Protein 1YI8 (pdb70)

InterPro domains:
  IPR001412 Aminoacyl-tRNA synthetase, class I, conserved site [PS00178] (31-40)
  IPR002305 Aminoacyl-tRNA synthetase, class Ic [PF00579] (22-303)
  IPR002306 Tryptophan-tRNA ligase [PR01039] (35-51)
  IPR002306 Tryptophan-tRNA ligase [PR01039] (86-105)
  IPR002306 Tryptophan-tRNA ligase [PR01039] (164-185)
  IPR002306 Tryptophan-tRNA ligase [PR01039] (215-225)
  IPR002306 Tryptophan-tRNA ligase [TIGR00233] (22-346)
  IPR002306 Tryptophan-tRNA ligase [cd00806] (25-300)
  IPR014729 Rossmann-like alpha/beta/alpha sandwich fold [G3DSA:3.40.50.620] (24-346)
  IPR050203 Tryptophan--tRNA ligase [PTHR43766] (19-348)

Secondary structure (DSSP, 8-state):
---EEEEE---SS--BHHHIIIIIHHHHHHHHHSEEEEEE-TTTTHHHHTTSHHHHHHHHHHHHHHHHHTT--TTTEEEEEGGG-THHHHHHHHHTTSS-HHHHHT-HHHHHHHHTTT-TT---HHHHTHHHHHHHHHHHTT--EEEE-GGGHHHHHHHHHHHHHHHHHS-S-SPPPEEEE-SS-----TTSSS---GGGT---BTTS-HHHHHHHHTT----TT--STTSPP-TTT-HHHHHHHHHSS-HHHHHHHHHHHTTSS--HHHHHHHHHHHHHHHHHHHHHHHHHHHT-HHHHHHHHHHHHHHHHHHHHHHHHHHHHHTT-TT-/--SEEEEEE--SS--BHHHIIIIIHHHHHHTSSSEEEEEE-HHHHHHHHTT-HHHHHHHHHHHHHHHHHHT--TTTEEEEEGGG-THHHHHHHHHHTTSBHHHHHT-HHHHHHHHHHT-TT--BHHHHHHHHHHHHHHHHHT-SEEEE-GGGHHHHHHHHHHHHHHHHHT-S-SPPPEEEE-SS-SPPPTTSSS---TTTT---BTT--HHHHHHHHHT----TT--STTS----TT-TTHHHHHHH-S-HHHHHHHHHHHHHT---HHHHHHHHHHHHHHHHHHHHHHHHHHHT-HHHHHHHHHHHHHHHHHHHHHHHHHHHHHTT-TT-/--SEEEEEE--SS--BHHHIIIIIHHHHHHHHHSEEEEEE-HHHHHHHHTT-HHHHHHHHHHHHHHHHHHT--TTTEEEEEGGG-THHHHHHHHHHTTSBHHHHHH-HHHHHHHHHHT-TT--BHHHHTHHHHHHHHHHHHT-SEEEE-TTTHHHHHHHHHHHHHHHHHS-S-SPPPEEEE--SSPPPPTTS-S---TTTT---BTT--HHHHHHHHHT----TT--STTS----TT-HHHHHHHHH-S-HHHHHHHHHHHHHSS--HHHHHHHHHHHHHHHHHHHHHHHHHHHH-HHHHHHHHHHHHHHHHHHHHHHHHHHHHHTT-TT-

Structure (mmCIF, N/CA/C/O backbone):
data_1YI8
#
_entry.id   1YI8
#
_cell.length_a   211.8
_cell.length_b   58.5
_cell.length_c   88.9
_cell.angle_alpha   90
_cell.angle_beta   100.725
_cell.a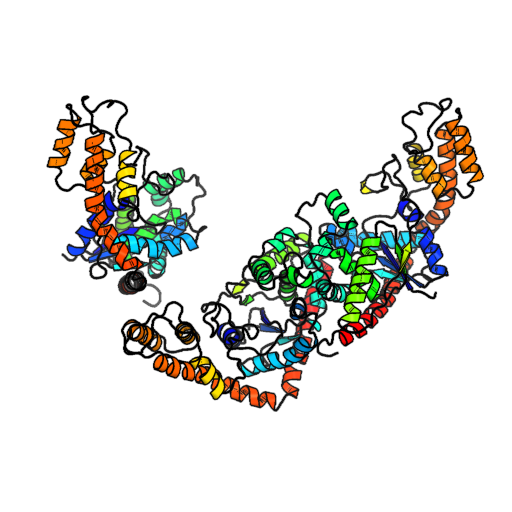ngle_gamma   90
#
_symmetry.space_group_name_H-M   'C 1 2 1'
#
loop_
_entity.id
_entity.type
_entity.pdbx_description
1 polymer 'tryptophanyl-tRNA synthetase'
2 non-polymer TRYPTOPHAN
3 water water
#
loop_
_atom_site.group_PDB
_atom_site.id
_atom_site.type_symbol
_atom_site.label_atom_id
_atom_site.label_alt_id
_atom_site.label_comp_id
_atom_site.label_asym_id
_atom_site.label_entity_id
_atom_site.label_seq_id
_atom_site.pdbx_PDB_ins_code
_atom_site.Cartn_x
_atom_site.Cartn_y
_atom_site.Cartn_z
_atom_site.occupancy
_atom_site.B_iso_or_equiv
_atom_site.auth_seq_id
_atom_site.auth_comp_id
_atom_site.auth_asym_id
_atom_site.auth_atom_id
_atom_site.pdbx_PDB_model_num
ATOM 1 N N . ALA A 1 21 ? 91.650 -12.152 22.134 1.00 65.99 21 ALA B N 1
ATOM 2 C CA . ALA A 1 21 ? 90.692 -11.183 21.524 1.00 65.14 21 ALA B CA 1
ATOM 3 C C . ALA A 1 21 ? 91.248 -9.767 21.514 1.00 64.43 21 ALA B C 1
ATOM 4 O O . ALA A 1 21 ? 92.372 -9.514 21.943 1.00 64.32 21 ALA B O 1
ATOM 6 N N . ARG A 1 22 ? 90.444 -8.855 20.986 1.00 63.34 22 ARG B N 1
ATOM 7 C CA . ARG A 1 22 ? 90.776 -7.445 20.923 1.00 62.17 22 ARG B CA 1
ATOM 8 C C . ARG A 1 22 ? 89.511 -6.679 20.519 1.00 59.95 22 ARG B C 1
ATOM 9 O O . ARG A 1 22 ? 88.736 -6.279 21.388 1.00 60.84 22 ARG B O 1
ATOM 17 N N . PRO A 1 23 ? 89.239 -6.496 19.210 1.00 57.45 23 PRO B N 1
ATOM 18 C CA . PRO A 1 23 ? 88.018 -5.749 18.901 1.00 54.61 23 PRO B CA 1
ATOM 19 C C . PRO A 1 23 ? 86.725 -6.545 19.080 1.00 52.22 23 PRO B C 1
ATOM 20 O O . PRO A 1 23 ? 86.739 -7.778 19.083 1.00 51.08 23 PRO B O 1
ATOM 24 N N . ARG A 1 24 ? 85.609 -5.835 19.244 1.00 49.76 24 ARG B N 1
ATOM 25 C CA . ARG A 1 24 ? 84.315 -6.498 19.352 1.00 46.48 24 ARG B CA 1
ATOM 26 C C . ARG A 1 24 ? 83.837 -6.588 17.915 1.00 43.22 24 ARG B C 1
ATOM 27 O O . ARG A 1 24 ? 83.831 -5.585 17.206 1.00 41.34 24 ARG B O 1
ATOM 35 N N . VAL A 1 25 ? 83.439 -7.779 17.487 1.00 41.25 25 VAL B N 1
ATOM 36 C CA . VAL A 1 25 ? 82.956 -7.972 16.128 1.00 39.18 25 VAL B CA 1
ATOM 37 C C . VAL A 1 25 ? 81.520 -8.474 16.091 1.00 37.11 25 VAL B C 1
ATOM 38 O O . VAL A 1 25 ? 81.188 -9.450 16.745 1.00 36.20 25 VAL B O 1
ATOM 42 N N . LEU A 1 26 ? 80.677 -7.818 15.312 1.00 36.79 26 LEU B N 1
ATOM 43 C CA . LEU A 1 26 ? 79.299 -8.271 15.202 1.00 35.80 26 LEU B CA 1
ATOM 44 C C . LEU A 1 26 ? 79.010 -8.863 13.819 1.00 35.41 26 LEU B C 1
ATOM 45 O O . LEU A 1 26 ? 79.274 -8.234 12.802 1.00 32.48 26 LEU B O 1
ATOM 50 N N . THR A 1 27 ? 78.483 -10.085 13.804 1.00 36.33 27 THR B N 1
ATOM 51 C CA . THR A 1 27 ? 78.112 -10.759 12.565 1.00 37.79 27 THR B CA 1
ATOM 52 C C . THR A 1 27 ? 76.769 -11.424 12.842 1.00 38.81 27 THR B C 1
ATOM 53 O O . THR A 1 27 ? 76.356 -11.531 14.001 1.00 39.66 27 THR B O 1
ATOM 57 N N . GLY A 1 28 ? 76.082 -11.868 11.797 1.00 39.61 28 GLY B N 1
ATOM 58 C CA . GLY A 1 28 ? 74.808 -12.525 12.011 1.00 40.88 28 GLY B CA 1
ATOM 59 C C . GLY A 1 28 ? 74.066 -12.952 10.764 1.00 41.91 28 GLY B C 1
ATOM 60 O O . GLY A 1 28 ? 74.475 -12.659 9.644 1.00 41.58 28 GLY B O 1
ATOM 61 N N . ASP A 1 29 ? 72.956 -13.650 10.979 1.00 43.44 29 ASP B N 1
ATOM 62 C CA . ASP A 1 29 ? 72.112 -14.125 9.889 1.00 44.14 29 ASP B CA 1
ATOM 63 C C . ASP A 1 29 ? 70.635 -14.043 10.247 1.00 44.26 29 ASP B C 1
ATOM 64 O O . ASP A 1 29 ? 70.245 -14.175 11.420 1.00 42.72 29 ASP B O 1
ATOM 69 N N . ARG A 1 30 ? 69.827 -13.826 9.215 1.00 43.89 30 ARG B N 1
ATOM 70 C CA . ARG A 1 30 ? 68.382 -13.773 9.344 1.00 44.30 30 ARG B CA 1
ATOM 71 C C . ARG A 1 30 ? 67.919 -15.236 9.409 1.00 43.12 30 ARG B C 1
ATOM 72 O O . ARG A 1 30 ? 68.053 -15.972 8.442 1.00 43.61 30 ARG B O 1
ATOM 80 N N . PRO A 1 31 ? 67.410 -15.678 10.562 1.00 42.63 31 PRO B N 1
ATOM 81 C CA . PRO A 1 31 ? 66.948 -17.065 10.709 1.00 42.93 31 PRO B CA 1
ATOM 82 C C . PRO A 1 31 ? 65.720 -17.357 9.846 1.00 42.56 31 PRO B C 1
ATOM 83 O O . PRO A 1 31 ? 64.599 -17.021 10.219 1.00 42.62 31 PRO B O 1
ATOM 87 N N . THR A 1 32 ? 65.949 -17.985 8.700 1.00 42.40 32 THR B N 1
ATOM 88 C CA . THR A 1 32 ? 64.882 -18.313 7.767 1.00 43.34 32 THR B CA 1
ATOM 89 C C . THR A 1 32 ? 65.055 -19.729 7.236 1.00 43.50 32 THR B C 1
ATOM 90 O O . THR A 1 32 ? 64.226 -20.225 6.471 1.00 44.01 32 THR B O 1
ATOM 94 N N . GLY A 1 33 ? 66.143 -20.371 7.644 1.00 43.52 33 GLY B N 1
ATOM 95 C CA . GLY A 1 33 ? 66.405 -21.721 7.203 1.00 41.94 33 GLY B CA 1
ATOM 96 C C . GLY A 1 33 ? 67.867 -22.068 7.387 1.00 41.61 33 GLY B C 1
ATOM 97 O O . GLY A 1 33 ? 68.683 -21.234 7.783 1.00 41.73 33 GLY B O 1
ATOM 98 N N . ALA A 1 34 ? 68.189 -23.321 7.095 1.00 39.55 34 ALA B N 1
ATOM 99 C CA . ALA A 1 34 ? 69.540 -23.848 7.220 1.00 38.70 34 ALA B CA 1
ATOM 100 C C . ALA A 1 34 ? 70.572 -23.021 6.476 1.00 38.24 34 ALA B C 1
ATOM 101 O O . ALA A 1 34 ? 70.270 -22.391 5.470 1.00 39.27 34 ALA B O 1
ATOM 103 N N . LEU A 1 35 ? 71.796 -23.028 6.985 1.00 36.86 35 LEU B N 1
ATOM 104 C CA . LEU A 1 35 ? 72.886 -22.305 6.358 1.00 37.52 35 LEU B CA 1
ATOM 105 C C . LEU A 1 35 ? 73.446 -23.173 5.239 1.00 35.93 35 LEU B C 1
ATOM 106 O O . LEU A 1 35 ? 73.359 -24.397 5.294 1.00 35.22 35 LEU B O 1
ATOM 111 N N . HIS A 1 36 ? 74.032 -22.542 4.233 1.00 37.18 36 HIS B N 1
ATOM 112 C CA . HIS A 1 36 ? 74.580 -23.278 3.101 1.00 38.57 36 HIS B CA 1
ATOM 113 C C . HIS A 1 36 ? 76.028 -22.923 2.828 1.00 39.59 36 HIS B C 1
ATOM 114 O O . HIS A 1 36 ? 76.664 -22.231 3.629 1.00 39.85 36 HIS B O 1
ATOM 121 N N . LEU A 1 37 ? 76.523 -23.391 1.684 1.00 41.07 37 LEU B N 1
ATOM 122 C CA . LEU A 1 37 ? 77.906 -23.167 1.272 1.00 42.88 37 LEU B CA 1
ATOM 123 C C . LEU A 1 37 ? 78.297 -21.703 1.161 1.00 43.34 37 LEU B C 1
ATOM 124 O O . LEU A 1 37 ? 79.446 -21.340 1.410 1.00 43.93 37 LEU B O 1
ATOM 129 N N . GLY A 1 38 ? 77.338 -20.864 0.782 1.00 43.46 38 GLY B N 1
ATOM 130 C CA . GLY A 1 38 ? 77.589 -19.442 0.636 1.00 43.96 38 GLY B CA 1
ATOM 131 C C . GLY A 1 38 ? 77.897 -18.750 1.960 1.00 46.19 38 GLY B C 1
ATOM 132 O O . GLY A 1 38 ? 78.691 -17.817 1.988 1.00 44.51 38 GLY B O 1
ATOM 133 N N . HIS A 1 39 ? 77.262 -19.181 3.045 1.00 48.08 39 HIS B N 1
ATOM 134 C CA . HIS A 1 39 ? 77.529 -18.579 4.343 1.00 50.63 39 HIS B CA 1
ATOM 135 C C . HIS A 1 39 ? 78.929 -18.996 4.751 1.00 51.93 39 HIS B C 1
ATOM 136 O O . HIS A 1 39 ? 79.668 -18.224 5.365 1.00 51.55 39 HIS B O 1
ATOM 143 N N . LEU A 1 40 ? 79.293 -20.218 4.393 1.00 54.10 40 LEU B N 1
ATOM 144 C CA . LEU A 1 40 ? 80.614 -20.730 4.721 1.00 56.95 40 LEU B CA 1
ATOM 145 C C . LEU A 1 40 ? 81.690 -19.803 4.171 1.00 57.67 40 LEU B C 1
ATOM 146 O O . LEU A 1 40 ? 82.361 -19.111 4.928 1.00 58.72 40 LEU B O 1
ATOM 151 N N . ALA A 1 41 ? 81.848 -19.786 2.853 1.00 58.05 41 ALA B N 1
ATOM 152 C CA . ALA A 1 41 ? 82.844 -18.932 2.227 1.00 57.83 41 ALA B CA 1
ATOM 153 C C . ALA A 1 41 ? 82.468 -17.463 2.398 1.00 58.17 41 ALA B C 1
ATOM 154 O O . ALA A 1 41 ? 83.316 -16.579 2.336 1.00 58.59 41 ALA B O 1
ATOM 156 N N . GLY A 1 42 ? 81.183 -17.215 2.616 1.00 58.43 42 GLY B N 1
ATOM 157 C CA . GLY A 1 42 ? 80.695 -15.859 2.777 1.00 57.83 42 GLY B CA 1
ATOM 158 C C . GLY A 1 42 ? 81.110 -15.228 4.085 1.00 57.66 42 GLY B C 1
ATOM 159 O O . GLY A 1 42 ? 81.287 -14.011 4.153 1.00 57.89 42 GLY B O 1
ATOM 160 N N . SER A 1 43 ? 81.244 -16.041 5.127 1.00 57.57 43 SER B N 1
ATOM 161 C CA . SER A 1 43 ? 81.658 -15.525 6.427 1.00 58.42 43 SER B CA 1
ATOM 162 C C . SER A 1 43 ? 81.953 -16.593 7.484 1.00 58.01 43 SER B C 1
ATOM 163 O O . SER A 1 43 ? 82.947 -16.487 8.189 1.00 59.33 43 SER B O 1
ATOM 166 N N . LEU A 1 44 ? 81.109 -17.611 7.600 1.00 57.74 44 LEU B N 1
ATOM 167 C CA . LEU A 1 44 ? 81.306 -18.655 8.603 1.00 57.05 44 LEU B CA 1
ATOM 168 C C . LEU A 1 44 ? 82.748 -19.100 8.863 1.00 57.33 44 LEU B C 1
ATOM 169 O O . LEU A 1 44 ? 83.135 -19.255 10.022 1.00 55.87 44 LEU B O 1
ATOM 174 N N . GLN A 1 45 ? 83.545 -19.330 7.822 1.00 57.67 45 GLN B N 1
ATOM 175 C CA . GLN A 1 45 ? 84.925 -19.733 8.073 1.00 58.60 45 GLN B CA 1
ATOM 176 C C . GLN A 1 45 ? 85.726 -18.505 8.484 1.00 59.10 45 GLN B C 1
ATOM 177 O O . GLN A 1 45 ? 86.743 -18.608 9.167 1.00 59.46 45 GLN B O 1
ATOM 183 N N . ASN A 1 46 ? 85.250 -17.337 8.080 1.00 60.08 46 ASN B N 1
ATOM 184 C CA . ASN A 1 46 ? 85.928 -16.101 8.432 1.00 60.99 46 ASN B CA 1
ATOM 185 C C . ASN A 1 46 ? 85.814 -15.835 9.932 1.00 61.23 46 ASN B C 1
ATOM 186 O O . ASN A 1 46 ? 86.792 -15.478 10.587 1.00 60.58 46 ASN B O 1
ATOM 191 N N . ARG A 1 47 ? 84.615 -16.010 10.477 1.00 61.93 47 ARG B N 1
ATOM 192 C CA . ARG A 1 47 ? 84.402 -15.772 11.898 1.00 62.62 47 ARG B CA 1
ATOM 193 C C . ARG A 1 47 ? 85.000 -16.912 12.707 1.00 62.75 47 ARG B C 1
ATOM 194 O O . ARG A 1 47 ? 85.317 -16.746 13.882 1.00 62.81 47 ARG B O 1
ATOM 202 N N . VAL A 1 48 ? 85.141 -18.073 12.081 1.00 63.09 48 VAL B N 1
ATOM 203 C CA . VAL A 1 48 ? 85.724 -19.216 12.768 1.00 63.96 48 VAL B CA 1
ATOM 204 C C . VAL A 1 48 ? 87.114 -18.803 13.232 1.00 64.16 48 VAL B C 1
ATOM 205 O O . VAL A 1 48 ? 87.533 -19.117 14.343 1.00 64.42 48 VAL B O 1
ATOM 209 N N . ARG A 1 49 ? 87.813 -18.077 12.366 1.00 64.47 49 ARG B N 1
ATOM 210 C CA . ARG A 1 49 ? 89.165 -17.619 12.644 1.00 65.28 49 ARG B CA 1
ATOM 211 C C . ARG A 1 49 ? 89.251 -16.290 13.408 1.00 64.72 49 ARG B C 1
ATOM 212 O O . ARG A 1 49 ? 90.221 -16.052 14.128 1.00 64.34 49 ARG B O 1
ATOM 220 N N . LEU A 1 50 ? 88.262 -15.412 13.260 1.00 63.70 50 LEU B N 1
ATOM 221 C CA . LEU A 1 50 ? 88.319 -14.149 13.999 1.00 62.68 50 LEU B CA 1
ATOM 222 C C . LEU A 1 50 ? 87.719 -14.413 15.368 1.00 62.32 50 LEU B C 1
ATOM 223 O O . LEU A 1 50 ? 87.584 -13.519 16.195 1.00 62.30 50 LEU B O 1
ATOM 228 N N . GLN A 1 51 ? 87.383 -15.674 15.598 1.00 62.17 51 GLN B N 1
ATOM 229 C CA . GLN A 1 51 ? 86.783 -16.099 16.849 1.00 62.01 51 GLN B CA 1
ATOM 230 C C . GLN A 1 51 ? 87.785 -16.117 17.999 1.00 62.40 51 GLN B C 1
ATOM 231 O O . GLN A 1 51 ? 87.398 -16.126 19.164 1.00 62.39 51 GLN B O 1
ATOM 237 N N . ASP A 1 52 ? 89.069 -16.153 17.675 1.00 62.47 52 ASP B N 1
ATOM 238 C CA . ASP A 1 52 ? 90.095 -16.162 18.702 1.00 62.94 52 ASP B CA 1
ATOM 239 C C . ASP A 1 52 ? 90.982 -14.950 18.525 1.00 61.69 52 ASP B C 1
ATOM 240 O O . ASP A 1 52 ? 91.906 -14.708 19.299 1.00 62.45 52 ASP B O 1
ATOM 245 N N . GLU A 1 53 ? 90.681 -14.180 17.494 1.00 60.33 53 GLU B N 1
ATOM 246 C CA . GLU A 1 53 ? 91.434 -12.982 17.206 1.00 58.58 53 GLU B CA 1
ATOM 247 C C . GLU A 1 53 ? 90.640 -11.782 17.719 1.00 57.00 53 GLU B C 1
ATOM 248 O O . GLU A 1 53 ? 91.064 -10.636 17.567 1.00 56.72 53 GLU B O 1
ATOM 254 N N . ALA A 1 54 ? 89.490 -12.049 18.329 1.00 54.60 54 ALA B N 1
ATOM 255 C CA . ALA A 1 54 ? 88.660 -10.970 18.849 1.00 53.21 54 ALA B CA 1
ATOM 256 C C . ALA A 1 54 ? 87.443 -11.471 19.615 1.00 51.25 54 ALA B C 1
ATOM 257 O O . ALA A 1 54 ? 87.258 -12.669 19.814 1.00 51.34 54 ALA B O 1
ATOM 259 N N . GLU A 1 55 ? 86.620 -10.530 20.062 1.00 49.57 55 GLU B N 1
ATOM 260 C CA . GLU A 1 55 ? 85.399 -10.852 20.792 1.00 46.90 55 GLU B CA 1
ATOM 261 C C . GLU A 1 55 ? 84.304 -10.920 19.732 1.00 43.95 55 GLU B C 1
ATOM 262 O O . GLU A 1 55 ? 83.828 -9.888 19.257 1.00 42.35 55 GLU B O 1
ATOM 268 N N . LEU A 1 56 ? 83.908 -12.140 19.379 1.00 40.49 56 LEU B N 1
ATOM 269 C CA . LEU A 1 56 ? 82.902 -12.359 18.347 1.00 37.91 56 LEU B CA 1
ATOM 270 C C . LEU A 1 56 ? 81.462 -12.561 18.816 1.00 36.18 56 LEU B C 1
ATOM 271 O O . LEU A 1 56 ? 81.175 -13.466 19.606 1.00 34.63 56 LEU B O 1
ATOM 276 N N . PHE A 1 57 ? 80.562 -11.733 18.289 1.00 36.36 57 PHE B N 1
ATOM 277 C CA . PHE A 1 57 ? 79.140 -11.825 18.610 1.00 35.73 57 PHE B CA 1
ATOM 278 C C . PHE A 1 57 ? 78.374 -12.224 17.375 1.00 33.88 57 PHE B C 1
ATOM 279 O O . PHE A 1 57 ? 78.549 -11.632 16.314 1.00 35.03 57 PHE B O 1
ATOM 287 N N . VAL A 1 58 ? 77.528 -13.233 17.515 1.00 33.55 58 VAL B N 1
ATOM 288 C CA . VAL A 1 58 ? 76.733 -13.700 16.396 1.00 32.19 58 VAL B CA 1
ATOM 289 C C . VAL A 1 58 ? 75.258 -13.559 16.735 1.00 30.65 58 VAL B C 1
ATOM 290 O O . VAL A 1 58 ? 74.721 -14.275 17.579 1.00 29.76 58 VAL B O 1
ATOM 294 N N . LEU A 1 59 ? 74.621 -12.619 16.048 1.00 28.93 59 LEU B N 1
ATOM 295 C CA . LEU A 1 59 ? 73.219 -12.310 16.234 1.00 29.33 59 LEU B CA 1
ATOM 296 C C . LEU A 1 59 ? 72.291 -13.107 15.324 1.00 27.79 59 LEU B C 1
ATOM 297 O O . LEU A 1 59 ? 72.448 -13.133 14.115 1.00 28.87 59 LEU B O 1
ATOM 302 N N . LEU A 1 60 ? 71.316 -13.761 15.923 1.00 29.71 60 LEU B N 1
ATOM 303 C CA . LEU A 1 60 ? 70.321 -14.487 15.150 1.00 29.05 60 LEU B CA 1
ATOM 304 C C . LEU A 1 60 ? 69.265 -13.402 14.991 1.00 28.57 60 LEU B C 1
ATOM 305 O O . LEU A 1 60 ? 68.483 -13.153 15.891 1.00 28.39 60 LEU B O 1
ATOM 310 N N . ALA A 1 61 ? 69.305 -12.734 13.839 1.00 29.74 61 ALA B N 1
ATOM 311 C CA . ALA A 1 61 ? 68.411 -11.623 13.494 1.00 29.82 61 ALA B CA 1
ATOM 312 C C . ALA A 1 61 ? 66.947 -12.038 13.428 1.00 30.51 61 ALA B C 1
ATOM 313 O O . ALA A 1 61 ? 66.279 -11.930 12.392 1.00 28.83 61 ALA B O 1
ATOM 315 N N . ASP A 1 62 ? 66.480 -12.501 14.573 1.00 30.43 62 ASP B N 1
ATOM 316 C CA . ASP A 1 62 ? 65.121 -12.963 14.833 1.00 32.73 62 ASP B CA 1
ATOM 317 C C . ASP A 1 62 ? 64.070 -11.948 14.360 1.00 32.88 62 ASP B C 1
ATOM 318 O O . ASP A 1 62 ? 63.173 -12.264 13.577 1.00 31.92 62 ASP B O 1
ATOM 323 N N . VAL A 1 63 ? 64.191 -10.720 14.853 1.00 33.89 63 VAL B N 1
ATOM 324 C CA . VAL A 1 63 ? 63.265 -9.654 14.509 1.00 33.07 63 VAL B CA 1
ATOM 325 C C . VAL A 1 63 ? 63.383 -9.231 13.058 1.00 34.30 63 VAL B C 1
ATOM 326 O O . VAL A 1 63 ? 62.372 -9.133 12.364 1.00 33.46 63 VAL B O 1
ATOM 330 N N . GLN A 1 64 ? 64.610 -8.980 12.599 1.00 35.30 64 GLN B N 1
ATOM 331 C CA . GLN A 1 64 ? 64.817 -8.556 11.214 1.00 37.60 64 GLN B CA 1
ATOM 332 C C . GLN A 1 64 ? 64.246 -9.598 10.259 1.00 37.17 64 GLN B C 1
ATOM 333 O O . GLN A 1 64 ? 63.866 -9.271 9.142 1.00 37.10 64 GLN B O 1
ATOM 339 N N . ALA A 1 65 ? 64.180 -10.845 10.714 1.00 36.35 65 ALA B N 1
ATOM 340 C CA . ALA A 1 65 ? 63.657 -11.925 9.893 1.00 37.24 65 ALA B CA 1
ATOM 341 C C . ALA A 1 65 ? 62.159 -11.738 9.696 1.00 38.56 65 ALA B C 1
ATOM 342 O O . ALA A 1 65 ? 61.593 -12.163 8.678 1.00 38.34 65 ALA B O 1
ATOM 344 N N . LEU A 1 66 ? 61.514 -11.092 10.663 1.00 39.59 66 LEU B N 1
ATOM 345 C CA . LEU A 1 66 ? 60.081 -10.867 10.578 1.00 40.73 66 LEU B CA 1
ATOM 346 C C . LEU A 1 66 ? 59.682 -9.763 9.576 1.00 40.87 66 LEU B C 1
ATOM 347 O O . LEU A 1 66 ? 58.581 -9.811 9.028 1.00 41.06 66 LEU B O 1
ATOM 352 N N . THR A 1 67 ? 60.557 -8.781 9.321 1.00 41.04 67 THR B N 1
ATOM 353 C CA . THR A 1 67 ? 60.217 -7.716 8.363 1.00 42.08 67 THR B CA 1
ATOM 354 C C . THR A 1 67 ? 60.006 -8.345 7.000 1.00 42.69 67 THR B C 1
ATOM 355 O O . THR A 1 67 ? 59.692 -7.652 6.030 1.00 43.96 67 THR B O 1
ATOM 359 N N . ASP A 1 68 ? 60.186 -9.658 6.944 1.00 43.01 68 ASP B N 1
ATOM 360 C CA . ASP A 1 68 ? 60.077 -10.427 5.709 1.00 43.62 68 ASP B CA 1
ATOM 361 C C . ASP A 1 68 ? 59.218 -11.665 5.906 1.00 43.56 68 ASP B C 1
ATOM 362 O O . ASP A 1 68 ? 58.601 -12.168 4.971 1.00 42.89 68 ASP B O 1
ATOM 367 N N . HIS A 1 69 ? 59.210 -12.172 7.129 1.00 43.91 69 HIS B N 1
ATOM 368 C CA . HIS A 1 69 ? 58.441 -13.368 7.427 1.00 45.07 69 HIS B CA 1
ATOM 369 C C . HIS A 1 69 ? 57.445 -13.107 8.535 1.00 45.08 69 HIS B C 1
ATOM 370 O O . HIS A 1 69 ? 57.123 -14.006 9.317 1.00 44.97 69 HIS B O 1
ATOM 377 N N . PHE A 1 70 ? 56.954 -11.866 8.586 1.00 45.27 70 PHE B N 1
ATOM 378 C CA . PHE A 1 70 ? 55.978 -11.465 9.592 1.00 45.91 70 PHE B CA 1
ATOM 379 C C . PHE A 1 70 ? 54.715 -12.323 9.517 1.00 46.84 70 PHE B C 1
ATOM 380 O O . PHE A 1 70 ? 53.939 -12.367 10.467 1.00 46.98 70 PHE B O 1
ATOM 388 N N . ASP A 1 71 ? 54.513 -13.008 8.393 1.00 47.45 71 ASP B N 1
ATOM 389 C CA . ASP A 1 71 ? 53.332 -13.850 8.228 1.00 49.13 71 ASP B CA 1
ATOM 390 C C . ASP A 1 71 ? 53.654 -15.336 8.420 1.00 49.63 71 ASP B C 1
ATOM 391 O O . ASP A 1 71 ? 52.754 -16.178 8.376 1.00 49.62 71 ASP B O 1
ATOM 396 N N . ARG A 1 72 ? 54.932 -15.643 8.638 1.00 49.92 72 ARG B N 1
ATOM 397 C CA . ARG A 1 72 ? 55.386 -17.016 8.843 1.00 49.09 72 ARG B CA 1
ATOM 398 C C . ARG A 1 72 ? 56.294 -17.075 10.092 1.00 47.97 72 ARG B C 1
ATOM 399 O O . ARG A 1 72 ? 57.410 -17.610 10.040 1.00 47.39 72 ARG B O 1
ATOM 407 N N . PRO A 1 73 ? 55.809 -16.570 11.246 1.00 46.57 73 PRO B N 1
ATOM 408 C CA . PRO A 1 73 ? 56.579 -16.557 12.495 1.00 46.33 73 PRO B CA 1
ATOM 409 C C . PRO A 1 73 ? 57.123 -17.915 12.916 1.00 45.50 73 PRO B C 1
ATOM 410 O O . PRO A 1 73 ? 58.199 -18.019 13.498 1.00 43.86 73 PRO B O 1
ATOM 414 N N . GLU A 1 74 ? 56.345 -18.951 12.632 1.00 47.29 74 GLU B N 1
ATOM 415 C CA . GLU A 1 74 ? 56.710 -20.333 12.951 1.00 47.55 74 GLU B CA 1
ATOM 416 C C . GLU A 1 74 ? 58.024 -20.706 12.248 1.00 46.29 74 GLU B C 1
ATOM 417 O O . GLU A 1 74 ? 58.895 -21.354 12.829 1.00 45.49 74 GLU B O 1
ATOM 423 N N . GLN A 1 75 ? 58.146 -20.288 10.993 1.00 45.76 75 GLN B N 1
ATOM 424 C CA . GLN A 1 75 ? 59.331 -20.547 10.178 1.00 44.48 75 GLN B CA 1
ATOM 425 C C . GLN A 1 75 ? 60.582 -20.054 10.912 1.00 43.49 75 GLN B C 1
ATOM 426 O O . GLN A 1 75 ? 61.580 -20.766 11.024 1.00 41.88 75 GLN B O 1
ATOM 432 N N . VAL A 1 76 ? 60.497 -18.827 11.411 1.00 40.10 76 VAL B N 1
ATOM 433 C CA . VAL A 1 76 ? 61.590 -18.164 12.116 1.00 38.94 76 VAL B CA 1
ATOM 434 C C . VAL A 1 76 ? 61.968 -18.855 13.418 1.00 37.79 76 VAL B C 1
ATOM 435 O O . VAL A 1 76 ? 63.118 -19.209 13.625 1.00 37.19 76 VAL B O 1
ATOM 439 N N . ARG A 1 77 ? 60.988 -19.033 14.293 1.00 38.29 77 ARG B N 1
ATOM 440 C CA . ARG A 1 77 ? 61.189 -19.690 15.580 1.00 38.95 77 ARG B CA 1
ATOM 441 C C . ARG A 1 77 ? 61.982 -20.972 15.356 1.00 38.43 77 ARG B C 1
ATOM 442 O O . ARG A 1 77 ? 63.025 -21.179 15.963 1.00 37.05 77 ARG B O 1
ATOM 450 N N . GLU A 1 78 ? 61.488 -21.813 14.457 1.00 39.79 78 GLU B N 1
ATOM 451 C CA . GLU A 1 78 ? 62.127 -23.089 14.150 1.00 41.26 78 GLU B CA 1
ATOM 452 C C . GLU A 1 78 ? 63.596 -22.977 13.713 1.00 40.57 78 GLU B C 1
ATOM 453 O O . GLU A 1 78 ? 64.425 -23.800 14.106 1.00 40.85 78 GLU B O 1
ATOM 459 N N . ASN A 1 79 ? 63.935 -21.953 12.931 1.00 39.30 79 ASN B N 1
ATOM 460 C CA . ASN A 1 79 ? 65.307 -21.809 12.446 1.00 38.21 79 ASN B CA 1
ATOM 461 C C . ASN A 1 79 ? 66.349 -21.124 13.333 1.00 37.82 79 ASN B C 1
ATOM 462 O O . ASN A 1 79 ? 67.526 -21.044 12.967 1.00 37.13 79 ASN B O 1
ATOM 467 N N . VAL A 1 80 ? 65.932 -20.631 14.492 1.00 36.64 80 VAL B N 1
ATOM 468 C CA . VAL A 1 80 ? 66.888 -20.017 15.400 1.00 35.91 80 VAL B CA 1
ATOM 469 C C . VAL A 1 80 ? 67.828 -21.129 15.890 1.00 34.49 80 VAL B C 1
ATOM 470 O O . VAL A 1 80 ? 69.059 -21.015 15.797 1.00 33.35 80 VAL B O 1
ATOM 474 N N . LEU A 1 81 ? 67.232 -22.212 16.382 1.00 33.58 81 LEU B N 1
ATOM 475 C CA . LEU A 1 81 ? 67.976 -23.366 16.884 1.00 34.58 81 LEU B CA 1
ATOM 476 C C . LEU A 1 81 ? 68.713 -24.088 15.748 1.00 35.20 81 LEU B C 1
ATOM 477 O O . LEU A 1 81 ? 69.819 -24.597 15.936 1.00 35.22 81 LEU B O 1
ATOM 482 N N . ALA A 1 82 ? 68.092 -24.125 14.571 1.00 34.93 82 ALA B N 1
ATOM 483 C CA . ALA A 1 82 ? 68.677 -24.779 13.410 1.00 34.74 82 ALA B CA 1
ATOM 484 C C . ALA A 1 82 ? 69.914 -24.042 12.895 1.00 33.76 82 ALA B C 1
ATOM 485 O O . ALA A 1 82 ? 70.876 -24.657 12.471 1.00 32.28 82 ALA B O 1
ATOM 487 N N . VAL A 1 83 ? 69.894 -22.718 12.930 1.00 34.35 83 VAL B N 1
ATOM 488 C CA . VAL A 1 83 ? 71.043 -21.961 12.466 1.00 32.87 83 VAL B CA 1
ATOM 489 C C . VAL A 1 83 ? 72.143 -22.005 13.528 1.00 33.65 83 VAL B C 1
ATOM 490 O O . VAL A 1 83 ? 73.339 -22.019 13.201 1.00 32.45 83 VAL B O 1
ATOM 494 N N . ALA A 1 84 ? 71.748 -22.002 14.798 1.00 31.98 84 ALA B N 1
ATOM 495 C CA . ALA A 1 84 ? 72.730 -22.069 15.874 1.00 33.97 84 ALA B CA 1
ATOM 496 C C . ALA A 1 84 ? 73.461 -23.396 15.715 1.00 34.97 84 ALA B C 1
ATOM 497 O O . ALA A 1 84 ? 74.671 -23.475 15.914 1.00 35.49 84 ALA B O 1
ATOM 499 N N . LEU A 1 85 ? 72.709 -24.433 15.351 1.00 36.64 85 LEU B N 1
ATOM 500 C CA . LEU A 1 85 ? 73.287 -25.754 15.132 1.00 38.32 85 LEU B CA 1
ATOM 501 C C . LEU A 1 85 ? 74.279 -25.593 14.007 1.00 38.83 85 LEU B C 1
ATOM 502 O O . LEU A 1 85 ? 75.417 -26.032 14.097 1.00 40.25 85 LEU B O 1
ATOM 507 N N . ASP A 1 86 ? 73.823 -24.962 12.934 1.00 40.31 86 ASP B N 1
ATOM 508 C CA . ASP A 1 86 ? 74.673 -24.725 11.780 1.00 41.00 86 ASP B CA 1
ATOM 509 C C . ASP A 1 86 ? 75.941 -24.053 12.244 1.00 40.36 86 ASP B C 1
ATOM 510 O O . ASP A 1 86 ? 77.043 -24.480 11.907 1.00 39.15 86 ASP B O 1
ATOM 515 N N . TYR A 1 87 ? 75.786 -23.002 13.037 1.00 40.65 87 TYR B N 1
ATOM 516 C CA . TYR A 1 87 ? 76.940 -22.283 13.562 1.00 42.14 87 TYR B CA 1
ATOM 517 C C . TYR A 1 87 ? 77.931 -23.256 14.203 1.00 42.39 87 TYR B C 1
ATOM 518 O O . TYR A 1 87 ? 79.064 -23.384 13.749 1.00 42.34 87 TYR B O 1
ATOM 527 N N . LEU A 1 88 ? 77.491 -23.957 15.249 1.00 42.76 88 LEU B N 1
ATOM 528 C CA . LEU A 1 88 ? 78.348 -24.909 15.962 1.00 43.37 88 LEU B CA 1
ATOM 529 C C . LEU A 1 88 ? 79.030 -25.937 15.058 1.00 44.05 88 LEU B C 1
ATOM 530 O O . LEU A 1 88 ? 80.230 -26.203 15.202 1.00 44.02 88 LEU B O 1
ATOM 535 N N . ALA A 1 89 ? 78.259 -26.520 14.144 1.00 43.61 89 ALA B N 1
ATOM 536 C CA . ALA A 1 89 ? 78.791 -27.515 13.222 1.00 44.54 89 ALA B CA 1
ATOM 537 C C . ALA A 1 89 ? 79.835 -26.907 12.302 1.00 45.40 89 ALA B C 1
ATOM 538 O O . ALA A 1 89 ? 80.715 -27.609 11.810 1.00 47.27 89 ALA B O 1
ATOM 540 N N . ALA A 1 90 ? 79.741 -25.603 12.080 1.00 45.29 90 ALA B N 1
ATOM 541 C CA . ALA A 1 90 ? 80.675 -24.916 11.207 1.00 44.98 90 ALA B CA 1
ATOM 542 C C . ALA A 1 90 ? 82.013 -24.658 11.885 1.00 45.67 90 ALA B C 1
ATOM 543 O O . ALA A 1 90 ? 82.986 -24.280 11.229 1.00 45.57 90 ALA B O 1
ATOM 545 N N . GLY A 1 91 ? 82.068 -24.843 13.200 1.00 46.64 91 GLY B N 1
ATOM 546 C CA . GLY A 1 91 ? 83.326 -24.629 13.894 1.00 47.04 91 GLY B CA 1
ATOM 547 C C . GLY A 1 91 ? 83.329 -23.590 14.992 1.00 47.24 91 GLY B C 1
ATOM 548 O O . GLY A 1 91 ? 84.354 -23.376 15.636 1.00 47.99 91 GLY B O 1
ATOM 549 N N . LEU A 1 92 ? 82.200 -22.925 15.209 1.00 46.83 92 LEU B N 1
ATOM 550 C CA . LEU A 1 92 ? 82.140 -21.914 16.261 1.00 46.46 92 LEU B CA 1
ATOM 551 C C . LEU A 1 92 ? 82.084 -22.589 17.628 1.00 45.88 92 LEU B C 1
ATOM 552 O O . LEU A 1 92 ? 81.281 -23.491 17.863 1.00 45.84 92 LEU B O 1
ATOM 557 N N . ASP A 1 93 ? 82.971 -22.147 18.517 1.00 46.26 93 ASP B N 1
ATOM 558 C CA . ASP A 1 93 ? 83.089 -22.683 19.865 1.00 46.63 93 ASP B CA 1
ATOM 559 C C . ASP A 1 93 ? 82.325 -21.827 20.877 1.00 47.18 93 ASP B C 1
ATOM 560 O O . ASP A 1 93 ? 82.521 -20.613 20.953 1.00 47.16 93 ASP B O 1
ATOM 565 N N . PRO A 1 94 ? 81.450 -22.462 21.671 1.00 47.35 94 PRO B N 1
ATOM 566 C CA . PRO A 1 94 ? 80.606 -21.868 22.718 1.00 48.46 94 PRO B CA 1
ATOM 567 C C . PRO A 1 94 ? 81.421 -21.057 23.716 1.00 49.82 94 PRO B C 1
ATOM 568 O O . PRO A 1 94 ? 80.917 -20.119 24.337 1.00 49.92 94 PRO B O 1
ATOM 572 N N . GLN A 1 95 ? 82.678 -21.451 23.869 1.00 50.73 95 GLN B N 1
ATOM 573 C CA . GLN A 1 95 ? 83.594 -20.791 24.779 1.00 51.20 95 GLN B CA 1
ATOM 574 C C . GLN A 1 95 ? 84.174 -19.486 24.217 1.00 50.67 95 GLN B C 1
ATOM 575 O O . GLN A 1 95 ? 84.706 -18.670 24.963 1.00 50.90 95 GLN B O 1
ATOM 581 N N . LYS A 1 96 ? 84.062 -19.274 22.910 1.00 50.20 96 LYS B N 1
ATOM 582 C CA . LYS A 1 96 ? 84.614 -18.060 22.314 1.00 48.83 96 LYS B CA 1
ATOM 583 C C . LYS A 1 96 ? 83.657 -17.158 21.532 1.00 47.76 96 LYS B C 1
ATOM 584 O O . LYS A 1 96 ? 84.038 -16.066 21.101 1.00 48.51 96 LYS B O 1
ATOM 590 N N . THR A 1 97 ? 82.424 -17.599 21.333 1.00 46.09 97 THR B N 1
ATOM 591 C CA . THR A 1 97 ? 81.481 -16.787 20.585 1.00 44.40 97 THR B CA 1
ATOM 592 C C . THR A 1 97 ? 80.146 -16.597 21.316 1.00 43.21 97 THR B C 1
ATOM 593 O O . THR A 1 97 ? 79.579 -17.532 21.889 1.00 42.17 97 THR B O 1
ATOM 597 N N . THR A 1 98 ? 79.660 -15.361 21.316 1.00 41.11 98 THR B N 1
ATOM 598 C CA . THR A 1 98 ? 78.414 -15.029 21.991 1.00 39.72 98 THR B CA 1
ATOM 599 C C . THR A 1 98 ? 77.254 -15.061 21.012 1.00 38.38 98 THR B C 1
ATOM 600 O O . THR A 1 98 ? 77.137 -14.190 20.150 1.00 38.95 98 THR B O 1
ATOM 604 N N . CYS A 1 99 ? 76.407 -16.078 21.146 1.00 38.21 99 CYS B N 1
ATOM 605 C CA . CYS A 1 99 ? 75.248 -16.253 20.275 1.00 37.42 99 CYS B CA 1
ATOM 606 C C . CYS A 1 99 ? 74.061 -15.513 20.881 1.00 37.58 99 CYS B C 1
ATOM 607 O O . CYS A 1 99 ? 73.689 -15.752 22.038 1.00 38.45 99 CYS B O 1
ATOM 610 N N . VAL A 1 100 ? 73.448 -14.642 20.082 1.00 35.58 100 VAL B N 1
ATOM 611 C CA . VAL A 1 100 ? 72.360 -13.804 20.573 1.00 34.34 100 VAL B CA 1
ATOM 612 C C . VAL A 1 100 ? 71.074 -13.788 19.749 1.00 33.13 100 VAL B C 1
ATOM 613 O O . VAL A 1 100 ? 71.099 -13.467 18.561 1.00 33.35 100 VAL B O 1
ATOM 617 N N . VAL A 1 101 ? 69.955 -14.124 20.393 1.00 30.83 101 VAL B N 1
ATOM 618 C CA . VAL A 1 101 ? 68.663 -14.100 19.732 1.00 30.54 101 VAL B CA 1
ATOM 619 C C . VAL A 1 101 ? 68.145 -12.662 19.869 1.00 30.28 101 VAL B C 1
ATOM 620 O O . VAL A 1 101 ? 67.894 -12.164 20.977 1.00 28.64 101 VAL B O 1
ATOM 624 N N . GLN A 1 102 ? 68.031 -11.990 18.731 1.00 30.40 102 GLN B N 1
ATOM 625 C CA . GLN A 1 102 ? 67.595 -10.604 18.671 1.00 30.38 102 GLN B CA 1
ATOM 626 C C . GLN A 1 102 ? 66.346 -10.275 19.477 1.00 29.90 102 GLN B C 1
ATOM 627 O O . GLN A 1 102 ? 66.356 -9.346 20.284 1.00 30.08 102 GLN B O 1
ATOM 633 N N . SER A 1 103 ? 65.280 -11.036 19.257 1.00 28.63 103 SER B N 1
ATOM 634 C CA . SER A 1 103 ? 64.016 -10.798 19.936 1.00 28.42 103 SER B CA 1
ATOM 635 C C . SER A 1 103 ? 64.115 -10.815 21.459 1.00 29.35 103 SER B C 1
ATOM 636 O O . SER A 1 103 ? 63.241 -10.285 22.143 1.00 29.09 103 SER B O 1
ATOM 639 N N . ALA A 1 104 ? 65.162 -11.428 21.999 1.00 28.85 104 ALA B N 1
ATOM 640 C CA . ALA A 1 104 ? 65.305 -11.496 23.444 1.00 29.53 104 ALA B CA 1
ATOM 641 C C . ALA A 1 104 ? 66.125 -10.355 23.994 1.00 29.99 104 ALA B C 1
ATOM 642 O O . ALA A 1 104 ? 66.462 -10.341 25.174 1.00 31.49 104 ALA B O 1
ATOM 644 N N . VAL A 1 105 ? 66.466 -9.413 23.128 1.00 29.41 105 VAL B N 1
ATOM 645 C CA . VAL A 1 105 ? 67.230 -8.229 23.523 1.00 27.25 105 VAL B CA 1
ATOM 646 C C . VAL A 1 105 ? 66.394 -7.022 23.089 1.00 27.31 105 VAL B C 1
ATOM 647 O O . VAL A 1 105 ? 66.708 -6.356 22.104 1.00 28.56 105 VAL B O 1
ATOM 651 N N . PRO A 1 106 ? 65.312 -6.729 23.833 1.00 27.70 106 PRO B N 1
ATOM 652 C CA . PRO A 1 106 ? 64.397 -5.611 23.550 1.00 27.65 106 PRO B CA 1
ATOM 653 C C . PRO A 1 106 ? 65.104 -4.281 23.461 1.00 25.82 106 PRO B C 1
ATOM 654 O O . PRO A 1 106 ? 64.621 -3.361 22.806 1.00 25.97 106 PRO B O 1
ATOM 658 N N . GLU A 1 107 ? 66.258 -4.198 24.122 1.00 25.93 107 GLU B N 1
ATOM 659 C CA . GLU A 1 107 ? 67.067 -3.001 24.114 1.00 26.20 107 GLU B CA 1
ATOM 660 C C . GLU A 1 107 ? 67.377 -2.577 22.681 1.00 27.19 107 GLU B C 1
ATOM 661 O O . GLU A 1 107 ? 67.552 -1.385 22.414 1.00 27.50 107 GLU B O 1
ATOM 667 N N . LEU A 1 108 ? 67.458 -3.544 21.761 1.00 27.54 108 LEU B N 1
ATOM 668 C CA . LEU A 1 108 ? 67.772 -3.242 20.355 1.00 26.83 108 LEU B CA 1
ATOM 669 C C . LEU A 1 108 ? 66.643 -2.478 19.676 1.00 26.76 108 LEU B C 1
ATOM 670 O O . LEU A 1 108 ? 66.877 -1.596 18.850 1.00 26.40 108 LEU B O 1
ATOM 675 N N . ALA A 1 109 ? 65.417 -2.843 20.028 1.00 25.85 109 ALA B N 1
ATOM 676 C CA . ALA A 1 109 ? 64.239 -2.193 19.485 1.00 24.88 109 ALA B CA 1
ATOM 677 C C . ALA A 1 109 ? 64.187 -0.772 20.034 1.00 24.37 109 ALA B C 1
ATOM 678 O O . ALA A 1 109 ? 63.827 0.161 19.318 1.00 23.86 109 ALA B O 1
ATOM 680 N N . GLU A 1 110 ? 64.539 -0.618 21.307 1.00 24.50 110 GLU B N 1
ATOM 681 C CA . GLU A 1 110 ? 64.540 0.693 21.950 1.00 24.92 110 GLU B CA 1
ATOM 682 C C . GLU A 1 110 ? 65.483 1.614 21.180 1.00 26.04 110 GLU B C 1
ATOM 683 O O . GLU A 1 110 ? 65.097 2.711 20.756 1.00 25.47 110 GLU B O 1
ATOM 689 N N . LEU A 1 111 ? 66.716 1.151 20.970 1.00 24.35 111 LEU B N 1
ATOM 690 C CA . LEU A 1 111 ? 67.722 1.935 20.249 1.00 23.14 111 LEU B CA 1
ATOM 691 C C . LEU A 1 111 ? 67.345 2.170 18.780 1.00 23.36 111 LEU B C 1
ATOM 692 O O . LEU A 1 111 ? 67.717 3.172 18.181 1.00 22.05 111 LEU B O 1
ATOM 697 N N . THR A 1 112 ? 66.601 1.244 18.187 1.00 24.86 112 THR B N 1
ATOM 698 C CA . THR A 1 112 ? 66.204 1.419 16.786 1.00 24.75 112 THR B CA 1
ATOM 699 C C . THR A 1 112 ? 65.294 2.632 16.652 1.00 24.74 112 THR B C 1
ATOM 700 O O . THR A 1 112 ? 65.449 3.467 15.733 1.00 25.61 112 THR B O 1
ATOM 704 N N . VAL A 1 113 ? 64.335 2.729 17.573 1.00 24.29 113 VAL B N 1
ATOM 705 C CA . VAL A 1 113 ? 63.391 3.848 17.554 1.00 24.68 113 VAL B CA 1
ATOM 706 C C . VAL A 1 113 ? 64.145 5.169 17.629 1.00 25.15 113 VAL B C 1
ATOM 707 O O . VAL A 1 113 ? 63.886 6.073 16.834 1.00 24.09 113 VAL B O 1
ATOM 711 N N . TYR A 1 114 ? 65.093 5.273 18.562 1.00 26.17 114 TYR B N 1
ATOM 712 C CA . TYR A 1 114 ? 65.878 6.505 18.715 1.00 28.59 114 TYR B CA 1
ATOM 713 C C . TYR A 1 114 ? 66.656 6.815 17.425 1.00 28.97 114 TYR B C 1
ATOM 714 O O . TYR A 1 114 ? 66.726 7.961 16.989 1.00 28.45 114 TYR B O 1
ATOM 723 N N . PHE A 1 115 ? 67.245 5.792 16.815 1.00 29.15 115 PHE B N 1
ATOM 724 C CA . PHE A 1 115 ? 68.003 5.985 15.573 1.00 27.20 115 PHE B CA 1
ATOM 725 C C . PHE A 1 115 ? 67.131 6.472 14.429 1.00 27.28 115 PHE B C 1
ATOM 726 O O . PHE A 1 115 ? 67.590 7.220 13.570 1.00 27.85 115 PHE B O 1
ATOM 734 N N . LEU A 1 116 ? 65.871 6.049 14.411 1.00 27.55 116 LEU B N 1
ATOM 735 C CA . LEU A 1 116 ? 64.970 6.456 13.337 1.00 27.94 116 LEU B CA 1
ATOM 736 C C . LEU A 1 116 ? 64.867 7.975 13.210 1.00 28.52 116 LEU B C 1
ATOM 737 O O . LEU A 1 116 ? 64.631 8.487 12.114 1.00 27.30 116 LEU B O 1
ATOM 742 N N . ASN A 1 117 ? 65.048 8.686 14.323 1.00 28.09 117 ASN B N 1
ATOM 743 C CA . ASN A 1 117 ? 64.982 10.150 14.307 1.00 30.53 117 ASN B CA 1
ATOM 744 C C . ASN A 1 117 ? 66.235 10.774 13.673 1.00 31.71 117 ASN B C 1
ATOM 745 O O . ASN A 1 117 ? 66.275 11.981 13.405 1.00 32.72 117 ASN B O 1
ATOM 750 N N . LEU A 1 118 ? 67.259 9.959 13.444 1.00 31.22 118 LEU B N 1
ATOM 751 C CA . LEU A 1 118 ? 68.516 10.458 12.892 1.00 31.56 118 LEU B CA 1
ATOM 752 C C . LEU A 1 118 ? 68.730 10.311 11.385 1.00 33.17 118 LEU B C 1
ATOM 753 O O . LEU A 1 118 ? 69.834 10.559 10.894 1.00 35.16 118 LEU B O 1
ATOM 758 N N . VAL A 1 119 ? 67.707 9.898 10.645 1.00 33.06 119 VAL B N 1
ATOM 759 C CA . VAL A 1 119 ? 67.865 9.735 9.204 1.00 32.77 119 VAL B CA 1
ATOM 760 C C . VAL A 1 119 ? 66.546 10.076 8.538 1.00 31.80 119 VAL B C 1
ATOM 761 O O . VAL A 1 119 ? 65.487 9.909 9.163 1.00 32.55 119 VAL B O 1
ATOM 765 N N . THR A 1 120 ? 66.602 10.564 7.298 1.00 31.91 120 THR B N 1
ATOM 766 C CA . THR A 1 120 ? 65.394 10.968 6.564 1.00 30.63 120 THR B CA 1
ATOM 767 C C . THR A 1 120 ? 64.844 9.838 5.684 1.00 28.81 120 THR B C 1
ATOM 768 O O . THR A 1 120 ? 65.571 8.927 5.299 1.00 28.38 120 THR B O 1
ATOM 772 N N . VAL A 1 121 ? 63.559 9.901 5.367 1.00 28.40 121 VAL B N 1
ATOM 773 C CA . VAL A 1 121 ? 62.937 8.872 4.531 1.00 30.14 121 VAL B CA 1
ATOM 774 C C . VAL A 1 121 ? 63.571 8.858 3.137 1.00 31.25 121 VAL B C 1
ATOM 775 O O . VAL A 1 121 ? 63.695 7.805 2.504 1.00 29.55 121 VAL B O 1
ATOM 779 N N . SER A 1 122 ? 63.999 10.030 2.672 1.00 32.45 122 SER B N 1
ATOM 780 C CA . SER A 1 122 ? 64.639 10.140 1.358 1.00 35.52 122 SER B CA 1
ATOM 781 C C . SER A 1 122 ? 66.016 9.519 1.357 1.00 35.61 122 SER B C 1
ATOM 782 O O . SER A 1 122 ? 66.517 9.107 0.324 1.00 35.76 122 SER B O 1
ATOM 785 N N . HIS A 1 123 ? 66.638 9.452 2.523 1.00 38.17 123 HIS B N 1
ATOM 786 C CA . HIS A 1 123 ? 67.966 8.860 2.596 1.00 39.68 123 HIS B CA 1
ATOM 787 C C . HIS A 1 123 ? 67.804 7.349 2.619 1.00 40.67 123 HIS B C 1
ATOM 788 O O . HIS A 1 123 ? 68.591 6.619 2.013 1.00 41.69 123 HIS B O 1
ATOM 795 N N . LEU A 1 124 ? 66.768 6.880 3.306 1.00 40.01 124 LEU B N 1
ATOM 796 C CA . LEU A 1 124 ? 66.507 5.456 3.373 1.00 39.79 124 LEU B CA 1
ATOM 797 C C . LEU A 1 124 ? 66.112 4.972 1.978 1.00 41.22 124 LEU B C 1
ATOM 798 O O . LEU A 1 124 ? 66.382 3.829 1.596 1.00 38.08 124 LEU B O 1
ATOM 803 N N . ARG A 1 125 ? 65.484 5.866 1.215 1.00 43.35 125 ARG B N 1
ATOM 804 C CA . ARG A 1 125 ? 65.020 5.544 -0.127 1.00 46.04 125 ARG B CA 1
ATOM 805 C C . ARG A 1 125 ? 66.149 5.325 -1.133 1.00 46.38 125 ARG B C 1
ATOM 806 O O . ARG A 1 125 ? 65.961 4.643 -2.138 1.00 46.44 125 ARG B O 1
ATOM 814 N N . GLN A 1 126 ? 67.328 5.866 -0.857 1.00 47.29 126 GLN B N 1
ATOM 815 C CA . GLN A 1 126 ? 68.425 5.702 -1.795 1.00 47.94 126 GLN B CA 1
ATOM 816 C C . GLN A 1 126 ? 69.431 4.615 -1.464 1.00 46.77 126 GLN B C 1
ATOM 817 O O . GLN A 1 126 ? 70.538 4.604 -2.002 1.00 48.14 126 GLN B O 1
ATOM 823 N N . ASN A 1 127 ? 69.063 3.719 -0.552 1.00 45.11 127 ASN B N 1
ATOM 824 C CA . ASN A 1 127 ? 69.932 2.600 -0.189 1.00 43.22 127 ASN B CA 1
ATOM 825 C C . ASN A 1 127 ? 69.797 1.683 -1.406 1.00 42.82 127 ASN B C 1
ATOM 826 O O . ASN A 1 127 ? 68.703 1.216 -1.715 1.00 41.02 127 ASN B O 1
ATOM 831 N N . PRO A 1 128 ? 70.899 1.434 -2.127 1.00 43.23 128 PRO B N 1
ATOM 832 C CA . PRO A 1 128 ? 70.873 0.581 -3.324 1.00 42.54 128 PRO B CA 1
ATOM 833 C C . PRO A 1 128 ? 70.513 -0.868 -3.058 1.00 41.95 128 PRO B C 1
ATOM 834 O O . PRO A 1 128 ? 69.813 -1.495 -3.857 1.00 40.33 128 PRO B O 1
ATOM 838 N N . THR A 1 129 ? 71.004 -1.401 -1.944 1.00 42.86 129 THR B N 1
ATOM 839 C CA . THR A 1 129 ? 70.714 -2.785 -1.586 1.00 43.06 129 THR B CA 1
ATOM 840 C C . THR A 1 129 ? 69.226 -2.948 -1.296 1.00 42.96 129 THR B C 1
ATOM 841 O O . THR A 1 129 ? 68.547 -3.734 -1.971 1.00 42.80 129 THR B O 1
ATOM 845 N N . VAL A 1 130 ? 68.703 -2.205 -0.321 1.00 42.26 130 VAL B N 1
ATOM 846 C CA . VAL A 1 130 ? 67.281 -2.344 -0.012 1.00 41.45 130 VAL B CA 1
ATOM 847 C C . VAL A 1 130 ? 66.423 -2.114 -1.233 1.00 40.60 130 VAL B C 1
ATOM 848 O O . VAL A 1 130 ? 65.430 -2.802 -1.432 1.00 39.04 130 VAL B O 1
ATOM 852 N N . LYS A 1 131 ? 66.814 -1.158 -2.066 1.00 40.39 131 LYS B N 1
ATOM 853 C CA . LYS A 1 131 ? 66.040 -0.866 -3.265 1.00 42.12 131 LYS B CA 1
ATOM 854 C C . LYS A 1 131 ? 65.976 -2.068 -4.211 1.00 40.81 131 LYS B C 1
ATOM 855 O O . LYS A 1 131 ? 64.948 -2.318 -4.833 1.00 39.66 131 LYS B O 1
ATOM 861 N N . ALA A 1 132 ? 67.073 -2.819 -4.297 1.00 40.20 132 ALA B N 1
ATOM 862 C CA . ALA A 1 132 ? 67.136 -4.003 -5.154 1.00 40.25 132 ALA B CA 1
ATOM 863 C C . ALA A 1 132 ? 66.298 -5.115 -4.525 1.00 39.99 132 ALA B C 1
ATOM 864 O O . ALA A 1 132 ? 65.524 -5.786 -5.202 1.00 38.46 132 ALA B O 1
ATOM 866 N N . GLU A 1 133 ? 66.455 -5.315 -3.222 1.00 39.98 133 GLU B N 1
ATOM 867 C CA . GLU A 1 133 ? 65.660 -6.329 -2.556 1.00 39.71 133 GLU B CA 1
ATOM 868 C C . GLU A 1 133 ? 64.180 -6.006 -2.818 1.00 38.84 133 GLU B C 1
ATOM 869 O O . GLU A 1 133 ? 63.423 -6.869 -3.264 1.00 39.64 133 GLU B O 1
ATOM 875 N N . ILE A 1 134 ? 63.784 -4.755 -2.597 1.00 36.21 134 ILE B N 1
ATOM 876 C CA . ILE A 1 134 ? 62.398 -4.323 -2.813 1.00 35.15 134 ILE B CA 1
ATOM 877 C C . ILE A 1 134 ? 61.861 -4.610 -4.231 1.00 35.94 134 ILE B C 1
ATOM 878 O O . ILE A 1 134 ? 60.739 -5.078 -4.388 1.00 35.78 134 ILE B O 1
ATOM 883 N N . ALA A 1 135 ? 62.649 -4.318 -5.258 1.00 35.08 135 ALA B N 1
ATOM 884 C CA . ALA A 1 135 ? 62.223 -4.561 -6.635 1.00 36.72 135 ALA B CA 1
ATOM 885 C C . ALA A 1 135 ? 62.067 -6.053 -6.915 1.00 37.71 135 ALA B C 1
ATOM 886 O O . ALA A 1 135 ? 61.203 -6.468 -7.686 1.00 37.55 135 ALA B O 1
ATOM 888 N N . GLN A 1 136 ? 62.908 -6.857 -6.274 1.00 39.09 136 GLN B N 1
ATOM 889 C CA . GLN A 1 136 ? 62.885 -8.311 -6.433 1.00 40.49 136 GLN B CA 1
ATOM 890 C C . GLN A 1 136 ? 61.647 -8.946 -5.792 1.00 40.28 136 GLN B C 1
ATOM 891 O O . GLN A 1 136 ? 61.072 -9.898 -6.332 1.00 39.97 136 GLN B O 1
ATOM 897 N N . LYS A 1 137 ? 61.239 -8.399 -4.648 1.00 38.92 137 LYS B N 1
ATOM 898 C CA . LYS A 1 137 ? 60.090 -8.906 -3.903 1.00 39.14 137 LYS B CA 1
ATOM 899 C C . LYS A 1 137 ? 58.755 -8.440 -4.473 1.00 38.29 137 LYS B C 1
ATOM 900 O O . LYS A 1 137 ? 57.693 -8.895 -4.033 1.00 37.94 137 LYS B O 1
ATOM 906 N N . GLY A 1 138 ? 58.820 -7.534 -5.444 1.00 37.46 138 GLY B N 1
ATOM 907 C CA . GLY A 1 138 ? 57.613 -7.031 -6.071 1.00 37.91 138 GLY B CA 1
ATOM 908 C C . GLY A 1 138 ? 56.718 -6.182 -5.185 1.00 38.12 138 GLY B C 1
ATOM 909 O O . GLY A 1 138 ? 55.544 -5.976 -5.503 1.00 37.63 138 GLY B O 1
ATOM 910 N N . TYR A 1 139 ? 57.269 -5.691 -4.087 1.00 38.45 139 TYR B N 1
ATOM 911 C CA . TYR A 1 139 ? 56.525 -4.851 -3.162 1.00 40.97 139 TYR B CA 1
ATOM 912 C C . TYR A 1 139 ? 56.032 -3.550 -3.792 1.00 41.41 139 TYR B C 1
ATOM 913 O O . TYR A 1 139 ? 54.904 -3.121 -3.564 1.00 40.63 139 TYR B O 1
ATOM 922 N N . GLY A 1 140 ? 56.894 -2.903 -4.561 1.00 43.02 140 GLY B N 1
ATOM 923 C CA . GLY A 1 140 ? 56.515 -1.617 -5.131 1.00 44.77 140 GLY B CA 1
ATOM 924 C C . GLY A 1 140 ? 56.362 -0.674 -3.946 1.00 45.40 140 GLY B C 1
ATOM 925 O O . GLY A 1 140 ? 56.953 -0.925 -2.900 1.00 46.02 140 GLY B O 1
ATOM 926 N N . GLU A 1 141 ? 55.579 0.393 -4.077 1.00 45.43 141 GLU B N 1
ATOM 927 C CA . GLU A 1 141 ? 55.383 1.325 -2.956 1.00 45.43 141 GLU B CA 1
ATOM 928 C C . GLU A 1 141 ? 54.771 0.586 -1.758 1.00 44.41 141 GLU B C 1
ATOM 929 O O . GLU A 1 141 ? 54.755 1.093 -0.626 1.00 42.10 141 GLU B O 1
ATOM 935 N N . ARG A 1 142 ? 54.274 -0.624 -1.999 1.00 42.63 142 ARG B N 1
ATOM 936 C CA . ARG A 1 142 ? 53.671 -1.400 -0.925 1.00 41.58 142 ARG B CA 1
ATOM 937 C C . ARG A 1 142 ? 54.703 -2.180 -0.119 1.00 38.62 142 ARG B C 1
ATOM 938 O O . ARG A 1 142 ? 54.507 -3.333 0.228 1.00 37.64 142 ARG B O 1
ATOM 946 N N . VAL A 1 143 ? 55.804 -1.501 0.184 1.00 37.22 143 VAL B N 1
ATOM 947 C CA . VAL A 1 143 ? 56.911 -2.064 0.964 1.00 34.53 143 VAL B CA 1
ATOM 948 C C . VAL A 1 143 ? 56.563 -1.986 2.458 1.00 31.71 143 VAL B C 1
ATOM 949 O O . VAL A 1 143 ? 56.168 -0.944 2.961 1.00 31.14 143 VAL B O 1
ATOM 953 N N . PRO A 1 144 ? 56.687 -3.105 3.180 1.00 29.98 144 PRO B N 1
ATOM 954 C CA . PRO A 1 144 ? 56.377 -3.094 4.617 1.00 29.14 144 PRO B CA 1
ATOM 955 C C . PRO A 1 144 ? 57.324 -2.110 5.299 1.00 28.42 144 PRO B C 1
ATOM 956 O O . PRO A 1 144 ? 58.531 -2.093 5.011 1.00 26.91 144 PRO B O 1
ATOM 960 N N . ALA A 1 145 ? 56.785 -1.291 6.196 1.00 28.37 145 ALA B N 1
ATOM 961 C CA . ALA A 1 145 ? 57.596 -0.320 6.903 1.00 26.67 145 ALA B CA 1
ATOM 962 C C . ALA A 1 145 ? 58.804 -0.949 7.572 1.00 25.56 145 ALA B C 1
ATOM 963 O O . ALA A 1 145 ? 59.920 -0.438 7.448 1.00 25.39 145 ALA B O 1
ATOM 965 N N . GLY A 1 146 ? 58.581 -2.053 8.279 1.00 25.64 146 GLY B N 1
ATOM 966 C CA . GLY A 1 146 ? 59.673 -2.726 8.963 1.00 26.30 146 GLY B CA 1
ATOM 967 C C . GLY A 1 146 ? 60.840 -3.051 8.044 1.00 28.48 146 GLY B C 1
ATOM 968 O O . GLY A 1 146 ? 61.999 -2.866 8.411 1.00 29.19 146 GLY B O 1
ATOM 969 N N . PHE A 1 147 ? 60.538 -3.525 6.841 1.00 29.02 147 PHE B N 1
ATOM 970 C CA . PHE A 1 147 ? 61.568 -3.869 5.866 1.00 29.38 147 PHE B CA 1
ATOM 971 C C . PHE A 1 147 ? 62.314 -2.637 5.341 1.00 29.67 147 PHE B C 1
ATOM 972 O O . PHE A 1 147 ? 63.545 -2.566 5.358 1.00 28.12 147 PHE B O 1
ATOM 980 N N . PHE A 1 148 ? 61.548 -1.684 4.834 1.00 30.20 148 PHE B N 1
ATOM 981 C CA . PHE A 1 148 ? 62.121 -0.461 4.291 1.00 31.39 148 PHE B CA 1
ATOM 982 C C . PHE A 1 148 ? 63.073 0.116 5.330 1.00 31.88 148 PHE B C 1
ATOM 983 O O . PHE A 1 148 ? 64.095 0.709 5.016 1.00 31.91 148 PHE B O 1
ATOM 991 N N . VAL A 1 149 ? 62.744 -0.115 6.587 1.00 31.82 149 VAL B N 1
ATOM 992 C CA . VAL A 1 149 ? 63.523 0.401 7.700 1.00 31.50 149 VAL B CA 1
ATOM 993 C C . VAL A 1 149 ? 64.643 -0.493 8.265 1.00 31.43 149 VAL B C 1
ATOM 994 O O . VAL A 1 149 ? 65.439 -0.031 9.074 1.00 29.57 149 VAL B O 1
ATOM 998 N N . TYR A 1 150 ? 64.745 -1.750 7.825 1.00 30.09 150 TYR B N 1
ATOM 999 C CA . TYR A 1 150 ? 65.744 -2.629 8.424 1.00 29.54 150 TYR B CA 1
ATOM 1000 C C . TYR A 1 150 ? 67.203 -2.179 8.525 1.00 29.94 150 TYR B C 1
ATOM 1001 O O . TYR A 1 150 ? 67.894 -2.518 9.493 1.00 28.95 150 TYR B O 1
ATOM 1010 N N . PRO A 1 151 ? 67.706 -1.375 7.563 1.00 30.10 151 PRO B N 1
ATOM 1011 C CA . PRO A 1 151 ? 69.096 -0.942 7.681 1.00 30.21 151 PRO B CA 1
ATOM 1012 C C . PRO A 1 151 ? 69.401 -0.247 9.016 1.00 31.04 151 PRO B C 1
ATOM 1013 O O . PRO A 1 151 ? 70.435 -0.493 9.640 1.00 31.10 151 PRO B O 1
ATOM 1017 N N . VAL A 1 152 ? 68.509 0.631 9.475 1.00 30.78 152 VAL B N 1
ATOM 1018 C CA . VAL A 1 152 ? 68.807 1.281 10.749 1.00 31.46 152 VAL B CA 1
ATOM 1019 C C . VAL A 1 152 ? 68.640 0.302 11.889 1.00 30.72 152 VAL B C 1
ATOM 1020 O O . VAL A 1 152 ? 69.312 0.408 12.912 1.00 29.91 152 VAL B O 1
ATOM 1024 N N . SER A 1 153 ? 67.750 -0.669 11.720 1.00 30.79 153 SER B N 1
ATOM 1025 C CA . SER A 1 153 ? 67.589 -1.661 12.762 1.00 30.09 153 SER B CA 1
ATOM 1026 C C . SER A 1 153 ? 68.933 -2.344 12.922 1.00 29.72 153 SER B C 1
ATOM 1027 O O . SER A 1 153 ? 69.339 -2.682 14.032 1.00 28.88 153 SER B O 1
ATOM 1030 N N . GLN A 1 154 ? 69.625 -2.546 11.807 1.00 28.41 154 GLN B N 1
ATOM 1031 C CA . GLN A 1 154 ? 70.942 -3.177 11.864 1.00 28.05 154 GLN B CA 1
ATOM 1032 C C . GLN A 1 154 ? 71.960 -2.247 12.537 1.00 26.52 154 GLN B C 1
ATOM 1033 O O . GLN A 1 154 ? 72.818 -2.694 13.281 1.00 25.29 154 GLN B O 1
ATOM 1039 N N . ALA A 1 155 ? 71.875 -0.953 12.255 1.00 26.38 155 ALA B N 1
ATOM 1040 C CA . ALA A 1 155 ? 72.796 0.011 12.865 1.00 27.49 155 ALA B CA 1
ATOM 1041 C C . ALA A 1 155 ? 72.675 -0.038 14.385 1.00 28.87 155 ALA B C 1
ATOM 1042 O O . ALA A 1 155 ? 73.664 0.124 15.103 1.00 29.34 155 ALA B O 1
ATOM 1044 N N . ALA A 1 156 ? 71.453 -0.266 14.860 1.00 29.48 156 ALA B N 1
ATOM 1045 C CA . ALA A 1 156 ? 71.167 -0.366 16.284 1.00 30.19 156 ALA B CA 1
ATOM 1046 C C . ALA A 1 156 ? 71.780 -1.646 16.832 1.00 30.06 156 ALA B C 1
ATOM 1047 O O . ALA A 1 156 ? 72.288 -1.659 17.963 1.00 31.62 156 ALA B O 1
ATOM 1049 N N . ASP A 1 157 ? 71.717 -2.720 16.039 1.00 30.71 157 ASP B N 1
ATOM 1050 C CA . ASP A 1 157 ? 72.300 -4.004 16.436 1.00 30.68 157 ASP B CA 1
ATOM 1051 C C . ASP A 1 157 ? 73.779 -3.694 16.723 1.00 30.54 157 ASP B C 1
ATOM 1052 O O . ASP A 1 157 ? 74.298 -3.944 17.820 1.00 28.98 157 ASP B O 1
ATOM 1057 N N . ILE A 1 158 ? 74.443 -3.138 15.713 1.00 30.04 158 ILE B N 1
ATOM 1058 C CA . ILE A 1 158 ? 75.861 -2.795 15.784 1.00 31.14 158 ILE B CA 1
ATOM 1059 C C . ILE A 1 158 ? 76.180 -1.906 16.999 1.00 31.94 158 ILE B C 1
ATOM 1060 O O . ILE A 1 158 ? 77.002 -2.265 17.846 1.00 32.01 158 ILE B O 1
ATOM 1065 N N . ALA A 1 159 ? 75.525 -0.751 17.077 1.00 32.15 159 ALA B N 1
ATOM 1066 C CA . ALA A 1 159 ? 75.769 0.216 18.148 1.00 31.99 159 ALA B CA 1
ATOM 1067 C C . ALA A 1 159 ? 75.465 -0.295 19.547 1.00 33.12 159 ALA B C 1
ATOM 1068 O O . ALA A 1 159 ? 76.122 0.101 20.507 1.00 33.89 159 ALA B O 1
ATOM 1070 N N . ALA A 1 160 ? 74.474 -1.167 19.681 1.00 33.49 160 ALA B N 1
ATOM 1071 C CA . ALA A 1 160 ? 74.117 -1.688 21.000 1.00 32.51 160 ALA B CA 1
ATOM 1072 C C . ALA A 1 160 ? 75.176 -2.646 21.525 1.00 33.03 160 ALA B C 1
ATOM 1073 O O . ALA A 1 160 ? 75.455 -2.670 22.725 1.00 33.96 160 ALA B O 1
ATOM 1075 N N . PHE A 1 161 ? 75.766 -3.433 20.633 1.00 32.32 161 PHE B N 1
ATOM 1076 C CA . PHE A 1 161 ? 76.774 -4.401 21.042 1.00 33.63 161 PHE B CA 1
ATOM 1077 C C . PHE A 1 161 ? 78.190 -3.823 21.087 1.00 33.55 161 PHE B C 1
ATOM 1078 O O . PHE A 1 161 ? 79.145 -4.524 21.427 1.00 34.09 161 PHE B O 1
ATOM 1086 N N . GLY A 1 162 ? 78.307 -2.534 20.768 1.00 34.13 162 GLY B N 1
ATOM 1087 C CA . GLY A 1 162 ? 79.600 -1.875 20.784 1.00 36.03 162 GLY B CA 1
ATOM 1088 C C . GLY A 1 162 ? 80.596 -2.341 19.740 1.00 35.98 162 GLY B C 1
ATOM 1089 O O . GLY A 1 162 ? 81.787 -2.056 19.846 1.00 37.47 162 GLY B O 1
ATOM 1090 N N . ALA A 1 163 ? 80.101 -3.041 18.730 1.00 37.06 163 ALA B N 1
ATOM 1091 C CA . ALA A 1 163 ? 80.936 -3.570 17.652 1.00 37.55 163 ALA B CA 1
ATOM 1092 C C . ALA A 1 163 ? 81.818 -2.529 16.986 1.00 38.04 163 ALA B C 1
ATOM 1093 O O . ALA A 1 163 ? 81.328 -1.506 16.524 1.00 38.29 163 ALA B O 1
ATOM 1095 N N . THR A 1 164 ? 83.122 -2.783 16.932 1.00 39.06 164 THR B N 1
ATOM 1096 C CA . THR A 1 164 ? 84.015 -1.847 16.257 1.00 40.24 164 THR B CA 1
ATOM 1097 C C . THR A 1 164 ? 84.369 -2.419 14.889 1.00 41.03 164 THR B C 1
ATOM 1098 O O . THR A 1 164 ? 84.834 -1.702 13.986 1.00 42.20 164 THR B O 1
ATOM 1102 N N . LEU A 1 165 ? 84.125 -3.715 14.721 1.00 40.81 165 LEU B N 1
ATOM 1103 C CA . LEU A 1 165 ? 84.429 -4.369 13.446 1.00 41.09 165 LEU B CA 1
ATOM 1104 C C . LEU A 1 165 ? 83.237 -5.147 12.908 1.00 39.68 165 LEU B C 1
ATOM 1105 O O . LEU A 1 165 ? 82.636 -5.949 13.620 1.00 39.21 165 LEU B O 1
ATOM 1110 N N . VAL A 1 166 ? 82.900 -4.917 11.647 1.00 39.25 166 VAL B N 1
ATOM 1111 C CA . VAL A 1 166 ? 81.801 -5.642 11.043 1.00 38.48 166 VAL B CA 1
ATOM 1112 C C . VAL A 1 166 ? 82.108 -6.175 9.653 1.00 37.45 166 VAL B C 1
ATOM 1113 O O . VAL A 1 166 ? 82.112 -5.424 8.668 1.00 36.27 166 VAL B O 1
ATOM 1117 N N . PRO A 1 167 ? 82.378 -7.483 9.556 1.00 37.54 167 PRO B N 1
ATOM 1118 C CA . PRO A 1 167 ? 82.672 -8.114 8.270 1.00 38.57 167 PRO B CA 1
ATOM 1119 C C . PRO A 1 167 ? 81.489 -7.736 7.401 1.00 39.53 167 PRO B C 1
ATOM 1120 O O . PRO A 1 167 ? 80.363 -7.664 7.896 1.00 37.85 167 PRO B O 1
ATOM 1124 N N . VAL A 1 168 ? 81.724 -7.484 6.124 1.00 40.64 168 VAL B N 1
ATOM 1125 C CA . VAL A 1 168 ? 80.626 -7.082 5.266 1.00 42.50 168 VAL B CA 1
ATOM 1126 C C . VAL A 1 168 ? 80.817 -7.449 3.805 1.00 44.76 168 VAL B C 1
ATOM 1127 O O . VAL A 1 168 ? 81.897 -7.265 3.234 1.00 44.26 168 VAL B O 1
ATOM 1131 N N . GLY A 1 169 ? 79.759 -7.983 3.200 1.00 47.02 169 GLY B N 1
ATOM 1132 C CA . GLY A 1 169 ? 79.836 -8.334 1.799 1.00 48.92 169 GLY B CA 1
ATOM 1133 C C . GLY A 1 169 ? 79.888 -7.029 1.036 1.00 51.43 169 GLY B C 1
ATOM 1134 O O . GLY A 1 169 ? 79.432 -6.002 1.529 1.00 50.69 169 GLY B O 1
ATOM 1135 N N . ASP A 1 170 ? 80.464 -7.050 -0.156 1.00 54.46 170 ASP B N 1
ATOM 1136 C CA . ASP A 1 170 ? 80.538 -5.843 -0.959 1.00 57.34 170 ASP B CA 1
ATOM 1137 C C . ASP A 1 170 ? 79.158 -5.194 -0.872 1.00 57.98 170 ASP B C 1
ATOM 1138 O O . ASP A 1 170 ? 79.015 -3.988 -0.674 1.00 58.50 170 ASP B O 1
ATOM 1143 N N . ASP A 1 171 ? 78.152 -6.052 -0.974 1.00 58.30 171 ASP B N 1
ATOM 1144 C CA . ASP A 1 171 ? 76.752 -5.697 -0.967 1.00 58.04 171 ASP B CA 1
ATOM 1145 C C . ASP A 1 171 ? 76.207 -4.951 0.251 1.00 57.66 171 ASP B C 1
ATOM 1146 O O . ASP A 1 171 ? 75.319 -4.093 0.124 1.00 57.69 171 ASP B O 1
ATOM 1151 N N . GLN A 1 172 ? 76.727 -5.267 1.432 1.00 55.34 172 GLN B N 1
ATOM 1152 C CA . GLN A 1 172 ? 76.248 -4.629 2.653 1.00 53.14 172 GLN B CA 1
ATOM 1153 C C . GLN A 1 172 ? 77.028 -3.388 3.056 1.00 51.87 172 GLN B C 1
ATOM 1154 O O . GLN A 1 172 ? 77.009 -2.990 4.215 1.00 51.89 172 GLN B O 1
ATOM 1160 N N . LEU A 1 173 ? 77.702 -2.758 2.100 1.00 49.14 173 LEU B N 1
ATOM 1161 C CA . LEU A 1 173 ? 78.454 -1.559 2.420 1.00 46.81 173 LEU B CA 1
ATOM 1162 C C . LEU A 1 173 ? 77.559 -0.366 2.721 1.00 44.72 173 LEU B C 1
ATOM 1163 O O . LEU A 1 173 ? 77.782 0.333 3.711 1.00 45.14 173 LEU B O 1
ATOM 1168 N N . PRO A 1 174 ? 76.531 -0.125 1.884 1.00 43.25 174 PRO B N 1
ATOM 1169 C CA . PRO A 1 174 ? 75.656 1.021 2.159 1.00 42.68 174 PRO B CA 1
ATOM 1170 C C . PRO A 1 174 ? 75.188 1.029 3.596 1.00 41.24 174 PRO B C 1
ATOM 1171 O O . PRO A 1 174 ? 75.264 2.047 4.282 1.00 39.71 174 PRO B O 1
ATOM 1175 N N . MET A 1 175 ? 74.725 -0.125 4.054 1.00 40.88 175 MET B N 1
ATOM 1176 C CA . MET A 1 175 ? 74.248 -0.252 5.416 1.00 41.61 175 MET B CA 1
ATOM 1177 C C . MET A 1 175 ? 75.342 0.109 6.416 1.00 40.59 175 MET B C 1
ATOM 1178 O O . MET A 1 175 ? 75.133 0.927 7.305 1.00 39.83 175 MET B O 1
ATOM 1183 N N . LEU A 1 176 ? 76.509 -0.504 6.260 1.00 39.84 176 LEU B N 1
ATOM 1184 C CA . LEU A 1 176 ? 77.631 -0.246 7.151 1.00 38.99 176 LEU B CA 1
ATOM 1185 C C . LEU A 1 176 ? 77.917 1.261 7.202 1.00 38.21 176 LEU B C 1
ATOM 1186 O O . LEU A 1 176 ? 78.121 1.822 8.281 1.00 35.21 176 LEU B O 1
ATOM 1191 N N . GLU A 1 177 ? 77.908 1.923 6.042 1.00 38.17 177 GLU B N 1
ATOM 1192 C CA . GLU A 1 177 ? 78.180 3.360 5.986 1.00 39.34 177 GLU B CA 1
ATOM 1193 C C . GLU A 1 177 ? 77.073 4.177 6.650 1.00 38.44 177 GLU B C 1
ATOM 1194 O O . GLU A 1 177 ? 77.334 5.242 7.209 1.00 36.71 177 GLU B O 1
ATOM 1200 N N . GLN A 1 178 ? 75.840 3.687 6.601 1.00 38.07 178 GLN B N 1
ATOM 1201 C CA . GLN A 1 178 ? 74.762 4.426 7.233 1.00 37.38 178 GLN B CA 1
ATOM 1202 C C . GLN A 1 178 ? 74.946 4.333 8.746 1.00 35.08 178 GLN B C 1
ATOM 1203 O O . GLN A 1 178 ? 74.705 5.296 9.463 1.00 34.99 178 GLN B O 1
ATOM 1209 N N . THR A 1 179 ? 75.393 3.177 9.221 1.00 34.80 179 THR B N 1
ATOM 1210 C CA . THR A 1 179 ? 75.625 2.991 10.642 1.00 33.90 179 THR B CA 1
ATOM 1211 C C . THR A 1 179 ? 76.600 4.035 11.171 1.00 33.37 179 THR B C 1
ATOM 1212 O O . THR A 1 179 ? 76.315 4.706 12.156 1.00 33.03 179 THR B O 1
ATOM 1216 N N . ARG A 1 180 ? 77.745 4.181 10.511 1.00 34.09 180 ARG B N 1
ATOM 1217 C CA . ARG A 1 180 ? 78.759 5.159 10.936 1.00 35.76 180 ARG B CA 1
ATOM 1218 C C . ARG A 1 180 ? 78.193 6.572 10.969 1.00 35.63 180 ARG B C 1
ATOM 1219 O O . ARG A 1 180 ? 78.457 7.339 11.881 1.00 37.26 180 ARG B O 1
ATOM 1227 N N . GLU A 1 181 ? 77.421 6.905 9.946 1.00 36.29 181 GLU B N 1
ATOM 1228 C CA . GLU A 1 181 ? 76.806 8.217 9.827 1.00 38.79 181 GLU B CA 1
ATOM 1229 C C . GLU A 1 181 ? 75.899 8.467 11.038 1.00 37.61 181 GLU B C 1
ATOM 1230 O O . GLU A 1 181 ? 76.042 9.447 11.758 1.00 36.89 181 GLU B O 1
ATOM 1236 N N . ILE A 1 182 ? 74.958 7.559 11.256 1.00 36.33 182 ILE B N 1
ATOM 1237 C CA . ILE A 1 182 ? 74.036 7.670 12.368 1.00 35.61 182 ILE B CA 1
ATOM 1238 C C . ILE A 1 182 ? 74.746 7.729 13.706 1.00 34.50 182 ILE B C 1
ATOM 1239 O O . ILE A 1 182 ? 74.369 8.511 14.583 1.00 33.26 182 ILE B O 1
ATOM 1244 N N . VAL A 1 183 ? 75.764 6.896 13.867 1.00 35.08 183 VAL B N 1
ATOM 1245 C CA . VAL A 1 183 ? 76.517 6.864 15.119 1.00 35.93 183 VAL B CA 1
ATOM 1246 C C . VAL A 1 183 ? 77.159 8.226 15.285 1.00 37.67 183 VAL B C 1
ATOM 1247 O O . VAL A 1 183 ? 77.132 8.812 16.374 1.00 35.25 183 VAL B O 1
ATOM 1251 N N . ARG A 1 184 ? 77.722 8.720 14.182 1.00 39.06 184 ARG B N 1
ATOM 1252 C CA . ARG A 1 184 ? 78.384 10.011 14.164 1.00 40.43 184 ARG B CA 1
ATOM 1253 C C . ARG A 1 184 ? 77.412 11.102 14.560 1.00 39.96 184 ARG B C 1
ATOM 1254 O O . ARG A 1 184 ? 77.715 11.935 15.417 1.00 40.33 184 ARG B O 1
ATOM 1262 N N . ARG A 1 185 ? 76.246 11.121 13.914 1.00 38.50 185 ARG B N 1
ATOM 1263 C CA . ARG A 1 185 ? 75.244 12.134 14.228 1.00 36.91 185 ARG B CA 1
ATOM 1264 C C . ARG A 1 185 ? 74.774 11.998 15.664 1.00 34.61 185 ARG B C 1
ATOM 1265 O O . ARG A 1 185 ? 74.506 13.004 16.327 1.00 34.65 185 ARG B O 1
ATOM 1273 N N . PHE A 1 186 ? 74.672 10.764 16.152 1.00 32.37 186 PHE B N 1
ATOM 1274 C CA . PHE A 1 186 ? 74.236 10.553 17.532 1.00 31.08 186 PHE B CA 1
ATOM 1275 C C . PHE A 1 186 ? 75.240 11.156 18.516 1.00 31.83 186 PHE B C 1
ATOM 1276 O O . PHE A 1 186 ? 74.864 11.841 19.456 1.00 30.43 186 PHE B O 1
ATOM 1284 N N . ASN A 1 187 ? 76.519 10.917 18.276 1.00 32.21 187 ASN B N 1
ATOM 1285 C CA . ASN A 1 187 ? 77.553 11.438 19.153 1.00 35.92 187 ASN B CA 1
ATOM 1286 C C . ASN A 1 187 ? 77.608 12.960 19.240 1.00 36.45 187 ASN B C 1
ATOM 1287 O O . ASN A 1 187 ? 77.849 13.513 20.315 1.00 36.33 187 ASN B O 1
ATOM 1292 N N . ALA A 1 188 ? 77.376 13.631 18.119 1.00 38.63 188 ALA B N 1
ATOM 1293 C CA . ALA A 1 188 ? 77.410 15.091 18.072 1.00 39.99 188 ALA B CA 1
ATOM 1294 C C . ALA A 1 188 ? 76.202 15.746 18.745 1.00 41.62 188 ALA B C 1
ATOM 1295 O O . ALA A 1 188 ? 76.348 16.701 19.513 1.00 44.19 188 ALA B O 1
ATOM 1297 N N . LEU A 1 189 ? 75.010 15.242 18.443 1.00 41.19 189 LEU B N 1
ATOM 1298 C CA . LEU A 1 189 ? 73.793 15.783 19.016 1.00 40.55 189 LEU B CA 1
ATOM 1299 C C . LEU A 1 189 ? 73.744 15.554 20.516 1.00 40.55 189 LEU B C 1
ATOM 1300 O O . LEU A 1 189 ? 73.582 16.501 21.276 1.00 41.28 189 LEU B O 1
ATOM 1305 N N . TYR A 1 190 ? 73.918 14.307 20.947 1.00 39.26 190 TYR B N 1
ATOM 1306 C CA . TYR A 1 190 ? 73.830 13.989 22.370 1.00 38.85 190 TYR B CA 1
ATOM 1307 C C . TYR A 1 190 ? 75.151 14.001 23.131 1.00 40.12 190 TYR B C 1
ATOM 1308 O O . TYR A 1 190 ? 75.469 14.977 23.815 1.00 41.74 190 TYR B O 1
ATOM 1317 N N . ALA A 1 191 ? 75.905 12.912 23.030 1.00 41.27 191 ALA B N 1
ATOM 1318 C CA . ALA A 1 191 ? 77.194 12.780 23.698 1.00 41.49 191 ALA B CA 1
ATOM 1319 C C . ALA A 1 191 ? 77.951 11.659 22.973 1.00 42.17 191 ALA B C 1
ATOM 1320 O O . ALA A 1 191 ? 77.341 10.731 22.439 1.00 42.14 191 ALA B O 1
ATOM 1322 N N . PRO A 1 192 ? 79.296 11.731 22.936 1.00 41.65 192 PRO B N 1
ATOM 1323 C CA . PRO A 1 192 ? 80.073 10.693 22.247 1.00 41.80 192 PRO B CA 1
ATOM 1324 C C . PRO A 1 192 ? 80.234 9.366 22.971 1.00 40.64 192 PRO B C 1
ATOM 1325 O O . PRO A 1 192 ? 81.320 9.023 23.403 1.00 42.68 192 PRO B O 1
ATOM 1329 N N . VAL A 1 193 ? 79.155 8.602 23.083 1.00 39.80 193 VAL B N 1
ATOM 1330 C CA . VAL A 1 193 ? 79.224 7.318 23.770 1.00 38.14 193 VAL B CA 1
ATOM 1331 C C . VAL A 1 193 ? 79.127 6.106 22.828 1.00 37.17 193 VAL B C 1
ATOM 1332 O O . VAL A 1 193 ? 79.242 4.969 23.271 1.00 36.24 193 VAL B O 1
ATOM 1336 N N . LEU A 1 194 ? 78.930 6.346 21.537 1.00 36.56 194 LEU B N 1
ATOM 1337 C CA . LEU A 1 194 ? 78.825 5.249 20.574 1.00 37.27 194 LEU B CA 1
ATOM 1338 C C . LEU A 1 194 ? 80.048 5.174 19.650 1.00 38.04 194 LEU B C 1
ATOM 1339 O O . LEU A 1 194 ? 80.589 6.198 19.229 1.00 39.01 194 LEU B O 1
ATOM 1344 N N . ALA A 1 195 ? 80.467 3.952 19.329 1.00 38.22 195 ALA B N 1
ATOM 1345 C CA . ALA A 1 195 ? 81.625 3.735 18.470 1.00 38.78 195 ALA B CA 1
ATOM 1346 C C . ALA A 1 195 ? 81.250 3.555 17.007 1.00 38.65 195 ALA B C 1
ATOM 1347 O O . ALA A 1 195 ? 80.287 2.860 16.693 1.00 37.24 195 ALA B O 1
ATOM 1349 N N . GLU A 1 196 ? 82.011 4.186 16.116 1.00 40.44 196 GLU B N 1
ATOM 1350 C CA . GLU A 1 196 ? 81.773 4.052 14.686 1.00 41.50 196 GLU B CA 1
ATOM 1351 C C . GLU A 1 196 ? 82.417 2.745 14.291 1.00 40.79 196 GLU B C 1
ATOM 1352 O O . GLU A 1 196 ? 83.618 2.573 14.469 1.00 41.65 196 GLU B O 1
ATOM 1358 N N . PRO A 1 197 ? 81.639 1.806 13.743 1.00 40.03 197 PRO B N 1
ATOM 1359 C CA . PRO A 1 197 ? 82.201 0.521 13.338 1.00 40.50 197 PRO B CA 1
ATOM 1360 C C . PRO A 1 197 ? 83.042 0.642 12.072 1.00 41.01 197 PRO B C 1
ATOM 1361 O O . PRO A 1 197 ? 82.820 1.532 11.255 1.00 40.75 197 PRO B O 1
ATOM 1365 N N . GLN A 1 198 ? 84.009 -0.247 11.913 1.00 42.10 198 GLN B N 1
ATOM 1366 C CA . GLN A 1 198 ? 84.812 -0.222 10.706 1.00 43.80 198 GLN B CA 1
ATOM 1367 C C . GLN A 1 198 ? 84.619 -1.533 9.970 1.00 43.77 198 GLN B C 1
ATOM 1368 O O . GLN A 1 198 ? 84.409 -2.587 10.578 1.00 44.46 198 GLN B O 1
ATOM 1374 N N . ALA A 1 199 ? 84.678 -1.457 8.649 1.00 43.68 199 ALA B N 1
ATOM 1375 C CA . ALA A 1 199 ? 84.459 -2.618 7.806 1.00 43.86 199 ALA B CA 1
ATOM 1376 C C . ALA A 1 199 ? 85.625 -3.574 7.638 1.00 44.59 199 ALA B C 1
ATOM 1377 O O . ALA A 1 199 ? 86.797 -3.192 7.700 1.00 44.94 199 ALA B O 1
ATOM 1379 N N . GLN A 1 200 ? 85.268 -4.837 7.435 1.00 45.49 200 GLN B N 1
ATOM 1380 C CA . GLN A 1 200 ? 86.219 -5.905 7.155 1.00 46.83 200 GLN B CA 1
ATOM 1381 C C . GLN A 1 200 ? 85.764 -6.496 5.828 1.00 47.75 200 GLN B C 1
ATOM 1382 O O . GLN A 1 200 ? 84.885 -7.355 5.792 1.00 48.33 200 GLN B O 1
ATOM 1388 N N . LEU A 1 201 ? 86.344 -6.004 4.741 1.00 48.76 201 LEU B N 1
ATOM 1389 C CA . LEU A 1 201 ? 86.011 -6.468 3.398 1.00 49.94 201 LEU B CA 1
ATOM 1390 C C . LEU A 1 201 ? 86.505 -7.900 3.229 1.00 51.09 201 LEU B C 1
ATOM 1391 O O . LEU A 1 201 ? 87.485 -8.299 3.849 1.00 51.12 201 LEU B O 1
ATOM 1396 N N . SER A 1 202 ? 85.826 -8.667 2.386 1.00 53.93 202 SER B N 1
ATOM 1397 C CA . SER A 1 202 ? 86.220 -10.043 2.124 1.00 56.46 202 SER B CA 1
ATOM 1398 C C . SER A 1 202 ? 86.778 -10.119 0.712 1.00 58.51 202 SER B C 1
ATOM 1399 O O . SER A 1 202 ? 86.715 -9.156 -0.050 1.00 58.19 202 SER B O 1
ATOM 1402 N N . ARG A 1 203 ? 87.300 -11.286 0.365 1.00 61.78 203 ARG B N 1
ATOM 1403 C CA . ARG A 1 203 ? 87.874 -11.517 -0.954 1.00 65.03 203 ARG B CA 1
ATOM 1404 C C . ARG A 1 203 ? 86.819 -12.132 -1.867 1.00 65.91 203 ARG B C 1
ATOM 1405 O O . ARG A 1 203 ? 86.334 -11.490 -2.802 1.00 67.24 203 ARG B O 1
ATOM 1413 N N . VAL A 1 204 ? 86.475 -13.386 -1.586 1.00 66.31 204 VAL B N 1
ATOM 1414 C CA . VAL A 1 204 ? 85.483 -14.103 -2.372 1.00 66.39 204 VAL B CA 1
ATOM 1415 C C . VAL A 1 204 ? 84.171 -13.339 -2.396 1.00 66.18 204 VAL B C 1
ATOM 1416 O O . VAL A 1 204 ? 83.489 -13.233 -1.375 1.00 66.73 204 VAL B O 1
ATOM 1420 N N . PRO A 1 205 ? 83.802 -12.780 -3.558 1.00 66.05 205 PRO B N 1
ATOM 1421 C CA . PRO A 1 205 ? 82.543 -12.042 -3.651 1.00 65.12 205 PRO B CA 1
ATOM 1422 C C . PRO A 1 205 ? 81.410 -13.047 -3.485 1.00 63.85 205 PRO B C 1
ATOM 1423 O O . PRO A 1 205 ? 81.652 -14.250 -3.443 1.00 63.12 205 PRO B O 1
ATOM 1427 N N . ARG A 1 206 ? 80.183 -12.552 -3.391 1.00 63.19 206 ARG B N 1
ATOM 1428 C CA . ARG A 1 206 ? 79.012 -13.406 -3.214 1.00 61.74 206 ARG B CA 1
ATOM 1429 C C . ARG A 1 206 ? 79.130 -14.703 -4.009 1.00 60.25 206 ARG B C 1
ATOM 1430 O O . ARG A 1 206 ? 79.063 -14.693 -5.235 1.00 60.45 206 ARG B O 1
ATOM 1438 N N . LEU A 1 207 ? 79.349 -15.810 -3.307 1.00 57.64 207 LEU B N 1
ATOM 1439 C CA . LEU A 1 207 ? 79.423 -17.116 -3.956 1.00 55.39 207 LEU B CA 1
ATOM 1440 C C . LEU A 1 207 ? 78.114 -17.225 -4.751 1.00 53.36 207 LEU B C 1
ATOM 1441 O O . LEU A 1 207 ? 77.045 -16.891 -4.257 1.00 52.84 207 LEU B O 1
ATOM 1446 N N . PRO A 1 208 ? 78.192 -17.692 -6.011 1.00 51.44 208 PRO B N 1
ATOM 1447 C CA . PRO A 1 208 ? 76.993 -17.831 -6.846 1.00 49.95 208 PRO B CA 1
ATOM 1448 C C . PRO A 1 208 ? 76.225 -19.117 -6.588 1.00 49.21 208 PRO B C 1
ATOM 1449 O O . PRO A 1 208 ? 76.737 -20.056 -5.980 1.00 49.41 208 PRO B O 1
ATOM 1453 N N . GLY A 1 209 ? 74.983 -19.159 -7.059 1.00 47.97 209 GLY B N 1
ATOM 1454 C CA . GLY A 1 209 ? 74.176 -20.347 -6.884 1.00 46.65 209 GLY B CA 1
ATOM 1455 C C . GLY A 1 209 ? 74.543 -21.409 -7.904 1.00 46.56 209 GLY B C 1
ATOM 1456 O O . GLY A 1 209 ? 75.210 -21.124 -8.906 1.00 45.99 209 GLY B O 1
ATOM 1457 N N . LEU A 1 210 ? 74.110 -22.642 -7.638 1.00 45.83 210 LEU B N 1
ATOM 1458 C CA . LEU A 1 210 ? 74.362 -23.770 -8.524 1.00 46.42 210 LEU B CA 1
ATOM 1459 C C . LEU A 1 210 ? 73.772 -23.370 -9.873 1.00 47.34 210 LEU B C 1
ATOM 1460 O O . LEU A 1 210 ? 74.272 -23.745 -10.942 1.00 47.15 210 LEU B O 1
ATOM 1465 N N . ASP A 1 211 ? 72.699 -22.589 -9.775 1.00 48.15 211 ASP B N 1
ATOM 1466 C CA . ASP A 1 211 ? 71.956 -22.047 -10.900 1.00 50.25 211 ASP B CA 1
ATOM 1467 C C . ASP A 1 211 ? 72.862 -21.353 -11.898 1.00 49.97 211 ASP B C 1
ATOM 1468 O O . ASP A 1 211 ? 72.716 -21.516 -13.105 1.00 49.99 211 ASP B O 1
ATOM 1473 N N . GLY A 1 212 ? 73.793 -20.568 -11.371 1.00 50.74 212 GLY B N 1
ATOM 1474 C CA . GLY A 1 212 ? 74.680 -19.802 -12.219 1.00 52.15 212 GLY B CA 1
ATOM 1475 C C . GLY A 1 212 ? 74.328 -18.350 -11.949 1.00 52.42 212 GLY B C 1
ATOM 1476 O O . GLY A 1 212 ? 74.874 -17.429 -12.553 1.00 52.89 212 GLY B O 1
ATOM 1477 N N . GLN A 1 213 ? 73.388 -18.163 -11.027 1.00 52.60 213 GLN B N 1
ATOM 1478 C CA . GLN A 1 213 ? 72.939 -16.843 -10.609 1.00 53.93 213 GLN B CA 1
ATOM 1479 C C . GLN A 1 213 ? 74.066 -16.209 -9.806 1.00 54.57 213 GLN B C 1
ATOM 1480 O O . GLN A 1 213 ? 75.150 -16.781 -9.680 1.00 55.31 213 GLN B O 1
ATOM 1486 N N . ALA A 1 214 ? 73.799 -15.035 -9.247 1.00 54.41 214 ALA B N 1
ATOM 1487 C CA . ALA A 1 214 ? 74.789 -14.340 -8.438 1.00 53.60 214 ALA B CA 1
ATOM 1488 C C . ALA A 1 214 ? 74.583 -14.722 -6.972 1.00 53.17 214 ALA B C 1
ATOM 1489 O O . ALA A 1 214 ? 75.536 -14.715 -6.188 1.00 53.34 214 ALA B O 1
ATOM 1491 N N . LYS A 1 215 ? 73.349 -15.069 -6.615 1.00 52.29 215 LYS B N 1
ATOM 1492 C CA . LYS A 1 215 ? 73.025 -15.435 -5.238 1.00 52.60 215 LYS B CA 1
ATOM 1493 C C . LYS A 1 215 ? 72.645 -16.892 -5.012 1.00 51.15 215 LYS B C 1
ATOM 1494 O O . LYS A 1 215 ? 71.888 -17.474 -5.785 1.00 51.67 215 LYS B O 1
ATOM 1500 N N . MET A 1 216 ? 73.163 -17.467 -3.927 1.00 49.27 216 MET B N 1
ATOM 1501 C CA . MET A 1 216 ? 72.813 -18.822 -3.537 1.00 47.55 216 MET B CA 1
ATOM 1502 C C . MET A 1 216 ? 71.870 -18.596 -2.375 1.00 47.63 216 MET B C 1
ATOM 1503 O O . MET A 1 216 ? 72.144 -17.767 -1.515 1.00 47.67 216 MET B O 1
ATOM 1508 N N . SER A 1 217 ? 70.757 -19.311 -2.347 1.00 48.58 217 SER B N 1
ATOM 1509 C CA . SER A 1 217 ? 69.795 -19.142 -1.268 1.00 49.80 217 SER B CA 1
ATOM 1510 C C . SER A 1 217 ? 68.812 -20.277 -1.327 1.00 49.55 217 SER B C 1
ATOM 1511 O O . SER A 1 217 ? 68.560 -20.817 -2.397 1.00 49.78 217 SER B O 1
ATOM 1514 N N . LYS A 1 218 ? 68.248 -20.650 -0.185 1.00 50.98 218 LYS B N 1
ATOM 1515 C CA . LYS A 1 218 ? 67.288 -21.737 -0.207 1.00 52.17 218 LYS B CA 1
ATOM 1516 C C . LYS A 1 218 ? 66.027 -21.306 -0.950 1.00 51.79 218 LYS B C 1
ATOM 1517 O O . LYS A 1 218 ? 65.302 -22.140 -1.494 1.00 50.77 218 LYS B O 1
ATOM 1523 N N . SER A 1 219 ? 65.790 -19.994 -0.983 1.00 51.28 219 SER B N 1
ATOM 1524 C CA . SER A 1 219 ? 64.629 -19.399 -1.667 1.00 51.32 219 SER B CA 1
ATOM 1525 C C . SER A 1 219 ? 64.721 -19.605 -3.169 1.00 50.53 219 SER B C 1
ATOM 1526 O O . SER A 1 219 ? 63.712 -19.794 -3.849 1.00 50.75 219 SER B O 1
ATOM 1529 N N . LEU A 1 220 ? 65.943 -19.520 -3.684 1.00 49.17 220 LEU B N 1
ATOM 1530 C CA . LEU A 1 220 ? 66.187 -19.679 -5.105 1.00 48.56 220 LEU B CA 1
ATOM 1531 C C . LEU A 1 220 ? 66.402 -21.145 -5.413 1.00 47.46 220 LEU B C 1
ATOM 1532 O O . LEU A 1 220 ? 66.568 -21.532 -6.569 1.00 48.53 220 LEU B O 1
ATOM 1537 N N . GLY A 1 221 ? 66.391 -21.960 -4.365 1.00 46.36 221 GLY B N 1
ATOM 1538 C CA . GLY A 1 221 ? 66.565 -23.397 -4.526 1.00 45.02 221 GLY B CA 1
ATOM 1539 C C . GLY A 1 221 ? 67.875 -23.848 -5.152 1.00 44.29 221 GLY B C 1
ATOM 1540 O O . GLY A 1 221 ? 67.984 -24.991 -5.576 1.00 45.27 221 GLY B O 1
ATOM 1541 N N . ASN A 1 222 ? 68.862 -22.962 -5.211 1.00 42.51 222 ASN B N 1
ATOM 1542 C CA . ASN A 1 222 ? 70.160 -23.284 -5.802 1.00 41.17 222 ASN B CA 1
ATOM 1543 C C . ASN A 1 222 ? 71.239 -23.385 -4.731 1.00 39.96 222 ASN B C 1
ATOM 1544 O O . ASN A 1 222 ? 72.355 -22.902 -4.933 1.00 38.37 222 ASN B O 1
ATOM 1549 N N . ALA A 1 223 ? 70.930 -24.035 -3.617 1.00 38.96 223 ALA B N 1
ATOM 1550 C CA . ALA A 1 223 ? 71.896 -24.116 -2.542 1.00 39.68 223 ALA B CA 1
ATOM 1551 C C . ALA A 1 223 ? 72.246 -25.490 -2.008 1.00 40.35 223 ALA B C 1
ATOM 1552 O O . ALA A 1 223 ? 71.426 -26.403 -1.968 1.00 39.71 223 ALA B O 1
ATOM 1554 N N . ILE A 1 224 ? 73.496 -25.613 -1.578 1.00 40.62 224 ILE B N 1
ATOM 1555 C CA . ILE A 1 224 ? 73.978 -26.839 -0.975 1.00 40.64 224 ILE B CA 1
ATOM 1556 C C . ILE A 1 224 ? 74.101 -26.553 0.525 1.00 40.30 224 ILE B C 1
ATOM 1557 O O . ILE A 1 224 ? 75.084 -25.957 0.972 1.00 39.38 224 ILE B O 1
ATOM 1562 N N . ALA A 1 225 ? 73.093 -26.957 1.292 1.00 41.61 225 ALA B N 1
ATOM 1563 C CA . ALA A 1 225 ? 73.081 -26.726 2.736 1.00 44.34 225 ALA B CA 1
ATOM 1564 C C . ALA A 1 225 ? 74.201 -27.487 3.452 1.00 46.53 225 ALA B C 1
ATOM 1565 O O . ALA A 1 225 ? 74.627 -28.558 3.011 1.00 47.32 225 ALA B O 1
ATOM 1567 N N . LEU A 1 226 ? 74.666 -26.930 4.566 1.00 48.75 226 LEU B N 1
ATOM 1568 C CA . LEU A 1 226 ? 75.738 -27.543 5.344 1.00 50.57 226 LEU B CA 1
ATOM 1569 C C . LEU A 1 226 ? 75.291 -28.872 5.931 1.00 51.87 226 LEU B C 1
ATOM 1570 O O . LEU A 1 226 ? 76.101 -29.641 6.439 1.00 52.59 226 LEU B O 1
ATOM 1575 N N . GLY A 1 227 ? 73.995 -29.142 5.845 1.00 53.25 227 GLY B N 1
ATOM 1576 C CA . GLY A 1 227 ? 73.462 -30.383 6.371 1.00 55.31 227 GLY B CA 1
ATOM 1577 C C . GLY A 1 227 ? 73.264 -31.475 5.332 1.00 56.79 227 GLY B C 1
ATOM 1578 O O . GLY A 1 227 ? 72.962 -32.612 5.696 1.00 57.12 227 GLY B O 1
ATOM 1579 N N . ASP A 1 228 ? 73.437 -31.144 4.053 1.00 57.18 228 ASP B N 1
ATOM 1580 C CA . ASP A 1 228 ? 73.260 -32.117 2.968 1.00 57.82 228 ASP B CA 1
ATOM 1581 C C . ASP A 1 228 ? 74.242 -33.299 2.996 1.00 57.92 228 ASP B C 1
ATOM 1582 O O . ASP A 1 228 ? 75.430 -33.133 3.272 1.00 57.25 228 ASP B O 1
ATOM 1587 N N . SER A 1 229 ? 73.717 -34.482 2.679 1.00 59.41 229 SER B N 1
ATOM 1588 C CA . SER A 1 229 ? 74.471 -35.743 2.643 1.00 60.36 229 SER B CA 1
ATOM 1589 C C . SER A 1 229 ? 75.440 -35.864 1.470 1.00 61.30 229 SER B C 1
ATOM 1590 O O . SER A 1 229 ? 75.211 -35.285 0.407 1.00 62.10 229 SER B O 1
ATOM 1593 N N . ALA A 1 230 ? 76.514 -36.631 1.660 1.00 62.14 230 ALA B N 1
ATOM 1594 C CA . ALA A 1 230 ? 77.517 -36.828 0.608 1.00 62.72 230 ALA B CA 1
ATOM 1595 C C . ALA A 1 230 ? 76.839 -37.091 -0.729 1.00 62.81 230 ALA B C 1
ATOM 1596 O O . ALA A 1 230 ? 77.322 -36.662 -1.775 1.00 62.45 230 ALA B O 1
ATOM 1598 N N . ASP A 1 231 ? 75.716 -37.802 -0.686 1.00 63.48 231 ASP B N 1
ATOM 1599 C CA . ASP A 1 231 ? 74.967 -38.117 -1.899 1.00 64.32 231 ASP B CA 1
ATOM 1600 C C . ASP A 1 231 ? 74.392 -36.859 -2.524 1.00 64.50 231 ASP B C 1
ATOM 1601 O O . ASP A 1 231 ? 74.550 -36.625 -3.714 1.00 64.53 231 ASP B O 1
ATOM 1606 N N . GLU A 1 232 ? 73.716 -36.060 -1.707 1.00 64.39 232 GLU B N 1
ATOM 1607 C CA . GLU A 1 232 ? 73.120 -34.831 -2.179 1.00 63.08 232 GLU B CA 1
ATOM 1608 C C . GLU A 1 232 ? 74.166 -33.882 -2.730 1.00 60.54 232 GLU B C 1
ATOM 1609 O O . GLU A 1 232 ? 74.119 -33.506 -3.900 1.00 60.25 232 GLU B O 1
ATOM 1615 N N . VAL A 1 233 ? 75.124 -33.506 -1.899 1.00 58.55 233 VAL B N 1
ATOM 1616 C CA . VAL A 1 233 ? 76.175 -32.613 -2.352 1.00 57.66 233 VAL B CA 1
ATOM 1617 C C . VAL A 1 233 ? 76.681 -33.051 -3.737 1.00 56.59 233 VAL B C 1
ATOM 1618 O O . VAL A 1 233 ? 76.930 -32.214 -4.608 1.00 55.76 233 VAL B O 1
ATOM 1622 N N . ALA A 1 234 ? 76.793 -34.361 -3.951 1.00 55.73 234 ALA B N 1
ATOM 1623 C CA . ALA A 1 234 ? 77.265 -34.876 -5.234 1.00 54.84 234 ALA B CA 1
ATOM 1624 C C . ALA A 1 234 ? 76.219 -34.667 -6.326 1.00 54.28 234 ALA B C 1
ATOM 1625 O O . ALA A 1 234 ? 76.549 -34.350 -7.469 1.00 53.17 234 ALA B O 1
ATOM 1627 N N . ARG A 1 235 ? 74.958 -34.850 -5.961 1.00 53.63 235 ARG B N 1
ATOM 1628 C CA . ARG A 1 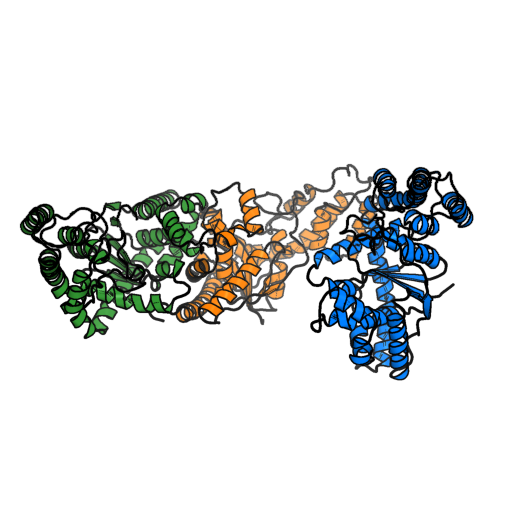235 ? 73.853 -34.693 -6.895 1.00 55.47 235 ARG B CA 1
ATOM 1629 C C . ARG A 1 235 ? 73.641 -33.234 -7.294 1.00 55.45 235 ARG B C 1
ATOM 1630 O O . ARG A 1 235 ? 73.276 -32.944 -8.434 1.00 55.75 235 ARG B O 1
ATOM 1638 N N . LYS A 1 236 ? 73.872 -32.323 -6.349 1.00 54.48 236 LYS B N 1
ATOM 1639 C CA . LYS A 1 236 ? 73.714 -30.890 -6.583 1.00 53.57 236 LYS B CA 1
ATOM 1640 C C . LYS A 1 236 ? 74.825 -30.373 -7.478 1.00 52.79 236 LYS B C 1
ATOM 1641 O O . LYS A 1 236 ? 74.607 -29.467 -8.279 1.00 52.71 236 LYS B O 1
ATOM 1647 N N . VAL A 1 237 ? 76.022 -30.936 -7.332 1.00 51.82 237 VAL B N 1
ATOM 1648 C CA . VAL A 1 237 ? 77.149 -30.502 -8.154 1.00 51.38 237 VAL B CA 1
ATOM 1649 C C . VAL A 1 237 ? 76.956 -30.937 -9.603 1.00 50.67 237 VAL B C 1
ATOM 1650 O O . VAL A 1 237 ? 77.288 -30.201 -10.531 1.00 50.85 237 VAL B O 1
ATOM 1654 N N . MET A 1 238 ? 76.406 -32.129 -9.788 1.00 50.13 238 MET B N 1
ATOM 1655 C CA . MET A 1 238 ? 76.191 -32.664 -11.121 1.00 50.53 238 MET B CA 1
ATOM 1656 C C . MET A 1 238 ? 75.118 -31.925 -11.920 1.00 49.30 238 MET B C 1
ATOM 1657 O O . MET A 1 238 ? 75.151 -31.925 -13.147 1.00 47.84 238 MET B O 1
ATOM 1662 N N . GLY A 1 239 ? 74.181 -31.284 -11.229 1.00 48.93 239 GLY B N 1
ATOM 1663 C CA . GLY A 1 239 ? 73.131 -30.548 -11.919 1.00 48.49 239 GLY B CA 1
ATOM 1664 C C . GLY A 1 239 ? 73.461 -29.070 -11.988 1.00 48.90 239 GLY B C 1
ATOM 1665 O O . GLY A 1 239 ? 72.663 -28.250 -12.420 1.00 47.46 239 GLY B O 1
ATOM 1666 N N . MET A 1 240 ? 74.666 -28.746 -11.553 1.00 50.03 240 MET B N 1
ATOM 1667 C CA . MET A 1 240 ? 75.154 -27.383 -11.516 1.00 51.03 240 MET B CA 1
ATOM 1668 C C . MET A 1 240 ? 75.362 -26.776 -12.906 1.00 51.70 240 MET B C 1
ATOM 1669 O O . MET A 1 240 ? 75.973 -27.381 -13.789 1.00 49.81 240 MET B O 1
ATOM 1674 N N . TYR A 1 241 ? 74.839 -25.574 -13.097 1.00 53.14 241 TYR B N 1
ATOM 1675 C CA . TYR A 1 241 ? 74.988 -24.894 -14.369 1.00 55.19 241 TYR B CA 1
ATOM 1676 C C . TYR A 1 241 ? 76.469 -24.819 -14.696 1.00 57.12 241 TYR B C 1
ATOM 1677 O O . TYR A 1 241 ? 77.299 -24.586 -13.820 1.00 56.96 241 TYR B O 1
ATOM 1686 N N . THR A 1 242 ? 76.799 -25.017 -15.966 1.00 59.07 242 THR B N 1
ATOM 1687 C CA . THR A 1 242 ? 78.183 -24.958 -16.390 1.00 61.70 242 THR B CA 1
ATOM 1688 C C . THR A 1 242 ? 78.407 -24.021 -17.559 1.00 62.81 242 THR B C 1
ATOM 1689 O O . THR A 1 242 ? 78.581 -22.812 -17.386 1.00 62.69 242 THR B O 1
ATOM 1693 N N . ASP A 1 243 ? 78.375 -24.591 -18.754 1.00 64.38 243 ASP B N 1
ATOM 1694 C CA . ASP A 1 243 ? 78.634 -23.818 -19.955 1.00 66.76 243 ASP B CA 1
ATOM 1695 C C . ASP A 1 243 ? 77.885 -24.316 -21.184 1.00 68.14 243 ASP B C 1
ATOM 1696 O O . ASP A 1 243 ? 78.254 -25.339 -21.764 1.00 68.25 243 ASP B O 1
ATOM 1701 N N . PRO A 1 244 ? 76.822 -23.609 -21.592 1.00 69.66 244 PRO B N 1
ATOM 1702 C CA . PRO A 1 244 ? 76.109 -24.064 -22.788 1.00 71.38 244 PRO B CA 1
ATOM 1703 C C . PRO A 1 244 ? 77.153 -23.870 -23.882 1.00 72.85 244 PRO B C 1
ATOM 1704 O O . PRO A 1 244 ? 78.186 -23.255 -23.629 1.00 73.59 244 PRO B O 1
ATOM 1708 N N . GLY A 1 245 ? 76.918 -24.364 -25.086 1.00 74.41 245 GLY B N 1
ATOM 1709 C CA . GLY A 1 245 ? 77.934 -24.172 -26.104 1.00 76.54 245 GLY B CA 1
ATOM 1710 C C . GLY A 1 245 ? 79.032 -25.202 -25.938 1.00 77.83 245 GLY B C 1
ATOM 1711 O O . GLY A 1 245 ? 79.737 -25.533 -26.891 1.00 78.52 245 GLY B O 1
ATOM 1712 N N . HIS A 1 246 ? 79.204 -25.683 -24.711 1.00 78.91 246 HIS B N 1
ATOM 1713 C CA . HIS A 1 246 ? 80.181 -26.734 -24.432 1.00 80.24 246 HIS B CA 1
ATOM 1714 C C . HIS A 1 246 ? 79.243 -27.925 -24.299 1.00 81.19 246 HIS B C 1
ATOM 1715 O O . HIS A 1 246 ? 78.650 -28.146 -23.250 1.00 81.53 246 HIS B O 1
ATOM 1722 N N . LEU A 1 247 ? 79.088 -28.670 -25.386 1.00 82.43 247 LEU B N 1
ATOM 1723 C CA . LEU A 1 247 ? 78.192 -29.818 -25.414 1.00 83.43 247 LEU B CA 1
ATOM 1724 C C . LEU A 1 247 ? 78.900 -31.156 -25.152 1.00 84.02 247 LEU B C 1
ATOM 1725 O O . LEU A 1 247 ? 78.362 -32.016 -24.450 1.00 83.65 247 LEU B O 1
ATOM 1730 N N . ARG A 1 248 ? 80.108 -31.324 -25.691 1.00 84.69 248 ARG B N 1
ATOM 1731 C CA . ARG A 1 248 ? 80.877 -32.552 -25.468 1.00 85.11 248 ARG B CA 1
ATOM 1732 C C . ARG A 1 248 ? 82.295 -32.246 -24.984 1.00 84.58 248 ARG B C 1
ATOM 1733 O O . ARG A 1 248 ? 82.889 -31.234 -25.364 1.00 84.11 248 ARG B O 1
ATOM 1741 N N . ALA A 1 249 ? 82.825 -33.132 -24.140 1.00 84.29 249 ALA B N 1
ATOM 1742 C CA . ALA A 1 249 ? 84.161 -32.979 -23.565 1.00 84.15 249 ALA B CA 1
ATOM 1743 C C . ALA A 1 249 ? 85.146 -32.332 -24.527 1.00 84.22 249 ALA B C 1
ATOM 1744 O O . ALA A 1 249 ? 85.505 -31.162 -24.367 1.00 83.76 249 ALA B O 1
ATOM 1746 N N . SER A 1 250 ? 85.574 -33.108 -25.518 1.00 84.41 250 SER B N 1
ATOM 1747 C CA . SER A 1 250 ? 86.512 -32.653 -26.540 1.00 84.64 250 SER B CA 1
ATOM 1748 C C . SER A 1 250 ? 86.517 -31.133 -26.682 1.00 84.56 250 SER B C 1
ATOM 1749 O O . SER A 1 250 ? 87.531 -30.476 -26.443 1.00 84.65 250 SER B O 1
ATOM 1752 N N . ASP A 1 251 ? 85.366 -30.588 -27.058 1.00 84.50 251 ASP B N 1
ATOM 1753 C CA . ASP A 1 251 ? 85.211 -29.158 -27.249 1.00 84.40 251 ASP B CA 1
ATOM 1754 C C . ASP A 1 251 ? 85.923 -28.288 -26.230 1.00 84.65 251 ASP B C 1
ATOM 1755 O O . ASP A 1 251 ? 86.195 -28.707 -25.106 1.00 85.07 251 ASP B O 1
ATOM 1760 N N . PRO A 1 252 ? 86.251 -27.052 -26.629 1.00 84.43 252 PRO B N 1
ATOM 1761 C CA . PRO A 1 252 ? 86.935 -26.116 -25.735 1.00 84.41 252 PRO B CA 1
ATOM 1762 C C . PRO A 1 252 ? 85.911 -25.383 -24.876 1.00 84.03 252 PRO B C 1
ATOM 1763 O O . PRO A 1 252 ? 84.860 -24.989 -25.359 1.00 83.83 252 PRO B O 1
ATOM 1767 N N . GLY A 1 253 ? 86.222 -25.213 -23.596 1.00 83.85 253 GLY B N 1
ATOM 1768 C CA . GLY A 1 253 ? 85.316 -24.521 -22.697 1.00 83.61 253 GLY B CA 1
ATOM 1769 C C . GLY A 1 253 ? 85.919 -23.230 -22.167 1.00 83.30 253 GLY B C 1
ATOM 1770 O O . GLY A 1 253 ? 87.094 -22.955 -22.392 1.00 83.30 253 GLY B O 1
ATOM 1771 N N . ARG A 1 254 ? 85.111 -22.427 -21.478 1.00 82.81 254 ARG B N 1
ATOM 1772 C CA . ARG A 1 254 ? 85.577 -21.165 -20.898 1.00 82.47 254 ARG B CA 1
ATOM 1773 C C . ARG A 1 254 ? 85.078 -20.970 -19.463 1.00 81.72 254 ARG B C 1
ATOM 1774 O O . ARG A 1 254 ? 83.908 -21.204 -19.154 1.00 81.81 254 ARG B O 1
ATOM 1782 N N . VAL A 1 255 ? 85.986 -20.539 -18.595 1.00 80.75 255 VAL B N 1
ATOM 1783 C CA . VAL A 1 255 ? 85.703 -20.342 -17.178 1.00 79.65 255 VAL B CA 1
ATOM 1784 C C . VAL A 1 255 ? 84.787 -19.185 -16.782 1.00 78.86 255 VAL B C 1
ATOM 1785 O O . VAL A 1 255 ? 84.114 -19.260 -15.752 1.00 78.42 255 VAL B O 1
ATOM 1789 N N . GLU A 1 256 ? 84.745 -18.123 -17.581 1.00 78.44 256 GLU B N 1
ATOM 1790 C CA . GLU A 1 256 ? 83.870 -16.998 -17.250 1.00 77.38 256 GLU B CA 1
ATOM 1791 C C . GLU A 1 256 ? 82.406 -17.449 -17.186 1.00 76.02 256 GLU B C 1
ATOM 1792 O O . GLU A 1 256 ? 81.891 -18.048 -18.124 1.00 75.62 256 GLU B O 1
ATOM 1798 N N . GLY A 1 257 ? 81.755 -17.171 -16.059 1.00 74.72 257 GLY B N 1
ATOM 1799 C CA . GLY A 1 257 ? 80.364 -17.545 -15.873 1.00 72.33 257 GLY B CA 1
ATOM 1800 C C . GLY A 1 257 ? 80.113 -18.956 -15.373 1.00 70.81 257 GLY B C 1
ATOM 1801 O O . GLY A 1 257 ? 78.972 -19.328 -15.100 1.00 70.42 257 GLY B O 1
ATOM 1802 N N . ASN A 1 258 ? 81.171 -19.748 -15.238 1.00 69.26 258 ASN B N 1
ATOM 1803 C CA . ASN A 1 258 ? 81.024 -21.130 -14.785 1.00 68.06 258 ASN B CA 1
ATOM 1804 C C . ASN A 1 258 ? 81.094 -21.287 -13.269 1.00 67.92 258 ASN B C 1
ATOM 1805 O O . ASN A 1 258 ? 82.173 -21.255 -12.684 1.00 68.07 258 ASN B O 1
ATOM 1810 N N . PRO A 1 259 ? 79.937 -21.476 -12.617 1.00 67.80 259 PRO B N 1
ATOM 1811 C CA . PRO A 1 259 ? 79.946 -21.625 -11.160 1.00 67.95 259 PRO B CA 1
ATOM 1812 C C . PRO A 1 259 ? 80.929 -22.652 -10.587 1.00 67.75 259 PRO B C 1
ATOM 1813 O O . PRO A 1 259 ? 81.449 -22.448 -9.490 1.00 67.51 259 PRO B O 1
ATOM 1817 N N . VAL A 1 260 ? 81.211 -23.734 -11.312 1.00 67.62 260 VAL B N 1
ATOM 1818 C CA . VAL A 1 260 ? 82.133 -24.735 -10.778 1.00 68.18 260 VAL B CA 1
ATOM 1819 C C . VAL A 1 260 ? 83.519 -24.146 -10.481 1.00 67.67 260 VAL B C 1
ATOM 1820 O O . VAL A 1 260 ? 84.101 -24.422 -9.431 1.00 67.55 260 VAL B O 1
ATOM 1824 N N . PHE A 1 261 ? 84.043 -23.328 -11.387 1.00 67.69 261 PHE B N 1
ATOM 1825 C CA . PHE A 1 261 ? 85.367 -22.736 -11.188 1.00 68.16 261 PHE B CA 1
ATOM 1826 C C . PHE A 1 261 ? 85.406 -21.660 -10.107 1.00 67.82 261 PHE B C 1
ATOM 1827 O O . PHE A 1 261 ? 86.424 -21.466 -9.453 1.00 67.42 261 PHE B O 1
ATOM 1835 N N . THR A 1 262 ? 84.291 -20.955 -9.933 1.00 67.78 262 THR B N 1
ATOM 1836 C CA . THR A 1 262 ? 84.178 -19.915 -8.916 1.00 67.54 262 THR B CA 1
ATOM 1837 C C . THR A 1 262 ? 83.803 -20.603 -7.603 1.00 66.97 262 THR B C 1
ATOM 1838 O O . THR A 1 262 ? 83.656 -19.960 -6.566 1.00 67.31 262 THR B O 1
ATOM 1842 N N . PHE A 1 263 ? 83.668 -21.925 -7.671 1.00 66.70 263 PHE B N 1
ATOM 1843 C CA . PHE A 1 263 ? 83.361 -22.759 -6.511 1.00 67.26 263 PHE B CA 1
ATOM 1844 C C . PHE A 1 263 ? 84.705 -23.306 -6.042 1.00 68.07 263 PHE B C 1
ATOM 1845 O O . PHE A 1 263 ? 84.994 -23.365 -4.849 1.00 67.68 263 PHE B O 1
ATOM 1853 N N . LEU A 1 264 ? 85.520 -23.703 -7.011 1.00 69.43 264 LEU B N 1
ATOM 1854 C CA . LEU A 1 264 ? 86.845 -24.225 -6.733 1.00 70.49 264 LEU B CA 1
ATOM 1855 C C . LEU A 1 264 ? 87.670 -23.064 -6.201 1.00 71.48 264 LEU B C 1
ATOM 1856 O O . LEU A 1 264 ? 88.513 -23.228 -5.323 1.00 72.14 264 LEU B O 1
ATOM 1861 N N . ASP A 1 265 ? 87.413 -21.883 -6.743 1.00 72.68 265 ASP B N 1
ATOM 1862 C CA . ASP A 1 265 ? 88.132 -20.684 -6.350 1.00 74.31 265 ASP B CA 1
ATOM 1863 C C . ASP A 1 265 ? 87.864 -20.239 -4.924 1.00 75.17 265 ASP B C 1
ATOM 1864 O O . ASP A 1 265 ? 88.601 -19.412 -4.382 1.00 75.64 265 ASP B O 1
ATOM 1869 N N . ALA A 1 266 ? 86.828 -20.796 -4.308 1.00 75.66 266 ALA B N 1
ATOM 1870 C CA . ALA A 1 266 ? 86.494 -20.423 -2.942 1.00 76.16 266 ALA B CA 1
ATOM 1871 C C . ALA A 1 266 ? 86.607 -21.604 -1.967 1.00 76.41 266 ALA B C 1
ATOM 1872 O O . ALA A 1 266 ? 86.712 -21.401 -0.755 1.00 76.60 266 ALA B O 1
ATOM 1874 N N . PHE A 1 267 ? 86.597 -22.831 -2.487 1.00 76.44 267 PHE B N 1
ATOM 1875 C CA . PHE A 1 267 ? 86.689 -24.015 -1.636 1.00 76.75 267 PHE B CA 1
ATOM 1876 C C . PHE A 1 267 ? 87.897 -24.915 -1.907 1.00 77.31 267 PHE B C 1
ATOM 1877 O O . PHE A 1 267 ? 88.134 -25.868 -1.161 1.00 77.11 267 PHE B O 1
ATOM 1885 N N . ASP A 1 268 ? 88.653 -24.628 -2.964 1.00 78.09 268 ASP B N 1
ATOM 1886 C CA . ASP A 1 268 ? 89.811 -25.453 -3.290 1.00 79.17 268 ASP B CA 1
ATOM 1887 C C . ASP A 1 268 ? 91.154 -24.839 -2.878 1.00 79.65 268 ASP B C 1
ATOM 1888 O O . ASP A 1 268 ? 91.593 -23.842 -3.450 1.00 79.15 268 ASP B O 1
ATOM 1893 N N . PRO A 1 269 ? 91.826 -25.458 -1.883 1.00 80.38 269 PRO B N 1
ATOM 1894 C CA . PRO A 1 269 ? 93.119 -25.075 -1.291 1.00 81.15 269 PRO B CA 1
ATOM 1895 C C . PRO A 1 269 ? 94.369 -25.048 -2.176 1.00 81.80 269 PRO B C 1
ATOM 1896 O O . PRO A 1 269 ? 95.339 -24.359 -1.854 1.00 82.10 269 PRO B O 1
ATOM 1900 N N . ASP A 1 270 ? 94.351 -25.783 -3.283 1.00 82.42 270 ASP B N 1
ATOM 1901 C CA . ASP A 1 270 ? 95.501 -25.836 -4.190 1.00 83.04 270 ASP B CA 1
ATOM 1902 C C . ASP A 1 270 ? 95.310 -24.968 -5.438 1.00 83.30 270 ASP B C 1
ATOM 1903 O O . ASP A 1 270 ? 94.974 -25.484 -6.504 1.00 83.58 270 ASP B O 1
ATOM 1908 N N . PRO A 1 271 ? 95.543 -23.642 -5.341 1.00 83.89 271 PRO B N 1
ATOM 1909 C CA . PRO A 1 271 ? 95.364 -22.794 -6.526 1.00 84.15 271 PRO B CA 1
ATOM 1910 C C . PRO A 1 271 ? 96.161 -23.212 -7.768 1.00 84.53 271 PRO B C 1
ATOM 1911 O O . PRO A 1 271 ? 95.705 -23.026 -8.891 1.00 84.61 271 PRO B O 1
ATOM 1915 N N . ALA A 1 272 ? 97.353 -23.766 -7.566 1.00 84.94 272 ALA B N 1
ATOM 1916 C CA . ALA A 1 272 ? 98.165 -24.215 -8.695 1.00 85.23 272 ALA B CA 1
ATOM 1917 C C . ALA A 1 272 ? 97.325 -25.249 -9.444 1.00 85.24 272 ALA B C 1
ATOM 1918 O O . ALA A 1 272 ? 97.266 -25.257 -10.675 1.00 85.33 272 ALA B O 1
ATOM 1920 N N . ARG A 1 273 ? 96.667 -26.105 -8.667 1.00 85.23 273 ARG B N 1
ATOM 1921 C CA . ARG A 1 273 ? 95.799 -27.166 -9.172 1.00 84.97 273 ARG B CA 1
ATOM 1922 C C . ARG A 1 273 ? 94.593 -26.564 -9.888 1.00 84.68 273 ARG B C 1
ATOM 1923 O O . ARG A 1 273 ? 94.174 -27.059 -10.931 1.00 84.60 273 ARG B O 1
ATOM 1931 N N . VAL A 1 274 ? 94.043 -25.488 -9.335 1.00 84.19 274 VAL B N 1
ATOM 1932 C CA . VAL A 1 274 ? 92.886 -24.833 -9.945 1.00 83.79 274 VAL B CA 1
ATOM 1933 C C . VAL A 1 274 ? 93.275 -24.217 -11.288 1.00 83.45 274 VAL B C 1
ATOM 1934 O O . VAL A 1 274 ? 92.756 -24.613 -12.329 1.00 83.09 274 VAL B O 1
ATOM 1938 N N . GLN A 1 275 ? 94.192 -23.253 -11.259 1.00 83.15 275 GLN B N 1
ATOM 1939 C CA . GLN A 1 275 ? 94.641 -22.598 -12.475 1.00 82.57 275 GLN B CA 1
ATOM 1940 C C . GLN A 1 275 ? 95.024 -23.676 -13.497 1.00 81.95 275 GLN B C 1
ATOM 1941 O O . GLN A 1 275 ? 95.151 -23.390 -14.692 1.00 81.62 275 GLN B O 1
ATOM 1947 N N . ALA A 1 276 ? 95.197 -24.911 -13.030 1.00 81.35 276 ALA B N 1
ATOM 1948 C CA . ALA A 1 276 ? 95.538 -26.018 -13.921 1.00 81.09 276 ALA B CA 1
ATOM 1949 C C . ALA A 1 276 ? 94.315 -26.322 -14.785 1.00 80.95 276 ALA B C 1
ATOM 1950 O O . ALA A 1 276 ? 94.330 -26.100 -15.997 1.00 80.69 276 ALA B O 1
ATOM 1952 N N . LEU A 1 277 ? 93.254 -26.824 -14.151 1.00 80.48 277 LEU B N 1
ATOM 1953 C CA . LEU A 1 277 ? 92.027 -27.148 -14.867 1.00 79.75 277 LEU B CA 1
ATOM 1954 C C . LEU A 1 277 ? 91.616 -25.959 -15.729 1.00 79.46 277 LEU B C 1
ATOM 1955 O O . LEU A 1 277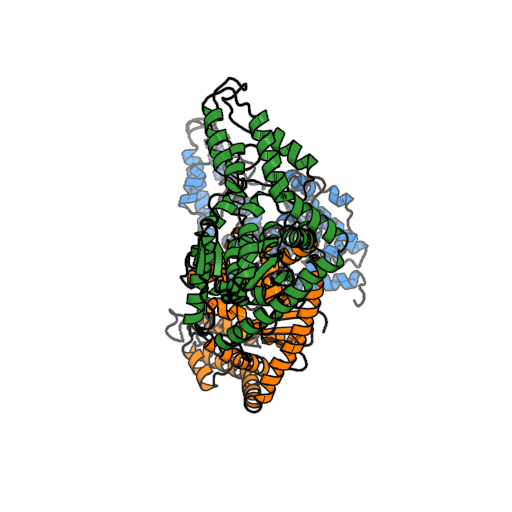 ? 91.057 -26.134 -16.809 1.00 78.68 277 LEU B O 1
ATOM 1960 N N . LYS A 1 278 ? 91.902 -24.752 -15.243 1.00 79.61 278 LYS B N 1
ATOM 1961 C CA . LYS A 1 278 ? 91.566 -23.531 -15.966 1.00 80.07 278 LYS B CA 1
ATOM 1962 C C . LYS A 1 278 ? 92.249 -23.526 -17.338 1.00 80.17 278 LYS B C 1
ATOM 1963 O O . LYS A 1 278 ? 91.712 -22.989 -18.317 1.00 80.00 278 LYS B O 1
ATOM 1969 N N . ASP A 1 279 ? 93.435 -24.131 -17.411 1.00 80.07 279 ASP B N 1
ATOM 1970 C CA . ASP A 1 279 ? 94.167 -24.217 -18.671 1.00 79.91 279 ASP B CA 1
ATOM 1971 C C . ASP A 1 279 ? 93.459 -25.236 -19.566 1.00 79.22 279 ASP B C 1
ATOM 1972 O O . ASP A 1 279 ? 92.820 -24.876 -20.554 1.00 78.41 279 ASP B O 1
ATOM 1977 N N . GLN A 1 280 ? 93.569 -26.507 -19.183 1.00 78.79 280 GLN B N 1
ATOM 1978 C CA . GLN A 1 280 ? 92.976 -27.639 -19.906 1.00 78.59 280 GLN B CA 1
ATOM 1979 C C . GLN A 1 280 ? 91.543 -27.411 -20.391 1.00 78.81 280 GLN B C 1
ATOM 1980 O O . GLN A 1 280 ? 91.171 -27.815 -21.486 1.00 78.84 280 GLN B O 1
ATOM 1986 N N . TYR A 1 281 ? 90.745 -26.767 -19.547 1.00 79.22 281 TYR B N 1
ATOM 1987 C CA . TYR A 1 281 ? 89.340 -26.501 -19.835 1.00 79.10 281 TYR B CA 1
ATOM 1988 C C . TYR A 1 281 ? 89.117 -25.483 -20.939 1.00 79.86 281 TYR B C 1
ATOM 1989 O O . TYR A 1 281 ? 88.042 -25.421 -21.548 1.00 79.34 281 TYR B O 1
ATOM 1998 N N . ARG A 1 282 ? 90.130 -24.662 -21.171 1.00 81.11 282 ARG B N 1
ATOM 1999 C CA . ARG A 1 282 ? 90.054 -23.646 -22.200 1.00 82.47 282 ARG B CA 1
ATOM 2000 C C . ARG A 1 282 ? 90.559 -24.329 -23.475 1.00 82.53 282 ARG B C 1
ATOM 2001 O O . ARG A 1 282 ? 90.204 -23.948 -24.587 1.00 82.37 282 ARG B O 1
ATOM 2009 N N . ALA A 1 283 ? 91.383 -25.355 -23.285 1.00 82.44 283 ALA B N 1
ATOM 2010 C CA . ALA A 1 283 ? 91.936 -26.135 -24.387 1.00 82.89 283 ALA B CA 1
ATOM 2011 C C . ALA A 1 283 ? 90.864 -27.130 -24.840 1.00 82.70 283 ALA B C 1
ATOM 2012 O O . ALA A 1 283 ? 90.055 -26.812 -25.709 1.00 82.94 283 ALA B O 1
ATOM 2014 N N . GLY A 1 284 ? 90.852 -28.327 -24.259 1.00 82.38 284 GLY B N 1
ATOM 2015 C CA . GLY A 1 284 ? 89.848 -29.308 -24.637 1.00 82.29 284 GLY B CA 1
ATOM 2016 C C . GLY A 1 284 ? 90.221 -30.755 -24.380 1.00 82.49 284 GLY B C 1
ATOM 2017 O O . GLY A 1 284 ? 90.534 -31.493 -25.314 1.00 82.99 284 GLY B O 1
ATOM 2018 N N . GLY A 1 285 ? 90.170 -31.161 -23.119 1.00 82.08 285 GLY B N 1
ATOM 2019 C CA . GLY A 1 285 ? 90.506 -32.525 -22.749 1.00 81.60 285 GLY B CA 1
ATOM 2020 C C . GLY A 1 285 ? 90.263 -32.674 -21.263 1.00 81.37 285 GLY B C 1
ATOM 2021 O O . GLY A 1 285 ? 90.807 -33.552 -20.588 1.00 81.48 285 GLY B O 1
ATOM 2022 N N . LEU A 1 286 ? 89.436 -31.769 -20.759 1.00 80.77 286 LEU B N 1
ATOM 2023 C CA . LEU A 1 286 ? 89.047 -31.732 -19.365 1.00 79.69 286 LEU B CA 1
ATOM 2024 C C . LEU A 1 286 ? 87.528 -31.676 -19.442 1.00 78.76 286 LEU B C 1
ATOM 2025 O O . LEU A 1 286 ? 86.952 -30.627 -19.727 1.00 78.93 286 LEU B O 1
ATOM 2030 N N . GLY A 1 287 ? 86.888 -32.815 -19.216 1.00 77.57 287 GLY B N 1
ATOM 2031 C CA . GLY A 1 287 ? 85.441 -32.877 -19.271 1.00 76.56 287 GLY B CA 1
ATOM 2032 C C . GLY A 1 287 ? 84.772 -32.308 -18.039 1.00 75.78 287 GLY B C 1
ATOM 2033 O O . GLY A 1 287 ? 85.190 -32.600 -16.920 1.00 75.55 287 GLY B O 1
ATOM 2034 N N . ASP A 1 288 ? 83.737 -31.496 -18.247 1.00 74.71 288 ASP B N 1
ATOM 2035 C CA . ASP A 1 288 ? 83.002 -30.877 -17.149 1.00 74.06 288 ASP B CA 1
ATOM 2036 C C . ASP A 1 288 ? 82.698 -31.894 -16.052 1.00 72.63 288 ASP B C 1
ATOM 2037 O O . ASP A 1 288 ? 82.545 -31.538 -14.884 1.00 71.68 288 ASP B O 1
ATOM 2042 N N . VAL A 1 289 ? 82.619 -33.162 -16.439 1.00 71.38 289 VAL B N 1
ATOM 2043 C CA . VAL A 1 289 ? 82.377 -34.228 -15.479 1.00 70.33 289 VAL B CA 1
ATOM 2044 C C . VAL A 1 289 ? 83.597 -34.273 -14.562 1.00 69.19 289 VAL B C 1
ATOM 2045 O O . VAL A 1 289 ? 83.472 -34.250 -13.342 1.00 69.30 289 VAL B O 1
ATOM 2049 N N . LYS A 1 290 ? 84.776 -34.332 -15.177 1.00 68.56 290 LYS B N 1
ATOM 2050 C CA . LYS A 1 290 ? 86.050 -34.375 -14.457 1.00 67.86 290 LYS B CA 1
ATOM 2051 C C . LYS A 1 290 ? 86.185 -33.150 -13.559 1.00 66.66 290 LYS B C 1
ATOM 2052 O O . LYS A 1 290 ? 86.663 -33.262 -12.429 1.00 66.02 290 LYS B O 1
ATOM 2058 N N . VAL A 1 291 ? 85.786 -31.979 -14.056 1.00 65.10 291 VAL B N 1
ATOM 2059 C CA . VAL A 1 291 ? 85.880 -30.786 -13.228 1.00 63.81 291 VAL B CA 1
ATOM 2060 C C . VAL A 1 291 ? 84.975 -31.060 -12.040 1.00 63.29 291 VAL B C 1
ATOM 2061 O O . VAL A 1 291 ? 85.416 -31.049 -10.893 1.00 63.22 291 VAL B O 1
ATOM 2065 N N . LYS A 1 292 ? 83.711 -31.347 -12.324 1.00 61.96 292 LYS B N 1
ATOM 2066 C CA . LYS A 1 292 ? 82.744 -31.623 -11.269 1.00 61.70 292 LYS B CA 1
ATOM 2067 C C . LYS A 1 292 ? 83.241 -32.674 -10.273 1.00 61.94 292 LYS B C 1
ATOM 2068 O O . LYS A 1 292 ? 83.389 -32.367 -9.094 1.00 61.96 292 LYS B O 1
ATOM 2074 N N . LYS A 1 293 ? 83.514 -33.889 -10.749 1.00 61.96 293 LYS B N 1
ATOM 2075 C CA . LYS A 1 293 ? 83.984 -34.971 -9.889 1.00 61.57 293 LYS B CA 1
ATOM 2076 C C . LYS A 1 293 ? 85.020 -34.489 -8.896 1.00 61.64 293 LYS B C 1
ATOM 2077 O O . LYS A 1 293 ? 84.983 -34.828 -7.714 1.00 61.18 293 LYS B O 1
ATOM 2083 N N . HIS A 1 294 ? 85.968 -33.709 -9.391 1.00 61.52 294 HIS B N 1
ATOM 2084 C CA . HIS A 1 294 ? 87.006 -33.167 -8.534 1.00 61.36 294 HIS B CA 1
ATOM 2085 C C . HIS A 1 294 ? 86.286 -32.345 -7.469 1.00 61.24 294 HIS B C 1
ATOM 2086 O O . HIS A 1 294 ? 86.137 -32.768 -6.322 1.00 61.31 294 HIS B O 1
ATOM 2093 N N . LEU A 1 295 ? 85.811 -31.173 -7.881 1.00 60.59 295 LEU B N 1
ATOM 2094 C CA . LEU A 1 295 ? 85.110 -30.243 -7.007 1.00 60.48 295 LEU B CA 1
ATOM 2095 C C . LEU A 1 295 ? 84.171 -30.868 -5.976 1.00 59.98 295 LEU B C 1
ATOM 2096 O O . LEU A 1 295 ? 84.114 -30.410 -4.840 1.00 59.59 295 LEU B O 1
ATOM 2101 N N . ILE A 1 296 ? 83.426 -31.907 -6.349 1.00 59.80 296 ILE B N 1
ATOM 2102 C CA . ILE A 1 296 ? 82.509 -32.526 -5.386 1.00 59.82 296 ILE B CA 1
ATOM 2103 C C . ILE A 1 296 ? 83.267 -33.024 -4.174 1.00 61.43 296 ILE B C 1
ATOM 2104 O O . ILE A 1 296 ? 82.786 -32.934 -3.047 1.00 61.29 296 ILE B O 1
ATOM 2109 N N . ASP A 1 297 ? 84.459 -33.561 -4.406 1.00 63.44 297 ASP B N 1
ATOM 2110 C CA . ASP A 1 297 ? 85.244 -34.060 -3.296 1.00 65.28 297 ASP B CA 1
ATOM 2111 C C . ASP A 1 297 ? 85.885 -32.902 -2.523 1.00 65.60 297 ASP B C 1
ATOM 2112 O O . ASP A 1 297 ? 86.030 -32.988 -1.304 1.00 66.18 297 ASP B O 1
ATOM 2117 N N . VAL A 1 298 ? 86.233 -31.814 -3.209 1.00 65.75 298 VAL B N 1
ATOM 2118 C CA . VAL A 1 298 ? 86.825 -30.659 -2.530 1.00 66.90 298 VAL B CA 1
ATOM 2119 C C . VAL A 1 298 ? 85.791 -30.063 -1.576 1.00 67.21 298 VAL B C 1
ATOM 2120 O O . VAL A 1 298 ? 86.132 -29.301 -0.674 1.00 67.65 298 VAL B O 1
ATOM 2124 N N . LEU A 1 299 ? 84.525 -30.409 -1.800 1.00 66.99 299 LEU B N 1
ATOM 2125 C CA . LEU A 1 299 ? 83.434 -29.935 -0.957 1.00 67.03 299 LEU B CA 1
ATOM 2126 C C . LEU A 1 299 ? 83.180 -30.929 0.164 1.00 67.24 299 LEU B C 1
ATOM 2127 O O . LEU A 1 299 ? 82.867 -30.535 1.292 1.00 67.35 299 LEU B O 1
ATOM 2132 N N . ASN A 1 300 ? 83.285 -32.218 -0.145 1.00 67.00 300 ASN B N 1
ATOM 2133 C CA . ASN A 1 300 ? 83.083 -33.223 0.886 1.00 67.56 300 ASN B CA 1
ATOM 2134 C C . ASN A 1 300 ? 84.195 -33.057 1.893 1.00 67.30 300 ASN B C 1
ATOM 2135 O O . ASN A 1 300 ? 83.998 -33.240 3.087 1.00 67.66 300 ASN B O 1
ATOM 2140 N N . GLY A 1 301 ? 85.367 -32.692 1.388 1.00 67.09 301 GLY B N 1
ATOM 2141 C CA . GLY A 1 301 ? 86.518 -32.497 2.244 1.00 66.96 301 GLY B CA 1
ATOM 2142 C C . GLY A 1 301 ? 86.347 -31.316 3.180 1.00 66.21 301 GLY B C 1
ATOM 2143 O O . GLY A 1 301 ? 86.689 -31.396 4.363 1.00 66.16 301 GLY B O 1
ATOM 2144 N N . VAL A 1 302 ? 85.837 -30.206 2.654 1.00 65.34 302 VAL B N 1
ATOM 2145 C CA . VAL A 1 302 ? 85.620 -29.032 3.481 1.00 64.79 302 VAL B CA 1
ATOM 2146 C C . VAL A 1 302 ? 84.419 -29.302 4.384 1.00 64.27 302 VAL B C 1
ATOM 2147 O O . VAL A 1 302 ? 84.302 -28.728 5.463 1.00 64.72 302 VAL B O 1
ATOM 2151 N N . LEU A 1 303 ? 83.550 -30.210 3.956 1.00 63.05 303 LEU B N 1
ATOM 2152 C CA . LEU A 1 303 ? 82.355 -30.543 4.726 1.00 62.28 303 LEU B CA 1
ATOM 2153 C C . LEU A 1 303 ? 82.443 -31.705 5.706 1.00 62.00 303 LEU B C 1
ATOM 2154 O O . LEU A 1 303 ? 81.710 -31.733 6.695 1.00 6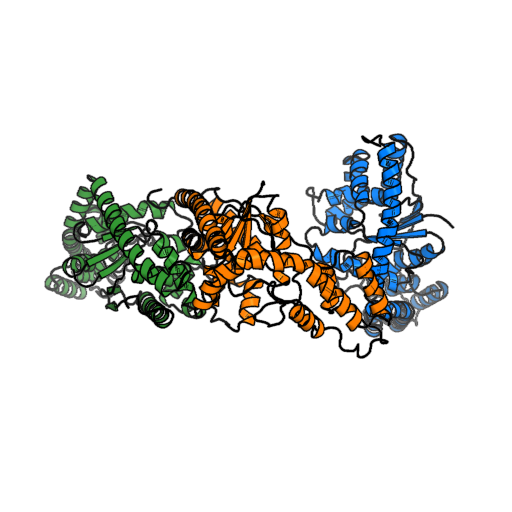2.22 303 LEU B O 1
ATOM 2159 N N . ALA A 1 304 ? 83.320 -32.663 5.427 1.00 60.92 304 ALA B N 1
ATOM 2160 C CA . ALA A 1 304 ? 83.459 -33.829 6.279 1.00 59.99 304 ALA B CA 1
ATOM 2161 C C . ALA A 1 304 ? 83.407 -33.530 7.777 1.00 59.23 304 ALA B C 1
ATOM 2162 O O . ALA A 1 304 ? 82.525 -34.023 8.491 1.00 59.48 304 ALA B O 1
ATOM 2164 N N . PRO A 1 305 ? 84.328 -32.703 8.287 1.00 58.34 305 PRO B N 1
ATOM 2165 C CA . PRO A 1 305 ? 84.264 -32.445 9.720 1.00 58.80 305 PRO B CA 1
ATOM 2166 C C . PRO A 1 305 ? 82.949 -31.796 10.165 1.00 58.93 305 PRO B C 1
ATOM 2167 O O . PRO A 1 305 ? 82.379 -32.187 11.190 1.00 59.19 305 PRO B O 1
ATOM 2171 N N . ILE A 1 306 ? 82.462 -30.826 9.395 1.00 58.27 306 ILE B N 1
ATOM 2172 C CA . ILE A 1 306 ? 81.215 -30.159 9.750 1.00 57.98 306 ILE B CA 1
ATOM 2173 C C . ILE A 1 306 ? 80.114 -31.191 9.986 1.00 58.30 306 ILE B C 1
ATOM 2174 O O . ILE A 1 306 ? 79.325 -31.062 10.928 1.00 58.62 306 ILE B O 1
ATOM 2179 N N . ARG A 1 307 ? 80.066 -32.229 9.156 1.00 58.36 307 ARG B N 1
ATOM 2180 C CA . ARG A 1 307 ? 79.037 -33.251 9.328 1.00 58.95 307 ARG B CA 1
ATOM 2181 C C . ARG A 1 307 ? 79.134 -33.985 10.662 1.00 59.19 307 ARG B C 1
ATOM 2182 O O . ARG A 1 307 ? 78.133 -34.148 11.354 1.00 58.89 307 ARG B O 1
ATOM 2190 N N . THR A 1 308 ? 80.336 -34.429 11.017 1.00 59.18 308 THR B N 1
ATOM 2191 C CA . THR A 1 308 ? 80.546 -35.160 12.267 1.00 59.42 308 THR B CA 1
ATOM 2192 C C . THR A 1 308 ? 80.224 -34.306 13.490 1.00 58.57 308 THR B C 1
ATOM 2193 O O . THR A 1 308 ? 79.612 -34.782 14.450 1.00 58.34 308 THR B O 1
ATOM 2197 N N . ARG A 1 309 ? 80.639 -33.046 13.443 1.00 58.16 309 ARG B N 1
ATOM 2198 C CA . ARG A 1 309 ? 80.409 -32.105 14.533 1.00 58.67 309 ARG B CA 1
ATOM 2199 C C . ARG A 1 309 ? 78.901 -31.903 14.746 1.00 57.89 309 ARG B C 1
ATOM 2200 O O . ARG A 1 309 ? 78.440 -31.797 15.889 1.00 57.83 309 ARG B O 1
ATOM 2208 N N . ARG A 1 310 ? 78.140 -31.871 13.652 1.00 56.92 310 ARG B N 1
ATOM 2209 C CA . ARG A 1 310 ? 76.691 -31.684 13.732 1.00 57.35 310 ARG B CA 1
ATOM 2210 C C . ARG A 1 310 ? 76.006 -32.839 14.461 1.00 56.96 310 ARG B C 1
ATOM 2211 O O . ARG A 1 310 ? 75.100 -32.639 15.266 1.00 56.67 310 ARG B O 1
ATOM 2219 N N . ALA A 1 311 ? 76.441 -34.054 14.154 1.00 56.77 311 ALA B N 1
ATOM 2220 C CA . ALA A 1 311 ? 75.882 -35.256 14.764 1.00 55.91 311 ALA B CA 1
ATOM 2221 C C . ALA A 1 311 ? 76.042 -35.152 16.269 1.00 56.01 311 ALA B C 1
ATOM 2222 O O . ALA A 1 311 ? 75.084 -35.338 17.023 1.00 56.16 311 ALA B O 1
ATOM 2224 N N . GLU A 1 312 ? 77.267 -34.863 16.697 1.00 55.33 312 GLU B N 1
ATOM 2225 C CA . GLU A 1 312 ? 77.563 -34.723 18.114 1.00 55.46 312 GLU B CA 1
ATOM 2226 C C . GLU A 1 312 ? 76.501 -33.824 18.741 1.00 54.00 312 GLU B C 1
ATOM 2227 O O . GLU A 1 312 ? 75.745 -34.257 19.604 1.00 53.27 312 GLU B O 1
ATOM 2233 N N . TYR A 1 313 ? 76.431 -32.580 18.286 1.00 52.58 313 TYR B N 1
ATOM 2234 C CA . TYR A 1 313 ? 75.458 -31.655 18.832 1.00 52.14 313 TYR B CA 1
ATOM 2235 C C . TYR A 1 313 ? 74.023 -32.130 18.658 1.00 53.28 313 TYR B C 1
ATOM 2236 O O . TYR A 1 313 ? 73.212 -31.981 19.569 1.00 53.24 313 TYR B O 1
ATOM 2245 N N . GLU A 1 314 ? 73.704 -32.716 17.511 1.00 54.52 314 GLU B N 1
ATOM 2246 C CA . GLU A 1 314 ? 72.349 -33.211 17.297 1.00 56.16 314 GLU B CA 1
ATOM 2247 C C . GLU A 1 314 ? 71.988 -34.229 18.369 1.00 56.57 314 GLU B C 1
ATOM 2248 O O . GLU A 1 314 ? 70.812 -34.462 18.659 1.00 56.57 314 GLU B O 1
ATOM 2254 N N . ARG A 1 315 ? 73.007 -34.847 18.951 1.00 57.89 315 ARG B N 1
ATOM 2255 C CA . ARG A 1 315 ? 72.774 -35.833 19.994 1.00 58.94 315 ARG B CA 1
ATOM 2256 C C . ARG A 1 315 ? 72.851 -35.185 21.377 1.00 58.73 315 ARG B C 1
ATOM 2257 O O . ARG A 1 315 ? 72.567 -35.823 22.389 1.00 58.19 315 ARG B O 1
ATOM 2265 N N . ASP A 1 316 ? 73.249 -33.911 21.403 1.00 58.18 316 ASP B N 1
ATOM 2266 C CA . ASP A 1 316 ? 73.331 -33.128 22.636 1.00 58.23 316 ASP B CA 1
ATOM 2267 C C . ASP A 1 316 ? 72.582 -31.817 22.364 1.00 56.80 316 ASP B C 1
ATOM 2268 O O . ASP A 1 316 ? 73.163 -30.739 22.380 1.00 56.48 316 ASP B O 1
ATOM 2273 N N . PRO A 1 317 ? 71.266 -31.909 22.079 1.00 55.71 317 PRO B N 1
ATOM 2274 C CA . PRO A 1 317 ? 70.459 -30.712 21.796 1.00 54.83 317 PRO B CA 1
ATOM 2275 C C . PRO A 1 317 ? 70.432 -29.727 22.964 1.00 53.23 317 PRO B C 1
ATOM 2276 O O . PRO A 1 317 ? 70.321 -28.517 22.778 1.00 53.07 317 PRO B O 1
ATOM 2280 N N . ASP A 1 318 ? 70.540 -30.271 24.161 1.00 51.85 318 ASP B N 1
ATOM 2281 C CA . ASP A 1 318 ? 70.571 -29.501 25.385 1.00 50.79 318 ASP B CA 1
ATOM 2282 C C . ASP A 1 318 ? 71.679 -28.452 25.254 1.00 49.56 318 ASP B C 1
ATOM 2283 O O . ASP A 1 318 ? 71.524 -27.299 25.675 1.00 48.14 318 ASP B O 1
ATOM 2288 N N . ALA A 1 319 ? 72.791 -28.858 24.646 1.00 47.31 319 ALA B N 1
ATOM 2289 C CA . ALA A 1 319 ? 73.935 -27.972 24.468 1.00 46.71 319 ALA B CA 1
ATOM 2290 C C . ALA A 1 319 ? 73.678 -26.850 23.473 1.00 46.44 319 ALA B C 1
ATOM 2291 O O . ALA A 1 319 ? 74.204 -25.750 23.641 1.00 46.69 319 ALA B O 1
ATOM 2293 N N . VAL A 1 320 ? 72.888 -27.110 22.433 1.00 45.11 320 VAL B N 1
ATOM 2294 C CA . VAL A 1 320 ? 72.614 -26.042 21.470 1.00 44.21 320 VAL B CA 1
ATOM 2295 C C . VAL A 1 320 ? 71.770 -24.994 22.179 1.00 43.16 320 VAL B C 1
ATOM 2296 O O . VAL A 1 320 ? 72.018 -23.807 22.055 1.00 42.58 320 VAL B O 1
ATOM 2300 N N . LEU A 1 321 ? 70.779 -25.452 22.935 1.00 43.74 321 LEU B N 1
ATOM 2301 C CA . LEU A 1 321 ? 69.915 -24.548 23.676 1.00 43.89 321 LEU B CA 1
ATOM 2302 C C . LEU A 1 321 ? 70.775 -23.694 24.591 1.00 43.53 321 LEU B C 1
ATOM 2303 O O . LEU A 1 321 ? 70.574 -22.483 24.708 1.00 43.51 321 LEU B O 1
ATOM 2308 N N . ARG A 1 322 ? 71.751 -24.345 25.219 1.00 43.66 322 ARG B N 1
ATOM 2309 C CA . ARG A 1 322 ? 72.684 -23.693 26.137 1.00 43.64 322 ARG B CA 1
ATOM 2310 C C . ARG A 1 322 ? 73.429 -22.556 25.451 1.00 41.57 322 ARG B C 1
ATOM 2311 O O . ARG A 1 322 ? 73.510 -21.443 25.974 1.00 40.66 322 ARG B O 1
ATOM 2319 N N . PHE A 1 323 ? 73.999 -22.880 24.293 1.00 38.20 323 PHE B N 1
ATOM 2320 C CA . PHE A 1 323 ? 74.753 -21.941 23.474 1.00 36.68 323 PHE B CA 1
ATOM 2321 C C . PHE A 1 323 ? 73.953 -20.654 23.259 1.00 36.51 323 PHE B C 1
ATOM 2322 O O . PHE A 1 323 ? 74.469 -19.548 23.400 1.00 35.35 323 PHE B O 1
ATOM 2330 N N . VAL A 1 324 ? 72.692 -20.830 22.894 1.00 37.12 324 VAL B N 1
ATOM 2331 C CA . VAL A 1 324 ? 71.787 -19.721 22.634 1.00 38.30 324 VAL B CA 1
ATOM 2332 C C . VAL A 1 324 ? 71.420 -18.955 23.905 1.00 37.88 324 VAL B C 1
ATOM 2333 O O . VAL A 1 324 ? 71.562 -17.735 23.983 1.00 37.12 324 VAL B O 1
ATOM 2337 N N . THR A 1 325 ? 70.946 -19.684 24.903 1.00 37.60 325 THR B N 1
ATOM 2338 C CA . THR A 1 325 ? 70.534 -19.077 26.162 1.00 38.86 325 THR B CA 1
ATOM 2339 C C . THR A 1 325 ? 71.651 -18.343 26.901 1.00 38.63 325 THR B C 1
ATOM 2340 O O . THR A 1 325 ? 71.473 -17.196 27.314 1.00 39.34 325 THR B O 1
ATOM 2344 N N . GLU A 1 326 ? 72.804 -18.982 27.055 1.00 37.53 326 GLU B N 1
ATOM 2345 C CA . GLU A 1 326 ? 73.897 -18.329 27.754 1.00 36.69 326 GLU B CA 1
ATOM 2346 C C . GLU A 1 326 ? 74.381 -17.119 26.991 1.00 35.86 326 GLU B C 1
ATOM 2347 O O . GLU A 1 326 ? 74.594 -16.057 27.576 1.00 35.08 326 GLU B O 1
ATOM 2353 N N . GLY A 1 327 ? 74.555 -17.275 25.682 1.00 34.53 327 GLY B N 1
ATOM 2354 C CA . GLY A 1 327 ? 75.021 -16.161 24.875 1.00 34.42 327 GLY B CA 1
ATOM 2355 C C . GLY A 1 327 ? 74.060 -14.979 24.912 1.00 34.41 327 GLY B C 1
ATOM 2356 O O . GLY A 1 327 ? 74.470 -13.830 25.078 1.00 33.70 327 GLY B O 1
ATOM 2357 N N . THR A 1 328 ? 72.777 -15.264 24.739 1.00 35.37 328 THR B N 1
ATOM 2358 C CA . THR A 1 328 ? 71.757 -14.237 24.730 1.00 35.43 328 THR B CA 1
ATOM 2359 C C . THR A 1 328 ? 71.780 -13.438 26.032 1.00 35.69 328 THR B C 1
ATOM 2360 O O . THR A 1 328 ? 71.608 -12.216 26.035 1.00 33.06 328 THR B O 1
ATOM 2364 N N . ALA A 1 329 ? 71.995 -14.126 27.146 1.00 36.36 329 ALA B N 1
ATOM 2365 C CA . ALA A 1 329 ? 72.072 -13.435 28.430 1.00 38.07 329 ALA B CA 1
ATOM 2366 C C . ALA A 1 329 ? 73.271 -12.482 28.371 1.00 38.53 329 ALA B C 1
ATOM 2367 O O . ALA A 1 329 ? 73.121 -11.279 28.585 1.00 39.72 329 ALA B O 1
ATOM 2369 N N . ARG A 1 330 ? 74.449 -13.023 28.056 1.00 37.98 330 ARG B N 1
ATOM 2370 C CA . ARG A 1 330 ? 75.666 -12.223 27.974 1.00 39.19 330 ARG B CA 1
ATOM 2371 C C . ARG A 1 330 ? 75.486 -10.987 27.086 1.00 38.34 330 ARG B C 1
ATOM 2372 O O . ARG A 1 330 ? 75.860 -9.883 27.466 1.00 38.70 330 ARG B O 1
ATOM 2380 N N . GLY A 1 331 ? 74.922 -11.182 25.894 1.00 37.93 331 GLY B N 1
ATOM 2381 C CA . GLY A 1 331 ? 74.713 -10.079 24.972 1.00 36.13 331 GLY B CA 1
ATOM 2382 C C . GLY A 1 331 ? 73.730 -9.030 25.477 1.00 36.25 331 GLY B C 1
ATOM 2383 O O . GLY A 1 331 ? 73.918 -7.825 25.251 1.00 34.33 331 GLY B O 1
ATOM 2384 N N . ARG A 1 332 ? 72.668 -9.470 26.142 1.00 36.03 332 ARG B N 1
ATOM 2385 C CA . ARG A 1 332 ? 71.698 -8.510 26.659 1.00 37.09 332 ARG B CA 1
ATOM 2386 C C . ARG A 1 332 ? 72.461 -7.643 27.657 1.00 35.66 332 ARG B C 1
ATOM 2387 O O . ARG A 1 332 ? 72.314 -6.421 27.683 1.00 35.29 332 ARG B O 1
ATOM 2395 N N . GLU A 1 333 ? 73.303 -8.296 28.444 1.00 34.16 333 GLU B N 1
ATOM 2396 C CA . GLU A 1 333 ? 74.121 -7.616 29.434 1.00 35.94 333 GLU B CA 1
ATOM 2397 C C . GLU A 1 333 ? 74.817 -6.440 28.770 1.00 32.66 333 GLU B C 1
ATOM 2398 O O . GLU A 1 333 ? 74.793 -5.310 29.260 1.00 31.72 333 GLU B O 1
ATOM 2404 N N . VAL A 1 334 ? 75.438 -6.736 27.642 1.00 28.53 334 VAL B N 1
ATOM 2405 C CA . VAL A 1 334 ? 76.164 -5.744 26.884 1.00 27.42 334 VAL B CA 1
ATOM 2406 C C . VAL A 1 334 ? 75.223 -4.669 26.334 1.00 26.89 334 VAL B C 1
ATOM 2407 O O . VAL A 1 334 ? 75.510 -3.481 26.432 1.00 24.97 334 VAL B O 1
ATOM 2411 N N . ALA A 1 335 ? 74.089 -5.077 25.775 1.00 26.16 335 ALA B N 1
ATOM 2412 C CA . ALA A 1 335 ? 73.146 -4.102 25.229 1.00 25.89 335 ALA B CA 1
ATOM 2413 C C . ALA A 1 335 ? 72.637 -3.184 26.347 1.00 25.20 335 ALA B C 1
ATOM 2414 O O . ALA A 1 335 ? 72.566 -1.967 26.190 1.00 25.49 335 ALA B O 1
ATOM 2416 N N . ALA A 1 336 ? 72.294 -3.777 27.483 1.00 26.57 336 ALA B N 1
ATOM 2417 C CA . ALA A 1 336 ? 71.775 -3.017 28.619 1.00 28.07 336 ALA B CA 1
ATOM 2418 C C . ALA A 1 336 ? 72.758 -1.923 29.038 1.00 29.55 336 ALA B C 1
ATOM 2419 O O . ALA A 1 336 ? 72.344 -0.803 29.327 1.00 30.53 336 ALA B O 1
ATOM 2421 N N . GLN A 1 337 ? 74.051 -2.253 29.069 1.00 31.88 337 GLN B N 1
ATOM 2422 C CA . GLN A 1 337 ? 75.095 -1.304 29.443 1.00 32.15 337 GLN B CA 1
ATOM 2423 C C . GLN A 1 337 ? 75.115 -0.115 28.477 1.00 31.87 337 GLN B C 1
ATOM 2424 O O . GLN A 1 337 ? 75.131 1.041 28.905 1.00 30.77 337 GLN B O 1
ATOM 2430 N N . THR A 1 338 ? 75.129 -0.392 27.174 1.00 30.47 338 THR B N 1
ATOM 2431 C CA . THR A 1 338 ? 75.172 0.682 26.191 1.00 30.84 338 THR B CA 1
ATOM 2432 C C . THR A 1 338 ? 73.908 1.541 26.238 1.00 29.72 338 THR B C 1
ATOM 2433 O O . THR A 1 338 ? 73.991 2.771 26.105 1.00 28.96 338 THR B O 1
ATOM 2437 N N . LEU A 1 339 ? 72.746 0.906 26.393 1.00 28.60 339 LEU B N 1
ATOM 2438 C CA . LEU A 1 339 ? 71.495 1.662 26.442 1.00 28.07 339 LEU B CA 1
ATOM 2439 C C . LEU A 1 339 ? 71.483 2.635 27.634 1.00 27.22 339 LEU B C 1
ATOM 2440 O O . LEU A 1 339 ? 70.999 3.752 27.525 1.00 27.63 339 LEU B O 1
ATOM 2445 N N . GLY A 1 340 ? 72.012 2.202 28.777 1.00 28.27 340 GLY B N 1
ATOM 2446 C CA . GLY A 1 340 ? 72.069 3.078 29.935 1.00 28.88 340 GLY B CA 1
ATOM 2447 C C . GLY A 1 340 ? 72.850 4.319 29.540 1.00 30.82 340 GLY B C 1
ATOM 2448 O O . GLY A 1 340 ? 72.472 5.455 29.837 1.00 31.36 340 GLY B O 1
ATOM 2449 N N . GLN A 1 341 ? 73.958 4.106 28.851 1.00 32.89 341 GLN B N 1
ATOM 2450 C CA . GLN A 1 341 ? 74.764 5.236 28.417 1.00 33.54 341 GLN B CA 1
ATOM 2451 C C . GLN A 1 341 ? 73.944 6.101 27.464 1.00 31.83 341 GLN B C 1
ATOM 2452 O O . GLN A 1 341 ? 73.834 7.312 27.647 1.00 31.46 341 GLN B O 1
ATOM 2458 N N . VAL A 1 342 ? 73.343 5.470 26.458 1.00 30.38 342 VAL B N 1
ATOM 2459 C CA . VAL A 1 342 ? 72.529 6.184 25.483 1.00 28.95 342 VAL B CA 1
ATOM 2460 C C . VAL A 1 342 ? 71.417 6.967 26.159 1.00 29.67 342 VAL B C 1
ATOM 2461 O O . VAL A 1 342 ? 71.204 8.148 25.867 1.00 28.16 342 VAL B O 1
ATOM 2465 N N . ARG A 1 343 ? 70.694 6.308 27.062 1.00 30.17 343 ARG B N 1
ATOM 2466 C CA . ARG A 1 343 ? 69.582 6.981 27.720 1.00 31.99 343 ARG B CA 1
ATOM 2467 C C . ARG A 1 343 ? 70.029 8.224 28.482 1.00 32.50 343 ARG B C 1
ATOM 2468 O O . ARG A 1 343 ? 69.326 9.240 28.481 1.00 31.32 343 ARG B O 1
ATOM 2476 N N . ARG A 1 344 ? 71.208 8.176 29.090 1.00 34.03 344 ARG B N 1
ATOM 2477 C CA . ARG A 1 344 ? 71.676 9.346 29.823 1.00 34.89 344 ARG B CA 1
ATOM 2478 C C . ARG A 1 344 ? 72.225 10.393 28.843 1.00 34.05 344 ARG B C 1
ATOM 2479 O O . ARG A 1 344 ? 72.092 11.600 29.081 1.00 33.13 344 ARG B O 1
ATOM 2487 N N . ALA A 1 345 ? 72.820 9.934 27.740 1.00 32.52 345 ALA B N 1
ATOM 2488 C CA . ALA A 1 345 ? 73.372 10.832 26.718 1.00 31.23 345 ALA B CA 1
ATOM 2489 C C . ALA A 1 345 ? 72.258 11.654 26.075 1.00 30.99 345 ALA B C 1
ATOM 2490 O O . ALA A 1 345 ? 72.441 12.822 25.734 1.00 29.38 345 ALA B O 1
ATOM 2492 N N . MET A 1 346 ? 71.099 11.033 25.919 1.00 31.66 346 MET B N 1
ATOM 2493 C CA . MET A 1 346 ? 69.952 11.702 25.336 1.00 30.65 346 MET B CA 1
ATOM 2494 C C . MET A 1 346 ? 69.190 12.563 26.336 1.00 31.37 346 MET B C 1
ATOM 2495 O O . MET A 1 346 ? 68.261 13.271 25.966 1.00 30.23 346 MET B O 1
ATOM 2500 N N . ARG A 1 347 ? 69.571 12.500 27.607 1.00 32.37 347 ARG B N 1
ATOM 2501 C CA . ARG A 1 347 ? 68.892 13.299 28.616 1.00 32.61 347 ARG B CA 1
ATOM 2502 C C . ARG A 1 347 ? 67.414 12.963 28.707 1.00 32.25 347 ARG B C 1
ATOM 2503 O O . ARG A 1 347 ? 66.564 13.849 28.906 1.00 31.32 347 ARG B O 1
ATOM 2511 N N . LEU A 1 348 ? 67.100 11.682 28.551 1.00 31.21 348 LEU B N 1
ATOM 2512 C CA . LEU A 1 348 ? 65.719 11.246 28.667 1.00 31.85 348 LEU B CA 1
ATOM 2513 C C . LEU A 1 348 ? 65.358 11.459 30.142 1.00 32.72 348 LEU B C 1
ATOM 2514 O O . LEU A 1 348 ? 66.149 11.144 31.037 1.00 33.09 348 LEU B O 1
ATOM 2519 N N . PHE A 1 349 ? 64.179 12.013 30.390 1.00 33.05 349 PHE B N 1
ATOM 2520 C CA . PHE A 1 349 ? 63.731 12.270 31.750 1.00 33.66 349 PHE B CA 1
ATOM 2521 C C . PHE A 1 349 ? 64.130 11.131 32.679 1.00 34.72 349 PHE B C 1
ATOM 2522 O O . PHE A 1 349 ? 63.983 9.954 32.335 1.00 35.61 349 PHE B O 1
ATOM 2530 N N . GLY A 1 350 ? 64.667 11.482 33.840 1.00 36.27 350 GLY B N 1
ATOM 2531 C CA . GLY A 1 350 ? 65.065 10.468 34.805 1.00 36.93 350 GLY B CA 1
ATOM 2532 C C . GLY A 1 350 ? 66.470 9.880 34.743 1.00 37.90 350 GLY B C 1
ATOM 2533 O O . GLY A 1 350 ? 66.789 9.006 35.545 1.00 39.19 350 GLY B O 1
ATOM 2534 N N . HIS A 1 351 ? 67.300 10.315 33.803 1.00 38.23 351 HIS B N 1
ATOM 2535 C CA . HIS A 1 351 ? 68.667 9.796 33.698 1.00 39.15 351 HIS B CA 1
ATOM 2536 C C . HIS A 1 351 ? 69.633 10.960 33.519 1.00 39.98 351 HIS B C 1
ATOM 2537 O O . HIS A 1 351 ? 69.167 12.118 33.448 1.00 39.24 351 HIS B O 1
ATOM 2545 N N . ALA B 1 21 ? 120.605 -5.414 -29.351 1.00 79.76 21 ALA A N 1
ATOM 2546 C CA . ALA B 1 21 ? 121.014 -4.503 -28.251 1.00 79.27 21 ALA A CA 1
ATOM 2547 C C . ALA B 1 21 ? 120.510 -4.999 -26.905 1.00 78.67 21 ALA A C 1
ATOM 2548 O O . ALA B 1 21 ? 119.628 -5.848 -26.841 1.00 79.00 21 ALA A O 1
ATOM 2550 N N . ARG B 1 22 ? 121.065 -4.457 -25.827 1.00 77.36 22 ARG A N 1
ATOM 2551 C CA . ARG B 1 22 ? 120.646 -4.860 -24.496 1.00 75.80 22 ARG A CA 1
ATOM 2552 C C . ARG B 1 22 ? 120.291 -3.709 -23.555 1.00 74.36 22 ARG A C 1
ATOM 2553 O O . ARG B 1 22 ? 120.356 -3.865 -22.337 1.00 75.08 22 ARG A O 1
ATOM 2555 N N . PRO B 1 23 ? 119.933 -2.530 -24.096 1.00 72.51 23 PRO A N 1
ATOM 2556 C CA . PRO B 1 23 ? 119.587 -1.457 -23.163 1.00 70.90 23 PRO A CA 1
ATOM 2557 C C . PRO B 1 23 ? 118.165 -1.648 -22.641 1.00 69.63 23 PRO A C 1
ATOM 2558 O O . PRO B 1 23 ? 117.235 -1.878 -23.418 1.00 69.43 23 PRO A O 1
ATOM 2562 N N . ARG B 1 24 ? 118.001 -1.578 -21.323 1.00 67.39 24 ARG A N 1
ATOM 2563 C CA . ARG B 1 24 ? 116.682 -1.727 -20.723 1.00 64.94 24 ARG A CA 1
ATOM 2564 C C . ARG B 1 24 ? 116.016 -0.358 -20.791 1.00 63.86 24 ARG A C 1
ATOM 2565 O O . ARG B 1 24 ? 116.518 0.607 -20.214 1.00 63.52 24 ARG A O 1
ATOM 2567 N N . VAL B 1 25 ? 114.905 -0.279 -21.516 1.00 62.67 25 VAL A N 1
ATOM 2568 C CA . VAL B 1 25 ? 114.172 0.966 -21.666 1.00 61.29 25 VAL A CA 1
ATOM 2569 C C . VAL B 1 25 ? 112.898 0.907 -20.834 1.00 60.25 25 VAL A C 1
ATOM 2570 O O . VAL B 1 25 ? 112.283 -0.151 -20.708 1.00 60.04 25 VAL A O 1
ATOM 2572 N N . LEU B 1 26 ? 112.505 2.038 -20.258 1.00 59.68 26 LEU A N 1
ATOM 2573 C CA . LEU B 1 26 ? 111.294 2.087 -19.441 1.00 58.96 26 LEU A CA 1
ATOM 2574 C C . LEU B 1 26 ? 110.358 3.185 -19.918 1.00 58.74 26 LEU A C 1
ATOM 2575 O O . LEU B 1 26 ? 110.764 4.337 -20.074 1.00 58.63 26 LEU A O 1
ATOM 2580 N N . THR B 1 27 ? 109.100 2.807 -20.152 1.00 58.34 27 THR A N 1
ATOM 2581 C CA . THR B 1 27 ? 108.067 3.732 -20.611 1.00 58.14 27 THR A CA 1
ATOM 2582 C C . THR B 1 27 ? 106.756 3.368 -19.926 1.00 57.56 27 THR A C 1
ATOM 2583 O O . THR B 1 27 ? 106.580 2.234 -19.492 1.00 57.29 27 THR A O 1
ATOM 2587 N N . GLY B 1 28 ? 105.838 4.323 -19.828 1.00 57.79 28 GLY A N 1
ATOM 2588 C CA . GLY B 1 28 ? 104.560 4.036 -19.200 1.00 57.85 28 GLY A CA 1
ATOM 2589 C C . GLY B 1 28 ? 103.539 5.129 -19.441 1.00 57.42 28 GLY A C 1
ATOM 2590 O O . GLY B 1 28 ? 103.790 6.064 -20.201 1.00 58.06 28 GLY A O 1
ATOM 2591 N N . ASP B 1 29 ? 102.382 4.995 -18.805 1.00 56.82 29 ASP A N 1
ATOM 2592 C CA . ASP B 1 29 ? 101.309 5.972 -18.918 1.00 56.09 29 ASP A CA 1
ATOM 2593 C C . ASP B 1 29 ? 100.471 5.843 -17.645 1.00 55.80 29 ASP A C 1
ATOM 2594 O O . ASP B 1 29 ? 100.450 4.779 -17.040 1.00 55.11 29 ASP A O 1
ATOM 2599 N N . ARG B 1 30 ? 99.815 6.921 -17.215 1.00 56.27 30 ARG A N 1
ATOM 2600 C CA . ARG B 1 30 ? 98.953 6.851 -16.036 1.00 56.81 30 ARG A CA 1
ATOM 2601 C C . ARG B 1 30 ? 97.602 6.343 -16.552 1.00 56.45 30 ARG A C 1
ATOM 2602 O O . ARG B 1 30 ? 96.848 7.107 -17.150 1.00 56.06 30 ARG A O 1
ATOM 2610 N N . PRO B 1 31 ? 97.271 5.056 -16.325 1.00 55.76 31 PRO A N 1
ATOM 2611 C CA . PRO B 1 31 ? 95.993 4.499 -16.796 1.00 56.54 31 PRO A CA 1
ATOM 2612 C C . PRO B 1 31 ? 94.790 5.345 -16.392 1.00 56.16 31 PRO A C 1
ATOM 2613 O O . PRO B 1 31 ? 94.151 5.092 -15.379 1.00 56.25 31 PRO A O 1
ATOM 2617 N N . THR B 1 32 ? 94.489 6.342 -17.211 1.00 56.78 32 THR A N 1
ATOM 2618 C CA . THR B 1 32 ? 93.398 7.272 -16.964 1.00 58.19 32 THR A CA 1
ATOM 2619 C C . THR B 1 32 ? 92.270 7.087 -17.995 1.00 59.35 32 THR A C 1
ATOM 2620 O O . THR B 1 32 ? 91.233 7.752 -17.935 1.00 58.51 32 THR A O 1
ATOM 2624 N N . GLY B 1 33 ? 92.478 6.158 -18.929 1.00 60.34 33 GLY A N 1
ATOM 2625 C CA . GLY B 1 33 ? 91.495 5.881 -19.966 1.00 61.33 33 GLY A CA 1
ATOM 2626 C C . GLY B 1 33 ? 92.195 5.414 -21.229 1.00 62.46 33 GLY A C 1
ATOM 2627 O O . GLY B 1 33 ? 93.408 5.541 -21.335 1.00 62.54 33 GLY A O 1
ATOM 2628 N N . ALA B 1 34 ? 91.450 4.858 -22.181 1.00 63.35 34 ALA A N 1
ATOM 2629 C CA . ALA B 1 34 ? 92.051 4.376 -23.430 1.00 64.97 34 ALA A CA 1
ATOM 2630 C C . ALA B 1 34 ? 92.857 5.494 -24.088 1.00 65.83 34 ALA A C 1
ATOM 2631 O O . ALA B 1 34 ? 92.617 6.663 -23.824 1.00 65.62 34 ALA A O 1
ATOM 2633 N N . LEU B 1 35 ? 93.813 5.146 -24.944 1.00 66.94 35 LEU A N 1
ATOM 2634 C CA . LEU B 1 35 ? 94.623 6.180 -25.580 1.00 68.83 35 LEU A CA 1
ATOM 2635 C C . LEU B 1 35 ? 94.242 6.558 -27.011 1.00 69.59 35 LEU A C 1
ATOM 2636 O O . LEU B 1 35 ? 93.471 5.856 -27.672 1.00 69.22 35 LEU A O 1
ATOM 2641 N N . HIS B 1 36 ? 94.791 7.682 -27.477 1.00 70.38 36 HIS A N 1
ATOM 2642 C CA . HIS B 1 36 ? 94.473 8.244 -28.797 1.00 71.47 36 HIS A CA 1
ATOM 2643 C C . HIS B 1 36 ? 95.665 8.572 -29.692 1.00 72.34 36 HIS A C 1
ATOM 2644 O O . HIS B 1 36 ? 96.787 8.743 -29.228 1.00 72.54 36 HIS A O 1
ATOM 2651 N N . LEU B 1 37 ? 95.372 8.716 -30.986 1.00 72.81 37 LEU A N 1
ATOM 2652 C CA . LEU B 1 37 ? 96.362 9.050 -32.005 1.00 72.85 37 LEU A CA 1
ATOM 2653 C C . LEU B 1 37 ? 97.551 9.841 -31.468 1.00 73.42 37 LEU A C 1
ATOM 2654 O O . LEU B 1 37 ? 98.682 9.602 -31.873 1.00 72.94 37 LEU A O 1
ATOM 2659 N N . GLY B 1 38 ? 97.291 10.783 -30.563 1.00 74.00 38 GLY A N 1
ATOM 2660 C CA . GLY B 1 38 ? 98.361 11.588 -29.996 1.00 75.04 38 GLY A CA 1
ATOM 2661 C C . GLY B 1 38 ? 99.424 10.764 -29.296 1.00 75.75 38 GLY A C 1
ATOM 2662 O O . GLY B 1 38 ? 100.614 11.059 -29.389 1.00 76.08 38 GLY A O 1
ATOM 2663 N N . HIS B 1 39 ? 98.995 9.733 -28.580 1.00 76.12 39 HIS A N 1
ATOM 2664 C CA . HIS B 1 39 ? 99.922 8.854 -27.879 1.00 76.77 39 HIS A CA 1
ATOM 2665 C C . HIS B 1 39 ? 100.601 8.013 -28.934 1.00 77.08 39 HIS A C 1
ATOM 2666 O O . HIS B 1 39 ? 101.772 7.663 -28.816 1.00 77.50 39 HIS A O 1
ATOM 2673 N N . LEU B 1 40 ? 99.853 7.688 -29.979 1.00 77.12 40 LEU A N 1
ATOM 2674 C CA . LEU B 1 40 ? 100.414 6.896 -31.060 1.00 77.29 40 LEU A CA 1
ATOM 2675 C C . LEU B 1 40 ? 101.365 7.827 -31.793 1.00 77.82 40 LEU A C 1
ATOM 2676 O O . LEU B 1 40 ? 102.549 7.531 -31.953 1.00 78.14 40 LEU A O 1
ATOM 2681 N N . ALA B 1 41 ? 100.815 8.951 -32.234 1.00 78.34 41 ALA A N 1
ATOM 2682 C CA . ALA B 1 41 ? 101.545 9.978 -32.962 1.00 78.73 41 ALA A CA 1
ATOM 2683 C C . ALA B 1 41 ? 102.923 10.233 -32.381 1.00 78.78 41 ALA A C 1
ATOM 2684 O O . ALA B 1 41 ? 103.854 10.578 -33.101 1.00 79.07 41 ALA A O 1
ATOM 2686 N N . GLY B 1 42 ? 103.045 10.062 -31.071 1.00 78.38 42 GLY A N 1
ATOM 2687 C CA . GLY B 1 42 ? 104.313 10.297 -30.418 1.00 78.10 42 GLY A CA 1
ATOM 2688 C C . GLY B 1 42 ? 105.021 9.072 -29.861 1.00 77.74 42 GLY A C 1
ATOM 2689 O O . GLY B 1 42 ? 105.824 8.441 -30.542 1.00 77.70 42 GLY A O 1
ATOM 2690 N N . SER B 1 43 ? 104.707 8.726 -28.617 1.00 77.32 43 SER A N 1
ATOM 2691 C CA . SER B 1 43 ? 105.341 7.608 -27.920 1.00 77.02 43 SER A CA 1
ATOM 2692 C C . SER B 1 43 ? 105.057 6.153 -28.322 1.00 76.06 43 SER A C 1
ATOM 2693 O O . SER B 1 43 ? 105.977 5.339 -28.379 1.00 76.06 43 SER A O 1
ATOM 2696 N N . LEU B 1 44 ? 103.804 5.832 -28.616 1.00 75.40 44 LEU A N 1
ATOM 2697 C CA . LEU B 1 44 ? 103.391 4.466 -28.959 1.00 74.44 44 LEU A CA 1
ATOM 2698 C C . LEU B 1 44 ? 104.045 3.727 -30.144 1.00 74.05 44 LEU A C 1
ATOM 2699 O O . LEU B 1 44 ? 104.090 2.497 -30.140 1.00 73.66 44 LEU A O 1
ATOM 2704 N N . GLN B 1 45 ? 104.537 4.439 -31.158 1.00 73.41 45 GLN A N 1
ATOM 2705 C CA . GLN B 1 45 ? 105.186 3.759 -32.284 1.00 73.32 45 GLN A CA 1
ATOM 2706 C C . GLN B 1 45 ? 106.666 3.554 -31.992 1.00 72.97 45 GLN A C 1
ATOM 2707 O O . GLN B 1 45 ? 107.261 2.539 -32.372 1.00 72.54 45 GLN A O 1
ATOM 2713 N N . ASN B 1 46 ? 107.246 4.524 -31.301 1.00 72.24 46 ASN A N 1
ATOM 2714 C CA . ASN B 1 46 ? 108.644 4.445 -30.916 1.00 71.82 46 ASN A CA 1
ATOM 2715 C C . ASN B 1 46 ? 108.831 3.154 -30.114 1.00 71.32 46 ASN A C 1
ATOM 2716 O O . ASN B 1 46 ? 109.751 2.397 -30.374 1.00 71.57 46 ASN A O 1
ATOM 2721 N N . ARG B 1 47 ? 107.948 2.902 -29.155 1.00 70.70 47 ARG A N 1
ATOM 2722 C CA . ARG B 1 47 ? 108.041 1.691 -28.350 1.00 70.44 47 ARG A CA 1
ATOM 2723 C C . ARG B 1 47 ? 107.942 0.487 -29.274 1.00 70.84 47 ARG A C 1
ATOM 2724 O O . ARG B 1 47 ? 108.561 -0.554 -29.034 1.00 70.14 47 ARG A O 1
ATOM 2732 N N . VAL B 1 48 ? 107.161 0.632 -30.336 1.00 71.77 48 VAL A N 1
ATOM 2733 C CA . VAL B 1 48 ? 107.015 -0.436 -31.318 1.00 72.63 48 VAL A CA 1
ATOM 2734 C C . VAL B 1 48 ? 108.397 -0.589 -31.946 1.00 73.45 48 VAL A C 1
ATOM 2735 O O . VAL B 1 48 ? 108.822 -1.685 -32.299 1.00 73.16 48 VAL A O 1
ATOM 2739 N N . ARG B 1 49 ? 109.092 0.541 -32.077 1.00 74.46 49 ARG A N 1
ATOM 2740 C CA . ARG B 1 49 ? 110.443 0.567 -32.625 1.00 75.87 49 ARG A CA 1
ATOM 2741 C C . ARG B 1 49 ? 111.388 0.052 -31.545 1.00 76.10 49 ARG A C 1
ATOM 2742 O O . ARG B 1 49 ? 112.106 -0.923 -31.739 1.00 75.81 49 ARG A O 1
ATOM 2750 N N . LEU B 1 50 ? 111.367 0.715 -30.394 1.00 76.57 50 LEU A N 1
ATOM 2751 C CA . LEU B 1 50 ? 112.206 0.332 -29.271 1.00 77.15 50 LEU A CA 1
ATOM 2752 C C . LEU B 1 50 ? 112.025 -1.133 -28.900 1.00 77.25 50 LEU A C 1
ATOM 2753 O O . LEU B 1 50 ? 112.963 -1.789 -28.455 1.00 77.60 50 LEU A O 1
ATOM 2758 N N . GLN B 1 51 ? 110.817 -1.642 -29.105 1.00 77.36 51 GLN A N 1
ATOM 2759 C CA . GLN B 1 51 ? 110.488 -3.025 -28.784 1.00 77.36 51 GLN A CA 1
ATOM 2760 C C . GLN B 1 51 ? 111.619 -3.987 -29.110 1.00 76.90 51 GLN A C 1
ATOM 2761 O O . GLN B 1 51 ? 112.252 -4.548 -28.220 1.00 76.74 51 GLN A O 1
ATOM 2767 N N . ASP B 1 52 ? 111.856 -4.149 -30.404 1.00 77.27 52 ASP A N 1
ATOM 2768 C CA . ASP B 1 52 ? 112.872 -5.039 -30.949 1.00 77.65 52 ASP A CA 1
ATOM 2769 C C . ASP B 1 52 ? 114.341 -4.611 -30.808 1.00 77.32 52 ASP A C 1
ATOM 2770 O O . ASP B 1 52 ? 115.234 -5.466 -30.805 1.00 77.46 52 ASP A O 1
ATOM 2775 N N . GLU B 1 53 ? 114.606 -3.309 -30.705 1.00 76.53 53 GLU A N 1
ATOM 2776 C CA . GLU B 1 53 ? 115.987 -2.837 -30.562 1.00 75.92 53 GLU A CA 1
ATOM 2777 C C . GLU B 1 53 ? 116.461 -2.909 -29.109 1.00 75.40 53 GLU A C 1
ATOM 2778 O O . GLU B 1 53 ? 117.590 -2.533 -28.815 1.00 75.38 53 GLU A O 1
ATOM 2784 N N . ALA B 1 54 ? 115.611 -3.374 -28.198 1.00 74.25 54 ALA A N 1
ATOM 2785 C CA . ALA B 1 54 ? 115.993 -3.424 -26.787 1.00 72.76 54 ALA A CA 1
ATOM 2786 C C . ALA B 1 54 ? 115.017 -4.211 -25.913 1.00 71.39 54 ALA A C 1
ATOM 2787 O O . ALA B 1 54 ? 114.068 -4.808 -26.411 1.00 71.44 54 ALA A O 1
ATOM 2789 N N . GLU B 1 55 ? 115.271 -4.238 -24.605 1.00 69.73 55 GLU A N 1
ATOM 2790 C CA . GLU B 1 55 ? 114.357 -4.903 -23.674 1.00 68.47 55 GLU A CA 1
ATOM 2791 C C . GLU B 1 55 ? 113.382 -3.800 -23.258 1.00 66.87 55 GLU A C 1
ATOM 2792 O O . GLU B 1 55 ? 113.763 -2.866 -22.549 1.00 66.74 55 GLU A O 1
ATOM 2798 N N . LEU B 1 56 ? 112.136 -3.886 -23.718 1.00 64.58 56 LEU A N 1
ATOM 2799 C CA . LEU B 1 56 ? 111.150 -2.855 -23.386 1.00 62.62 56 LEU A CA 1
ATOM 2800 C C . LEU B 1 56 ? 110.406 -3.160 -22.097 1.00 60.68 56 LEU A C 1
ATOM 2801 O O . LEU B 1 56 ? 110.010 -4.297 -21.831 1.00 60.51 56 LEU A O 1
ATOM 2806 N N . PHE B 1 57 ? 110.225 -2.120 -21.299 1.00 59.11 57 PHE A N 1
ATOM 2807 C CA . PHE B 1 57 ? 109.491 -2.217 -20.058 1.00 56.88 57 PHE A CA 1
ATOM 2808 C C . PHE B 1 57 ? 108.495 -1.085 -20.123 1.00 55.36 57 PHE A C 1
ATOM 2809 O O . PHE B 1 57 ? 108.866 0.064 -20.376 1.00 54.99 57 PHE A O 1
ATOM 2817 N N . VAL B 1 58 ? 107.218 -1.417 -19.956 1.00 54.25 58 VAL A N 1
ATOM 2818 C CA . VAL B 1 58 ? 106.186 -0.395 -19.969 1.00 53.85 58 VAL A CA 1
ATOM 2819 C C . VAL B 1 58 ? 105.385 -0.510 -18.685 1.00 53.34 58 VAL A C 1
ATOM 2820 O O . VAL B 1 58 ? 104.717 -1.514 -18.436 1.00 53.82 58 VAL A O 1
ATOM 2824 N N . LEU B 1 59 ? 105.491 0.522 -17.857 1.00 52.43 59 LEU A N 1
ATOM 2825 C CA . LEU B 1 59 ? 104.796 0.555 -16.584 1.00 52.59 59 LEU A CA 1
ATOM 2826 C C . LEU B 1 59 ? 103.418 1.195 -16.705 1.00 52.54 59 LEU A C 1
ATOM 2827 O O . LEU B 1 59 ? 103.244 2.207 -17.385 1.00 52.86 59 LEU A O 1
ATOM 2832 N N . LEU B 1 60 ? 102.432 0.580 -16.062 1.00 52.51 60 LEU A N 1
ATOM 2833 C CA . LEU B 1 60 ? 101.078 1.110 -16.058 1.00 51.77 60 LEU A CA 1
ATOM 2834 C C . LEU B 1 60 ? 100.989 1.886 -14.752 1.00 51.47 60 LEU A C 1
ATOM 2835 O O . LEU B 1 60 ? 100.340 1.444 -13.810 1.00 52.55 60 LEU A O 1
ATOM 2840 N N . ALA B 1 61 ? 101.674 3.028 -14.717 1.00 51.05 61 ALA A N 1
ATOM 2841 C CA . ALA B 1 61 ? 101.744 3.921 -13.555 1.00 50.27 61 ALA A CA 1
ATOM 2842 C C . ALA B 1 61 ? 100.459 3.989 -12.738 1.00 49.66 61 ALA A C 1
ATOM 2843 O O . ALA B 1 61 ? 99.849 5.042 -12.568 1.00 48.15 61 ALA A O 1
ATOM 2845 N N . ASP B 1 62 ? 100.096 2.834 -12.213 1.00 49.10 62 ASP A N 1
ATOM 2846 C CA . ASP B 1 62 ? 98.907 2.623 -11.415 1.00 49.53 62 ASP A CA 1
ATOM 2847 C C . ASP B 1 62 ? 98.783 3.610 -10.238 1.00 48.53 62 ASP A C 1
ATOM 2848 O O . ASP B 1 62 ? 97.771 4.308 -10.108 1.00 47.34 62 ASP A O 1
ATOM 2853 N N . VAL B 1 63 ? 99.809 3.680 -9.391 1.00 46.90 63 VAL A N 1
ATOM 2854 C CA . VAL B 1 63 ? 99.760 4.575 -8.243 1.00 46.69 63 VAL A CA 1
ATOM 2855 C C . VAL B 1 63 ? 100.022 6.032 -8.600 1.00 45.90 63 VAL A C 1
ATOM 2856 O O . VAL B 1 63 ? 99.383 6.920 -8.051 1.00 46.14 63 VAL A O 1
ATOM 2860 N N . GLN B 1 64 ? 100.943 6.284 -9.522 1.00 46.85 64 GLN A N 1
ATOM 2861 C CA . GLN B 1 64 ? 101.244 7.657 -9.943 1.00 47.84 64 GLN A CA 1
ATOM 2862 C C . GLN B 1 64 ? 99.941 8.304 -10.419 1.00 48.10 64 GLN A C 1
ATOM 2863 O O . GLN B 1 64 ? 99.694 9.483 -10.181 1.00 47.27 64 GLN A O 1
ATOM 2869 N N . ALA B 1 65 ? 99.113 7.509 -11.096 1.00 49.56 65 ALA A N 1
ATOM 2870 C CA . ALA B 1 65 ? 97.834 7.985 -11.619 1.00 51.23 65 ALA A CA 1
ATOM 2871 C C . ALA B 1 65 ? 96.845 8.379 -10.519 1.00 52.10 65 ALA A C 1
ATOM 2872 O O . ALA B 1 65 ? 95.949 9.193 -10.745 1.00 52.05 65 ALA A O 1
ATOM 2874 N N . LEU B 1 66 ? 97.003 7.795 -9.332 1.00 53.01 66 LEU A N 1
ATOM 2875 C CA . LEU B 1 66 ? 96.112 8.083 -8.206 1.00 54.25 66 LEU A CA 1
ATOM 2876 C C . LEU B 1 66 ? 96.460 9.393 -7.532 1.00 55.59 66 LEU A C 1
ATOM 2877 O O . LEU B 1 66 ? 95.606 10.031 -6.931 1.00 55.93 66 LEU A O 1
ATOM 2882 N N . THR B 1 67 ? 97.722 9.798 -7.627 1.00 57.07 67 THR A N 1
ATOM 2883 C CA . THR B 1 67 ? 98.139 11.047 -7.009 1.00 58.75 67 THR A CA 1
ATOM 2884 C C . THR B 1 67 ? 97.219 12.141 -7.517 1.00 60.64 67 THR A C 1
ATOM 2885 O O . THR B 1 67 ? 96.973 13.138 -6.830 1.00 60.88 67 THR A O 1
ATOM 2889 N N . ASP B 1 68 ? 96.687 11.931 -8.720 1.00 62.30 68 ASP A N 1
ATOM 2890 C CA . ASP B 1 68 ? 95.783 12.902 -9.314 1.00 63.43 68 ASP A CA 1
ATOM 2891 C C . ASP B 1 68 ? 94.316 12.459 -9.228 1.00 63.85 68 ASP A C 1
ATOM 2892 O O . ASP B 1 68 ? 93.427 13.291 -9.051 1.00 63.69 68 ASP A O 1
ATOM 2897 N N . HIS B 1 69 ? 94.063 11.159 -9.341 1.00 63.80 69 HIS A N 1
ATOM 2898 C CA . HIS B 1 69 ? 92.693 10.666 -9.299 1.00 63.95 69 HIS A CA 1
ATOM 2899 C C . HIS B 1 69 ? 92.350 9.806 -8.090 1.00 63.67 69 HIS A C 1
ATOM 2900 O O . HIS B 1 69 ? 91.452 8.963 -8.151 1.00 63.41 69 HIS A O 1
ATOM 2907 N N . PHE B 1 70 ? 93.062 10.024 -6.989 1.00 63.14 70 PHE A N 1
ATOM 2908 C CA . PHE B 1 70 ? 92.828 9.263 -5.767 1.00 63.26 70 PHE A CA 1
ATOM 2909 C C . PHE B 1 70 ? 91.336 9.201 -5.420 1.00 63.66 70 PHE A C 1
ATOM 2910 O O . PHE B 1 70 ? 90.867 8.202 -4.879 1.00 63.89 70 PHE A O 1
ATOM 2918 N N . ASP B 1 71 ? 90.605 10.259 -5.764 1.00 64.32 71 ASP A N 1
ATOM 2919 C CA . ASP B 1 71 ? 89.176 10.369 -5.483 1.00 64.98 71 ASP A CA 1
ATOM 2920 C C . ASP B 1 71 ? 88.257 9.651 -6.475 1.00 65.44 71 ASP A C 1
ATOM 2921 O O . ASP B 1 71 ? 87.037 9.657 -6.315 1.00 65.89 71 ASP A O 1
ATOM 2926 N N . ARG B 1 72 ? 88.833 9.056 -7.513 1.00 65.83 72 ARG A N 1
ATOM 2927 C CA . ARG B 1 72 ? 88.047 8.337 -8.506 1.00 66.11 72 ARG A CA 1
ATOM 2928 C C . ARG B 1 72 ? 88.688 6.976 -8.761 1.00 66.33 72 ARG A C 1
ATOM 2929 O O . ARG B 1 72 ? 88.991 6.617 -9.899 1.00 66.40 72 ARG A O 1
ATOM 2937 N N . PRO B 1 73 ? 88.895 6.193 -7.692 1.00 66.55 73 PRO A N 1
ATOM 2938 C CA . PRO B 1 73 ? 89.502 4.859 -7.765 1.00 66.49 73 PRO A CA 1
ATOM 2939 C C . PRO B 1 73 ? 89.152 3.920 -8.928 1.00 66.31 73 PRO A C 1
ATOM 2940 O O . PRO B 1 73 ? 89.951 3.765 -9.848 1.00 66.09 73 PRO A O 1
ATOM 2944 N N . GLU B 1 74 ? 87.973 3.302 -8.900 1.00 66.03 74 GLU A N 1
ATOM 2945 C CA . GLU B 1 74 ? 87.600 2.351 -9.949 1.00 65.03 74 GLU A CA 1
ATOM 2946 C C . GLU B 1 74 ? 87.835 2.769 -11.403 1.00 63.88 74 GLU A C 1
ATOM 2947 O O . GLU B 1 74 ? 87.828 1.925 -12.298 1.00 63.54 74 GLU A O 1
ATOM 2953 N N . GLN B 1 75 ? 88.062 4.056 -11.645 1.00 62.74 75 GLN A N 1
ATOM 2954 C CA . GLN B 1 75 ? 88.322 4.515 -13.006 1.00 62.14 75 GLN A CA 1
ATOM 2955 C C . GLN B 1 75 ? 89.729 4.107 -13.436 1.00 62.33 75 GLN A C 1
ATOM 2956 O O . GLN B 1 75 ? 89.962 3.732 -14.586 1.00 62.27 75 GLN A O 1
ATOM 2962 N N . VAL B 1 76 ? 90.670 4.224 -12.504 1.00 61.37 76 VAL A N 1
ATOM 2963 C CA . VAL B 1 76 ? 92.047 3.865 -12.761 1.00 60.41 76 VAL A CA 1
ATOM 2964 C C . VAL B 1 76 ? 92.074 2.351 -12.935 1.00 60.16 76 VAL A C 1
ATOM 2965 O O . VAL B 1 76 ? 92.647 1.822 -13.885 1.00 59.41 76 VAL A O 1
ATOM 2969 N N . ARG B 1 77 ? 91.418 1.660 -12.014 1.00 60.61 77 ARG A N 1
ATOM 2970 C CA . ARG B 1 77 ? 91.367 0.212 -12.039 1.00 61.31 77 ARG A CA 1
ATOM 2971 C C . ARG B 1 77 ? 91.090 -0.294 -13.449 1.00 61.46 77 ARG A C 1
ATOM 2972 O O . ARG B 1 77 ? 91.938 -0.927 -14.070 1.00 61.09 77 ARG A O 1
ATOM 2980 N N . GLU B 1 78 ? 89.907 0.018 -13.963 1.00 61.56 78 GLU A N 1
ATOM 2981 C CA . GLU B 1 78 ? 89.504 -0.436 -15.289 1.00 61.94 78 GLU A CA 1
ATOM 2982 C C . GLU B 1 78 ? 90.387 0.017 -16.455 1.00 61.47 78 GLU A C 1
ATOM 2983 O O . GLU B 1 78 ? 90.584 -0.741 -17.402 1.00 61.88 78 GLU A O 1
ATOM 2989 N N . ASN B 1 79 ? 90.917 1.236 -16.403 1.00 60.22 79 ASN A N 1
ATOM 2990 C CA . ASN B 1 79 ? 91.765 1.706 -17.488 1.00 59.05 79 ASN A CA 1
ATOM 2991 C C . ASN B 1 79 ? 93.088 0.943 -17.514 1.00 58.41 79 ASN A C 1
ATOM 2992 O O . ASN B 1 79 ? 93.820 0.986 -18.503 1.00 58.10 79 ASN A O 1
ATOM 2997 N N . VAL B 1 80 ? 93.396 0.236 -16.429 1.00 58.13 80 VAL A N 1
ATOM 2998 C CA . VAL B 1 80 ? 94.614 -0.555 -16.401 1.00 57.93 80 VAL A CA 1
ATOM 2999 C C . VAL B 1 80 ? 94.523 -1.467 -17.623 1.00 57.69 80 VAL A C 1
ATOM 3000 O O . VAL B 1 80 ? 95.269 -1.302 -18.586 1.00 57.80 80 VAL A O 1
ATOM 3004 N N . LEU B 1 81 ? 93.570 -2.395 -17.591 1.00 57.06 81 LEU A N 1
ATOM 3005 C CA . LEU B 1 81 ? 93.352 -3.339 -18.686 1.00 56.59 81 LEU A CA 1
ATOM 3006 C C . LEU B 1 81 ? 92.986 -2.659 -20.001 1.00 55.44 81 LEU A C 1
ATOM 3007 O O . LEU B 1 81 ? 93.232 -3.192 -21.083 1.00 54.74 81 LEU A O 1
ATOM 3012 N N . ALA B 1 82 ? 92.388 -1.480 -19.894 1.00 54.03 82 ALA A N 1
ATOM 3013 C CA . ALA B 1 82 ? 91.988 -0.718 -21.064 1.00 53.32 82 ALA A CA 1
ATOM 3014 C C . ALA B 1 82 ? 93.207 -0.238 -21.836 1.00 52.81 82 ALA A C 1
ATOM 3015 O O . ALA B 1 82 ? 93.266 -0.351 -23.056 1.00 51.67 82 ALA A O 1
ATOM 3017 N N . VAL B 1 83 ? 94.179 0.308 -21.113 1.00 53.04 83 VAL A N 1
ATOM 3018 C CA . VAL B 1 83 ? 95.387 0.805 -21.750 1.00 53.21 83 VAL A CA 1
ATOM 3019 C C . VAL B 1 83 ? 96.217 -0.336 -22.302 1.00 53.09 83 VAL A C 1
ATOM 3020 O O . VAL B 1 83 ? 96.819 -0.216 -23.367 1.00 52.79 83 VAL A O 1
ATOM 3024 N N . ALA B 1 84 ? 96.245 -1.455 -21.587 1.00 53.58 84 ALA A N 1
ATOM 3025 C CA . ALA B 1 84 ? 96.992 -2.604 -22.077 1.00 54.35 84 ALA A CA 1
ATOM 3026 C C . ALA B 1 84 ? 96.482 -2.803 -23.496 1.00 56.02 84 ALA A C 1
ATOM 3027 O O . ALA B 1 84 ? 97.252 -2.743 -24.449 1.00 56.70 84 ALA A O 1
ATOM 3029 N N . LEU B 1 85 ? 95.167 -2.994 -23.622 1.00 56.58 85 LEU A N 1
ATOM 3030 C CA . LEU B 1 85 ? 94.539 -3.192 -24.914 1.00 56.55 85 LEU A CA 1
ATOM 3031 C C . LEU B 1 85 ? 95.152 -2.236 -25.931 1.00 57.50 85 LEU A C 1
ATOM 3032 O O . LEU B 1 85 ? 95.660 -2.669 -26.969 1.00 57.98 85 LEU A O 1
ATOM 3037 N N . ASP B 1 86 ? 95.114 -0.939 -25.647 1.00 57.98 86 ASP A N 1
ATOM 3038 C CA . ASP B 1 86 ? 95.684 0.030 -26.570 1.00 59.86 86 ASP A CA 1
ATOM 3039 C C . ASP B 1 86 ? 97.170 -0.223 -26.920 1.00 60.69 86 ASP A C 1
ATOM 3040 O O . ASP B 1 86 ? 97.662 0.291 -27.923 1.00 61.52 86 ASP A O 1
ATOM 3045 N N . TYR B 1 87 ? 97.880 -1.001 -26.102 1.00 60.75 87 TYR A N 1
ATOM 3046 C CA . TYR B 1 87 ? 99.298 -1.319 -26.363 1.00 60.51 87 TYR A CA 1
ATOM 3047 C C . TYR B 1 87 ? 99.377 -2.482 -27.346 1.00 61.88 87 TYR A C 1
ATOM 3048 O O . TYR B 1 87 ? 100.144 -2.463 -28.311 1.00 62.21 87 TYR A O 1
ATOM 3057 N N . LEU B 1 88 ? 98.602 -3.521 -27.065 1.00 62.43 88 LEU A N 1
ATOM 3058 C CA . LEU B 1 88 ? 98.597 -4.689 -27.918 1.00 63.57 88 LEU A CA 1
ATOM 3059 C C . LEU B 1 88 ? 98.107 -4.272 -29.308 1.00 64.25 88 LEU A C 1
ATOM 3060 O O . LEU B 1 88 ? 98.674 -4.675 -30.328 1.00 64.63 88 LEU A O 1
ATOM 3065 N N . ALA B 1 89 ? 97.085 -3.420 -29.334 1.00 64.72 89 ALA A N 1
ATOM 3066 C CA . ALA B 1 89 ? 96.481 -2.938 -30.577 1.00 65.29 89 ALA A CA 1
ATOM 3067 C C . ALA B 1 89 ? 97.440 -2.159 -31.476 1.00 65.51 89 ALA A C 1
ATOM 3068 O O . ALA B 1 89 ? 97.334 -2.215 -32.695 1.00 65.26 89 ALA A O 1
ATOM 3070 N N . ALA B 1 90 ? 98.367 -1.427 -30.864 1.00 65.56 90 ALA A N 1
ATOM 3071 C CA . ALA B 1 90 ? 99.321 -0.622 -31.608 1.00 65.47 90 ALA A CA 1
ATOM 3072 C C . ALA B 1 90 ? 100.577 -1.371 -32.053 1.00 65.49 90 ALA A C 1
ATOM 3073 O O . ALA B 1 90 ? 101.434 -0.803 -32.726 1.00 64.95 90 ALA A O 1
ATOM 3075 N N . GLY B 1 91 ? 100.700 -2.642 -31.673 1.00 65.65 91 GLY A N 1
ATOM 3076 C CA . GLY B 1 91 ? 101.863 -3.407 -32.095 1.00 65.99 91 GLY A CA 1
ATOM 3077 C C . GLY B 1 91 ? 102.778 -4.057 -31.066 1.00 66.17 91 GLY A C 1
ATOM 3078 O O . GLY B 1 91 ? 103.579 -4.916 -31.431 1.00 65.87 91 GLY A O 1
ATOM 3079 N N . LEU B 1 92 ? 102.684 -3.665 -29.794 1.00 66.18 92 LEU A N 1
ATOM 3080 C CA . LEU B 1 92 ? 103.531 -4.246 -28.752 1.00 66.30 92 LEU A CA 1
ATOM 3081 C C . LEU B 1 92 ? 103.246 -5.728 -28.512 1.00 66.23 92 LEU A C 1
ATOM 3082 O O . LEU B 1 92 ? 102.176 -6.087 -28.017 1.00 66.32 92 LEU A O 1
ATOM 3087 N N . ASP B 1 93 ? 104.204 -6.584 -28.852 1.00 66.28 93 ASP A N 1
ATOM 3088 C CA . ASP B 1 93 ? 104.040 -8.026 -28.683 1.00 65.84 93 ASP A CA 1
ATOM 3089 C C . ASP B 1 93 ? 104.225 -8.501 -27.247 1.00 66.04 93 ASP A C 1
ATOM 3090 O O . ASP B 1 93 ? 105.154 -8.083 -26.556 1.00 66.12 93 ASP A O 1
ATOM 3092 N N . PRO B 1 94 ? 103.329 -9.380 -26.781 1.00 66.14 94 PRO A N 1
ATOM 3093 C CA . PRO B 1 94 ? 103.421 -9.906 -25.419 1.00 66.54 94 PRO A CA 1
ATOM 3094 C C . PRO B 1 94 ? 104.752 -10.618 -25.224 1.00 67.36 94 PRO A C 1
ATOM 3095 O O . PRO B 1 94 ? 105.216 -10.810 -24.101 1.00 68.03 94 PRO A O 1
ATOM 3099 N N . GLN B 1 95 ? 105.366 -10.996 -26.340 1.00 67.80 95 GLN A N 1
ATOM 3100 C CA . GLN B 1 95 ? 106.637 -11.715 -26.337 1.00 67.97 95 GLN A CA 1
ATOM 3101 C C . GLN B 1 95 ? 107.878 -10.826 -26.317 1.00 67.65 95 GLN A C 1
ATOM 3102 O O . GLN B 1 95 ? 108.976 -11.313 -26.087 1.00 68.10 95 GLN A O 1
ATOM 3108 N N . LYS B 1 96 ? 107.717 -9.534 -26.574 1.00 67.11 96 LYS A N 1
ATOM 3109 C CA . LYS B 1 96 ? 108.868 -8.638 -26.586 1.00 66.58 96 LYS A CA 1
ATOM 3110 C C . LYS B 1 96 ? 108.774 -7.518 -25.561 1.00 66.17 96 LYS A C 1
ATOM 3111 O O . LYS B 1 96 ? 109.769 -6.851 -25.267 1.00 66.58 96 LYS A O 1
ATOM 3117 N N . THR B 1 97 ? 107.588 -7.308 -25.012 1.00 64.68 97 THR A N 1
ATOM 3118 C CA . THR B 1 97 ? 107.424 -6.241 -24.038 1.00 63.55 97 THR A CA 1
ATOM 3119 C C . THR B 1 97 ? 107.067 -6.760 -22.651 1.00 62.54 97 THR A C 1
ATOM 3120 O O . THR B 1 97 ? 106.525 -7.852 -22.503 1.00 62.25 97 THR A O 1
ATOM 3124 N N . THR B 1 98 ? 107.421 -5.978 -21.633 1.00 61.62 98 THR A N 1
ATOM 3125 C CA . THR B 1 98 ? 107.145 -6.333 -20.244 1.00 60.38 98 THR A CA 1
ATOM 3126 C C . THR B 1 98 ? 106.194 -5.311 -19.653 1.00 58.83 98 THR A C 1
ATOM 3127 O O . THR B 1 98 ? 106.611 -4.240 -19.212 1.00 58.68 98 THR A O 1
ATOM 3131 N N . CYS B 1 99 ? 104.911 -5.651 -19.667 1.00 57.97 99 CYS A N 1
ATOM 3132 C CA . CYS B 1 99 ? 103.869 -4.784 -19.140 1.00 56.45 99 CYS A CA 1
ATOM 3133 C C . CYS B 1 99 ? 103.841 -4.907 -17.626 1.00 54.88 99 CYS A C 1
ATOM 3134 O O . CYS B 1 99 ? 103.691 -6.005 -17.095 1.00 54.11 99 CYS A O 1
ATOM 3137 N N . VAL B 1 100 ? 103.987 -3.789 -16.925 1.00 53.06 100 VAL A N 1
ATOM 3138 C CA . VAL B 1 100 ? 103.987 -3.846 -15.472 1.00 50.88 100 VAL A CA 1
ATOM 3139 C C . VAL B 1 100 ? 102.935 -2.969 -14.811 1.00 49.31 100 VAL A C 1
ATOM 3140 O O . VAL B 1 100 ? 102.766 -1.791 -15.147 1.00 48.98 100 VAL A O 1
ATOM 3144 N N . VAL B 1 101 ? 102.212 -3.577 -13.880 1.00 46.93 101 VAL A N 1
ATOM 3145 C CA . VAL B 1 101 ? 101.166 -2.894 -13.130 1.00 45.44 101 VAL A CA 1
ATOM 3146 C C . VAL B 1 101 ? 101.830 -2.322 -11.881 1.00 43.94 101 VAL A C 1
ATOM 3147 O O . VAL B 1 101 ? 102.074 -3.046 -10.924 1.00 44.84 101 VAL A O 1
ATOM 3151 N N . GLN B 1 102 ? 102.133 -1.027 -11.921 1.00 43.12 102 GLN A N 1
ATOM 3152 C CA . GLN B 1 102 ? 102.813 -0.324 -10.838 1.00 43.63 102 GLN A CA 1
ATOM 3153 C C . GLN B 1 102 ? 102.408 -0.737 -9.429 1.00 44.20 102 GLN A C 1
ATOM 3154 O O . GLN B 1 102 ? 103.256 -1.061 -8.591 1.00 43.41 102 GLN A O 1
ATOM 3160 N N . SER B 1 103 ? 101.108 -0.711 -9.171 1.00 44.54 103 SER A N 1
ATOM 3161 C CA . SER B 1 103 ? 100.592 -1.045 -7.856 1.00 45.12 103 SER A CA 1
ATOM 3162 C C . SER B 1 103 ? 100.895 -2.476 -7.443 1.00 44.51 103 SER A C 1
ATOM 3163 O O . SER B 1 103 ? 101.012 -2.770 -6.258 1.00 43.49 103 SER A O 1
ATOM 3166 N N . ALA B 1 104 ? 101.027 -3.365 -8.422 1.00 43.67 104 ALA A N 1
ATOM 3167 C CA . ALA B 1 104 ? 101.305 -4.769 -8.136 1.00 44.03 104 ALA A CA 1
ATOM 3168 C C . ALA B 1 104 ? 102.738 -4.990 -7.643 1.00 43.90 104 ALA A C 1
ATOM 3169 O O . ALA B 1 104 ? 103.067 -6.068 -7.152 1.00 43.31 104 ALA A O 1
ATOM 3171 N N . VAL B 1 105 ? 103.583 -3.971 -7.762 1.00 44.13 105 VAL A N 1
ATOM 3172 C CA . VAL B 1 105 ? 104.965 -4.099 -7.310 1.00 45.01 105 VAL A CA 1
ATOM 3173 C C . VAL B 1 105 ? 105.281 -3.020 -6.264 1.00 44.46 105 VAL A C 1
ATOM 3174 O O . VAL B 1 105 ? 105.798 -1.944 -6.581 1.00 44.56 105 VAL A O 1
ATOM 3178 N N . PRO B 1 106 ? 104.972 -3.316 -4.987 1.00 45.11 106 PRO A N 1
ATOM 3179 C CA . PRO B 1 106 ? 105.170 -2.477 -3.794 1.00 44.36 106 PRO A CA 1
ATOM 3180 C C . PRO B 1 106 ? 106.595 -1.992 -3.551 1.00 43.98 106 PRO A C 1
ATOM 3181 O O . PRO B 1 106 ? 106.801 -0.910 -2.991 1.00 43.29 106 PRO A O 1
ATOM 3185 N N . GLU B 1 107 ? 107.573 -2.794 -3.961 1.00 43.37 107 GLU A N 1
ATOM 3186 C CA . GLU B 1 107 ? 108.961 -2.407 -3.805 1.00 42.83 107 GLU A CA 1
ATOM 3187 C C . GLU B 1 107 ? 109.171 -1.016 -4.429 1.00 41.63 107 GLU A C 1
ATOM 3188 O O . GLU B 1 107 ? 110.107 -0.295 -4.073 1.00 40.60 107 GLU A O 1
ATOM 3194 N N . LEU B 1 108 ? 108.296 -0.628 -5.351 1.00 40.35 108 LEU A N 1
ATOM 3195 C CA . LEU B 1 108 ? 108.427 0.693 -5.959 1.00 40.84 108 LEU A CA 1
ATOM 3196 C C . LEU B 1 108 ? 108.211 1.754 -4.876 1.00 41.35 108 LEU A C 1
ATOM 3197 O O . LEU B 1 108 ? 108.961 2.736 -4.803 1.00 40.78 108 LEU A O 1
ATOM 3202 N N . ALA B 1 109 ? 107.196 1.551 -4.034 1.00 40.45 109 ALA A N 1
ATOM 3203 C CA . ALA B 1 109 ? 106.908 2.500 -2.957 1.00 40.75 109 ALA A CA 1
ATOM 3204 C C . ALA B 1 109 ? 108.046 2.511 -1.935 1.00 40.03 109 ALA A C 1
ATOM 3205 O O . ALA B 1 109 ? 108.500 3.569 -1.503 1.00 39.41 109 ALA A O 1
ATOM 3207 N N . GLU B 1 110 ? 108.504 1.326 -1.546 1.00 41.00 110 GLU A N 1
ATOM 3208 C CA . GLU B 1 110 ? 109.595 1.237 -0.589 1.00 40.76 110 GLU A CA 1
ATOM 3209 C C . GLU B 1 110 ? 110.758 2.072 -1.109 1.00 40.47 110 GLU A C 1
ATOM 3210 O O . GLU B 1 110 ? 111.360 2.844 -0.368 1.00 40.13 110 GLU A O 1
ATOM 3216 N N . LEU B 1 111 ? 111.057 1.962 -2.393 1.00 40.61 111 LEU A N 1
ATOM 3217 C CA . LEU B 1 111 ? 112.173 2.735 -2.923 1.00 40.49 111 LEU A CA 1
ATOM 3218 C C . LEU B 1 111 ? 111.876 4.235 -2.927 1.00 39.73 111 LEU A C 1
ATOM 3219 O O . LEU B 1 111 ? 112.760 5.041 -2.634 1.00 37.97 111 LEU A O 1
ATOM 3224 N N . THR B 1 112 ? 110.635 4.605 -3.236 1.00 39.66 112 THR A N 1
ATOM 3225 C CA . THR B 1 112 ? 110.280 6.015 -3.265 1.00 39.79 112 THR A CA 1
ATOM 3226 C C . THR B 1 112 ? 110.484 6.663 -1.901 1.00 38.29 112 THR A C 1
ATOM 3227 O O . THR B 1 112 ? 110.925 7.808 -1.825 1.00 38.12 112 THR A O 1
ATOM 3231 N N . VAL B 1 113 ? 110.162 5.955 -0.821 1.00 37.64 113 VAL A N 1
ATOM 3232 C CA . VAL B 1 113 ? 110.351 6.542 0.509 1.00 37.48 113 VAL A CA 1
ATOM 3233 C C . VAL B 1 113 ? 111.825 6.844 0.755 1.00 37.17 113 VAL A C 1
ATOM 3234 O O . VAL B 1 113 ? 112.169 7.890 1.275 1.00 37.41 113 VAL A O 1
ATOM 3238 N N . TYR B 1 114 ? 112.695 5.917 0.376 1.00 37.95 114 TYR A N 1
ATOM 3239 C CA . TYR B 1 114 ? 114.130 6.113 0.549 1.00 38.41 114 TYR A CA 1
ATOM 3240 C C . TYR B 1 114 ? 114.583 7.329 -0.246 1.00 37.58 114 TYR A C 1
ATOM 3241 O O . TYR B 1 114 ? 115.256 8.205 0.280 1.00 37.83 114 TYR A O 1
ATOM 3250 N N . PHE B 1 115 ? 114.189 7.387 -1.511 1.00 37.96 115 PHE A N 1
ATOM 3251 C CA . PHE B 1 115 ? 114.549 8.508 -2.370 1.00 37.54 115 PHE A CA 1
ATOM 3252 C C . PHE B 1 115 ? 114.042 9.844 -1.865 1.00 38.69 115 PHE A C 1
ATOM 3253 O O . PHE B 1 115 ? 114.557 10.890 -2.268 1.00 38.83 115 PHE A O 1
ATOM 3261 N N . LEU B 1 116 ? 113.022 9.823 -1.006 1.00 39.59 116 LEU A N 1
ATOM 3262 C CA . LEU B 1 116 ? 112.449 11.067 -0.474 1.00 39.96 116 LEU A CA 1
ATOM 3263 C C . LEU B 1 116 ? 113.436 11.866 0.365 1.00 40.48 116 LEU A C 1
ATOM 3264 O O . LEU B 1 116 ? 113.268 13.072 0.561 1.00 40.12 116 LEU A O 1
ATOM 3269 N N . ASN B 1 117 ? 114.471 11.198 0.857 1.00 41.39 117 ASN A N 1
ATOM 3270 C CA . ASN B 1 117 ? 115.468 11.876 1.671 1.00 42.58 117 ASN A CA 1
ATOM 3271 C C . ASN B 1 117 ? 116.595 12.427 0.789 1.00 43.67 117 ASN A C 1
ATOM 3272 O O . ASN B 1 117 ? 117.381 13.262 1.235 1.00 43.10 117 ASN A O 1
ATOM 3277 N N . LEU B 1 118 ? 116.640 11.986 -0.469 1.00 45.01 118 LEU A N 1
ATOM 3278 C CA . LEU B 1 118 ? 117.686 12.400 -1.400 1.00 46.15 118 LEU A CA 1
ATOM 3279 C C . LEU B 1 118 ? 117.382 13.660 -2.200 1.00 47.74 118 LEU A C 1
ATOM 3280 O O . LEU B 1 118 ? 118.180 14.078 -3.045 1.00 48.21 118 LEU A O 1
ATOM 3285 N N . VAL B 1 119 ? 116.239 14.274 -1.928 1.00 48.54 119 VAL A N 1
ATOM 3286 C CA . VAL B 1 119 ? 115.864 15.483 -2.629 1.00 49.34 119 VAL A CA 1
ATOM 3287 C C . VAL B 1 119 ? 115.219 16.439 -1.642 1.00 50.10 119 VAL A C 1
ATOM 3288 O O . VAL B 1 119 ? 114.791 16.034 -0.561 1.00 49.75 119 VAL A O 1
ATOM 3292 N N . THR B 1 120 ? 115.156 17.709 -2.010 1.00 51.04 120 THR A N 1
ATOM 3293 C CA . THR B 1 120 ? 114.553 18.705 -1.135 1.00 52.73 120 THR A CA 1
ATOM 3294 C C . THR B 1 120 ? 113.260 19.253 -1.711 1.00 53.88 120 THR A C 1
ATOM 3295 O O . THR B 1 120 ? 113.058 19.258 -2.926 1.00 53.23 120 THR A O 1
ATOM 3299 N N . VAL B 1 121 ? 112.391 19.713 -0.818 1.00 55.96 121 VAL A N 1
ATOM 3300 C CA . VAL B 1 121 ? 111.122 20.307 -1.214 1.00 58.78 121 VAL A CA 1
ATOM 3301 C C . VAL B 1 121 ? 111.463 21.476 -2.128 1.00 60.71 121 VAL A C 1
ATOM 3302 O O . VAL B 1 121 ? 110.682 21.867 -2.985 1.00 60.84 121 VAL A O 1
ATOM 3306 N N . SER B 1 122 ? 112.661 22.016 -1.926 1.00 63.00 122 SER A N 1
ATOM 3307 C CA . SER B 1 122 ? 113.181 23.117 -2.720 1.00 65.37 122 SER A CA 1
ATOM 3308 C C . SER B 1 122 ? 113.327 22.654 -4.161 1.00 66.49 122 SER A C 1
ATOM 3309 O O . SER B 1 122 ? 112.572 23.080 -5.036 1.00 67.19 122 SER A O 1
ATOM 3312 N N . HIS B 1 123 ? 114.284 21.764 -4.410 1.00 68.21 123 HIS A N 1
ATOM 3313 C CA . HIS B 1 123 ? 114.508 21.255 -5.766 1.00 70.19 123 HIS A CA 1
ATOM 3314 C C . HIS B 1 123 ? 113.196 20.692 -6.321 1.00 71.01 123 HIS A C 1
ATOM 3315 O O . HIS B 1 123 ? 113.036 20.541 -7.536 1.00 71.14 123 HIS A O 1
ATOM 3322 N N . LEU B 1 124 ? 112.255 20.418 -5.421 1.00 71.77 124 LEU A N 1
ATOM 3323 C CA . LEU B 1 124 ? 110.944 19.870 -5.779 1.00 72.73 124 LEU A CA 1
ATOM 3324 C C . LEU B 1 124 ? 109.918 20.968 -6.113 1.00 73.82 124 LEU A C 1
ATOM 3325 O O . LEU B 1 124 ? 109.148 20.834 -7.067 1.00 73.50 124 LEU A O 1
ATOM 3330 N N . ARG B 1 125 ? 109.921 22.045 -5.327 1.00 75.46 125 ARG A N 1
ATOM 3331 C CA . ARG B 1 125 ? 109.002 23.175 -5.494 1.00 77.23 125 ARG A CA 1
ATOM 3332 C C . ARG B 1 125 ? 109.428 23.947 -6.733 1.00 78.45 125 ARG A C 1
ATOM 3333 O O . ARG B 1 125 ? 108.672 24.754 -7.276 1.00 79.14 125 ARG A O 1
ATOM 3341 N N . GLN B 1 126 ? 110.648 23.670 -7.174 1.00 79.40 126 GLN A N 1
ATOM 3342 C CA . GLN B 1 126 ? 111.249 24.332 -8.319 1.00 80.54 126 GLN A CA 1
ATOM 3343 C C . GLN B 1 126 ? 111.150 23.568 -9.637 1.00 81.04 126 GLN A C 1
ATOM 3344 O O . GLN B 1 126 ? 111.671 24.029 -10.651 1.00 80.97 126 GLN A O 1
ATOM 3350 N N . ASN B 1 127 ? 110.499 22.410 -9.637 1.00 81.92 127 ASN A N 1
ATOM 3351 C CA . ASN B 1 127 ? 110.376 21.661 -10.873 1.00 82.72 127 ASN A CA 1
ATOM 3352 C C . ASN B 1 127 ? 109.514 22.473 -11.832 1.00 83.21 127 ASN A C 1
ATOM 3353 O O . ASN B 1 127 ? 108.441 22.952 -11.472 1.00 83.27 127 ASN A O 1
ATOM 3358 N N . PRO B 1 128 ? 109.989 22.660 -13.074 1.00 83.75 128 PRO A N 1
ATOM 3359 C CA . PRO B 1 128 ? 109.282 23.416 -14.111 1.00 83.78 128 PRO A CA 1
ATOM 3360 C C . PRO B 1 128 ? 107.929 22.851 -14.536 1.00 83.92 128 PRO A C 1
ATOM 3361 O O . PRO B 1 128 ? 106.935 23.569 -14.596 1.00 84.22 128 PRO A O 1
ATOM 3365 N N . THR B 1 129 ? 107.905 21.558 -14.833 1.00 84.05 129 THR A N 1
ATOM 3366 C CA . THR B 1 129 ? 106.696 20.869 -15.259 1.00 84.30 129 THR A CA 1
ATOM 3367 C C . THR B 1 129 ? 105.642 20.770 -14.161 1.00 84.44 129 THR A C 1
ATOM 3368 O O . THR B 1 129 ? 104.544 21.306 -14.281 1.00 84.81 129 THR A O 1
ATOM 3372 N N . VAL B 1 130 ? 105.995 20.072 -13.090 1.00 84.65 130 VAL A N 1
ATOM 3373 C CA . VAL B 1 130 ? 105.098 19.872 -11.963 1.00 84.65 130 VAL A CA 1
ATOM 3374 C C . VAL B 1 130 ? 104.411 21.184 -11.551 1.00 84.66 130 VAL A C 1
ATOM 3375 O O . VAL B 1 130 ? 103.191 21.222 -11.407 1.00 84.91 130 VAL A O 1
ATOM 3379 N N . LYS B 1 131 ? 105.189 22.254 -11.383 1.00 84.63 131 LYS A N 1
ATOM 3380 C CA . LYS B 1 131 ? 104.652 23.566 -11.001 1.00 84.45 131 LYS A CA 1
ATOM 3381 C C . LYS B 1 131 ? 103.632 24.034 -12.033 1.00 84.07 131 LYS A C 1
ATOM 3382 O O . LYS B 1 131 ? 102.625 24.665 -11.707 1.00 83.93 131 LYS A O 1
ATOM 3388 N N . ALA B 1 132 ? 103.905 23.702 -13.289 1.00 83.58 132 ALA A N 1
ATOM 3389 C CA . ALA B 1 132 ? 103.047 24.075 -14.412 1.00 82.99 132 ALA A CA 1
ATOM 3390 C C . ALA B 1 132 ? 101.751 23.270 -14.409 1.00 82.76 132 ALA A C 1
ATOM 3391 O O . ALA B 1 132 ? 100.687 23.795 -14.728 1.00 83.14 132 ALA A O 1
ATOM 3393 N N . GLU B 1 133 ? 101.845 21.997 -14.045 1.00 82.26 133 GLU A N 1
ATOM 3394 C CA . GLU B 1 133 ? 100.672 21.151 -14.002 1.00 81.92 133 GLU A CA 1
ATOM 3395 C C . GLU B 1 133 ? 99.829 21.550 -12.780 1.00 81.53 133 GLU A C 1
ATOM 3396 O O . GLU B 1 133 ? 98.611 21.394 -12.780 1.00 81.27 133 GLU A O 1
ATOM 3402 N N . ILE B 1 134 ? 100.488 22.089 -11.753 1.00 81.59 134 ILE A N 1
ATOM 3403 C CA . ILE B 1 134 ? 99.847 22.522 -10.501 1.00 81.42 134 ILE A CA 1
ATOM 3404 C C . ILE B 1 134 ? 98.885 23.706 -10.656 1.00 82.20 134 ILE A C 1
ATOM 3405 O O . ILE B 1 134 ? 97.788 23.711 -10.088 1.00 82.20 134 ILE A O 1
ATOM 3410 N N . ALA B 1 135 ? 99.344 24.724 -11.383 1.00 82.61 135 ALA A N 1
ATOM 3411 C CA . ALA B 1 135 ? 98.582 25.945 -11.622 1.00 83.05 135 ALA A CA 1
ATOM 3412 C C . ALA B 1 135 ? 97.394 25.670 -12.521 1.00 83.28 135 ALA A C 1
ATOM 3413 O O . ALA B 1 135 ? 96.310 26.247 -12.352 1.00 83.39 135 ALA A O 1
ATOM 3415 N N . GLN B 1 136 ? 97.636 24.785 -13.478 1.00 83.25 136 GLN A N 1
ATOM 3416 C CA . GLN B 1 136 ? 96.664 24.359 -14.473 1.00 83.20 136 GLN A CA 1
ATOM 3417 C C . GLN B 1 136 ? 95.633 23.419 -13.858 1.00 82.99 136 GLN A C 1
ATOM 3418 O O . GLN B 1 136 ? 94.833 22.794 -14.561 1.00 83.03 136 GLN A O 1
ATOM 3424 N N . LYS B 1 137 ? 95.657 23.323 -12.535 1.00 82.70 137 LYS A N 1
ATOM 3425 C CA . LYS B 1 137 ? 94.717 22.481 -11.819 1.00 82.57 137 LYS A CA 1
ATOM 3426 C C . LYS B 1 137 ? 94.270 23.265 -10.591 1.00 82.58 137 LYS A C 1
ATOM 3427 O O . LYS B 1 137 ? 93.498 22.792 -9.763 1.00 82.66 137 LYS A O 1
ATOM 3433 N N . GLY B 1 138 ? 94.765 24.494 -10.514 1.00 82.41 138 GLY A N 1
ATOM 3434 C CA . GLY B 1 138 ? 94.419 25.397 -9.433 1.00 82.23 138 GLY A CA 1
ATOM 3435 C C . GLY B 1 138 ? 94.493 24.815 -8.044 1.00 81.95 138 GLY A C 1
ATOM 3436 O O . GLY B 1 138 ? 93.547 24.923 -7.263 1.00 81.94 138 GLY A O 1
ATOM 3437 N N . TYR B 1 139 ? 95.616 24.181 -7.739 1.00 81.73 139 TYR A N 1
ATOM 3438 C CA . TYR B 1 139 ? 95.818 23.607 -6.425 1.00 81.33 139 TYR A CA 1
ATOM 3439 C C . TYR B 1 139 ? 96.256 24.735 -5.497 1.00 81.06 139 TYR A C 1
ATOM 3440 O O . TYR B 1 139 ? 95.943 24.736 -4.311 1.00 81.18 139 TYR A O 1
ATOM 3449 N N . GLY B 1 140 ? 96.971 25.702 -6.060 1.00 80.63 140 GLY A N 1
ATOM 3450 C CA . GLY B 1 140 ? 97.477 26.800 -5.260 1.00 80.26 140 GLY A CA 1
ATOM 3451 C C . GLY B 1 140 ? 98.580 26.201 -4.418 1.00 79.67 140 GLY A C 1
ATOM 3452 O O . GLY B 1 140 ? 99.356 25.388 -4.914 1.00 79.70 140 GLY A O 1
ATOM 3453 N N . GLU B 1 141 ? 98.676 26.578 -3.152 1.00 78.93 141 GLU A N 1
ATOM 3454 C CA . GLU B 1 141 ? 99.717 25.990 -2.324 1.00 78.38 141 GLU A CA 1
ATOM 3455 C C . GLU B 1 141 ? 99.225 24.660 -1.779 1.00 77.22 141 GLU A C 1
ATOM 3456 O O . GLU B 1 141 ? 100.017 23.801 -1.403 1.00 77.60 141 GLU A O 1
ATOM 3462 N N . ARG B 1 142 ? 97.907 24.489 -1.748 1.00 75.41 142 ARG A N 1
ATOM 3463 C CA . ARG B 1 142 ? 97.338 23.248 -1.257 1.00 73.48 142 ARG A CA 1
ATOM 3464 C C . ARG B 1 142 ? 97.440 22.155 -2.322 1.00 71.39 142 ARG A C 1
ATOM 3465 O O . ARG B 1 142 ? 96.443 21.640 -2.809 1.00 71.08 142 ARG A O 1
ATOM 3473 N N . VAL B 1 143 ? 98.664 21.808 -2.713 1.00 68.75 143 VAL A N 1
ATOM 3474 C CA . VAL B 1 143 ? 98.829 20.759 -3.709 1.00 65.86 143 VAL A CA 1
ATOM 3475 C C . VAL B 1 143 ? 98.857 19.421 -2.977 1.00 63.72 143 VAL A C 1
ATOM 3476 O O . VAL B 1 143 ? 99.182 19.352 -1.790 1.00 63.07 143 VAL A O 1
ATOM 3480 N N . PRO B 1 144 ? 98.478 18.340 -3.668 1.00 61.81 144 PRO A N 1
ATOM 3481 C CA . PRO B 1 144 ? 98.488 17.012 -3.055 1.00 59.88 144 PRO A CA 1
ATOM 3482 C C . PRO B 1 144 ? 99.940 16.555 -2.913 1.00 57.68 144 PRO A C 1
ATOM 3483 O O . PRO B 1 144 ? 100.672 16.481 -3.899 1.00 57.36 144 PRO A O 1
ATOM 3487 N N . ALA B 1 145 ? 100.349 16.251 -1.684 1.00 56.00 145 ALA A N 1
ATOM 3488 C CA . ALA B 1 145 ? 101.716 15.816 -1.416 1.00 54.12 145 ALA A CA 1
ATOM 3489 C C . ALA B 1 145 ? 102.193 14.736 -2.391 1.00 53.19 145 ALA A C 1
ATOM 3490 O O . ALA B 1 145 ? 103.264 14.855 -2.994 1.00 52.57 145 ALA A O 1
ATOM 3492 N N . GLY B 1 146 ? 101.397 13.681 -2.538 1.00 52.02 146 GLY A N 1
ATOM 3493 C CA . GLY B 1 146 ? 101.757 12.601 -3.433 1.00 51.56 146 GLY A CA 1
ATOM 3494 C C . GLY B 1 146 ? 102.025 13.104 -4.835 1.00 51.37 146 GLY A C 1
ATOM 3495 O O . GLY B 1 146 ? 102.898 12.584 -5.540 1.00 50.66 146 GLY A O 1
ATOM 3496 N N . PHE B 1 147 ? 101.276 14.118 -5.238 1.00 50.91 147 PHE A N 1
ATOM 3497 C CA . PHE B 1 147 ? 101.451 14.691 -6.567 1.00 52.06 147 PHE A CA 1
ATOM 3498 C C . PHE B 1 147 ? 102.740 15.497 -6.592 1.00 51.17 147 PHE A C 1
ATOM 3499 O O . PHE B 1 147 ? 103.560 15.360 -7.492 1.00 51.25 147 PHE A O 1
ATOM 3507 N N . PHE B 1 148 ? 102.895 16.337 -5.581 1.00 50.52 148 PHE A N 1
ATOM 3508 C CA . PHE B 1 148 ? 104.073 17.184 -5.421 1.00 50.50 148 PHE A CA 1
ATOM 3509 C C . PHE B 1 148 ? 105.367 16.374 -5.448 1.00 49.31 148 PHE A C 1
ATOM 3510 O O . PHE B 1 148 ? 106.436 16.893 -5.757 1.00 49.64 148 PHE A O 1
ATOM 3518 N N . VAL B 1 149 ? 105.257 15.092 -5.125 1.00 48.47 149 VAL A N 1
ATOM 3519 C CA . VAL B 1 149 ? 106.414 14.230 -5.045 1.00 47.62 149 VAL A CA 1
ATOM 3520 C C . VAL B 1 149 ? 106.460 13.190 -6.165 1.00 47.64 149 VAL A C 1
ATOM 3521 O O . VAL B 1 149 ? 107.360 12.349 -6.204 1.00 47.11 149 VAL A O 1
ATOM 3525 N N . TYR B 1 150 ? 105.509 13.252 -7.086 1.00 47.58 150 TYR A N 1
ATOM 3526 C CA . TYR B 1 150 ? 105.476 12.261 -8.154 1.00 47.96 150 TYR A CA 1
ATOM 3527 C C . TYR B 1 150 ? 106.795 12.091 -8.915 1.00 47.15 150 TYR A C 1
ATOM 3528 O O . TYR B 1 150 ? 107.122 10.979 -9.331 1.00 47.78 150 TYR A O 1
ATOM 3537 N N . PRO B 1 151 ? 107.580 13.168 -9.083 1.00 46.34 151 PRO A N 1
ATOM 3538 C CA . PRO B 1 151 ? 108.847 13.012 -9.809 1.00 45.60 151 PRO A CA 1
ATOM 3539 C C . PRO B 1 151 ? 109.790 11.993 -9.163 1.00 44.53 151 PRO A C 1
ATOM 3540 O O . PRO B 1 151 ? 110.574 11.340 -9.859 1.00 44.17 151 PRO A O 1
ATOM 3544 N N . VAL B 1 152 ? 109.719 11.842 -7.842 1.00 43.89 152 VAL A N 1
ATOM 3545 C CA . VAL B 1 152 ? 110.615 10.889 -7.195 1.00 43.37 152 VAL A CA 1
ATOM 3546 C C . VAL B 1 152 ? 110.111 9.454 -7.198 1.00 42.89 152 VAL A C 1
ATOM 3547 O O . VAL B 1 152 ? 110.909 8.530 -7.134 1.00 42.40 152 VAL A O 1
ATOM 3551 N N . SER B 1 153 ? 108.797 9.250 -7.277 1.00 43.09 153 SER A N 1
ATOM 3552 C CA . SER B 1 153 ? 108.295 7.882 -7.340 1.00 43.53 153 SER A CA 1
ATOM 3553 C C . SER B 1 153 ? 108.602 7.392 -8.758 1.00 42.74 153 SER A C 1
ATOM 3554 O O . SER B 1 153 ? 108.665 6.191 -9.015 1.00 42.34 153 SER A O 1
ATOM 3557 N N . GLN B 1 154 ? 108.818 8.342 -9.663 1.00 42.64 154 GLN A N 1
ATOM 3558 C CA . GLN B 1 154 ? 109.168 8.029 -11.047 1.00 43.74 154 GLN A CA 1
ATOM 3559 C C . GLN B 1 154 ? 110.630 7.583 -11.096 1.00 42.73 154 GLN A C 1
ATOM 3560 O O . GLN B 1 154 ? 110.969 6.587 -11.743 1.00 41.73 154 GLN A O 1
ATOM 3566 N N . ALA B 1 155 ? 111.492 8.343 -10.424 1.00 42.06 155 ALA A N 1
ATOM 3567 C CA . ALA B 1 155 ? 112.912 8.013 -10.381 1.00 41.87 155 ALA A CA 1
ATOM 3568 C C . ALA B 1 155 ? 112.954 6.611 -9.810 1.00 41.44 155 ALA A C 1
ATOM 3569 O O . ALA B 1 155 ? 113.685 5.737 -10.288 1.00 41.62 155 ALA A O 1
ATOM 3571 N N . ALA B 1 156 ? 112.125 6.418 -8.784 1.00 41.39 156 ALA A N 1
ATOM 3572 C CA . ALA B 1 156 ? 112.003 5.157 -8.080 1.00 41.22 156 ALA A CA 1
ATOM 3573 C C . ALA B 1 156 ? 111.656 4.005 -9.007 1.00 42.01 156 ALA A C 1
ATOM 3574 O O . ALA B 1 156 ? 112.141 2.885 -8.823 1.00 41.43 156 ALA A O 1
ATOM 3576 N N . ASP B 1 157 ? 110.795 4.250 -9.988 1.00 43.56 157 ASP A N 1
ATOM 3577 C CA . ASP B 1 157 ? 110.443 3.185 -10.918 1.00 44.67 157 ASP A CA 1
ATOM 3578 C C . ASP B 1 157 ? 111.661 2.893 -11.796 1.00 44.34 157 ASP A C 1
ATOM 3579 O O . ASP B 1 157 ? 112.111 1.750 -11.901 1.00 44.27 157 ASP A O 1
ATOM 3584 N N . ILE B 1 158 ? 112.197 3.952 -12.401 1.00 44.08 158 ILE A N 1
ATOM 3585 C CA . ILE B 1 158 ? 113.371 3.865 -13.271 1.00 43.91 158 ILE A CA 1
ATOM 3586 C C . ILE B 1 158 ? 114.530 3.138 -12.567 1.00 43.94 158 ILE A C 1
ATOM 3587 O O . ILE B 1 158 ? 115.152 2.231 -13.129 1.00 42.70 158 ILE A O 1
ATOM 3592 N N . ALA B 1 159 ? 114.805 3.542 -11.326 1.00 44.22 159 ALA A N 1
ATOM 3593 C CA . ALA B 1 159 ? 115.891 2.964 -10.545 1.00 44.22 159 ALA A CA 1
ATOM 3594 C C . ALA B 1 159 ? 115.696 1.477 -10.241 1.00 44.70 159 ALA A C 1
ATOM 3595 O O . ALA B 1 159 ? 116.586 0.653 -10.460 1.00 42.30 159 ALA A O 1
ATOM 3597 N N . ALA B 1 160 ? 114.518 1.134 -9.738 1.00 45.11 160 ALA A N 1
ATOM 3598 C CA . ALA B 1 160 ? 114.226 -0.245 -9.384 1.00 46.13 160 ALA A CA 1
ATOM 3599 C C . ALA B 1 160 ? 114.083 -1.190 -10.570 1.00 47.09 160 ALA A C 1
ATOM 3600 O O . ALA B 1 160 ? 114.204 -2.403 -10.410 1.00 46.55 160 ALA A O 1
ATOM 3602 N N . PHE B 1 161 ? 113.818 -0.651 -11.755 1.00 48.46 161 PHE A N 1
ATOM 3603 C CA . PHE B 1 161 ? 113.672 -1.504 -12.925 1.00 50.28 161 PHE A CA 1
ATOM 3604 C C . PHE B 1 161 ? 114.980 -1.600 -13.710 1.00 51.56 161 PHE A C 1
ATOM 3605 O O . PHE B 1 161 ? 115.033 -2.237 -14.773 1.00 52.55 161 PHE A O 1
ATOM 3613 N N . GLY B 1 162 ? 116.037 -0.989 -13.172 1.00 52.11 162 GLY A N 1
ATOM 3614 C CA . GLY B 1 162 ? 117.328 -1.023 -13.837 1.00 51.75 162 GLY A CA 1
ATOM 3615 C C . GLY B 1 162 ? 117.272 -0.423 -15.229 1.00 52.50 162 GLY A C 1
ATOM 3616 O O . GLY B 1 162 ? 117.877 -0.942 -16.162 1.00 53.22 162 GLY A O 1
ATOM 3617 N N . ALA B 1 163 ? 116.549 0.684 -15.369 1.00 52.07 163 ALA A N 1
ATOM 3618 C CA . ALA B 1 163 ? 116.413 1.350 -16.658 1.00 51.90 163 ALA A CA 1
ATOM 3619 C C . ALA B 1 163 ? 117.656 2.167 -16.947 1.00 51.73 163 ALA A C 1
ATOM 3620 O O . ALA B 1 163 ? 118.094 2.964 -16.115 1.00 50.95 163 ALA A O 1
ATOM 3622 N N . THR B 1 164 ? 118.203 1.980 -18.143 1.00 52.01 164 THR A N 1
ATOM 3623 C CA . THR B 1 164 ? 119.420 2.672 -18.547 1.00 52.88 164 THR A CA 1
ATOM 3624 C C . THR B 1 164 ? 119.138 3.732 -19.603 1.00 52.60 164 THR A C 1
ATOM 3625 O O . THR B 1 164 ? 119.907 4.683 -19.756 1.00 52.06 164 THR A O 1
ATOM 3629 N N . LEU B 1 165 ? 118.027 3.562 -20.319 1.00 53.22 165 LEU A N 1
ATOM 3630 C CA . LEU B 1 165 ? 117.601 4.491 -21.359 1.00 53.26 165 LEU A CA 1
ATOM 3631 C C . LEU B 1 165 ? 116.122 4.786 -21.129 1.00 53.47 165 LEU A C 1
ATOM 3632 O O . LEU B 1 165 ? 115.343 3.880 -20.830 1.00 52.78 165 LEU A O 1
ATOM 3637 N N . VAL B 1 166 ? 115.729 6.046 -21.276 1.00 53.90 166 VAL A N 1
ATOM 3638 C CA . VAL B 1 166 ? 114.334 6.412 -21.064 1.00 55.14 166 VAL A CA 1
ATOM 3639 C C . VAL B 1 166 ? 113.848 7.460 -22.070 1.00 55.76 166 VAL A C 1
ATOM 3640 O O . VAL B 1 166 ? 114.421 8.547 -22.162 1.00 55.90 166 VAL A O 1
ATOM 3644 N N . PRO B 1 167 ? 112.807 7.132 -22.846 1.00 57.07 167 PRO A N 1
ATOM 3645 C CA . PRO B 1 167 ? 112.237 8.054 -23.843 1.00 58.59 167 PRO A CA 1
ATOM 3646 C C . PRO B 1 167 ? 111.767 9.312 -23.136 1.00 60.44 167 PRO A C 1
ATOM 3647 O O . PRO B 1 167 ? 111.264 9.238 -22.020 1.00 60.68 167 PRO A O 1
ATOM 3651 N N . VAL B 1 168 ? 111.915 10.471 -23.773 1.00 62.67 168 VAL A N 1
ATOM 3652 C CA . VAL B 1 168 ? 111.529 11.705 -23.104 1.00 65.38 168 VAL A CA 1
ATOM 3653 C C . VAL B 1 168 ? 111.142 12.885 -23.989 1.00 66.97 168 VAL A C 1
ATOM 3654 O O . VAL B 1 168 ? 111.676 13.072 -25.080 1.00 67.56 168 VAL A O 1
ATOM 3658 N N . GLY B 1 169 ? 110.197 13.677 -23.494 1.00 68.07 169 GLY A N 1
ATOM 3659 C CA . GLY B 1 169 ? 109.759 14.856 -24.211 1.00 70.12 169 GLY A CA 1
ATOM 3660 C C . GLY B 1 169 ? 110.538 16.014 -23.623 1.00 71.26 169 GLY A C 1
ATOM 3661 O O . GLY B 1 169 ? 111.478 15.797 -22.860 1.00 71.61 169 GLY A O 1
ATOM 3662 N N . ASP B 1 170 ? 110.169 17.245 -23.960 1.00 72.35 170 ASP A N 1
ATOM 3663 C CA . ASP B 1 170 ? 110.876 18.392 -23.415 1.00 73.31 170 ASP A CA 1
ATOM 3664 C C . ASP B 1 170 ? 110.508 18.622 -21.966 1.00 73.48 170 ASP A C 1
ATOM 3665 O O . ASP B 1 170 ? 111.349 18.991 -21.158 1.00 73.27 170 ASP A O 1
ATOM 3670 N N . ASP B 1 171 ? 109.237 18.403 -21.650 1.00 74.01 171 ASP A N 1
ATOM 3671 C CA . ASP B 1 171 ? 108.738 18.606 -20.305 1.00 74.30 171 ASP A CA 1
ATOM 3672 C C . ASP B 1 171 ? 109.048 17.455 -19.356 1.00 74.06 171 ASP A C 1
ATOM 3673 O O . ASP B 1 171 ? 108.565 17.427 -18.228 1.00 74.20 171 ASP A O 1
ATOM 3678 N N . GLN B 1 172 ? 109.873 16.518 -19.800 1.00 74.32 172 GLN A N 1
ATOM 3679 C CA . GLN B 1 172 ? 110.230 15.378 -18.961 1.00 74.47 172 GLN A CA 1
ATOM 3680 C C . GLN B 1 172 ? 111.706 15.425 -18.549 1.00 74.13 172 GLN A C 1
ATOM 3681 O O . GLN B 1 172 ? 112.114 14.738 -17.609 1.00 74.56 172 GLN A O 1
ATOM 3687 N N . LEU B 1 173 ? 112.503 16.230 -19.255 1.00 73.55 173 LEU A N 1
ATOM 3688 C CA . LEU B 1 173 ? 113.921 16.375 -18.926 1.00 72.95 173 LEU A CA 1
ATOM 3689 C C . LEU B 1 173 ? 114.055 16.742 -17.461 1.00 72.55 173 LEU A C 1
ATOM 3690 O O . LEU B 1 173 ? 114.806 16.109 -16.726 1.00 72.61 173 LEU A O 1
ATOM 3695 N N . PRO B 1 174 ? 113.320 17.773 -17.017 1.00 72.68 174 PRO A N 1
ATOM 3696 C CA . PRO B 1 174 ? 113.381 18.208 -15.617 1.00 72.65 174 PRO A CA 1
ATOM 3697 C C . PRO B 1 174 ? 113.087 17.109 -14.599 1.00 72.45 174 PRO A C 1
ATOM 3698 O O . PRO B 1 174 ? 113.317 17.273 -13.407 1.00 73.14 174 PRO A O 1
ATOM 3702 N N . MET B 1 175 ? 112.573 15.992 -15.084 1.00 71.60 175 MET A N 1
ATOM 3703 C CA . MET B 1 175 ? 112.241 14.871 -14.226 1.00 71.22 175 MET A CA 1
ATOM 3704 C C . MET B 1 175 ? 113.292 13.790 -14.387 1.00 69.76 175 MET A C 1
ATOM 3705 O O . MET B 1 175 ? 113.898 13.339 -13.411 1.00 69.77 175 MET A O 1
ATOM 3710 N N . LEU B 1 176 ? 113.513 13.393 -15.634 1.00 68.09 176 LEU A N 1
ATOM 3711 C CA . LEU B 1 176 ? 114.500 12.377 -15.948 1.00 65.98 176 LEU A CA 1
ATOM 3712 C C . LEU B 1 176 ? 115.848 12.944 -15.532 1.00 65.21 176 LEU A C 1
ATOM 3713 O O . LEU B 1 176 ? 116.833 12.215 -15.419 1.00 65.50 176 LEU A O 1
ATOM 3718 N N . GLU B 1 177 ? 115.892 14.249 -15.292 1.00 63.41 177 GLU A N 1
ATOM 3719 C CA . GLU B 1 177 ? 117.139 14.854 -14.873 1.00 61.84 177 GLU A CA 1
ATOM 3720 C C . GLU B 1 177 ? 117.244 14.799 -13.358 1.00 60.29 177 GLU A C 1
ATOM 3721 O O . GLU B 1 177 ? 118.344 14.764 -12.812 1.00 60.61 177 GLU A O 1
ATOM 3727 N N . GLN B 1 178 ? 116.099 14.800 -12.682 1.00 58.32 178 GLN A N 1
ATOM 3728 C CA . GLN B 1 178 ? 116.069 14.732 -11.228 1.00 55.71 178 GLN A CA 1
ATOM 3729 C C . GLN B 1 178 ? 116.341 13.286 -10.849 1.00 53.58 178 GLN A C 1
ATOM 3730 O O . GLN B 1 178 ? 116.845 12.991 -9.772 1.00 53.29 178 GLN A O 1
ATOM 3736 N N . THR B 1 179 ? 115.990 12.384 -11.753 1.00 51.68 179 THR A N 1
ATOM 3737 C CA . THR B 1 179 ? 116.224 10.967 -11.546 1.00 50.41 179 THR A CA 1
ATOM 3738 C C . THR B 1 179 ? 117.739 10.755 -11.473 1.00 50.39 179 THR A C 1
ATOM 3739 O O . THR B 1 179 ? 118.263 10.329 -10.437 1.00 48.98 179 THR A O 1
ATOM 3743 N N . ARG B 1 180 ? 118.441 11.076 -12.561 1.00 49.91 180 ARG A N 1
ATOM 3744 C CA . ARG B 1 180 ? 119.893 10.935 -12.584 1.00 50.41 180 ARG A CA 1
ATOM 3745 C C . ARG B 1 180 ? 120.493 11.556 -11.330 1.00 50.22 180 ARG A C 1
ATOM 3746 O O . ARG B 1 180 ? 121.399 11.004 -10.714 1.00 50.36 180 ARG A O 1
ATOM 3754 N N . GLU B 1 181 ? 119.975 12.713 -10.948 1.00 49.52 181 GLU A N 1
ATOM 3755 C CA . GLU B 1 181 ? 120.462 13.391 -9.758 1.00 50.10 181 GLU A CA 1
ATOM 3756 C C . GLU B 1 181 ? 120.309 12.470 -8.544 1.00 49.13 181 GLU A C 1
ATOM 3757 O O . GLU B 1 181 ? 121.300 12.060 -7.952 1.00 49.79 181 GLU A O 1
ATOM 3763 N N . ILE B 1 182 ? 119.072 12.137 -8.184 1.00 47.23 182 ILE A N 1
ATOM 3764 C CA . ILE B 1 182 ? 118.832 11.272 -7.034 1.00 45.26 182 ILE A CA 1
ATOM 3765 C C . ILE B 1 182 ? 119.694 10.016 -7.102 1.00 43.07 182 ILE A C 1
ATOM 3766 O O . ILE B 1 182 ? 120.253 9.617 -6.094 1.00 42.55 182 ILE A O 1
ATOM 3771 N N . VAL B 1 183 ? 119.816 9.411 -8.282 1.00 42.99 183 VAL A N 1
ATOM 3772 C CA . VAL B 1 183 ? 120.642 8.209 -8.453 1.00 42.86 183 VAL A CA 1
ATOM 3773 C C . VAL B 1 183 ? 122.099 8.464 -8.031 1.00 42.94 183 VAL A C 1
ATOM 3774 O O . VAL B 1 183 ? 122.689 7.677 -7.289 1.00 41.82 183 VAL A O 1
ATOM 3778 N N . ARG B 1 184 ? 122.680 9.562 -8.502 1.00 43.10 184 ARG A N 1
ATOM 3779 C CA . ARG B 1 184 ? 124.061 9.903 -8.149 1.00 44.81 184 ARG A CA 1
ATOM 3780 C C . ARG B 1 184 ? 124.198 10.084 -6.646 1.00 44.61 184 ARG A C 1
ATOM 3781 O O . ARG B 1 184 ? 125.137 9.590 -6.035 1.00 43.51 184 ARG A O 1
ATOM 3789 N N . ARG B 1 185 ? 123.255 10.810 -6.063 1.00 44.61 185 ARG A N 1
ATOM 3790 C CA . ARG B 1 185 ? 123.266 11.026 -4.635 1.00 45.92 185 ARG A CA 1
ATOM 3791 C C . ARG B 1 185 ? 123.171 9.682 -3.914 1.00 44.76 185 ARG A C 1
ATOM 3792 O O . ARG B 1 185 ? 123.809 9.487 -2.878 1.00 45.46 185 ARG A O 1
ATOM 3800 N N . PHE B 1 186 ? 122.384 8.753 -4.451 1.00 43.16 186 PHE A N 1
ATOM 3801 C CA . PHE B 1 186 ? 122.260 7.457 -3.804 1.00 42.85 186 PHE A CA 1
ATOM 3802 C C . PHE B 1 186 ? 123.574 6.712 -3.884 1.00 42.99 186 PHE A C 1
ATOM 3803 O O . PHE B 1 186 ? 124.070 6.231 -2.872 1.00 42.87 186 PHE A O 1
ATOM 3811 N N . ASN B 1 187 ? 124.126 6.607 -5.089 1.00 42.94 187 ASN A N 1
ATOM 3812 C CA . ASN B 1 187 ? 125.374 5.886 -5.268 1.00 43.77 187 ASN A CA 1
ATOM 3813 C C . ASN B 1 187 ? 126.500 6.515 -4.466 1.00 43.34 187 ASN A C 1
ATOM 3814 O O . ASN B 1 187 ? 127.397 5.822 -3.997 1.00 43.72 187 ASN A O 1
ATOM 3819 N N . ALA B 1 188 ? 126.431 7.831 -4.290 1.00 43.76 188 ALA A N 1
ATOM 3820 C CA . ALA B 1 188 ? 127.439 8.575 -3.542 1.00 44.04 188 ALA A CA 1
ATOM 3821 C C . ALA B 1 188 ? 127.251 8.435 -2.036 1.00 45.27 188 ALA A C 1
ATOM 3822 O O . ALA B 1 188 ? 128.213 8.510 -1.269 1.00 45.03 188 ALA A O 1
ATOM 3824 N N . LEU B 1 189 ? 126.008 8.235 -1.616 1.00 46.03 189 LEU A N 1
ATOM 3825 C CA . LEU B 1 189 ? 125.691 8.109 -0.205 1.00 45.49 189 LEU A CA 1
ATOM 3826 C C . LEU B 1 189 ? 125.797 6.641 0.214 1.00 45.13 189 LEU A C 1
ATOM 3827 O O . LEU B 1 189 ? 126.180 6.341 1.339 1.00 45.34 189 LEU A O 1
ATOM 3832 N N . TYR B 1 190 ? 125.467 5.726 -0.696 1.00 45.26 190 TYR A N 1
ATOM 3833 C CA . TYR B 1 190 ? 125.538 4.295 -0.394 1.00 45.10 190 TYR A CA 1
ATOM 3834 C C . TYR B 1 190 ? 126.102 3.529 -1.576 1.00 45.83 190 TYR A C 1
ATOM 3835 O O . TYR B 1 190 ? 125.965 3.958 -2.723 1.00 46.49 190 TYR A O 1
ATOM 3844 N N . ALA B 1 191 ? 126.710 2.379 -1.295 1.00 45.38 191 ALA A N 1
ATOM 3845 C CA . ALA B 1 191 ? 127.278 1.541 -2.344 1.00 45.35 191 ALA A CA 1
ATOM 3846 C C . ALA B 1 191 ? 126.593 1.857 -3.670 1.00 46.32 191 ALA A C 1
ATOM 3847 O O . ALA B 1 191 ? 125.368 1.765 -3.787 1.00 46.03 191 ALA A O 1
ATOM 3849 N N . PRO B 1 192 ? 127.382 2.233 -4.693 1.00 46.13 192 PRO A N 1
ATOM 3850 C CA . PRO B 1 192 ? 126.916 2.585 -6.041 1.00 44.92 192 PRO A CA 1
ATOM 3851 C C . PRO B 1 192 ? 126.222 1.433 -6.757 1.00 44.00 192 PRO A C 1
ATOM 3852 O O . PRO B 1 192 ? 126.721 0.933 -7.766 1.00 44.03 192 PRO A O 1
ATOM 3856 N N . VAL B 1 193 ? 125.071 1.005 -6.259 1.00 44.33 193 VAL A N 1
ATOM 3857 C CA . VAL B 1 193 ? 124.387 -0.110 -6.904 1.00 44.07 193 VAL A CA 1
ATOM 3858 C C . VAL B 1 193 ? 123.357 0.284 -7.967 1.00 43.07 193 VAL A C 1
ATOM 3859 O O . VAL B 1 193 ? 122.902 -0.561 -8.731 1.00 43.01 193 VAL A O 1
ATOM 3863 N N . LEU B 1 194 ? 122.997 1.558 -8.034 1.00 42.53 194 LEU A N 1
ATOM 3864 C CA . LEU B 1 194 ? 122.017 2.001 -9.027 1.00 44.00 194 LEU A CA 1
ATOM 3865 C C . LEU B 1 194 ? 122.672 2.542 -10.306 1.00 45.26 194 LEU A C 1
ATOM 3866 O O . LEU B 1 194 ? 123.770 3.103 -10.266 1.00 45.24 194 LEU A O 1
ATOM 3871 N N . ALA B 1 195 ? 121.989 2.376 -11.432 1.00 47.55 195 ALA A N 1
ATOM 3872 C CA . ALA B 1 195 ? 122.499 2.836 -12.721 1.00 49.66 195 ALA A CA 1
ATOM 3873 C C . ALA B 1 195 ? 121.927 4.196 -13.124 1.00 51.25 195 ALA A C 1
ATOM 3874 O O . ALA B 1 195 ? 120.762 4.497 -12.867 1.00 51.55 195 ALA A O 1
ATOM 3876 N N . GLU B 1 196 ? 122.754 5.023 -13.755 1.00 53.60 196 GLU A N 1
ATOM 3877 C CA . GLU B 1 196 ? 122.297 6.325 -14.199 1.00 56.04 196 GLU A CA 1
ATOM 3878 C C . GLU B 1 196 ? 121.582 6.105 -15.516 1.00 57.10 196 GLU A C 1
ATOM 3879 O O . GLU B 1 196 ? 122.115 5.459 -16.419 1.00 56.71 196 GLU A O 1
ATOM 3885 N N . PRO B 1 197 ? 120.350 6.624 -15.637 1.00 57.78 197 PRO A N 1
ATOM 3886 C CA . PRO B 1 197 ? 119.610 6.440 -16.881 1.00 58.72 197 PRO A CA 1
ATOM 3887 C C . PRO B 1 197 ? 119.872 7.600 -17.831 1.00 60.24 197 PRO A C 1
ATOM 3888 O O . PRO B 1 197 ? 120.072 8.731 -17.409 1.00 60.14 197 PRO A O 1
ATOM 3892 N N . GLN B 1 198 ? 119.877 7.299 -19.121 1.00 61.93 198 GLN A N 1
ATOM 3893 C CA . GLN B 1 198 ? 120.080 8.316 -20.132 1.00 64.16 198 GLN A CA 1
ATOM 3894 C C . GLN B 1 198 ? 118.749 8.543 -20.830 1.00 65.72 198 GLN A C 1
ATOM 3895 O O . GLN B 1 198 ? 117.884 7.667 -20.869 1.00 65.73 198 GLN A O 1
ATOM 3897 N N . ALA B 1 199 ? 118.592 9.737 -21.380 1.00 67.25 199 ALA A N 1
ATOM 3898 C CA . ALA B 1 199 ? 117.371 10.109 -22.067 1.00 69.22 199 ALA A CA 1
ATOM 3899 C C . ALA B 1 199 ? 117.388 9.829 -23.561 1.00 70.86 199 ALA A C 1
ATOM 3900 O O . ALA B 1 199 ? 118.439 9.639 -24.170 1.00 70.85 199 ALA A O 1
ATOM 3902 N N . GLN B 1 200 ? 116.190 9.793 -24.127 1.00 72.62 200 GLN A N 1
ATOM 3903 C CA . GLN B 1 200 ? 115.982 9.608 -25.552 1.00 74.45 200 GLN A CA 1
ATOM 3904 C C . GLN B 1 200 ? 114.994 10.743 -25.800 1.00 75.59 200 GLN A C 1
ATOM 3905 O O . GLN B 1 200 ? 113.832 10.654 -25.418 1.00 75.60 200 GLN A O 1
ATOM 3911 N N . LEU B 1 201 ? 115.467 11.824 -26.411 1.00 76.89 201 LEU A N 1
ATOM 3912 C CA . LEU B 1 201 ? 114.624 12.992 -26.644 1.00 78.61 201 LEU A CA 1
ATOM 3913 C C . LEU B 1 201 ? 113.743 13.003 -27.894 1.00 79.86 201 LEU A C 1
ATOM 3914 O O . LEU B 1 201 ? 113.956 12.252 -28.843 1.00 79.97 201 LEU A O 1
ATOM 3919 N N . SER B 1 202 ? 112.732 13.868 -27.849 1.00 81.48 202 SER A N 1
ATOM 3920 C CA . SER B 1 202 ? 111.791 14.102 -28.937 1.00 82.84 202 SER A CA 1
ATOM 3921 C C . SER B 1 202 ? 111.533 15.600 -28.880 1.00 84.11 202 SER A C 1
ATOM 3922 O O . SER B 1 202 ? 110.764 16.071 -28.044 1.00 84.26 202 SER A O 1
ATOM 3925 N N . ARG B 1 203 ? 112.191 16.345 -29.761 1.00 85.66 203 ARG A N 1
ATOM 3926 C CA . ARG B 1 203 ? 112.049 17.795 -29.778 1.00 87.10 203 ARG A CA 1
ATOM 3927 C C . ARG B 1 203 ? 110.682 18.307 -30.238 1.00 87.86 203 ARG A C 1
ATOM 3928 O O . ARG B 1 203 ? 110.121 19.212 -29.623 1.00 87.94 203 ARG A O 1
ATOM 3936 N N . VAL B 1 204 ? 110.142 17.734 -31.310 1.00 88.94 204 VAL A N 1
ATOM 3937 C CA . VAL B 1 204 ? 108.835 18.178 -31.794 1.00 89.99 204 VAL A CA 1
ATOM 3938 C C . VAL B 1 204 ? 107.846 17.018 -31.938 1.00 90.71 204 VAL A C 1
ATOM 3939 O O . VAL B 1 204 ? 107.431 16.662 -33.039 1.00 90.70 204 VAL A O 1
ATOM 3941 N N . PRO B 1 205 ? 107.455 16.415 -30.786 1.00 91.30 205 PRO A N 1
ATOM 3942 C CA . PRO B 1 205 ? 106.478 15.314 -30.856 1.00 91.13 205 PRO A CA 1
ATOM 3943 C C . PRO B 1 205 ? 105.054 15.803 -30.694 1.00 91.07 205 PRO A C 1
ATOM 3944 O O . PRO B 1 205 ? 104.179 15.436 -31.479 1.00 91.30 205 PRO A O 1
ATOM 3948 N N . ARG B 1 206 ? 104.820 16.645 -29.681 1.00 90.65 206 ARG A N 1
ATOM 3949 C CA . ARG B 1 206 ? 103.504 17.209 -29.395 1.00 90.07 206 ARG A CA 1
ATOM 3950 C C . ARG B 1 206 ? 102.588 17.166 -30.618 1.00 89.68 206 ARG A C 1
ATOM 3951 O O . ARG B 1 206 ? 102.895 17.766 -31.644 1.00 89.62 206 ARG A O 1
ATOM 3953 N N . LEU B 1 207 ? 101.475 16.439 -30.511 1.00 89.07 207 LEU A N 1
ATOM 3954 C CA . LEU B 1 207 ? 100.535 16.321 -31.622 1.00 88.54 207 LEU A CA 1
ATOM 3955 C C . LEU B 1 207 ? 99.404 17.335 -31.518 1.00 88.56 207 LEU A C 1
ATOM 3956 O O . LEU B 1 207 ? 98.883 17.586 -30.431 1.00 89.05 207 LEU A O 1
ATOM 3961 N N . PRO B 1 208 ? 98.994 17.917 -32.651 1.00 88.48 208 PRO A N 1
ATOM 3962 C CA . PRO B 1 208 ? 97.922 18.912 -32.665 1.00 88.25 208 PRO A CA 1
ATOM 3963 C C . PRO B 1 208 ? 96.608 18.438 -32.066 1.00 88.30 208 PRO A C 1
ATOM 3964 O O . PRO B 1 208 ? 96.516 17.380 -31.448 1.00 88.19 208 PRO A O 1
ATOM 3968 N N . GLY B 1 209 ? 95.591 19.267 -32.258 1.00 88.36 209 GLY A N 1
ATOM 3969 C CA . GLY B 1 209 ? 94.261 18.957 -31.790 1.00 88.19 209 GLY A CA 1
ATOM 3970 C C . GLY B 1 209 ? 93.431 19.009 -33.052 1.00 88.19 209 GLY A C 1
ATOM 3971 O O . GLY B 1 209 ? 93.670 19.859 -33.906 1.00 87.88 209 GLY A O 1
ATOM 3972 N N . LEU B 1 210 ? 92.479 18.100 -33.199 1.00 88.34 210 LEU A N 1
ATOM 3973 C CA . LEU B 1 210 ? 91.655 18.103 -34.392 1.00 88.47 210 LEU A CA 1
ATOM 3974 C C . LEU B 1 210 ? 91.287 19.545 -34.706 1.00 88.86 210 LEU A C 1
ATOM 3975 O O . LEU B 1 210 ? 91.390 19.990 -35.849 1.00 89.12 210 LEU A O 1
ATOM 3980 N N . ASP B 1 211 ? 90.911 20.299 -33.673 1.00 89.04 211 ASP A N 1
ATOM 3981 C CA . ASP B 1 211 ? 90.503 21.683 -33.871 1.00 89.34 211 ASP A CA 1
ATOM 3982 C C . ASP B 1 211 ? 91.461 22.775 -33.428 1.00 89.72 211 ASP A C 1
ATOM 3983 O O . ASP B 1 211 ? 91.046 23.772 -32.843 1.00 89.53 211 ASP A O 1
ATOM 3988 N N . GLY B 1 212 ? 92.739 22.608 -33.749 1.00 90.39 212 GLY A N 1
ATOM 3989 C CA . GLY B 1 212 ? 93.716 23.607 -33.366 1.00 91.40 212 GLY A CA 1
ATOM 3990 C C . GLY B 1 212 ? 93.885 23.605 -31.869 1.00 92.11 212 GLY A C 1
ATOM 3991 O O . GLY B 1 212 ? 95.000 23.718 -31.362 1.00 92.04 212 GLY A O 1
ATOM 3992 N N . GLN B 1 213 ? 92.765 23.462 -31.162 1.00 92.96 213 GLN A N 1
ATOM 3993 C CA . GLN B 1 213 ? 92.767 23.420 -29.709 1.00 93.78 213 GLN A CA 1
ATOM 3994 C C . GLN B 1 213 ? 94.039 22.733 -29.243 1.00 94.26 213 GLN A C 1
ATOM 3995 O O . GLN B 1 213 ? 94.513 21.780 -29.865 1.00 94.26 213 GLN A O 1
ATOM 3997 N N . ALA B 1 214 ? 94.597 23.253 -28.158 1.00 94.65 214 ALA A N 1
ATOM 3998 C CA . ALA B 1 214 ? 95.824 22.743 -27.574 1.00 95.03 214 ALA A CA 1
ATOM 3999 C C . ALA B 1 214 ? 96.022 21.242 -27.703 1.00 95.24 214 ALA A C 1
ATOM 4000 O O . ALA B 1 214 ? 97.116 20.783 -28.032 1.00 95.60 214 ALA A O 1
ATOM 4002 N N . LYS B 1 215 ? 94.956 20.482 -27.461 1.00 95.55 215 LYS A N 1
ATOM 4003 C CA . LYS B 1 215 ? 95.062 19.033 -27.485 1.00 95.40 215 LYS A CA 1
ATOM 4004 C C . LYS B 1 215 ? 94.023 18.173 -28.197 1.00 95.38 215 LYS A C 1
ATOM 4005 O O . LYS B 1 215 ? 93.313 18.603 -29.105 1.00 95.23 215 LYS A O 1
ATOM 4011 N N . MET B 1 216 ? 93.974 16.932 -27.720 1.00 95.55 216 MET A N 1
ATOM 4012 C CA . MET B 1 216 ? 93.114 15.860 -28.193 1.00 95.54 216 MET A CA 1
ATOM 4013 C C . MET B 1 216 ? 92.623 15.188 -26.904 1.00 95.39 216 MET A C 1
ATOM 4014 O O . MET B 1 216 ? 93.179 14.180 -26.478 1.00 95.63 216 MET A O 1
ATOM 4019 N N . SER B 1 217 ? 91.599 15.761 -26.275 1.00 94.94 217 SER A N 1
ATOM 4020 C CA . SER B 1 217 ? 91.071 15.207 -25.032 1.00 94.34 217 SER A CA 1
ATOM 4021 C C . SER B 1 217 ? 89.791 14.420 -25.225 1.00 94.01 217 SER A C 1
ATOM 4022 O O . SER B 1 217 ? 88.879 14.869 -25.915 1.00 94.02 217 SER A O 1
ATOM 4025 N N . LYS B 1 218 ? 89.724 13.242 -24.612 1.00 93.55 218 LYS A N 1
ATOM 4026 C CA . LYS B 1 218 ? 88.533 12.407 -24.714 1.00 92.94 218 LYS A CA 1
ATOM 4027 C C . LYS B 1 218 ? 87.317 13.265 -24.389 1.00 92.95 218 LYS A C 1
ATOM 4028 O O . LYS B 1 218 ? 86.242 13.079 -24.954 1.00 92.79 218 LYS A O 1
ATOM 4034 N N . SER B 1 219 ? 87.515 14.228 -23.492 1.00 92.90 219 SER A N 1
ATOM 4035 C CA . SER B 1 219 ? 86.450 15.120 -23.034 1.00 92.84 219 SER A CA 1
ATOM 4036 C C . SER B 1 219 ? 85.957 16.223 -23.979 1.00 92.80 219 SER A C 1
ATOM 4037 O O . SER B 1 219 ? 84.826 16.681 -23.848 1.00 92.96 219 SER A O 1
ATOM 4040 N N . LEU B 1 220 ? 86.790 16.647 -24.925 1.00 92.77 220 LEU A N 1
ATOM 4041 C CA . LEU B 1 220 ? 86.413 17.712 -25.854 1.00 92.27 220 LEU A CA 1
ATOM 4042 C C . LEU B 1 220 ? 85.834 17.277 -27.194 1.00 91.78 220 LEU A C 1
ATOM 4043 O O . LEU B 1 220 ? 85.603 18.106 -28.072 1.00 91.96 220 LEU A O 1
ATOM 4048 N N . GLY B 1 221 ? 85.571 15.984 -27.350 1.00 90.99 221 GLY A N 1
ATOM 4049 C CA . GLY B 1 221 ? 85.039 15.502 -28.613 1.00 90.11 221 GLY A CA 1
ATOM 4050 C C . GLY B 1 221 ? 86.018 15.908 -29.695 1.00 89.43 221 GLY A C 1
ATOM 4051 O O . GLY B 1 221 ? 85.738 15.809 -30.888 1.00 89.66 221 GLY A O 1
ATOM 4052 N N . ASN B 1 222 ? 87.170 16.398 -29.243 1.00 88.46 222 ASN A N 1
ATOM 4053 C CA . ASN B 1 222 ? 88.256 16.852 -30.104 1.00 87.39 222 ASN A CA 1
ATOM 4054 C C . ASN B 1 222 ? 89.405 15.870 -29.988 1.00 86.52 222 ASN A C 1
ATOM 4055 O O . ASN B 1 222 ? 90.555 16.234 -29.729 1.00 86.18 222 ASN A O 1
ATOM 4060 N N . ALA B 1 223 ? 89.079 14.604 -30.177 1.00 85.24 223 ALA A N 1
ATOM 4061 C CA . ALA B 1 223 ? 90.074 13.557 -30.092 1.00 83.71 223 ALA A CA 1
ATOM 4062 C C . ALA B 1 223 ? 89.606 12.422 -30.969 1.00 82.79 223 ALA A C 1
ATOM 4063 O O . ALA B 1 223 ? 88.454 12.381 -31.393 1.00 83.06 223 ALA A O 1
ATOM 4065 N N . ILE B 1 224 ? 90.520 11.519 -31.262 1.00 80.72 224 ILE A N 1
ATOM 4066 C CA . ILE B 1 224 ? 90.212 10.354 -32.053 1.00 79.00 224 ILE A CA 1
ATOM 4067 C C . ILE B 1 224 ? 91.041 9.248 -31.419 1.00 78.33 224 ILE A C 1
ATOM 4068 O O . ILE B 1 224 ? 92.257 9.357 -31.291 1.00 78.44 224 ILE A O 1
ATOM 4073 N N . ALA B 1 225 ? 90.343 8.211 -30.969 1.00 77.61 225 ALA A N 1
ATOM 4074 C CA . ALA B 1 225 ? 90.951 7.077 -30.289 1.00 76.83 225 ALA A CA 1
ATOM 4075 C C . ALA B 1 225 ? 91.235 5.915 -31.222 1.00 76.32 225 ALA A C 1
ATOM 4076 O O . ALA B 1 225 ? 90.610 5.784 -32.268 1.00 76.64 225 ALA A O 1
ATOM 4078 N N . LEU B 1 226 ? 92.169 5.058 -30.827 1.00 76.13 226 LEU A N 1
ATOM 4079 C CA . LEU B 1 226 ? 92.529 3.913 -31.645 1.00 76.03 226 LEU A CA 1
ATOM 4080 C C . LEU B 1 226 ? 91.393 2.900 -31.706 1.00 75.98 226 LEU A C 1
ATOM 4081 O O . LEU B 1 226 ? 91.543 1.817 -32.277 1.00 76.08 226 LEU A O 1
ATOM 4086 N N . GLY B 1 227 ? 90.249 3.262 -31.129 1.00 76.29 227 GLY A N 1
ATOM 4087 C CA . GLY B 1 227 ? 89.107 2.364 -31.132 1.00 76.00 227 GLY A CA 1
ATOM 4088 C C . GLY B 1 227 ? 87.866 2.929 -31.796 1.00 75.87 227 GLY A C 1
ATOM 4089 O O . GLY B 1 227 ? 86.762 2.484 -31.503 1.00 75.93 227 GLY A O 1
ATOM 4090 N N . ASP B 1 228 ? 88.040 3.913 -32.674 1.00 76.26 228 ASP A N 1
ATOM 4091 C CA . ASP B 1 228 ? 86.919 4.525 -33.379 1.00 76.88 228 ASP A CA 1
ATOM 4092 C C . ASP B 1 228 ? 86.780 3.882 -34.765 1.00 77.82 228 ASP A C 1
ATOM 4093 O O . ASP B 1 228 ? 87.690 3.190 -35.212 1.00 77.71 228 ASP A O 1
ATOM 4098 N N . SER B 1 229 ? 85.654 4.104 -35.445 1.00 79.11 229 SER A N 1
ATOM 4099 C CA . SER B 1 229 ? 85.438 3.474 -36.746 1.00 80.47 229 SER A CA 1
ATOM 4100 C C . SER B 1 229 ? 86.010 4.178 -37.969 1.00 81.36 229 SER A C 1
ATOM 4101 O O . SER B 1 229 ? 86.146 5.405 -38.002 1.00 81.43 229 SER A O 1
ATOM 4104 N N . ALA B 1 230 ? 86.342 3.370 -38.977 1.00 82.60 230 ALA A N 1
ATOM 4105 C CA . ALA B 1 230 ? 86.895 3.858 -40.238 1.00 83.68 230 ALA A CA 1
ATOM 4106 C C . ALA B 1 230 ? 85.973 4.945 -40.748 1.00 84.41 230 ALA A C 1
ATOM 4107 O O . ALA B 1 230 ? 86.410 6.036 -41.108 1.00 84.90 230 ALA A O 1
ATOM 4109 N N . ASP B 1 231 ? 84.682 4.637 -40.762 1.00 85.01 231 ASP A N 1
ATOM 4110 C CA . ASP B 1 231 ? 83.718 5.599 -41.233 1.00 85.82 231 ASP A CA 1
ATOM 4111 C C . ASP B 1 231 ? 83.649 6.796 -40.281 1.00 85.91 231 ASP A C 1
ATOM 4112 O O . ASP B 1 231 ? 83.494 7.932 -40.722 1.00 86.10 231 ASP A O 1
ATOM 4117 N N . GLU B 1 232 ? 83.773 6.547 -38.979 1.00 86.02 232 GLU A N 1
ATOM 4118 C CA . GLU B 1 232 ? 83.744 7.624 -37.981 1.00 86.33 232 GLU A CA 1
ATOM 4119 C C . GLU B 1 232 ? 85.037 8.433 -38.020 1.00 86.31 232 GLU A C 1
ATOM 4120 O O . GLU B 1 232 ? 85.120 9.514 -37.441 1.00 86.08 232 GLU A O 1
ATOM 4126 N N . VAL B 1 233 ? 86.048 7.899 -38.688 1.00 86.31 233 VAL A N 1
ATOM 4127 C CA . VAL B 1 233 ? 87.331 8.583 -38.787 1.00 86.99 233 VAL A CA 1
ATOM 4128 C C . VAL B 1 233 ? 87.417 9.455 -40.036 1.00 87.44 233 VAL A C 1
ATOM 4129 O O . VAL B 1 233 ? 87.808 10.613 -39.959 1.00 87.54 233 VAL A O 1
ATOM 4133 N N . ALA B 1 234 ? 87.054 8.890 -41.183 1.00 88.01 234 ALA A N 1
ATOM 4134 C CA . ALA B 1 234 ? 87.078 9.636 -42.434 1.00 88.08 234 ALA A CA 1
ATOM 4135 C C . ALA B 1 234 ? 86.298 10.928 -42.216 1.00 88.26 234 ALA A C 1
ATOM 4136 O O . ALA B 1 234 ? 86.791 12.028 -42.489 1.00 88.47 234 ALA A O 1
ATOM 4138 N N . ARG B 1 235 ? 85.080 10.779 -41.702 1.00 88.46 235 ARG A N 1
ATOM 4139 C CA . ARG B 1 235 ? 84.185 11.902 -41.414 1.00 88.60 235 ARG A CA 1
ATOM 4140 C C . ARG B 1 235 ? 84.617 12.649 -40.145 1.00 88.40 235 ARG A C 1
ATOM 4141 O O . ARG B 1 235 ? 84.008 13.644 -39.765 1.00 88.36 235 ARG A O 1
ATOM 4149 N N . LYS B 1 236 ? 85.665 12.157 -39.495 1.00 88.59 236 LYS A N 1
ATOM 4150 C CA . LYS B 1 236 ? 86.197 12.792 -38.294 1.00 88.89 236 LYS A CA 1
ATOM 4151 C C . LYS B 1 236 ? 87.118 13.868 -38.836 1.00 89.36 236 LYS A C 1
ATOM 4152 O O . LYS B 1 236 ? 87.091 15.025 -38.411 1.00 89.32 236 LYS A O 1
ATOM 4158 N N . VAL B 1 237 ? 87.933 13.435 -39.792 1.00 89.94 237 VAL A N 1
ATOM 4159 C CA . VAL B 1 237 ? 88.892 14.268 -40.488 1.00 90.73 237 VAL A CA 1
ATOM 4160 C C . VAL B 1 237 ? 88.113 15.355 -41.215 1.00 91.13 237 VAL A C 1
ATOM 4161 O O . VAL B 1 237 ? 88.226 16.527 -40.895 1.00 91.06 237 VAL A O 1
ATOM 4165 N N . MET B 1 238 ? 87.309 14.935 -42.188 1.00 92.08 238 MET A N 1
ATOM 4166 C CA . MET B 1 238 ? 86.491 15.833 -42.998 1.00 92.70 238 MET A CA 1
ATOM 4167 C C . MET B 1 238 ? 86.026 17.084 -42.249 1.00 92.75 238 MET A C 1
ATOM 4168 O O . MET B 1 238 ? 86.031 18.179 -42.804 1.00 93.15 238 MET A O 1
ATOM 4173 N N . GLY B 1 239 ? 85.620 16.923 -40.992 1.00 92.47 239 GLY A N 1
ATOM 4174 C CA . GLY B 1 239 ? 85.186 18.065 -40.202 1.00 92.37 239 GLY A CA 1
ATOM 4175 C C . GLY B 1 239 ? 86.319 18.730 -39.425 1.00 92.55 239 GLY A C 1
ATOM 4176 O O . GLY B 1 239 ? 86.066 19.486 -38.490 1.00 92.41 239 GLY A O 1
ATOM 4177 N N . MET B 1 240 ? 87.565 18.447 -39.819 1.00 92.40 240 MET A N 1
ATOM 4178 C CA . MET B 1 240 ? 88.776 18.994 -39.179 1.00 92.12 240 MET A CA 1
ATOM 4179 C C . MET B 1 240 ? 89.104 20.450 -39.561 1.00 92.13 240 MET A C 1
ATOM 4180 O O . MET B 1 240 ? 88.659 20.936 -40.596 1.00 92.15 240 MET A O 1
ATOM 4185 N N . TYR B 1 241 ? 89.918 21.120 -38.732 1.00 92.01 241 TYR A N 1
ATOM 4186 C CA . TYR B 1 241 ? 90.296 22.542 -38.898 1.00 92.05 241 TYR A CA 1
ATOM 4187 C C . TYR B 1 241 ? 91.521 22.944 -39.759 1.00 92.45 241 TYR A C 1
ATOM 4188 O O . TYR B 1 241 ? 92.623 23.046 -39.259 1.00 92.78 241 TYR A O 1
ATOM 4197 N N . THR B 1 242 ? 91.317 23.222 -41.045 1.00 92.59 242 THR A N 1
ATOM 4198 C CA . THR B 1 242 ? 92.425 23.632 -41.917 1.00 92.67 242 THR A CA 1
ATOM 4199 C C . THR B 1 242 ? 92.807 25.100 -41.666 1.00 93.12 242 THR A C 1
ATOM 4200 O O . THR B 1 242 ? 93.569 25.391 -40.743 1.00 92.87 242 THR A O 1
ATOM 4204 N N . ASP B 1 243 ? 92.310 26.016 -42.491 1.00 93.79 243 ASP A N 1
ATOM 4205 C CA . ASP B 1 243 ? 92.585 27.435 -42.304 1.00 94.47 243 ASP A CA 1
ATOM 4206 C C . ASP B 1 243 ? 91.519 28.290 -42.978 1.00 94.95 243 ASP A C 1
ATOM 4207 O O . ASP B 1 243 ? 91.052 27.975 -44.077 1.00 95.09 243 ASP A O 1
ATOM 4212 N N . PRO B 1 244 ? 91.105 29.384 -42.324 1.00 95.31 244 PRO A N 1
ATOM 4213 C CA . PRO B 1 244 ? 90.084 30.311 -42.819 1.00 95.56 244 PRO A CA 1
ATOM 4214 C C . PRO B 1 244 ? 90.455 31.011 -44.128 1.00 95.57 244 PRO A C 1
ATOM 4215 O O . PRO B 1 244 ? 89.586 31.435 -44.886 1.00 95.54 244 PRO A O 1
ATOM 4219 N N . GLY B 1 245 ? 91.755 31.118 -44.377 1.00 95.48 245 GLY A N 1
ATOM 4220 C CA . GLY B 1 245 ? 92.243 31.762 -45.585 1.00 95.62 245 GLY A CA 1
ATOM 4221 C C . GLY B 1 245 ? 91.961 30.977 -46.849 1.00 95.67 245 GLY A C 1
ATOM 4222 O O . GLY B 1 245 ? 91.803 31.550 -47.918 1.00 95.71 245 GLY A O 1
ATOM 4223 N N . HIS B 1 246 ? 91.922 29.654 -46.740 1.00 95.70 246 HIS A N 1
ATOM 4224 C CA . HIS B 1 246 ? 91.620 28.838 -47.904 1.00 95.88 246 HIS A CA 1
ATOM 4225 C C . HIS B 1 246 ? 90.101 28.823 -47.993 1.00 96.38 246 HIS A C 1
ATOM 4226 O O . HIS B 1 246 ? 89.424 28.504 -47.026 1.00 96.48 246 HIS A O 1
ATOM 4233 N N . LEU B 1 247 ? 89.581 29.200 -49.158 1.00 96.92 247 LEU A N 1
ATOM 4234 C CA . LEU B 1 247 ? 88.139 29.264 -49.414 1.00 97.44 247 LEU A CA 1
ATOM 4235 C C . LEU B 1 247 ? 87.716 28.244 -50.483 1.00 97.75 247 LEU A C 1
ATOM 4236 O O . LEU B 1 247 ? 86.698 27.567 -50.340 1.00 97.91 247 LEU A O 1
ATOM 4241 N N . ARG B 1 248 ? 88.500 28.157 -51.557 1.00 97.78 248 ARG A N 1
ATOM 4242 C CA . ARG B 1 248 ? 88.282 27.205 -52.649 1.00 97.90 248 ARG A CA 1
ATOM 4243 C C . ARG B 1 248 ? 89.651 26.564 -52.959 1.00 97.71 248 ARG A C 1
ATOM 4244 O O . ARG B 1 248 ? 90.685 27.185 -52.722 1.00 97.83 248 ARG A O 1
ATOM 4252 N N . ALA B 1 249 ? 89.651 25.334 -53.474 1.00 97.40 249 ALA A N 1
ATOM 4253 C CA . ALA B 1 249 ? 90.877 24.574 -53.778 1.00 96.91 249 ALA A CA 1
ATOM 4254 C C . ALA B 1 249 ? 91.951 25.245 -54.633 1.00 96.76 249 ALA A C 1
ATOM 4255 O O . ALA B 1 249 ? 93.063 24.725 -54.771 1.00 96.49 249 ALA A O 1
ATOM 4257 N N . SER B 1 250 ? 91.613 26.396 -55.202 1.00 96.65 250 SER A N 1
ATOM 4258 C CA . SER B 1 250 ? 92.515 27.152 -56.061 1.00 96.36 250 SER A CA 1
ATOM 4259 C C . SER B 1 250 ? 93.573 27.923 -55.281 1.00 96.17 250 SER A C 1
ATOM 4260 O O . SER B 1 250 ? 94.765 27.848 -55.572 1.00 96.11 250 SER A O 1
ATOM 4263 N N . ASP B 1 251 ? 93.113 28.688 -54.302 1.00 96.04 251 ASP A N 1
ATOM 4264 C CA . ASP B 1 251 ? 93.986 29.514 -53.483 1.00 95.73 251 ASP A CA 1
ATOM 4265 C C . ASP B 1 251 ? 95.168 28.788 -52.854 1.00 95.41 251 ASP A C 1
ATOM 4266 O O . ASP B 1 251 ? 95.103 27.584 -52.577 1.00 95.50 251 ASP A O 1
ATOM 4271 N N . PRO B 1 252 ? 96.266 29.492 -52.643 1.00 94.92 252 PRO A N 1
ATOM 4272 C CA . PRO B 1 252 ? 97.470 28.925 -52.038 1.00 94.28 252 PRO A CA 1
ATOM 4273 C C . PRO B 1 252 ? 97.240 28.726 -50.539 1.00 94.13 252 PRO A C 1
ATOM 4274 O O . PRO B 1 252 ? 96.913 29.672 -49.826 1.00 94.21 252 PRO A O 1
ATOM 4278 N N . GLY B 1 253 ? 97.393 27.502 -50.064 1.00 93.57 253 GLY A N 1
ATOM 4279 C CA . GLY B 1 253 ? 97.193 27.243 -48.649 1.00 93.05 253 GLY A CA 1
ATOM 4280 C C . GLY B 1 253 ? 98.514 27.073 -47.929 1.00 92.72 253 GLY A C 1
ATOM 4281 O O . GLY B 1 253 ? 99.486 26.613 -48.512 1.00 92.88 253 GLY A O 1
ATOM 4282 N N . ARG B 1 254 ? 98.562 27.445 -46.652 1.00 92.05 254 ARG A N 1
ATOM 4283 C CA . ARG B 1 254 ? 99.787 27.303 -45.886 1.00 91.38 254 ARG A CA 1
ATOM 4284 C C . ARG B 1 254 ? 99.710 26.190 -44.844 1.00 91.03 254 ARG A C 1
ATOM 4285 O O . ARG B 1 254 ? 98.785 26.116 -44.034 1.00 91.08 254 ARG A O 1
ATOM 4293 N N . VAL B 1 255 ? 100.706 25.313 -44.908 1.00 90.46 255 VAL A N 1
ATOM 4294 C CA . VAL B 1 255 ? 100.866 24.157 -44.027 1.00 89.98 255 VAL A CA 1
ATOM 4295 C C . VAL B 1 255 ? 100.810 24.525 -42.535 1.00 89.99 255 VAL A C 1
ATOM 4296 O O . VAL B 1 255 ? 100.325 23.749 -41.713 1.00 89.98 255 VAL A O 1
ATOM 4300 N N . GLU B 1 256 ? 101.298 25.720 -42.212 1.00 89.79 256 GLU A N 1
ATOM 4301 C CA . GLU B 1 256 ? 101.351 26.241 -40.845 1.00 89.59 256 GLU A CA 1
ATOM 4302 C C . GLU B 1 256 ? 100.035 26.194 -40.059 1.00 89.14 256 GLU A C 1
ATOM 4303 O O . GLU B 1 256 ? 99.080 26.893 -40.394 1.00 89.51 256 GLU A O 1
ATOM 4309 N N . GLY B 1 257 ? 99.993 25.387 -39.000 1.00 88.43 257 GLY A N 1
ATOM 4310 C CA . GLY B 1 257 ? 98.793 25.292 -38.180 1.00 87.48 257 GLY A CA 1
ATOM 4311 C C . GLY B 1 257 ? 97.802 24.234 -38.634 1.00 87.08 257 GLY A C 1
ATOM 4312 O O . GLY B 1 257 ? 97.228 23.521 -37.818 1.00 86.98 257 GLY A O 1
ATOM 4313 N N . ASN B 1 258 ? 97.592 24.152 -39.945 1.00 86.39 258 ASN A N 1
ATOM 4314 C CA . ASN B 1 258 ? 96.675 23.200 -40.557 1.00 85.64 258 ASN A CA 1
ATOM 4315 C C . ASN B 1 258 ? 96.904 21.791 -40.002 1.00 84.97 258 ASN A C 1
ATOM 4316 O O . ASN B 1 258 ? 97.756 21.051 -40.499 1.00 84.72 258 ASN A O 1
ATOM 4321 N N . PRO B 1 259 ? 96.134 21.398 -38.972 1.00 84.27 259 PRO A N 1
ATOM 4322 C CA . PRO B 1 259 ? 96.254 20.074 -38.352 1.00 83.54 259 PRO A CA 1
ATOM 4323 C C . PRO B 1 259 ? 96.354 18.943 -39.364 1.00 82.93 259 PRO A C 1
ATOM 4324 O O . PRO B 1 259 ? 97.092 17.986 -39.149 1.00 82.29 259 PRO A O 1
ATOM 4328 N N . VAL B 1 260 ? 95.627 19.074 -40.472 1.00 82.58 260 VAL A N 1
ATOM 4329 C CA . VAL B 1 260 ? 95.641 18.065 -41.524 1.00 81.91 260 VAL A CA 1
ATOM 4330 C C . VAL B 1 260 ? 97.069 17.839 -42.009 1.00 81.74 260 VAL A C 1
ATOM 4331 O O . VAL B 1 260 ? 97.424 16.742 -42.437 1.00 81.20 260 VAL A O 1
ATOM 4335 N N . PHE B 1 261 ? 97.882 18.889 -41.954 1.00 81.58 261 PHE A N 1
ATOM 4336 C CA . PHE B 1 261 ? 99.274 18.794 -42.367 1.00 81.52 261 PHE A CA 1
ATOM 4337 C C . PHE B 1 261 ? 100.079 18.155 -41.256 1.00 81.16 261 PHE A C 1
ATOM 4338 O O . PHE B 1 261 ? 100.571 17.036 -41.416 1.00 81.16 261 PHE A O 1
ATOM 4346 N N . THR B 1 262 ? 100.199 18.854 -40.131 1.00 80.76 262 THR A N 1
ATOM 4347 C CA . THR B 1 262 ? 100.928 18.322 -38.992 1.00 80.42 262 THR A CA 1
ATOM 4348 C C . THR B 1 262 ? 100.471 16.887 -38.718 1.00 79.97 262 THR A C 1
ATOM 4349 O O . THR B 1 262 ? 101.204 16.094 -38.132 1.00 79.51 262 THR A O 1
ATOM 4353 N N . PHE B 1 263 ? 99.252 16.569 -39.140 1.00 80.06 263 PHE A N 1
ATOM 4354 C CA . PHE B 1 263 ? 98.697 15.229 -38.973 1.00 80.06 263 PHE A CA 1
ATOM 4355 C C . PHE B 1 263 ? 99.312 14.358 -40.074 1.00 79.85 263 PHE A C 1
ATOM 4356 O O . PHE B 1 263 ? 99.903 13.309 -39.807 1.00 79.46 263 PHE A O 1
ATOM 4364 N N . LEU B 1 264 ? 99.177 14.829 -41.312 1.00 80.14 264 LEU A N 1
ATOM 4365 C CA . LEU B 1 264 ? 99.669 14.138 -42.502 1.00 80.52 264 LEU A CA 1
ATOM 4366 C C . LEU B 1 264 ? 101.139 13.737 -42.425 1.00 80.71 264 LEU A C 1
ATOM 4367 O O . LEU B 1 264 ? 101.501 12.612 -42.773 1.00 80.53 264 LEU A O 1
ATOM 4372 N N . ASP B 1 265 ? 101.982 14.658 -41.962 1.00 80.98 265 ASP A N 1
ATOM 4373 C CA . ASP B 1 265 ? 103.421 14.416 -41.872 1.00 81.67 265 ASP A CA 1
ATOM 4374 C C . ASP B 1 265 ? 103.870 13.522 -40.717 1.00 82.26 265 ASP A C 1
ATOM 4375 O O . ASP B 1 265 ? 105.052 13.200 -40.604 1.00 82.20 265 ASP A O 1
ATOM 4380 N N . ALA B 1 266 ? 102.932 13.112 -39.869 1.00 82.85 266 ALA A N 1
ATOM 4381 C CA . ALA B 1 266 ? 103.269 12.260 -38.731 1.00 83.42 266 ALA A CA 1
ATOM 4382 C C . ALA B 1 266 ? 102.747 10.829 -38.879 1.00 83.71 266 ALA A C 1
ATOM 4383 O O . ALA B 1 266 ? 103.238 9.913 -38.216 1.00 83.59 266 ALA A O 1
ATOM 4385 N N . PHE B 1 267 ? 101.763 10.625 -39.752 1.00 84.21 267 PHE A N 1
ATOM 4386 C CA . PHE B 1 267 ? 101.214 9.287 -39.944 1.00 84.53 267 PHE A CA 1
ATOM 4387 C C . PHE B 1 267 ? 101.546 8.642 -41.289 1.00 85.54 267 PHE A C 1
ATOM 4388 O O . PHE B 1 267 ? 101.878 7.458 -41.329 1.00 85.25 267 PHE A O 1
ATOM 4396 N N . ASP B 1 268 ? 101.463 9.397 -42.383 1.00 87.09 268 ASP A N 1
ATOM 4397 C CA . ASP B 1 268 ? 101.799 8.825 -43.681 1.00 89.15 268 ASP A CA 1
ATOM 4398 C C . ASP B 1 268 ? 103.288 8.450 -43.621 1.00 90.80 268 ASP A C 1
ATOM 4399 O O . ASP B 1 268 ? 104.035 8.964 -42.784 1.00 91.09 268 ASP A O 1
ATOM 4404 N N . PRO B 1 269 ? 103.744 7.534 -44.490 1.00 91.66 269 PRO A N 1
ATOM 4405 C CA . PRO B 1 269 ? 105.145 7.099 -44.491 1.00 92.63 269 PRO A CA 1
ATOM 4406 C C . PRO B 1 269 ? 106.268 8.032 -44.965 1.00 93.46 269 PRO A C 1
ATOM 4407 O O . PRO B 1 269 ? 107.107 8.452 -44.170 1.00 93.77 269 PRO A O 1
ATOM 4411 N N . ASP B 1 270 ? 106.297 8.335 -46.256 1.00 93.89 270 ASP A N 1
ATOM 4412 C CA . ASP B 1 270 ? 107.340 9.196 -46.821 1.00 94.29 270 ASP A CA 1
ATOM 4413 C C . ASP B 1 270 ? 107.052 10.688 -46.714 1.00 94.18 270 ASP A C 1
ATOM 4414 O O . ASP B 1 270 ? 105.984 11.156 -47.103 1.00 94.17 270 ASP A O 1
ATOM 4419 N N . PRO B 1 271 ? 108.015 11.453 -46.172 1.00 94.14 271 PRO A N 1
ATOM 4420 C CA . PRO B 1 271 ? 107.811 12.900 -46.036 1.00 94.23 271 PRO A CA 1
ATOM 4421 C C . PRO B 1 271 ? 107.800 13.602 -47.395 1.00 94.02 271 PRO A C 1
ATOM 4422 O O . PRO B 1 271 ? 107.330 14.732 -47.511 1.00 94.03 271 PRO A O 1
ATOM 4426 N N . ALA B 1 272 ? 108.317 12.927 -48.420 1.00 93.86 272 ALA A N 1
ATOM 4427 C CA . ALA B 1 272 ? 108.358 13.486 -49.764 1.00 93.50 272 ALA A CA 1
ATOM 4428 C C . ALA B 1 272 ? 106.951 13.738 -50.294 1.00 93.25 272 ALA A C 1
ATOM 4429 O O . ALA B 1 272 ? 106.651 14.826 -50.805 1.00 92.58 272 ALA A O 1
ATOM 4431 N N . ARG B 1 273 ? 106.088 12.731 -50.179 1.00 93.34 273 ARG A N 1
ATOM 4432 C CA . ARG B 1 273 ? 104.715 12.879 -50.643 1.00 93.33 273 ARG A CA 1
ATOM 4433 C C . ARG B 1 273 ? 104.011 13.930 -49.787 1.00 93.18 273 ARG A C 1
ATOM 4434 O O . ARG B 1 273 ? 103.057 14.566 -50.239 1.00 93.13 273 ARG A O 1
ATOM 4442 N N . VAL B 1 274 ? 104.478 14.112 -48.555 1.00 92.83 274 VAL A N 1
ATOM 4443 C CA . VAL B 1 274 ? 103.867 15.102 -47.674 1.00 92.42 274 VAL A CA 1
ATOM 4444 C C . VAL B 1 274 ? 104.214 16.499 -48.192 1.00 92.23 274 VAL A C 1
ATOM 4445 O O . VAL B 1 274 ? 103.330 17.306 -48.475 1.00 92.04 274 VAL A O 1
ATOM 4449 N N . GLN B 1 275 ? 105.512 16.761 -48.328 1.00 91.67 275 GLN A N 1
ATOM 4450 C CA . GLN B 1 275 ? 106.024 18.042 -48.814 1.00 90.95 275 GLN A CA 1
ATOM 4451 C C . GLN B 1 275 ? 105.685 18.169 -50.307 1.00 90.69 275 GLN A C 1
ATOM 4452 O O . GLN B 1 275 ? 106.078 19.125 -50.969 1.00 90.25 275 GLN A O 1
ATOM 4458 N N . ALA B 1 276 ? 104.947 17.180 -50.813 1.00 90.52 276 ALA A N 1
ATOM 4459 C CA . ALA B 1 276 ? 104.493 17.161 -52.194 1.00 90.38 276 ALA A CA 1
ATOM 4460 C C . ALA B 1 276 ? 103.228 18.008 -52.164 1.00 90.44 276 ALA A C 1
ATOM 4461 O O . ALA B 1 276 ? 103.122 19.044 -52.836 1.00 90.54 276 ALA A O 1
ATOM 4463 N N . LEU B 1 277 ? 102.278 17.564 -51.348 1.00 90.37 277 LEU A N 1
ATOM 4464 C CA . LEU B 1 277 ? 101.001 18.244 -51.185 1.00 90.23 277 LEU A CA 1
ATOM 4465 C C . LEU B 1 277 ? 101.176 19.667 -50.620 1.00 90.67 277 LEU A C 1
ATOM 4466 O O . LEU B 1 277 ? 100.423 20.566 -50.972 1.00 90.26 277 LEU A O 1
ATOM 4471 N N . LYS B 1 278 ? 102.179 19.867 -49.765 1.00 91.45 278 LYS A N 1
ATOM 4472 C CA . LYS B 1 278 ? 102.447 21.181 -49.157 1.00 92.46 278 LYS A CA 1
ATOM 4473 C C . LYS B 1 278 ? 102.856 22.239 -50.196 1.00 93.20 278 LYS A C 1
ATOM 4474 O O . LYS B 1 278 ? 102.664 23.439 -49.987 1.00 93.20 278 LYS A O 1
ATOM 4480 N N . ASP B 1 279 ? 103.442 21.775 -51.296 1.00 93.90 279 ASP A N 1
ATOM 4481 C CA . ASP B 1 279 ? 103.899 22.632 -52.388 1.00 94.71 279 ASP A CA 1
ATOM 4482 C C . ASP B 1 279 ? 102.744 22.881 -53.348 1.00 94.96 279 ASP A C 1
ATOM 4483 O O . ASP B 1 279 ? 102.700 23.889 -54.056 1.00 94.85 279 ASP A O 1
ATOM 4488 N N . GLN B 1 280 ? 101.814 21.935 -53.358 1.00 95.24 280 GLN A N 1
ATOM 4489 C CA . GLN B 1 280 ? 100.632 21.978 -54.206 1.00 95.50 280 GLN A CA 1
ATOM 4490 C C . GLN B 1 280 ? 99.497 22.668 -53.446 1.00 95.70 280 GLN A C 1
ATOM 4491 O O . GLN B 1 280 ? 98.578 23.238 -54.044 1.00 95.51 280 GLN A O 1
ATOM 4497 N N . TYR B 1 281 ? 99.576 22.615 -52.118 1.00 95.80 281 TYR A N 1
ATOM 4498 C CA . TYR B 1 281 ? 98.577 23.246 -51.268 1.00 95.75 281 TYR A CA 1
ATOM 4499 C C . TYR B 1 281 ? 98.895 24.739 -51.230 1.00 96.07 281 TYR A C 1
ATOM 4500 O O . TYR B 1 281 ? 98.008 25.575 -51.394 1.00 96.25 281 TYR A O 1
ATOM 4509 N N . ARG B 1 282 ? 100.171 25.065 -51.033 1.00 96.28 282 ARG A N 1
ATOM 4510 C CA . ARG B 1 282 ? 100.597 26.454 -50.972 1.00 96.59 282 ARG A CA 1
ATOM 4511 C C . ARG B 1 282 ? 100.567 27.105 -52.356 1.00 96.80 282 ARG A C 1
ATOM 4512 O O . ARG B 1 282 ? 100.817 28.300 -52.490 1.00 96.76 282 ARG A O 1
ATOM 4520 N N . ALA B 1 283 ? 100.249 26.315 -53.378 1.00 97.20 283 ALA A N 1
ATOM 4521 C CA . ALA B 1 283 ? 100.194 26.808 -54.753 1.00 97.60 283 ALA A CA 1
ATOM 4522 C C . ALA B 1 283 ? 98.767 27.048 -55.255 1.00 98.04 283 ALA A C 1
ATOM 4523 O O . ALA B 1 283 ? 98.305 28.190 -55.285 1.00 98.27 283 ALA A O 1
ATOM 4525 N N . GLY B 1 284 ? 98.081 25.984 -55.676 1.00 97.96 284 GLY A N 1
ATOM 4526 C CA . GLY B 1 284 ? 96.723 26.146 -56.165 1.00 98.14 284 GLY A CA 1
ATOM 4527 C C . GLY B 1 284 ? 96.154 25.009 -56.997 1.00 98.38 284 GLY A C 1
ATOM 4528 O O . GLY B 1 284 ? 96.553 24.804 -58.142 1.00 98.55 284 GLY A O 1
ATOM 4529 N N . GLY B 1 285 ? 95.177 24.300 -56.437 1.00 98.46 285 GLY A N 1
ATOM 4530 C CA . GLY B 1 285 ? 94.549 23.194 -57.146 1.00 98.46 285 GLY A CA 1
ATOM 4531 C C . GLY B 1 285 ? 94.426 21.964 -56.273 1.00 98.60 285 GLY A C 1
ATOM 4532 O O . GLY B 1 285 ? 93.868 20.947 -56.678 1.00 98.46 285 GLY A O 1
ATOM 4533 N N . LEU B 1 286 ? 94.961 22.070 -55.061 1.00 98.80 286 LEU A N 1
ATOM 4534 C CA . LEU B 1 286 ? 94.934 20.988 -54.080 1.00 98.77 286 LEU A CA 1
ATOM 4535 C C . LEU B 1 286 ? 94.033 21.476 -52.950 1.00 98.80 286 LEU A C 1
ATOM 4536 O O . LEU B 1 286 ? 94.505 21.991 -51.941 1.00 98.79 286 LEU A O 1
ATOM 4541 N N . GLY B 1 287 ? 92.725 21.318 -53.125 1.00 99.04 287 GLY A N 1
ATOM 4542 C CA . GLY B 1 287 ? 91.785 21.771 -52.109 1.00 99.37 287 GLY A CA 1
ATOM 4543 C C . GLY B 1 287 ? 91.791 20.960 -50.829 1.00 99.38 287 GLY A C 1
ATOM 4544 O O . GLY B 1 287 ? 92.206 19.807 -50.824 1.00 99.70 287 GLY A O 1
ATOM 4545 N N . ASP B 1 288 ? 91.321 21.573 -49.745 1.00 99.40 288 ASP A N 1
ATOM 4546 C CA . ASP B 1 288 ? 91.253 20.925 -48.443 1.00 98.88 288 ASP A CA 1
ATOM 4547 C C . ASP B 1 288 ? 90.480 19.626 -48.555 1.00 98.47 288 ASP A C 1
ATOM 4548 O O . ASP B 1 288 ? 90.680 18.684 -47.791 1.00 98.20 288 ASP A O 1
ATOM 4553 N N . VAL B 1 289 ? 89.580 19.598 -49.523 1.00 98.02 289 VAL A N 1
ATOM 4554 C CA . VAL B 1 289 ? 88.769 18.426 -49.763 1.00 97.94 289 VAL A CA 1
ATOM 4555 C C . VAL B 1 289 ? 89.725 17.266 -50.026 1.00 97.64 289 VAL A C 1
ATOM 4556 O O . VAL B 1 289 ? 89.769 16.298 -49.265 1.00 97.79 289 VAL A O 1
ATOM 4560 N N . LYS B 1 290 ? 90.516 17.397 -51.087 1.00 97.04 290 LYS A N 1
ATOM 4561 C CA . LYS B 1 290 ? 91.478 16.375 -51.460 1.00 96.48 290 LYS A CA 1
ATOM 4562 C C . LYS B 1 290 ? 92.556 16.131 -50.409 1.00 96.15 290 LYS A C 1
ATOM 4563 O O . LYS B 1 290 ? 92.941 14.985 -50.172 1.00 96.10 290 LYS A O 1
ATOM 4569 N N . VAL B 1 291 ? 93.048 17.195 -49.771 1.00 95.73 291 VAL A N 1
ATOM 4570 C CA . VAL B 1 291 ? 94.071 17.004 -48.750 1.00 94.96 291 VAL A CA 1
ATOM 4571 C C . VAL B 1 291 ? 93.434 16.090 -47.701 1.00 94.38 291 VAL A C 1
ATOM 4572 O O . VAL B 1 291 ? 93.767 14.910 -47.630 1.00 94.13 291 VAL A O 1
ATOM 4576 N N . LYS B 1 292 ? 92.487 16.613 -46.924 1.00 93.89 292 LYS A N 1
ATOM 4577 C CA . LYS B 1 292 ? 91.803 15.816 -45.916 1.00 93.68 292 LYS A CA 1
ATOM 4578 C C . LYS B 1 292 ? 91.522 14.440 -46.501 1.00 93.25 292 LYS A C 1
ATOM 4579 O O . LYS B 1 292 ? 91.920 13.423 -45.941 1.00 93.38 292 LYS A O 1
ATOM 4585 N N . LYS B 1 293 ? 90.852 14.434 -47.647 1.00 92.76 293 LYS A N 1
ATOM 4586 C CA . LYS B 1 293 ? 90.492 13.204 -48.343 1.00 92.23 293 LYS A CA 1
ATOM 4587 C C . LYS B 1 293 ? 91.602 12.166 -48.297 1.00 91.77 293 LYS A C 1
ATOM 4588 O O . LYS B 1 293 ? 91.342 10.964 -48.332 1.00 91.64 293 LYS A O 1
ATOM 4594 N N . HIS B 1 294 ? 92.844 12.639 -48.240 1.00 91.31 294 HIS A N 1
ATOM 4595 C CA . HIS B 1 294 ? 94.003 11.755 -48.154 1.00 90.72 294 HIS A CA 1
ATOM 4596 C C . HIS B 1 294 ? 94.169 11.401 -46.680 1.00 90.06 294 HIS A C 1
ATOM 4597 O O . HIS B 1 294 ? 94.266 10.233 -46.316 1.00 89.93 294 HIS A O 1
ATOM 4604 N N . LEU B 1 295 ? 94.175 12.431 -45.836 1.00 89.47 295 LEU A N 1
ATOM 4605 C CA . LEU B 1 295 ? 94.341 12.266 -44.393 1.00 88.97 295 LEU A CA 1
ATOM 4606 C C . LEU B 1 295 ? 93.417 11.216 -43.781 1.00 88.74 295 LEU A C 1
ATOM 4607 O O . LEU B 1 295 ? 93.630 10.790 -42.645 1.00 88.45 295 LEU A O 1
ATOM 4612 N N . ILE B 1 296 ? 92.400 10.801 -44.524 1.00 88.75 296 ILE A N 1
ATOM 4613 C CA . ILE B 1 296 ? 91.474 9.793 -44.030 1.00 88.79 296 ILE A CA 1
ATOM 4614 C C . ILE B 1 296 ? 91.968 8.423 -44.463 1.00 88.54 296 ILE A C 1
ATOM 4615 O O . ILE B 1 296 ? 92.020 7.487 -43.662 1.00 88.47 296 ILE A O 1
ATOM 4620 N N . ASP B 1 297 ? 92.336 8.317 -45.739 1.00 88.17 297 ASP A N 1
ATOM 4621 C CA . ASP B 1 297 ? 92.836 7.067 -46.287 1.00 87.71 297 ASP A CA 1
ATOM 4622 C C . ASP B 1 297 ? 94.174 6.754 -45.620 1.00 87.11 297 ASP A C 1
ATOM 4623 O O . ASP B 1 297 ? 94.579 5.599 -45.527 1.00 86.95 297 ASP A O 1
ATOM 4628 N N . VAL B 1 298 ? 94.850 7.797 -45.142 1.00 86.14 298 VAL A N 1
ATOM 4629 C CA . VAL B 1 298 ? 96.121 7.628 -44.457 1.00 84.91 298 VAL A CA 1
ATOM 4630 C C . VAL B 1 298 ? 95.829 7.196 -43.025 1.00 84.08 298 VAL A C 1
ATOM 4631 O O . VAL B 1 298 ? 96.480 6.294 -42.497 1.00 84.11 298 VAL A O 1
ATOM 4635 N N . LEU B 1 299 ? 94.846 7.840 -42.400 1.00 82.79 299 LEU A N 1
ATOM 4636 C CA . LEU B 1 299 ? 94.490 7.497 -41.031 1.00 81.83 299 LEU A CA 1
ATOM 4637 C C . LEU B 1 299 ? 93.754 6.170 -40.970 1.00 81.50 299 LEU A C 1
ATOM 4638 O O . LEU B 1 299 ? 93.548 5.612 -39.892 1.00 81.39 299 LEU A O 1
ATOM 4643 N N . ASN B 1 300 ? 93.364 5.672 -42.139 1.00 81.28 300 ASN A N 1
ATOM 4644 C CA . ASN B 1 300 ? 92.644 4.413 -42.252 1.00 81.50 300 ASN A CA 1
ATOM 4645 C C . ASN B 1 300 ? 93.595 3.284 -42.599 1.00 81.01 300 ASN A C 1
ATOM 4646 O O . ASN B 1 300 ? 93.374 2.136 -42.225 1.00 80.87 300 ASN A O 1
ATOM 4651 N N . GLY B 1 301 ? 94.637 3.614 -43.349 1.00 80.77 301 GLY A N 1
ATOM 4652 C CA . GLY B 1 301 ? 95.603 2.602 -43.722 1.00 80.40 301 GLY A CA 1
ATOM 4653 C C . GLY B 1 301 ? 96.347 2.192 -42.467 1.00 79.96 301 GLY A C 1
ATOM 4654 O O . GLY B 1 301 ? 96.693 1.022 -42.275 1.00 80.31 301 GLY A O 1
ATOM 4655 N N . VAL B 1 302 ? 96.561 3.176 -41.599 1.00 79.14 302 VAL A N 1
ATOM 4656 C CA . VAL B 1 302 ? 97.271 2.994 -40.345 1.00 78.44 302 VAL A CA 1
ATOM 4657 C C . VAL B 1 302 ? 96.372 2.411 -39.244 1.00 78.12 302 VAL A C 1
ATOM 4658 O O . VAL B 1 302 ? 96.806 1.565 -38.469 1.00 77.65 302 VAL A O 1
ATOM 4662 N N . LEU B 1 303 ? 95.123 2.868 -39.185 1.00 77.58 303 LEU A N 1
ATOM 4663 C CA . LEU B 1 303 ? 94.169 2.394 -38.188 1.00 77.02 303 LEU A CA 1
ATOM 4664 C C . LEU B 1 303 ? 93.654 1.006 -38.518 1.00 76.59 303 LEU A C 1
ATOM 4665 O O . LEU B 1 303 ? 93.166 0.289 -37.642 1.00 76.34 303 LEU A O 1
ATOM 4670 N N . ALA B 1 304 ? 93.756 0.632 -39.786 1.00 76.17 304 ALA A N 1
ATOM 4671 C CA . ALA B 1 304 ? 93.279 -0.672 -40.222 1.00 76.45 304 ALA A CA 1
ATOM 4672 C C . ALA B 1 304 ? 93.893 -1.841 -39.444 1.00 76.59 304 ALA A C 1
ATOM 4673 O O . ALA B 1 304 ? 93.173 -2.664 -38.874 1.00 76.76 304 ALA A O 1
ATOM 4675 N N . PRO B 1 305 ? 95.230 -1.924 -39.391 1.00 76.57 305 PRO A N 1
ATOM 4676 C CA . PRO B 1 305 ? 95.913 -3.004 -38.680 1.00 76.28 305 PRO A CA 1
ATOM 4677 C C . PRO B 1 305 ? 95.569 -3.071 -37.198 1.00 76.07 305 PRO A C 1
ATOM 4678 O O . PRO B 1 305 ? 95.080 -4.076 -36.697 1.00 75.95 305 PRO A O 1
ATOM 4682 N N . ILE B 1 306 ? 95.850 -1.978 -36.510 1.00 75.76 306 ILE A N 1
ATOM 4683 C CA . ILE B 1 306 ? 95.592 -1.877 -35.102 1.00 75.47 306 ILE A CA 1
ATOM 4684 C C . ILE B 1 306 ? 94.112 -2.136 -34.818 1.00 75.23 306 ILE A C 1
ATOM 4685 O O . ILE B 1 306 ? 93.775 -2.820 -33.848 1.00 74.31 306 ILE A O 1
ATOM 4690 N N . ARG B 1 307 ? 93.237 -1.631 -35.685 1.00 75.38 307 ARG A N 1
ATOM 4691 C CA . ARG B 1 307 ? 91.798 -1.820 -35.513 1.00 75.59 307 ARG A CA 1
ATOM 4692 C C . ARG B 1 307 ? 91.438 -3.308 -35.527 1.00 75.82 307 ARG A C 1
ATOM 4693 O O . ARG B 1 307 ? 90.381 -3.708 -35.031 1.00 75.35 307 ARG A O 1
ATOM 4701 N N . THR B 1 308 ? 92.336 -4.120 -36.080 1.00 76.26 308 THR A N 1
ATOM 4702 C CA . THR B 1 308 ? 92.119 -5.555 -36.190 1.00 76.28 308 THR A CA 1
ATOM 4703 C C . THR B 1 308 ? 92.644 -6.357 -35.000 1.00 76.62 308 THR A C 1
ATOM 4704 O O . THR B 1 308 ? 92.015 -7.332 -34.581 1.00 76.56 308 THR A O 1
ATOM 4708 N N . ARG B 1 309 ? 93.790 -5.948 -34.460 1.00 76.79 309 ARG A N 1
ATOM 4709 C CA . ARG B 1 309 ? 94.370 -6.638 -33.312 1.00 76.81 309 ARG A CA 1
ATOM 4710 C C . ARG B 1 309 ? 93.417 -6.484 -32.142 1.00 76.76 309 ARG A C 1
ATOM 4711 O O . ARG B 1 309 ? 93.099 -7.446 -31.439 1.00 76.53 309 ARG A O 1
ATOM 4719 N N . ARG B 1 310 ? 92.984 -5.249 -31.918 1.00 76.76 310 ARG A N 1
ATOM 4720 C CA . ARG B 1 310 ? 92.052 -4.982 -30.843 1.00 76.91 310 ARG A CA 1
ATOM 4721 C C . ARG B 1 310 ? 90.941 -6.010 -31.013 1.00 76.93 310 ARG A C 1
ATOM 4722 O O . ARG B 1 310 ? 90.621 -6.761 -30.101 1.00 76.57 310 ARG A O 1
ATOM 4730 N N . ALA B 1 311 ? 90.396 -6.058 -32.224 1.00 77.25 311 ALA A N 1
ATOM 4731 C CA . ALA B 1 311 ? 89.323 -6.975 -32.571 1.00 77.72 311 ALA A CA 1
ATOM 4732 C C . ALA B 1 311 ? 89.541 -8.420 -32.112 1.00 77.61 311 ALA A C 1
ATOM 4733 O O . ALA B 1 311 ? 88.597 -9.084 -31.686 1.00 77.60 311 ALA A O 1
ATOM 4735 N N . GLU B 1 312 ? 90.779 -8.905 -32.185 1.00 77.48 312 GLU A N 1
ATOM 4736 C CA . GLU B 1 312 ? 91.084 -10.284 -31.793 1.00 77.50 312 GLU A CA 1
ATOM 4737 C C . GLU B 1 312 ? 91.359 -10.464 -30.304 1.00 77.29 312 GLU A C 1
ATOM 4738 O O . GLU B 1 312 ? 91.217 -11.566 -29.774 1.00 77.45 312 GLU A O 1
ATOM 4744 N N . TYR B 1 313 ? 91.781 -9.389 -29.646 1.00 77.08 313 TYR A N 1
ATOM 4745 C CA . TYR B 1 313 ? 92.074 -9.435 -28.218 1.00 76.85 313 TYR A CA 1
ATOM 4746 C C . TYR B 1 313 ? 90.812 -9.232 -27.400 1.00 76.40 313 TYR A C 1
ATOM 4747 O O . TYR B 1 313 ? 90.593 -9.929 -26.410 1.00 76.30 313 TYR A O 1
ATOM 4756 N N . GLU B 1 314 ? 89.986 -8.272 -27.799 1.00 76.33 314 GLU A N 1
ATOM 4757 C CA . GLU B 1 314 ? 88.740 -8.055 -27.086 1.00 76.38 314 GLU A CA 1
ATOM 4758 C C . GLU B 1 314 ? 88.035 -9.406 -27.097 1.00 76.45 314 GLU A C 1
ATOM 4759 O O . GLU B 1 314 ? 87.428 -9.813 -26.110 1.00 76.32 314 GLU A O 1
ATOM 4765 N N . ARG B 1 315 ? 88.135 -10.101 -28.228 1.00 76.48 315 ARG A N 1
ATOM 4766 C CA . ARG B 1 315 ? 87.520 -11.415 -28.399 1.00 76.83 315 ARG A CA 1
ATOM 4767 C C . ARG B 1 315 ? 88.240 -12.463 -27.557 1.00 76.65 315 ARG A C 1
ATOM 4768 O O . ARG B 1 315 ? 87.708 -13.547 -27.306 1.00 76.41 315 ARG A O 1
ATOM 4776 N N . ASP B 1 316 ? 89.440 -12.112 -27.108 1.00 76.67 316 ASP A N 1
ATOM 4777 C CA . ASP B 1 316 ? 90.273 -12.996 -26.304 1.00 76.56 316 ASP A CA 1
ATOM 4778 C C . ASP B 1 316 ? 90.662 -12.214 -25.048 1.00 76.37 316 ASP A C 1
ATOM 4779 O O . ASP B 1 316 ? 91.799 -11.763 -24.914 1.00 76.61 316 ASP A O 1
ATOM 4784 N N . PRO B 1 317 ? 89.724 -12.073 -24.101 1.00 75.96 317 PRO A N 1
ATOM 4785 C CA . PRO B 1 317 ? 89.919 -11.341 -22.845 1.00 75.45 317 PRO A CA 1
ATOM 4786 C C . PRO B 1 317 ? 91.079 -11.835 -22.005 1.00 74.91 317 PRO A C 1
ATOM 4787 O O . PRO B 1 317 ? 91.811 -11.062 -21.397 1.00 74.72 317 PRO A O 1
ATOM 4791 N N . ASP B 1 318 ? 91.237 -13.146 -21.981 1.00 74.67 318 ASP A N 1
ATOM 4792 C CA . ASP B 1 318 ? 92.265 -13.792 -21.179 1.00 74.39 318 ASP A CA 1
ATOM 4793 C C . ASP B 1 318 ? 93.702 -13.511 -21.595 1.00 73.43 318 ASP A C 1
ATOM 4794 O O . ASP B 1 318 ? 94.625 -13.738 -20.816 1.00 72.96 318 ASP A O 1
ATOM 4799 N N . ALA B 1 319 ? 93.886 -13.001 -22.805 1.00 72.92 319 ALA A N 1
ATOM 4800 C CA . ALA B 1 319 ? 95.218 -12.686 -23.283 1.00 72.63 319 ALA A CA 1
ATOM 4801 C C . ALA B 1 319 ? 95.712 -11.436 -22.563 1.00 72.20 319 ALA A C 1
ATOM 4802 O O . ALA B 1 319 ? 96.721 -11.470 -21.849 1.00 72.01 319 ALA A O 1
ATOM 4804 N N . VAL B 1 320 ? 94.994 -10.335 -22.748 1.00 71.55 320 VAL A N 1
ATOM 4805 C CA . VAL B 1 320 ? 95.362 -9.073 -22.125 1.00 70.92 320 VAL A CA 1
ATOM 4806 C C . VAL B 1 320 ? 95.732 -9.250 -20.656 1.00 69.98 320 VAL A C 1
ATOM 4807 O O . VAL B 1 320 ? 96.641 -8.588 -20.157 1.00 69.44 320 VAL A O 1
ATOM 4811 N N . LEU B 1 321 ? 95.033 -10.145 -19.966 1.00 69.24 321 LEU A N 1
ATOM 4812 C CA . LEU B 1 321 ? 95.299 -10.391 -18.550 1.00 68.68 321 LEU A CA 1
ATOM 4813 C C . LEU B 1 321 ? 96.639 -11.091 -18.348 1.00 68.17 321 LEU A C 1
ATOM 4814 O O . LEU B 1 321 ? 97.413 -10.728 -17.469 1.00 67.36 321 LEU A O 1
ATOM 4819 N N . ARG B 1 322 ? 96.907 -12.107 -19.157 1.00 67.87 322 ARG A N 1
ATOM 4820 C CA . ARG B 1 322 ? 98.168 -12.820 -19.044 1.00 67.49 322 ARG A CA 1
ATOM 4821 C C . ARG B 1 322 ? 99.302 -11.854 -19.358 1.00 65.84 322 ARG A C 1
ATOM 4822 O O . ARG B 1 322 ? 100.315 -11.814 -18.663 1.00 65.68 322 ARG A O 1
ATOM 4830 N N . PHE B 1 323 ? 99.111 -11.068 -20.411 1.00 63.63 323 PHE A N 1
ATOM 4831 C CA . PHE B 1 323 ? 100.090 -10.079 -20.834 1.00 61.91 323 PHE A CA 1
ATOM 4832 C C . PHE B 1 323 ? 100.576 -9.255 -19.638 1.00 61.19 323 PHE A C 1
ATOM 4833 O O . PHE B 1 323 ? 101.775 -9.181 -19.381 1.00 60.98 323 PHE A O 1
ATOM 4841 N N . VAL B 1 324 ? 99.652 -8.654 -18.895 1.00 60.12 324 VAL A N 1
ATOM 4842 C CA . VAL B 1 324 ? 100.033 -7.832 -17.743 1.00 58.32 324 VAL A CA 1
ATOM 4843 C C . VAL B 1 324 ? 100.422 -8.621 -16.503 1.00 57.90 324 VAL A C 1
ATOM 4844 O O . VAL B 1 324 ? 101.322 -8.226 -15.767 1.00 57.69 324 VAL A O 1
ATOM 4848 N N . THR B 1 325 ? 99.752 -9.737 -16.271 1.00 57.65 325 THR A N 1
ATOM 4849 C CA . THR B 1 325 ? 100.040 -10.529 -15.086 1.00 58.18 325 THR A CA 1
ATOM 4850 C C . THR B 1 325 ? 101.448 -11.115 -15.103 1.00 58.36 325 THR A C 1
ATOM 4851 O O . THR B 1 325 ? 102.179 -11.000 -14.114 1.00 58.63 325 THR A O 1
ATOM 4855 N N . GLU B 1 326 ? 101.822 -11.734 -16.222 1.00 57.87 326 GLU A N 1
ATOM 4856 C CA . GLU B 1 326 ? 103.145 -12.335 -16.368 1.00 57.18 326 GLU A CA 1
ATOM 4857 C C . GLU B 1 326 ? 104.239 -11.269 -16.469 1.00 55.69 326 GLU A C 1
ATOM 4858 O O . GLU B 1 326 ? 105.380 -11.497 -16.075 1.00 55.49 326 GLU A O 1
ATOM 4864 N N . GLY B 1 327 ? 103.889 -10.102 -17.006 1.00 54.39 327 GLY A N 1
ATOM 4865 C CA . GLY B 1 327 ? 104.847 -9.016 -17.123 1.00 53.85 327 GLY A CA 1
ATOM 4866 C C . GLY B 1 327 ? 105.059 -8.366 -15.768 1.00 53.47 327 GLY A C 1
ATOM 4867 O O . GLY B 1 327 ? 106.169 -7.959 -15.429 1.00 53.69 327 GLY A O 1
ATOM 4868 N N . THR B 1 328 ? 103.980 -8.259 -14.997 1.00 52.89 328 THR A N 1
ATOM 4869 C CA . THR B 1 328 ? 104.042 -7.673 -13.668 1.00 52.19 328 THR A CA 1
ATOM 4870 C C . THR B 1 328 ? 104.941 -8.562 -12.830 1.00 52.01 328 THR A C 1
ATOM 4871 O O . THR B 1 328 ? 105.852 -8.084 -12.157 1.00 52.05 328 THR A O 1
ATOM 4875 N N . ALA B 1 329 ? 104.683 -9.864 -12.895 1.00 52.39 329 ALA A N 1
ATOM 4876 C CA . ALA B 1 329 ? 105.473 -10.836 -12.154 1.00 53.30 329 ALA A CA 1
ATOM 4877 C C . ALA B 1 329 ? 106.921 -10.794 -12.643 1.00 53.80 329 ALA A C 1
ATOM 4878 O O . ALA B 1 329 ? 107.855 -11.036 -11.876 1.00 53.53 329 ALA A O 1
ATOM 4880 N N . ARG B 1 330 ? 107.093 -10.493 -13.927 1.00 54.89 330 ARG A N 1
ATOM 4881 C CA . ARG B 1 330 ? 108.415 -10.399 -14.540 1.00 55.84 330 ARG A CA 1
ATOM 4882 C C . ARG B 1 330 ? 109.102 -9.174 -13.956 1.00 55.66 330 ARG A C 1
ATOM 4883 O O . ARG B 1 330 ? 110.225 -9.249 -13.465 1.00 55.17 330 ARG A O 1
ATOM 4891 N N . GLY B 1 331 ? 108.405 -8.043 -14.013 1.00 55.27 331 GLY A N 1
ATOM 4892 C CA . GLY B 1 331 ? 108.949 -6.805 -13.494 1.00 54.73 331 GLY A CA 1
ATOM 4893 C C . GLY B 1 331 ? 109.261 -6.912 -12.020 1.00 54.43 331 GLY A C 1
ATOM 4894 O O . GLY B 1 331 ? 110.337 -6.529 -11.570 1.00 53.76 331 GLY A O 1
ATOM 4895 N N . ARG B 1 332 ? 108.313 -7.442 -11.256 1.00 54.74 332 ARG A N 1
ATOM 4896 C CA . ARG B 1 332 ? 108.507 -7.579 -9.822 1.00 55.16 332 ARG A CA 1
ATOM 4897 C C . ARG B 1 332 ? 109.754 -8.396 -9.494 1.00 55.04 332 ARG A C 1
ATOM 4898 O O . ARG B 1 332 ? 110.426 -8.150 -8.494 1.00 53.66 332 ARG A O 1
ATOM 4906 N N . GLU B 1 333 ? 110.054 -9.379 -10.334 1.00 55.55 333 GLU A N 1
ATOM 4907 C CA . GLU B 1 333 ? 111.224 -10.217 -10.115 1.00 55.54 333 GLU A CA 1
ATOM 4908 C C . GLU B 1 333 ? 112.467 -9.330 -10.101 1.00 54.33 333 GLU A C 1
ATOM 4909 O O . GLU B 1 333 ? 113.348 -9.481 -9.255 1.00 54.51 333 GLU A O 1
ATOM 4915 N N . VAL B 1 334 ? 112.493 -8.384 -11.032 1.00 53.14 334 VAL A N 1
ATOM 4916 C CA . VAL B 1 334 ? 113.591 -7.441 -11.218 1.00 52.44 334 VAL A CA 1
ATOM 4917 C C . VAL B 1 334 ? 113.661 -6.391 -10.115 1.00 52.26 334 VAL A C 1
ATOM 4918 O O . VAL B 1 334 ? 114.698 -6.211 -9.475 1.00 52.48 334 VAL A O 1
ATOM 4922 N N . ALA B 1 335 ? 112.547 -5.689 -9.924 1.00 51.54 335 ALA A N 1
ATOM 4923 C CA . ALA B 1 335 ? 112.431 -4.640 -8.923 1.00 50.69 335 ALA A CA 1
ATOM 4924 C C . ALA B 1 335 ? 112.852 -5.146 -7.554 1.00 50.24 335 ALA A C 1
ATOM 4925 O O . ALA B 1 335 ? 113.371 -4.391 -6.725 1.00 50.20 335 ALA A O 1
ATOM 4927 N N . ALA B 1 336 ? 112.634 -6.434 -7.317 1.00 49.67 336 ALA A N 1
ATOM 4928 C CA . ALA B 1 336 ? 112.999 -7.046 -6.043 1.00 49.66 336 ALA A CA 1
ATOM 4929 C C . ALA B 1 336 ? 114.513 -7.202 -5.971 1.00 49.46 336 ALA A C 1
ATOM 4930 O O . ALA B 1 336 ? 115.119 -6.976 -4.923 1.00 48.15 336 ALA A O 1
ATOM 4932 N N . GLN B 1 337 ? 115.104 -7.599 -7.099 1.00 50.22 337 GLN A N 1
ATOM 4933 C CA . GLN B 1 337 ? 116.551 -7.786 -7.215 1.00 50.89 337 GLN A CA 1
ATOM 4934 C C . GLN B 1 337 ? 117.234 -6.483 -6.833 1.00 48.71 337 GLN A C 1
ATOM 4935 O O . GLN B 1 337 ? 118.182 -6.467 -6.047 1.00 49.04 337 GLN A O 1
ATOM 4941 N N . THR B 1 338 ? 116.736 -5.392 -7.399 1.00 46.23 338 THR A N 1
ATOM 4942 C CA . THR B 1 338 ? 117.278 -4.069 -7.126 1.00 45.58 338 THR A CA 1
ATOM 4943 C C . THR B 1 338 ? 117.152 -3.756 -5.644 1.00 45.03 338 THR A C 1
ATOM 4944 O O . THR B 1 338 ? 118.154 -3.532 -4.957 1.00 44.80 338 THR A O 1
ATOM 4948 N N . LEU B 1 339 ? 115.909 -3.732 -5.160 1.00 44.67 339 LEU A N 1
ATOM 4949 C CA . LEU B 1 339 ? 115.648 -3.440 -3.766 1.00 42.65 339 LEU A CA 1
ATOM 4950 C C . LEU B 1 339 ? 116.536 -4.263 -2.854 1.00 42.71 339 LEU A C 1
ATOM 4951 O O . LEU B 1 339 ? 117.032 -3.758 -1.850 1.00 42.46 339 LEU A O 1
ATOM 4956 N N . GLY B 1 340 ? 116.735 -5.530 -3.208 1.00 43.06 340 GLY A N 1
ATOM 4957 C CA . GLY B 1 340 ? 117.591 -6.386 -2.409 1.00 42.92 340 GLY A CA 1
ATOM 4958 C C . GLY B 1 340 ? 118.953 -5.727 -2.275 1.00 43.60 340 GLY A C 1
ATOM 4959 O O . GLY B 1 340 ? 119.525 -5.646 -1.187 1.00 43.37 340 GLY A O 1
ATOM 4960 N N . GLN B 1 341 ? 119.479 -5.235 -3.392 1.00 43.43 341 GLN A N 1
ATOM 4961 C CA . GLN B 1 341 ? 120.774 -4.564 -3.383 1.00 43.14 341 GLN A CA 1
ATOM 4962 C C . GLN B 1 341 ? 120.693 -3.266 -2.587 1.00 42.37 341 GLN A C 1
ATOM 4963 O O . GLN B 1 341 ? 121.552 -2.984 -1.754 1.00 42.80 341 GLN A O 1
ATOM 4969 N N . VAL B 1 342 ? 119.645 -2.491 -2.840 1.00 41.43 342 VAL A N 1
ATOM 4970 C CA . VAL B 1 342 ? 119.428 -1.225 -2.147 1.00 40.85 342 VAL A CA 1
ATOM 4971 C C . VAL B 1 342 ? 119.524 -1.397 -0.634 1.00 40.93 342 VAL A C 1
ATOM 4972 O O . VAL B 1 342 ? 120.402 -0.824 0.008 1.00 40.90 342 VAL A O 1
ATOM 4976 N N . ARG B 1 343 ? 118.609 -2.190 -0.078 1.00 41.09 343 ARG A N 1
ATOM 4977 C CA . ARG B 1 343 ? 118.554 -2.455 1.364 1.00 41.05 343 ARG A CA 1
ATOM 4978 C C . ARG B 1 343 ? 119.938 -2.711 1.958 1.00 42.01 343 ARG A C 1
ATOM 4979 O O . ARG B 1 343 ? 120.287 -2.182 3.007 1.00 40.48 343 ARG A O 1
ATOM 4987 N N . ARG B 1 344 ? 120.715 -3.546 1.275 1.00 43.84 344 ARG A N 1
ATOM 4988 C CA . ARG B 1 344 ? 122.058 -3.878 1.720 1.00 45.33 344 ARG A CA 1
ATOM 4989 C C . ARG B 1 344 ? 122.926 -2.632 1.660 1.00 44.47 344 ARG A C 1
ATOM 4990 O O . ARG B 1 344 ? 123.584 -2.268 2.634 1.00 43.20 344 ARG A O 1
ATOM 4998 N N . ALA B 1 345 ? 122.911 -1.975 0.508 1.00 43.84 345 ALA A N 1
ATOM 4999 C CA . ALA B 1 345 ? 123.689 -0.761 0.315 1.00 44.02 345 ALA A CA 1
ATOM 5000 C C . ALA B 1 345 ? 123.417 0.215 1.450 1.00 44.18 345 ALA A C 1
ATOM 5001 O O . ALA B 1 345 ? 124.346 0.622 2.156 1.00 44.45 345 ALA A O 1
ATOM 5003 N N . MET B 1 346 ? 122.149 0.580 1.635 1.00 44.18 346 MET A N 1
ATOM 5004 C CA . MET B 1 346 ? 121.778 1.522 2.688 1.00 45.35 346 MET A CA 1
ATOM 5005 C C . MET B 1 346 ? 122.100 1.005 4.086 1.00 47.07 346 MET A C 1
ATOM 5006 O O . MET B 1 346 ? 121.916 1.715 5.073 1.00 47.25 346 MET A O 1
ATOM 5011 N N . ARG B 1 347 ? 122.570 -0.239 4.161 1.00 48.02 347 ARG A N 1
ATOM 5012 C CA . ARG B 1 347 ? 122.921 -0.871 5.428 1.00 49.91 347 ARG A CA 1
ATOM 5013 C C . ARG B 1 347 ? 121.726 -0.956 6.367 1.00 49.71 347 ARG A C 1
ATOM 5014 O O . ARG B 1 347 ? 121.801 -0.567 7.534 1.00 50.57 347 ARG A O 1
ATOM 5022 N N . LEU B 1 348 ? 120.632 -1.486 5.841 1.00 48.77 348 LEU A N 1
ATOM 5023 C CA . LEU B 1 348 ? 119.409 -1.644 6.602 1.00 48.20 348 LEU A CA 1
ATOM 5024 C C . LEU B 1 348 ? 119.516 -2.828 7.568 1.00 48.50 348 LEU A C 1
ATOM 5025 O O . LEU B 1 348 ? 120.079 -3.876 7.233 1.00 47.78 348 LEU A O 1
ATOM 5030 N N . PHE B 1 349 ? 118.985 -2.640 8.770 1.00 48.62 349 PHE A N 1
ATOM 5031 C CA . PHE B 1 349 ? 119.008 -3.673 9.797 1.00 49.54 349 PHE A CA 1
ATOM 5032 C C . PHE B 1 349 ? 118.615 -5.057 9.274 1.00 49.17 349 PHE A C 1
ATOM 5033 O O . PHE B 1 349 ? 117.461 -5.290 8.917 1.00 49.16 349 PHE A O 1
ATOM 5041 N N . GLY B 1 350 ? 119.578 -5.972 9.236 1.00 49.57 350 GLY A N 1
ATOM 5042 C CA . GLY B 1 350 ? 119.302 -7.324 8.774 1.00 49.29 350 GLY A CA 1
ATOM 5043 C C . GLY B 1 350 ? 119.751 -7.603 7.357 1.00 49.65 350 GLY A C 1
ATOM 5044 O O . GLY B 1 350 ? 119.561 -8.707 6.842 1.00 48.89 350 GLY A O 1
ATOM 5045 N N . HIS B 1 351 ? 120.366 -6.608 6.727 1.00 50.31 351 HIS A N 1
ATOM 5046 C CA . HIS B 1 351 ? 120.823 -6.743 5.347 1.00 51.07 351 HIS A CA 1
ATOM 5047 C C . HIS B 1 351 ? 122.322 -6.487 5.206 1.00 51.83 351 HIS A C 1
ATOM 5048 O O . HIS B 1 351 ? 123.012 -7.304 4.556 1.00 53.37 351 HIS A O 1
ATOM 5056 N N . ALA C 1 21 ? 35.240 3.786 36.398 1.00 51.45 21 ALA C N 1
ATOM 5057 C CA . ALA C 1 21 ? 36.450 3.018 36.002 1.00 50.96 21 ALA C CA 1
ATOM 5058 C C . ALA C 1 21 ? 36.118 1.704 35.347 1.00 51.06 21 ALA C C 1
ATOM 5059 O O . ALA C 1 21 ? 36.304 0.637 35.920 1.00 52.07 21 ALA C O 1
ATOM 5061 N N . ARG C 1 22 ? 35.594 1.772 34.139 1.00 49.40 22 ARG C N 1
ATOM 5062 C CA . ARG C 1 22 ? 35.274 0.548 33.432 1.00 47.91 22 ARG C CA 1
ATOM 5063 C C . ARG C 1 22 ? 36.215 0.511 32.232 1.00 43.71 22 ARG C C 1
ATOM 5064 O O . ARG C 1 22 ? 37.310 -0.053 32.325 1.00 43.33 22 ARG C O 1
ATOM 5072 N N . PRO C 1 23 ? 35.847 1.162 31.119 1.00 39.48 23 PRO C N 1
ATOM 5073 C CA . PRO C 1 23 ? 36.769 1.102 29.987 1.00 35.79 23 PRO C CA 1
ATOM 5074 C C . PRO C 1 23 ? 38.058 1.872 30.267 1.00 33.09 23 PRO C C 1
ATOM 5075 O O . PRO C 1 23 ? 38.035 2.927 30.914 1.00 30.95 23 PRO C O 1
ATOM 5079 N N . ARG C 1 24 ? 39.184 1.341 29.800 1.00 29.83 24 ARG C N 1
ATOM 5080 C CA . ARG C 1 24 ? 40.467 2.030 29.964 1.00 28.84 24 ARG C CA 1
ATOM 5081 C C . ARG C 1 24 ? 40.573 3.027 28.790 1.00 28.02 24 ARG C C 1
ATOM 5082 O O . ARG C 1 24 ? 40.442 2.659 27.612 1.00 27.45 24 ARG C O 1
ATOM 5090 N N . VAL C 1 25 ? 40.778 4.289 29.137 1.00 27.96 25 VAL C N 1
ATOM 5091 C CA . VAL C 1 25 ? 40.902 5.383 28.181 1.00 27.39 25 VAL C CA 1
ATOM 5092 C C . VAL C 1 25 ? 42.341 5.862 28.115 1.00 27.62 25 VAL C C 1
ATOM 5093 O O . VAL C 1 25 ? 42.969 6.081 29.160 1.00 27.07 25 VAL C O 1
ATOM 5097 N N . LEU C 1 26 ? 42.866 6.035 26.904 1.00 26.61 26 LEU C N 1
ATOM 5098 C CA . LEU C 1 26 ? 44.236 6.504 26.767 1.00 26.13 26 LEU C CA 1
ATOM 5099 C C . LEU C 1 26 ? 44.229 7.881 26.083 1.00 27.45 26 LEU C C 1
ATOM 5100 O O . LEU C 1 26 ? 43.499 8.109 25.091 1.00 27.25 26 LEU C O 1
ATOM 5105 N N . THR C 1 27 ? 45.030 8.788 26.630 1.00 26.71 27 THR C N 1
ATOM 5106 C CA . THR C 1 27 ? 45.174 10.142 26.106 1.00 27.01 27 THR C CA 1
ATOM 5107 C C . THR C 1 27 ? 46.621 10.574 26.333 1.00 27.76 27 THR C C 1
ATOM 5108 O O . THR C 1 27 ? 47.398 9.849 26.972 1.00 26.49 27 THR C O 1
ATOM 5112 N N . GLY C 1 28 ? 46.984 11.753 25.833 1.00 25.99 28 GLY C N 1
ATOM 5113 C CA . GLY C 1 28 ? 48.343 12.207 26.041 1.00 25.77 28 GLY C CA 1
ATOM 5114 C C . GLY C 1 28 ? 48.779 13.485 25.363 1.00 25.12 28 GLY C C 1
ATOM 5115 O O . GLY C 1 28 ? 48.037 14.075 24.580 1.00 23.18 28 GLY C O 1
ATOM 5116 N N . ASP C 1 29 ? 50.006 13.904 25.681 1.00 25.97 29 ASP C N 1
ATOM 5117 C CA . ASP C 1 29 ? 50.600 15.109 25.111 1.00 28.01 29 ASP C CA 1
ATOM 5118 C C . ASP C 1 29 ? 52.100 14.931 24.937 1.00 28.50 29 ASP C C 1
ATOM 5119 O O . ASP C 1 29 ? 52.785 14.453 25.839 1.00 29.45 29 ASP C O 1
ATOM 5124 N N . ARG C 1 30 ? 52.623 15.297 23.776 1.00 30.20 30 ARG C N 1
ATOM 5125 C CA . ARG C 1 30 ? 54.065 15.237 23.615 1.00 30.36 30 ARG C CA 1
ATOM 5126 C C . ARG C 1 30 ? 54.521 16.489 24.367 1.00 30.76 30 ARG C C 1
ATOM 5127 O O . ARG C 1 30 ? 54.045 17.599 24.108 1.00 30.25 30 ARG C O 1
ATOM 5135 N N . PRO C 1 31 ? 55.417 16.314 25.358 1.00 29.57 31 PRO C N 1
ATOM 5136 C CA . PRO C 1 31 ? 55.980 17.366 26.212 1.00 28.78 31 PRO C CA 1
ATOM 5137 C C . PRO C 1 31 ? 56.963 18.291 25.498 1.00 28.95 31 PRO C C 1
ATOM 5138 O O . PRO C 1 31 ? 58.157 18.013 25.440 1.00 27.81 31 PRO C O 1
ATOM 5142 N N . THR C 1 32 ? 56.455 19.400 24.985 1.00 27.38 32 THR C N 1
ATOM 5143 C CA . THR C 1 32 ? 57.277 20.353 24.260 1.00 29.29 32 THR C CA 1
ATOM 5144 C C . THR C 1 32 ? 57.207 21.800 24.805 1.00 28.06 32 THR C C 1
ATOM 5145 O O . THR C 1 32 ? 57.992 22.655 24.407 1.00 28.04 32 THR C O 1
ATOM 5149 N N . GLY C 1 33 ? 56.266 22.062 25.709 1.00 28.82 33 GLY C N 1
ATOM 5150 C CA . GLY C 1 33 ? 56.112 23.386 26.292 1.00 27.98 33 GLY C CA 1
ATOM 5151 C C . GLY C 1 33 ? 55.021 23.348 27.350 1.00 28.93 33 GLY C C 1
ATOM 5152 O O . GLY C 1 33 ? 54.534 22.263 27.684 1.00 28.17 33 GLY C O 1
ATOM 5153 N N . ALA C 1 34 ? 54.628 24.505 27.884 1.00 27.72 34 ALA C N 1
ATOM 5154 C CA . ALA C 1 34 ? 53.569 24.531 28.882 1.00 27.28 34 ALA C CA 1
ATOM 5155 C C . ALA C 1 34 ? 52.216 24.480 28.171 1.00 27.19 34 ALA C C 1
ATOM 5156 O O . ALA C 1 34 ? 52.095 24.967 27.054 1.00 26.90 34 ALA C O 1
ATOM 5158 N N . LEU C 1 35 ? 51.218 23.877 28.807 1.00 24.23 35 LEU C N 1
ATOM 5159 C CA . LEU C 1 35 ? 49.902 23.798 28.216 1.00 24.45 35 LEU C CA 1
ATOM 5160 C C . LEU C 1 35 ? 49.205 25.139 28.270 1.00 26.58 35 LEU C C 1
ATOM 5161 O O . LEU C 1 35 ? 49.517 25.987 29.105 1.00 26.90 35 LEU C O 1
ATOM 5166 N N . HIS C 1 36 ? 48.228 25.327 27.391 1.00 26.28 36 HIS C N 1
ATOM 5167 C CA . HIS C 1 36 ? 47.519 26.594 27.349 1.00 25.88 36 HIS C CA 1
ATOM 5168 C C . HIS C 1 36 ? 46.024 26.402 27.244 1.00 26.24 36 HIS C C 1
ATOM 5169 O O . HIS C 1 36 ? 45.535 25.260 27.211 1.00 25.60 36 HIS C O 1
ATOM 5176 N N . LEU C 1 37 ? 45.310 27.523 27.191 1.00 25.71 37 LEU C N 1
ATOM 5177 C CA . LEU C 1 37 ? 43.854 27.561 27.130 1.00 23.74 37 LEU C CA 1
ATOM 5178 C C . LEU C 1 37 ? 43.267 26.694 26.013 1.00 26.07 37 LEU C C 1
ATOM 5179 O O . LEU C 1 37 ? 42.127 26.215 26.131 1.00 24.29 37 LEU C O 1
ATOM 5184 N N . GLY C 1 38 ? 44.020 26.531 24.918 1.00 25.75 38 GLY C N 1
ATOM 5185 C CA . GLY C 1 38 ? 43.553 25.698 23.821 1.00 24.58 38 GLY C CA 1
ATOM 5186 C C . GLY C 1 38 ? 43.486 24.227 24.244 1.00 24.90 38 GLY C C 1
ATOM 5187 O O . GLY C 1 38 ? 42.574 23.501 23.859 1.00 24.19 38 GLY C O 1
ATOM 5188 N N . HIS C 1 39 ? 44.451 23.786 25.041 1.00 25.51 39 HIS C N 1
ATOM 5189 C CA . HIS C 1 39 ? 44.466 22.398 25.523 1.00 26.44 39 HIS C CA 1
ATOM 5190 C C . HIS C 1 39 ? 43.344 22.192 26.525 1.00 25.53 39 HIS C C 1
ATOM 5191 O O . HIS C 1 39 ? 42.789 21.104 26.622 1.00 25.72 39 HIS C O 1
ATOM 5198 N N . LEU C 1 40 ? 43.050 23.236 27.298 1.00 25.37 40 LEU C N 1
ATOM 5199 C CA . LEU C 1 40 ? 42.019 23.172 28.330 1.00 25.26 40 LEU C CA 1
ATOM 5200 C C . LEU C 1 40 ? 40.684 22.873 27.676 1.00 25.87 40 LEU C C 1
ATOM 5201 O O . LEU C 1 40 ? 39.992 21.899 28.029 1.00 24.65 40 LEU C O 1
ATOM 5206 N N . ALA C 1 41 ? 40.342 23.725 26.716 1.00 25.30 41 ALA C N 1
ATOM 5207 C CA . ALA C 1 41 ? 39.099 23.606 25.976 1.00 25.50 41 ALA C CA 1
ATOM 5208 C C . ALA C 1 41 ? 39.124 22.374 25.075 1.00 26.67 41 ALA C C 1
ATOM 5209 O O . ALA C 1 41 ? 38.124 21.688 24.930 1.00 28.34 41 ALA C O 1
ATOM 5211 N N . GLY C 1 42 ? 40.274 22.117 24.465 1.00 28.21 42 GLY C N 1
ATOM 5212 C CA . GLY C 1 42 ? 40.389 21.006 23.547 1.00 28.70 42 GLY C CA 1
ATOM 5213 C C . GLY C 1 42 ? 40.436 19.614 24.117 1.00 29.10 42 GLY C C 1
ATOM 5214 O O . GLY C 1 42 ? 39.915 18.696 23.489 1.00 29.27 42 GLY C O 1
ATOM 5215 N N . SER C 1 43 ? 41.034 19.439 25.354 1.00 15.00 43 SER C N 1
ATOM 5216 C CA . SER C 1 43 ? 41.180 18.079 25.857 1.00 15.00 43 SER C CA 1
ATOM 5217 C C . SER C 1 43 ? 41.116 18.049 27.380 1.00 15.00 43 SER C C 1
ATOM 5218 O O . SER C 1 43 ? 40.573 17.038 27.944 1.00 25.58 43 SER C O 1
ATOM 5221 N N . LEU C 1 44 ? 41.630 18.979 28.158 1.00 15.00 44 LEU C N 1
ATOM 5222 C CA . LEU C 1 44 ? 41.741 18.888 29.609 1.00 15.00 44 LEU C CA 1
ATOM 5223 C C . LEU C 1 44 ? 40.367 18.736 30.254 1.00 15.00 44 LEU C C 1
ATOM 5224 O O . LEU C 1 44 ? 40.173 17.788 31.070 1.00 23.22 44 LEU C O 1
ATOM 5229 N N . GLN C 1 45 ? 39.450 19.654 30.051 1.00 25.29 45 GLN C N 1
ATOM 5230 C CA . GLN C 1 45 ? 38.144 19.569 30.706 1.00 27.03 45 GLN C CA 1
ATOM 5231 C C . GLN C 1 45 ? 37.496 18.202 30.476 1.00 26.30 45 GLN C C 1
ATOM 5232 O O . GLN C 1 45 ? 36.982 17.600 31.407 1.00 27.57 45 GLN C O 1
ATOM 5238 N N . ASN C 1 46 ? 37.555 17.703 29.247 1.00 25.52 46 ASN C N 1
ATOM 5239 C CA . ASN C 1 46 ? 36.958 16.410 28.946 1.00 27.37 46 ASN C CA 1
ATOM 5240 C C . ASN C 1 46 ? 37.688 15.305 29.711 1.00 26.18 46 ASN C C 1
ATOM 5241 O O . ASN C 1 46 ? 37.078 14.343 30.162 1.00 23.49 46 ASN C O 1
ATOM 5246 N N . ARG C 1 47 ? 38.993 15.476 29.891 1.00 27.02 47 ARG C N 1
ATOM 5247 C CA . ARG C 1 47 ? 39.784 14.493 30.617 1.00 27.35 47 ARG C CA 1
ATOM 5248 C C . ARG C 1 47 ? 39.482 14.486 32.115 1.00 27.07 47 ARG C C 1
ATOM 5249 O O . ARG C 1 47 ? 39.499 13.430 32.732 1.00 26.18 47 ARG C O 1
ATOM 5257 N N . VAL C 1 48 ? 39.174 15.648 32.692 1.00 27.13 48 VAL C N 1
ATOM 5258 C CA . VAL C 1 48 ? 38.841 15.712 34.109 1.00 26.66 48 VAL C CA 1
ATOM 5259 C C . VAL C 1 48 ? 37.530 14.954 34.311 1.00 27.06 48 VAL C C 1
ATOM 5260 O O . VAL C 1 48 ? 37.302 14.333 35.351 1.00 27.57 48 VAL C O 1
ATOM 5264 N N . ARG C 1 49 ? 36.658 15.004 33.317 1.00 26.68 49 ARG C N 1
ATOM 5265 C CA . ARG C 1 49 ? 35.392 14.289 33.409 1.00 27.35 49 ARG C CA 1
ATOM 5266 C C . ARG C 1 49 ? 35.624 12.778 33.259 1.00 28.44 49 ARG C C 1
ATOM 5267 O O . ARG C 1 49 ? 35.081 11.975 34.013 1.00 28.19 49 ARG C O 1
ATOM 5269 N N . LEU C 1 50 ? 36.449 12.394 32.293 1.00 27.24 50 LEU C N 1
ATOM 5270 C CA . LEU C 1 50 ? 36.708 10.982 32.069 1.00 29.81 50 LEU C CA 1
ATOM 5271 C C . LEU C 1 50 ? 37.256 10.251 33.287 1.00 30.79 50 LEU C C 1
ATOM 5272 O O . LEU C 1 50 ? 36.895 9.098 33.522 1.00 30.97 50 LEU C O 1
ATOM 5277 N N . GLN C 1 51 ? 38.116 10.909 34.063 1.00 31.73 51 GLN C N 1
ATOM 5278 C CA . GLN C 1 51 ? 38.718 10.234 35.208 1.00 33.17 51 GLN C CA 1
ATOM 5279 C C . GLN C 1 51 ? 37.688 9.660 36.187 1.00 33.96 51 GLN C C 1
ATOM 5280 O O . GLN C 1 51 ? 37.958 8.691 36.894 1.00 31.52 51 GLN C O 1
ATOM 5286 N N . ASP C 1 52 ? 36.491 10.232 36.191 1.00 36.33 52 ASP C N 1
ATOM 5287 C CA . ASP C 1 52 ? 35.433 9.772 37.086 1.00 39.20 52 ASP C CA 1
ATOM 5288 C C . ASP C 1 52 ? 34.508 8.705 36.506 1.00 39.93 52 ASP C C 1
ATOM 5289 O O . ASP C 1 52 ? 33.741 8.087 37.247 1.00 40.34 52 ASP C O 1
ATOM 5294 N N . GLU C 1 53 ? 34.564 8.486 35.193 1.00 39.21 53 GLU C N 1
ATOM 5295 C CA . GLU C 1 53 ? 33.694 7.485 34.582 1.00 38.64 53 GLU C CA 1
ATOM 5296 C C . GLU C 1 53 ? 34.432 6.500 33.698 1.00 36.64 53 GLU C C 1
ATOM 5297 O O . GLU C 1 53 ? 33.836 5.850 32.851 1.00 37.69 53 GLU C O 1
ATOM 5303 N N . ALA C 1 54 ? 35.735 6.401 33.916 1.00 35.12 54 ALA C N 1
ATOM 5304 C CA . ALA C 1 54 ? 36.597 5.499 33.174 1.00 30.82 54 ALA C CA 1
ATOM 5305 C C . ALA C 1 54 ? 37.895 5.463 33.930 1.00 29.66 54 ALA C C 1
ATOM 5306 O O . ALA C 1 54 ? 38.068 6.217 34.888 1.00 28.69 54 ALA C O 1
ATOM 5308 N N . GLU C 1 55 ? 38.791 4.577 33.516 1.00 29.41 55 GLU C N 1
ATOM 5309 C CA . GLU C 1 55 ? 40.112 4.462 34.121 1.00 27.83 55 GLU C CA 1
ATOM 5310 C C . GLU C 1 55 ? 40.951 5.255 33.115 1.00 27.05 55 GLU C C 1
ATOM 5311 O O . GLU C 1 55 ? 41.113 4.852 31.960 1.00 25.07 55 GLU C O 1
ATOM 5317 N N . LEU C 1 56 ? 41.457 6.398 33.546 1.00 26.35 56 LEU C N 1
ATOM 5318 C CA . LEU C 1 56 ? 42.205 7.252 32.664 1.00 25.73 56 LEU C CA 1
ATOM 5319 C C . LEU C 1 56 ? 43.718 7.156 32.735 1.00 24.96 56 LEU C C 1
ATOM 5320 O O . LEU C 1 56 ? 44.319 7.221 33.812 1.00 24.69 56 LEU C O 1
ATOM 5325 N N . PHE C 1 57 ? 44.323 6.990 31.557 1.00 23.86 57 PHE C N 1
ATOM 5326 C CA . PHE C 1 57 ? 45.769 6.941 31.389 1.00 23.53 57 PHE C CA 1
ATOM 5327 C C . PHE C 1 57 ? 46.178 8.146 30.545 1.00 23.58 57 PHE C C 1
ATOM 5328 O O . PHE C 1 57 ? 45.549 8.448 29.522 1.00 22.82 57 PHE C O 1
ATOM 5336 N N . VAL C 1 58 ? 47.218 8.848 30.980 1.00 23.51 58 VAL C N 1
ATOM 5337 C CA . VAL C 1 58 ? 47.722 9.981 30.209 1.00 23.82 58 VAL C CA 1
ATOM 5338 C C . VAL C 1 58 ? 49.186 9.694 29.952 1.00 24.04 58 VAL C C 1
ATOM 5339 O O . VAL C 1 58 ? 49.939 9.375 30.885 1.00 21.50 58 VAL C O 1
ATOM 5343 N N . LEU C 1 59 ? 49.578 9.792 28.686 1.00 23.73 59 LEU C N 1
ATOM 5344 C CA . LEU C 1 59 ? 50.943 9.536 28.308 1.00 23.05 59 LEU C CA 1
ATOM 5345 C C . LEU C 1 59 ? 51.697 10.829 28.069 1.00 23.73 59 LEU C C 1
ATOM 5346 O O . LEU C 1 59 ? 51.261 11.685 27.287 1.00 24.32 59 LEU C O 1
ATOM 5351 N N . LEU C 1 60 ? 52.832 10.966 28.748 1.00 22.68 60 LEU C N 1
ATOM 5352 C CA . LEU C 1 60 ? 53.722 12.107 28.534 1.00 22.95 60 LEU C CA 1
ATOM 5353 C C . LEU C 1 60 ? 54.654 11.514 27.501 1.00 22.55 60 LEU C C 1
ATOM 5354 O O . LEU C 1 60 ? 55.643 10.896 27.840 1.00 22.24 60 LEU C O 1
ATOM 5359 N N . ALA C 1 61 ? 54.292 11.685 26.220 1.00 22.54 61 ALA C N 1
ATOM 5360 C CA . ALA C 1 61 ? 55.048 11.112 25.102 1.00 22.40 61 ALA C CA 1
ATOM 5361 C C . ALA C 1 61 ? 56.356 11.785 24.702 1.00 22.30 61 ALA C C 1
ATOM 5362 O O . ALA C 1 61 ? 56.493 12.369 23.609 1.00 22.37 61 ALA C O 1
ATOM 5364 N N . ASP C 1 62 ? 57.359 11.666 25.583 1.00 22.50 62 ASP C N 1
ATOM 5365 C CA . ASP C 1 62 ? 58.642 12.285 25.311 1.00 23.87 62 ASP C CA 1
ATOM 5366 C C . ASP C 1 62 ? 59.403 11.620 24.156 1.00 24.60 62 ASP C C 1
ATOM 5367 O O . ASP C 1 62 ? 60.234 12.256 23.525 1.00 24.71 62 ASP C O 1
ATOM 5372 N N . VAL C 1 63 ? 59.090 10.358 23.863 1.00 23.62 63 VAL C N 1
ATOM 5373 C CA . VAL C 1 63 ? 59.738 9.638 22.763 1.00 23.68 63 VAL C CA 1
ATOM 5374 C C . VAL C 1 63 ? 59.182 10.197 21.471 1.00 24.99 63 VAL C C 1
ATOM 5375 O O . VAL C 1 63 ? 59.928 10.552 20.556 1.00 27.37 63 VAL C O 1
ATOM 5379 N N . GLN C 1 64 ? 57.859 10.292 21.400 1.00 25.41 64 GLN C N 1
ATOM 5380 C CA . GLN C 1 64 ? 57.209 10.835 20.210 1.00 27.39 64 GLN C CA 1
ATOM 5381 C C . GLN C 1 64 ? 57.644 12.295 20.039 1.00 28.57 64 GLN C C 1
ATOM 5382 O O . GLN C 1 64 ? 57.912 12.728 18.927 1.00 27.70 64 GLN C O 1
ATOM 5388 N N . ALA C 1 65 ? 57.721 13.030 21.154 1.00 28.26 65 ALA C N 1
ATOM 5389 C CA . ALA C 1 65 ? 58.145 14.423 21.129 1.00 30.48 65 ALA C CA 1
ATOM 5390 C C . ALA C 1 65 ? 59.515 14.507 20.447 1.00 30.86 65 ALA C C 1
ATOM 5391 O O . ALA C 1 65 ? 59.862 15.520 19.832 1.00 31.28 65 ALA C O 1
ATOM 5393 N N . LEU C 1 66 ? 60.281 13.422 20.524 1.00 31.01 66 LEU C N 1
ATOM 5394 C CA . LEU C 1 66 ? 61.608 13.395 19.922 1.00 29.95 66 LEU C CA 1
ATOM 5395 C C . LEU C 1 66 ? 61.644 13.141 18.395 1.00 31.12 66 LEU C C 1
ATOM 5396 O O . LEU C 1 66 ? 62.713 13.329 17.775 1.00 31.53 66 LEU C O 1
ATOM 5401 N N . THR C 1 67 ? 60.525 12.733 17.782 1.00 29.49 67 THR C N 1
ATOM 5402 C CA . THR C 1 67 ? 60.535 12.465 16.339 1.00 29.69 67 THR C CA 1
ATOM 5403 C C . THR C 1 67 ? 60.808 13.735 15.525 1.00 31.06 67 THR C C 1
ATOM 5404 O O . THR C 1 67 ? 61.152 13.672 14.338 1.00 32.39 67 THR C O 1
ATOM 5408 N N . ASP C 1 68 ? 60.641 14.890 16.164 1.00 30.50 68 ASP C N 1
ATOM 5409 C CA . ASP C 1 68 ? 60.913 16.165 15.519 1.00 31.42 68 ASP C CA 1
ATOM 5410 C C . ASP C 1 68 ? 61.698 17.100 16.450 1.00 31.34 68 ASP C C 1
ATOM 5411 O O . ASP C 1 68 ? 62.179 18.135 16.014 1.00 30.68 68 ASP C O 1
ATOM 5416 N N . HIS C 1 69 ? 61.820 16.743 17.731 1.00 30.38 69 HIS C N 1
ATOM 5417 C CA . HIS C 1 69 ? 62.603 17.562 18.649 1.00 28.91 69 HIS C CA 1
ATOM 5418 C C . HIS C 1 69 ? 63.863 16.797 19.032 1.00 29.29 69 HIS C C 1
ATOM 5419 O O . HIS C 1 69 ? 64.420 16.995 20.112 1.00 29.99 69 HIS C O 1
ATOM 5426 N N . PHE C 1 70 ? 64.313 15.918 18.148 1.00 29.13 70 PHE C N 1
ATOM 5427 C CA . PHE C 1 70 ? 65.510 15.139 18.418 1.00 31.67 70 PHE C CA 1
ATOM 5428 C C . PHE C 1 70 ? 66.738 16.016 18.573 1.00 32.41 70 PHE C C 1
ATOM 5429 O O . PHE C 1 70 ? 67.769 15.569 19.059 1.00 32.73 70 PHE C O 1
ATOM 5437 N N . ASP C 1 71 ? 66.615 17.271 18.155 1.00 34.16 71 ASP C N 1
ATOM 5438 C CA . ASP C 1 71 ? 67.699 18.246 18.227 1.00 36.08 71 ASP C CA 1
ATOM 5439 C C . ASP C 1 71 ? 67.533 19.142 19.451 1.00 35.83 71 ASP C C 1
ATOM 5440 O O . ASP C 1 71 ? 68.293 20.090 19.625 1.00 35.28 71 ASP C O 1
ATOM 5445 N N . ARG C 1 72 ? 66.525 18.863 20.266 1.00 36.25 72 ARG C N 1
ATOM 5446 C CA . ARG C 1 72 ? 66.274 19.650 21.473 1.00 37.52 72 ARG C CA 1
ATOM 5447 C C . ARG C 1 72 ? 65.842 18.754 22.628 1.00 36.42 72 ARG C C 1
ATOM 5448 O O . ARG C 1 72 ? 64.762 18.929 23.196 1.00 36.23 72 ARG C O 1
ATOM 5456 N N . PRO C 1 73 ? 66.684 17.766 22.981 1.00 35.33 73 PRO C N 1
ATOM 5457 C CA . PRO C 1 73 ? 66.395 16.832 24.066 1.00 35.39 73 PRO C CA 1
ATOM 5458 C C . PRO C 1 73 ? 66.259 17.482 25.442 1.00 35.20 73 PRO C C 1
ATOM 5459 O O . PRO C 1 73 ? 65.640 16.905 26.350 1.00 34.98 73 PRO C O 1
ATOM 5463 N N . GLU C 1 74 ? 66.834 18.673 25.607 1.00 34.77 74 GLU C N 1
ATOM 5464 C CA . GLU C 1 74 ? 66.720 19.374 26.889 1.00 35.64 74 GLU C CA 1
ATOM 5465 C C . GLU C 1 74 ? 65.316 19.912 27.044 1.00 33.69 74 GLU C C 1
ATOM 5466 O O . GLU C 1 74 ? 64.723 19.822 28.113 1.00 33.75 74 GLU C O 1
ATOM 5472 N N . GLN C 1 75 ? 64.792 20.462 25.957 1.00 33.00 75 GLN C N 1
ATOM 5473 C CA . GLN C 1 75 ? 63.449 21.023 25.937 1.00 32.37 75 GLN C CA 1
ATOM 5474 C C . GLN C 1 75 ? 62.417 19.966 26.307 1.00 31.93 75 GLN C C 1
ATOM 5475 O O . GLN C 1 75 ? 61.495 20.220 27.079 1.00 30.70 75 GLN C O 1
ATOM 5481 N N . VAL C 1 76 ? 62.580 18.777 25.734 1.00 29.76 76 VAL C N 1
ATOM 5482 C CA . VAL C 1 76 ? 61.655 17.685 25.978 1.00 28.72 76 VAL C CA 1
ATOM 5483 C C . VAL C 1 76 ? 61.680 17.235 27.418 1.00 26.48 76 VAL C C 1
ATOM 5484 O O . VAL C 1 76 ? 60.655 17.164 28.065 1.00 26.54 76 VAL C O 1
ATOM 5488 N N . ARG C 1 77 ? 62.876 16.957 27.912 1.00 28.29 77 ARG C N 1
ATOM 5489 C CA . ARG C 1 77 ? 63.102 16.520 29.286 1.00 29.77 77 ARG C CA 1
ATOM 5490 C C . ARG C 1 77 ? 62.462 17.476 30.311 1.00 32.43 77 ARG C C 1
ATOM 5491 O O . ARG C 1 77 ? 61.774 17.036 31.226 1.00 31.68 77 ARG C O 1
ATOM 5499 N N . GLU C 1 78 ? 62.691 18.778 30.153 1.00 32.58 78 GLU C N 1
ATOM 5500 C CA . GLU C 1 78 ? 62.130 19.750 31.076 1.00 35.31 78 GLU C CA 1
ATOM 5501 C C . GLU C 1 78 ? 60.620 19.862 31.023 1.00 33.13 78 GLU C C 1
ATOM 5502 O O . GLU C 1 78 ? 59.976 20.205 32.021 1.00 33.90 78 GLU C O 1
ATOM 5508 N N . ASN C 1 79 ? 60.036 19.565 29.875 1.00 30.10 79 ASN C N 1
ATOM 5509 C CA . ASN C 1 79 ? 58.606 19.684 29.784 1.00 29.43 79 ASN C CA 1
ATOM 5510 C C . ASN C 1 79 ? 57.820 18.494 30.287 1.00 27.16 79 ASN C C 1
ATOM 5511 O O . ASN C 1 79 ? 56.613 18.582 30.425 1.00 26.15 79 ASN C O 1
ATOM 5516 N N . VAL C 1 80 ? 58.497 17.396 30.599 1.00 26.79 80 VAL C N 1
ATOM 5517 C CA . VAL C 1 80 ? 57.775 16.244 31.123 1.00 28.20 80 VAL C CA 1
ATOM 5518 C C . VAL C 1 80 ? 57.161 16.662 32.467 1.00 25.99 80 VAL C C 1
ATOM 5519 O O . VAL C 1 80 ? 55.971 16.482 32.692 1.00 23.64 80 VAL C O 1
ATOM 5523 N N . LEU C 1 81 ? 57.962 17.248 33.347 1.00 26.26 81 LEU C N 1
ATOM 5524 C CA . LEU C 1 81 ? 57.441 17.695 34.639 1.00 27.51 81 LEU C CA 1
ATOM 5525 C C . LEU C 1 81 ? 56.557 18.931 34.525 1.00 26.89 81 LEU C C 1
ATOM 5526 O O . LEU C 1 81 ? 55.620 19.067 35.300 1.00 29.31 81 LEU C O 1
ATOM 5531 N N . ALA C 1 82 ? 56.830 19.816 33.565 1.00 24.88 82 ALA C N 1
ATOM 5532 C CA . ALA C 1 82 ? 56.016 21.021 33.419 1.00 23.50 82 ALA C CA 1
ATOM 5533 C C . ALA C 1 82 ? 54.588 20.658 32.990 1.00 23.66 82 ALA C C 1
ATOM 5534 O O . ALA C 1 82 ? 53.615 21.187 33.511 1.00 21.66 82 ALA C O 1
ATOM 5536 N N . VAL C 1 83 ? 54.453 19.747 32.036 1.00 21.57 83 VAL C N 1
ATOM 5537 C CA . VAL C 1 83 ? 53.110 19.368 31.608 1.00 22.62 83 VAL C CA 1
ATOM 5538 C C . VAL C 1 83 ? 52.404 18.587 32.719 1.00 22.26 83 VAL C C 1
ATOM 5539 O O . VAL C 1 83 ? 51.189 18.704 32.863 1.00 21.62 83 VAL C O 1
ATOM 5543 N N . ALA C 1 84 ? 53.158 17.788 33.479 1.00 21.10 84 ALA C N 1
ATOM 5544 C CA . ALA C 1 84 ? 52.580 17.019 34.584 1.00 22.36 84 ALA C CA 1
ATOM 5545 C C . ALA C 1 84 ? 51.932 17.986 35.564 1.00 22.12 84 ALA C C 1
ATOM 5546 O O . ALA C 1 84 ? 50.849 17.754 36.075 1.00 21.88 84 ALA C O 1
ATOM 5548 N N . LEU C 1 85 ? 52.642 19.077 35.816 1.00 23.73 85 LEU C N 1
ATOM 5549 C CA . LEU C 1 85 ? 52.193 20.133 36.710 1.00 23.84 85 LEU C CA 1
ATOM 5550 C C . LEU C 1 85 ? 50.912 20.698 36.142 1.00 22.64 85 LEU C C 1
ATOM 5551 O O . LEU C 1 85 ? 49.942 20.921 36.860 1.00 22.81 85 LEU C O 1
ATOM 5556 N N . ASP C 1 86 ? 50.892 20.884 34.829 1.00 24.04 86 ASP C N 1
ATOM 5557 C CA . ASP C 1 86 ? 49.702 21.403 34.129 1.00 24.26 86 ASP C CA 1
ATOM 5558 C C . ASP C 1 86 ? 48.501 20.466 34.263 1.00 23.61 86 ASP C C 1
ATOM 5559 O O . ASP C 1 86 ? 47.382 20.904 34.515 1.00 22.97 86 ASP C O 1
ATOM 5564 N N . TYR C 1 87 ? 48.728 19.168 34.097 1.00 23.34 87 TYR C N 1
ATOM 5565 C CA . TYR C 1 87 ? 47.640 18.180 34.241 1.00 25.28 87 TYR C CA 1
ATOM 5566 C C . TYR C 1 87 ? 46.995 18.347 35.625 1.00 24.05 87 TYR C C 1
ATOM 5567 O O . TYR C 1 87 ? 45.769 18.411 35.770 1.00 24.36 87 TYR C O 1
ATOM 5576 N N . LEU C 1 88 ? 47.850 18.382 36.642 1.00 24.30 88 LEU C N 1
ATOM 5577 C CA . LEU C 1 88 ? 47.419 18.517 38.031 1.00 23.95 88 LEU C CA 1
ATOM 5578 C C . LEU C 1 88 ? 46.761 19.877 38.241 1.00 23.98 88 LEU C C 1
ATOM 5579 O O . LEU C 1 88 ? 45.710 19.953 38.867 1.00 22.66 88 LEU C O 1
ATOM 5584 N N . ALA C 1 89 ? 47.356 20.937 37.693 1.00 25.06 89 ALA C N 1
ATOM 5585 C CA . ALA C 1 89 ? 46.779 22.271 37.848 1.00 25.32 89 ALA C CA 1
ATOM 5586 C C . ALA C 1 89 ? 45.404 22.250 37.218 1.00 26.35 89 ALA C C 1
ATOM 5587 O O . ALA C 1 89 ? 44.464 22.868 37.717 1.00 25.11 89 ALA C O 1
ATOM 5589 N N . ALA C 1 90 ? 45.297 21.544 36.099 1.00 26.52 90 ALA C N 1
ATOM 5590 C CA . ALA C 1 90 ? 44.037 21.451 35.383 1.00 27.15 90 ALA C CA 1
ATOM 5591 C C . ALA C 1 90 ? 42.956 20.786 36.240 1.00 27.51 90 ALA C C 1
ATOM 5592 O O . ALA C 1 90 ? 41.796 21.139 36.164 1.00 28.06 90 ALA C O 1
ATOM 5594 N N . GLY C 1 91 ? 43.347 19.834 37.072 1.00 26.69 91 GLY C N 1
ATOM 5595 C CA . GLY C 1 91 ? 42.372 19.168 37.914 1.00 26.72 91 GLY C CA 1
ATOM 5596 C C . GLY C 1 91 ? 42.421 17.648 37.804 1.00 26.15 91 GLY C C 1
ATOM 5597 O O . GLY C 1 91 ? 41.581 16.955 38.361 1.00 25.06 91 GLY C O 1
ATOM 5598 N N . LEU C 1 92 ? 43.401 17.123 37.074 1.00 26.69 92 LEU C N 1
ATOM 5599 C CA . LEU C 1 92 ? 43.549 15.687 36.935 1.00 25.71 92 LEU C CA 1
ATOM 5600 C C . LEU C 1 92 ? 43.975 15.205 38.328 1.00 25.96 92 LEU C C 1
ATOM 5601 O O . LEU C 1 92 ? 44.937 15.698 38.920 1.00 25.51 92 LEU C O 1
ATOM 5606 N N . ASP C 1 93 ? 43.231 14.237 38.839 1.00 25.31 93 ASP C N 1
ATOM 5607 C CA . ASP C 1 93 ? 43.422 13.675 40.175 1.00 23.77 93 ASP C CA 1
ATOM 5608 C C . ASP C 1 93 ? 44.450 12.549 40.266 1.00 23.95 93 ASP C C 1
ATOM 5609 O O . ASP C 1 93 ? 44.247 11.468 39.706 1.00 23.03 93 ASP C O 1
ATOM 5614 N N . PRO C 1 94 ? 45.534 12.758 41.028 1.00 25.24 94 PRO C N 1
ATOM 5615 C CA . PRO C 1 94 ? 46.568 11.728 41.168 1.00 27.04 94 PRO C CA 1
ATOM 5616 C C . PRO C 1 94 ? 46.007 10.402 41.688 1.00 29.76 94 PRO C C 1
ATOM 5617 O O . PRO C 1 94 ? 46.620 9.347 41.516 1.00 31.19 94 PRO C O 1
ATOM 5621 N N . GLN C 1 95 ? 44.845 10.442 42.329 1.00 31.08 95 GLN C N 1
ATOM 5622 C CA . GLN C 1 95 ? 44.255 9.204 42.835 1.00 33.59 95 GLN C CA 1
ATOM 5623 C C . GLN C 1 95 ? 43.262 8.615 41.846 1.00 33.45 95 GLN C C 1
ATOM 5624 O O . GLN C 1 95 ? 42.685 7.549 42.101 1.00 33.80 95 GLN C O 1
ATOM 5630 N N . LYS C 1 96 ? 43.079 9.307 40.721 1.00 32.44 96 LYS C N 1
ATOM 5631 C CA . LYS C 1 96 ? 42.153 8.867 39.678 1.00 32.65 96 LYS C CA 1
ATOM 5632 C C . LYS C 1 96 ? 42.925 8.547 38.382 1.00 31.97 96 LYS C C 1
ATOM 5633 O O . LYS C 1 96 ? 42.658 7.536 37.719 1.00 30.86 96 LYS C O 1
ATOM 5639 N N . THR C 1 97 ? 43.874 9.411 38.014 1.00 29.80 97 THR C N 1
ATOM 5640 C CA . THR C 1 97 ? 44.604 9.200 36.771 1.00 29.87 97 THR C CA 1
ATOM 5641 C C . THR C 1 97 ? 46.043 8.715 36.855 1.00 27.76 97 THR C C 1
ATOM 5642 O O . THR C 1 97 ? 46.836 9.131 37.711 1.00 28.08 97 THR C O 1
ATOM 5646 N N . THR C 1 98 ? 46.344 7.815 35.925 1.00 25.90 98 THR C N 1
ATOM 5647 C CA . THR C 1 98 ? 47.641 7.170 35.769 1.00 25.89 98 THR C CA 1
ATOM 5648 C C . THR C 1 98 ? 48.450 8.030 34.795 1.00 25.54 98 THR C C 1
ATOM 5649 O O . THR C 1 98 ? 48.137 8.084 33.611 1.00 26.55 98 THR C O 1
ATOM 5653 N N . CYS C 1 99 ? 49.468 8.728 35.283 1.00 24.65 99 CYS C N 1
ATOM 5654 C CA . CYS C 1 99 ? 50.290 9.561 34.393 1.00 24.39 99 CYS C CA 1
ATOM 5655 C C . CYS C 1 99 ? 51.586 8.829 34.091 1.00 24.90 99 CYS C C 1
ATOM 5656 O O . CYS C 1 99 ? 52.350 8.530 35.009 1.00 24.51 99 CYS C O 1
ATOM 5659 N N . VAL C 1 100 ? 51.842 8.545 32.813 1.00 24.15 100 VAL C N 1
ATOM 5660 C CA . VAL C 1 100 ? 53.038 7.782 32.450 1.00 23.03 100 VAL C CA 1
ATOM 5661 C C . VAL C 1 100 ? 54.034 8.409 31.471 1.00 20.52 100 VAL C C 1
ATOM 5662 O O . VAL C 1 100 ? 53.661 9.057 30.495 1.00 20.56 100 VAL C O 1
ATOM 5666 N N . VAL C 1 101 ? 55.318 8.202 31.752 1.00 20.10 101 VAL C N 1
ATOM 5667 C CA . VAL C 1 101 ? 56.396 8.729 30.925 1.00 22.79 101 VAL C CA 1
ATOM 5668 C C . VAL C 1 101 ? 56.772 7.666 29.898 1.00 22.31 101 VAL C C 1
ATOM 5669 O O . VAL C 1 101 ? 57.294 6.599 30.250 1.00 21.52 101 VAL C O 1
ATOM 5673 N N . GLN C 1 102 ? 56.503 7.974 28.632 1.00 22.90 102 GLN C N 1
ATOM 5674 C CA . GLN C 1 102 ? 56.760 7.064 27.515 1.00 24.65 102 GLN C CA 1
ATOM 5675 C C . GLN C 1 102 ? 58.166 6.505 27.515 1.00 23.80 102 GLN C C 1
ATOM 5676 O O . GLN C 1 102 ? 58.366 5.306 27.271 1.00 23.76 102 GLN C O 1
ATOM 5682 N N . SER C 1 103 ? 59.127 7.381 27.790 1.00 24.52 103 SER C N 1
ATOM 5683 C CA . SER C 1 103 ? 60.549 7.029 27.850 1.00 27.74 103 SER C CA 1
ATOM 5684 C C . SER C 1 103 ? 60.865 5.890 28.797 1.00 27.12 103 SER C C 1
ATOM 5685 O O . SER C 1 103 ? 61.736 5.062 28.517 1.00 28.63 103 SER C O 1
ATOM 5688 N N . ALA C 1 104 ? 60.159 5.867 29.926 1.00 25.62 104 ALA C N 1
ATOM 5689 C CA . ALA C 1 104 ? 60.404 4.876 30.973 1.00 25.99 104 ALA C CA 1
ATOM 5690 C C . ALA C 1 104 ? 59.733 3.530 30.744 1.00 26.65 104 ALA C C 1
ATOM 5691 O O . ALA C 1 104 ? 59.800 2.647 31.612 1.00 27.45 104 ALA C O 1
ATOM 5693 N N . VAL C 1 105 ? 59.082 3.361 29.595 1.00 26.17 105 VAL C N 1
ATOM 5694 C CA . VAL C 1 105 ? 58.469 2.063 29.284 1.00 25.63 105 VAL C CA 1
ATOM 5695 C C . VAL C 1 105 ? 58.913 1.590 27.892 1.00 25.20 105 VAL C C 1
ATOM 5696 O O . VAL C 1 105 ? 58.231 1.808 26.896 1.00 22.89 105 VAL C O 1
ATOM 5700 N N . PRO C 1 106 ? 60.080 0.921 27.837 1.00 25.87 106 PRO C N 1
ATOM 5701 C CA . PRO C 1 106 ? 60.654 0.409 26.578 1.00 25.70 106 PRO C CA 1
ATOM 5702 C C . PRO C 1 106 ? 59.798 -0.625 25.850 1.00 26.25 106 PRO C C 1
ATOM 5703 O O . PRO C 1 106 ? 60.019 -0.904 24.667 1.00 25.77 106 PRO C O 1
ATOM 5707 N N . GLU C 1 107 ? 58.815 -1.176 26.550 1.00 26.91 107 GLU C N 1
ATOM 5708 C CA . GLU C 1 107 ? 57.897 -2.161 25.966 1.00 26.85 107 GLU C CA 1
ATOM 5709 C C . GLU C 1 107 ? 57.207 -1.511 24.744 1.00 25.89 107 GLU C C 1
ATOM 5710 O O . GLU C 1 107 ? 56.899 -2.205 23.764 1.00 23.86 107 GLU C O 1
ATOM 5716 N N . LEU C 1 108 ? 56.973 -0.195 24.808 1.00 23.90 108 LEU C N 1
ATOM 5717 C CA . LEU C 1 108 ? 56.337 0.520 23.701 1.00 25.07 108 LEU C CA 1
ATOM 5718 C C . LEU C 1 108 ? 57.221 0.443 22.476 1.00 25.22 108 LEU C C 1
ATOM 5719 O O . LEU C 1 108 ? 56.766 0.071 21.393 1.00 23.92 108 LEU C O 1
ATOM 5724 N N . ALA C 1 109 ? 58.495 0.775 22.649 1.00 26.03 109 ALA C N 1
ATOM 5725 C CA . ALA C 1 109 ? 59.452 0.709 21.539 1.00 25.47 109 ALA C CA 1
ATOM 5726 C C . ALA C 1 109 ? 59.491 -0.690 20.934 1.00 25.80 109 ALA C C 1
ATOM 5727 O O . ALA C 1 109 ? 59.450 -0.851 19.716 1.00 26.54 109 ALA C O 1
ATOM 5729 N N . GLU C 1 110 ? 59.556 -1.703 21.794 1.00 25.77 110 GLU C N 1
ATOM 5730 C CA . GLU C 1 110 ? 59.591 -3.104 21.346 1.00 25.14 110 GLU C CA 1
ATOM 5731 C C . GLU C 1 110 ? 58.338 -3.400 20.504 1.00 25.66 110 GLU C C 1
ATOM 5732 O O . GLU C 1 110 ? 58.419 -4.036 19.442 1.00 23.40 110 GLU C O 1
ATOM 5738 N N . LEU C 1 111 ? 57.174 -2.941 20.968 1.00 25.30 111 LEU C N 1
ATOM 5739 C CA . LEU C 1 111 ? 55.947 -3.185 20.216 1.00 23.58 111 LEU C CA 1
ATOM 5740 C C . LEU C 1 111 ? 55.880 -2.398 18.908 1.00 22.56 111 LEU C C 1
ATOM 5741 O O . LEU C 1 111 ? 55.387 -2.911 17.909 1.00 22.86 111 LEU C O 1
ATOM 5746 N N . THR C 1 112 ? 56.382 -1.163 18.878 1.00 21.70 112 THR C N 1
ATOM 5747 C CA . THR C 1 112 ? 56.286 -0.411 17.615 1.00 23.94 112 THR C CA 1
ATOM 5748 C C . THR C 1 112 ? 57.096 -1.070 16.490 1.00 22.48 112 THR C C 1
ATOM 5749 O O . THR C 1 112 ? 56.680 -1.034 15.352 1.00 23.93 112 THR C O 1
ATOM 5753 N N . VAL C 1 113 ? 58.236 -1.687 16.801 1.00 22.99 113 VAL C N 1
ATOM 5754 C CA . VAL C 1 113 ? 59.034 -2.322 15.748 1.00 25.08 113 VAL C CA 1
ATOM 5755 C C . VAL C 1 113 ? 58.271 -3.491 15.114 1.00 24.83 113 VAL C C 1
ATOM 5756 O O . VAL C 1 113 ? 58.302 -3.658 13.898 1.00 24.82 113 VAL C O 1
ATOM 5760 N N . TYR C 1 114 ? 57.573 -4.278 15.928 1.00 25.33 114 TYR C N 1
ATOM 5761 C CA . TYR C 1 114 ? 56.763 -5.390 15.419 1.00 24.77 114 TYR C CA 1
ATOM 5762 C C . TYR C 1 114 ? 55.623 -4.837 14.571 1.00 24.36 114 TYR C C 1
ATOM 5763 O O . TYR C 1 114 ? 55.243 -5.423 13.554 1.00 23.41 114 TYR C O 1
ATOM 5772 N N . PHE C 1 115 ? 55.068 -3.709 15.012 1.00 22.77 115 PHE C N 1
ATOM 5773 C CA . PHE C 1 115 ? 53.959 -3.063 14.306 1.00 22.53 115 PHE C CA 1
ATOM 5774 C C . PHE C 1 115 ? 54.394 -2.501 12.945 1.00 22.10 115 PHE C C 1
ATOM 5775 O O . PHE C 1 115 ? 53.593 -2.395 12.037 1.00 22.54 115 PHE C O 1
ATOM 5783 N N . LEU C 1 116 ? 55.670 -2.155 12.809 1.00 23.66 116 LEU C N 1
ATOM 5784 C CA . LEU C 1 116 ? 56.211 -1.624 11.554 1.00 25.36 116 LEU C CA 1
ATOM 5785 C C . LEU C 1 116 ? 56.062 -2.605 10.394 1.00 26.11 116 LEU C C 1
ATOM 5786 O O . LEU C 1 116 ? 55.977 -2.194 9.226 1.00 27.39 116 LEU C O 1
ATOM 5791 N N . ASN C 1 117 ? 56.018 -3.898 10.712 1.00 27.68 117 ASN C N 1
ATOM 5792 C CA . ASN C 1 117 ? 55.880 -4.932 9.686 1.00 27.90 117 ASN C CA 1
ATOM 5793 C C . ASN C 1 117 ? 54.430 -5.105 9.219 1.00 28.92 117 ASN C C 1
ATOM 5794 O O . ASN C 1 117 ? 54.171 -5.693 8.177 1.00 29.18 117 ASN C O 1
ATOM 5799 N N . LEU C 1 118 ? 53.493 -4.571 9.992 1.00 28.77 118 LEU C N 1
ATOM 5800 C CA . LEU C 1 118 ? 52.081 -4.709 9.675 1.00 28.97 118 LEU C CA 1
ATOM 5801 C C . LEU C 1 118 ? 51.531 -3.527 8.879 1.00 28.78 118 LEU C C 1
ATOM 5802 O O . LEU C 1 118 ? 50.326 -3.454 8.620 1.00 29.17 118 LEU C O 1
ATOM 5807 N N . VAL C 1 119 ? 52.407 -2.607 8.488 1.00 30.16 119 VAL C N 1
ATOM 5808 C CA . VAL C 1 119 ? 51.971 -1.442 7.718 1.00 30.45 119 VAL C CA 1
ATOM 5809 C C . VAL C 1 119 ? 52.947 -1.092 6.592 1.00 30.21 119 VAL C C 1
ATOM 5810 O O . VAL C 1 119 ? 54.160 -1.246 6.728 1.00 30.92 119 VAL C O 1
ATOM 5814 N N . THR C 1 120 ? 52.401 -0.622 5.481 1.00 29.00 120 THR C N 1
ATOM 5815 C CA . THR C 1 120 ? 53.192 -0.283 4.301 1.00 29.65 120 THR C CA 1
ATOM 5816 C C . THR C 1 120 ? 53.652 1.187 4.279 1.00 29.23 120 THR C C 1
ATOM 5817 O O . THR C 1 120 ? 53.013 2.063 4.888 1.00 27.85 120 THR C O 1
ATOM 5821 N N . VAL C 1 121 ? 54.775 1.445 3.607 1.00 27.65 121 VAL C N 1
ATOM 5822 C CA . VAL C 1 121 ? 55.305 2.806 3.497 1.00 30.42 121 VAL C CA 1
ATOM 5823 C C . VAL C 1 121 ? 54.254 3.622 2.756 1.00 31.80 121 VAL C C 1
ATOM 5824 O O . VAL C 1 121 ? 53.999 4.789 3.063 1.00 30.06 121 VAL C O 1
ATOM 5828 N N . SER C 1 122 ? 53.642 2.963 1.781 1.00 34.06 122 SER C N 1
ATOM 5829 C CA . SER C 1 122 ? 52.595 3.542 0.958 1.00 35.88 122 SER C CA 1
ATOM 5830 C C . SER C 1 122 ? 51.465 4.094 1.836 1.00 36.63 122 SER C C 1
ATOM 5831 O O . SER C 1 122 ? 51.158 5.292 1.808 1.00 35.26 122 SER C O 1
ATOM 5834 N N . HIS C 1 123 ? 50.852 3.218 2.627 1.00 37.50 123 HIS C N 1
ATOM 5835 C CA . HIS C 1 123 ? 49.749 3.620 3.495 1.00 38.46 123 HIS C CA 1
ATOM 5836 C C . HIS C 1 123 ? 50.206 4.636 4.547 1.00 36.78 123 HIS C C 1
ATOM 5837 O O . HIS C 1 123 ? 49.423 5.492 4.949 1.00 37.94 123 HIS C O 1
ATOM 5844 N N . LEU C 1 124 ? 51.461 4.547 4.993 1.00 35.30 124 LEU C N 1
ATOM 5845 C CA . LEU C 1 124 ? 51.980 5.497 5.979 1.00 35.25 124 LEU C CA 1
ATOM 5846 C C . LEU C 1 124 ? 52.097 6.864 5.317 1.00 36.59 124 LEU C C 1
ATOM 5847 O O . LEU C 1 124 ? 51.868 7.895 5.964 1.00 35.32 124 LEU C O 1
ATOM 5852 N N . ARG C 1 125 ? 52.448 6.873 4.033 1.00 36.32 125 ARG C N 1
ATOM 5853 C CA . ARG C 1 125 ? 52.584 8.141 3.319 1.00 40.66 125 ARG C CA 1
ATOM 5854 C C . ARG C 1 125 ? 51.239 8.813 3.061 1.00 40.31 125 ARG C C 1
ATOM 5855 O O . ARG C 1 125 ? 51.184 10.024 2.879 1.00 40.56 125 ARG C O 1
ATOM 5863 N N . GLN C 1 126 ? 50.156 8.037 3.066 1.00 40.75 126 GLN C N 1
ATOM 5864 C CA . GLN C 1 126 ? 48.825 8.589 2.799 1.00 42.08 126 GLN C CA 1
ATOM 5865 C C . GLN C 1 126 ? 48.115 9.241 3.991 1.00 40.66 126 GLN C C 1
ATOM 5866 O O . GLN C 1 126 ? 47.116 9.934 3.813 1.00 41.78 126 GLN C O 1
ATOM 5872 N N . ASN C 1 127 ? 48.618 9.021 5.200 1.00 39.13 127 ASN C N 1
ATOM 5873 C CA . ASN C 1 127 ? 48.009 9.598 6.404 1.00 37.65 127 ASN C CA 1
ATOM 5874 C C . ASN C 1 127 ? 47.879 11.120 6.211 1.00 37.13 127 ASN C C 1
ATOM 5875 O O . ASN C 1 127 ? 48.881 11.844 6.170 1.00 36.57 127 ASN C O 1
ATOM 5880 N N . PRO C 1 128 ? 46.641 11.619 6.118 1.00 36.67 128 PRO C N 1
ATOM 5881 C CA . PRO C 1 128 ? 46.371 13.048 5.917 1.00 36.71 128 PRO C CA 1
ATOM 5882 C C . PRO C 1 128 ? 46.794 14.027 6.999 1.00 36.47 128 PRO C C 1
ATOM 5883 O O . PRO C 1 128 ? 47.039 15.205 6.713 1.00 38.51 128 PRO C O 1
ATOM 5887 N N . THR C 1 129 ? 46.884 13.574 8.239 1.00 36.96 129 THR C N 1
ATOM 5888 C CA . THR C 1 129 ? 47.283 14.486 9.299 1.00 36.21 129 THR C CA 1
ATOM 5889 C C . THR C 1 129 ? 48.812 14.634 9.340 1.00 34.97 129 THR C C 1
ATOM 5890 O O . THR C 1 129 ? 49.329 15.741 9.554 1.00 32.69 129 THR C O 1
ATOM 5894 N N . VAL C 1 130 ? 49.540 13.542 9.087 1.00 34.52 130 VAL C N 1
ATOM 5895 C CA . VAL C 1 130 ? 51.004 13.615 9.078 1.00 34.33 130 VAL C CA 1
ATOM 5896 C C . VAL C 1 130 ? 51.448 14.331 7.798 1.00 33.89 130 VAL C C 1
ATOM 5897 O O . VAL C 1 130 ? 52.415 15.085 7.791 1.00 32.11 130 VAL C O 1
ATOM 5901 N N . LYS C 1 131 ? 50.727 14.082 6.712 1.00 35.00 131 LYS C N 1
ATOM 5902 C CA . LYS C 1 131 ? 51.028 14.696 5.430 1.00 36.39 131 LYS C CA 1
ATOM 5903 C C . LYS C 1 131 ? 50.941 16.208 5.600 1.00 35.70 131 LYS C C 1
ATOM 5904 O O . LYS C 1 131 ? 51.758 16.956 5.053 1.00 34.53 131 LYS C O 1
ATOM 5910 N N . ALA C 1 132 ? 49.947 16.639 6.370 1.00 34.62 132 ALA C N 1
ATOM 5911 C CA . ALA C 1 132 ? 49.725 18.061 6.632 1.00 36.11 132 ALA C CA 1
ATOM 5912 C C . ALA C 1 132 ? 50.768 18.655 7.583 1.00 35.72 132 ALA C C 1
ATOM 5913 O O . ALA C 1 132 ? 51.145 19.813 7.442 1.00 36.00 132 ALA C O 1
ATOM 5915 N N . GLU C 1 133 ? 51.223 17.866 8.549 1.00 35.89 133 GLU C N 1
ATOM 5916 C CA . GLU C 1 133 ? 52.235 18.332 9.489 1.00 36.03 133 GLU C CA 1
ATOM 5917 C C . GLU C 1 133 ? 53.557 18.542 8.767 1.00 34.52 133 GLU C C 1
ATOM 5918 O O . GLU C 1 133 ? 54.232 19.533 8.970 1.00 34.56 133 GLU C O 1
ATOM 5924 N N . ILE C 1 134 ? 53.916 17.581 7.929 1.00 34.64 134 ILE C N 1
ATOM 5925 C CA . ILE C 1 134 ? 55.135 17.645 7.133 1.00 36.00 134 ILE C CA 1
ATOM 5926 C C . ILE C 1 134 ? 55.027 18.845 6.213 1.00 37.39 134 ILE C C 1
ATOM 5927 O O . ILE C 1 134 ? 56.017 19.504 5.912 1.00 36.10 134 ILE C O 1
ATOM 5932 N N . ALA C 1 135 ? 53.810 19.108 5.754 1.00 39.84 135 ALA C N 1
ATOM 5933 C CA . ALA C 1 135 ? 53.583 20.236 4.870 1.00 43.39 135 ALA C CA 1
ATOM 5934 C C . ALA C 1 135 ? 53.900 21.488 5.660 1.00 45.19 135 ALA C C 1
ATOM 5935 O O . ALA C 1 135 ? 54.743 22.289 5.252 1.00 46.77 135 ALA C O 1
ATOM 5937 N N . GLN C 1 136 ? 53.258 21.637 6.813 1.00 46.06 136 GLN C N 1
ATOM 5938 C CA . GLN C 1 136 ? 53.481 22.815 7.636 1.00 49.11 136 GLN C CA 1
ATOM 5939 C C . GLN C 1 136 ? 54.905 22.893 8.184 1.00 49.44 136 GLN C C 1
ATOM 5940 O O . GLN C 1 136 ? 55.398 23.975 8.466 1.00 49.59 136 GLN C O 1
ATOM 5946 N N . LYS C 1 137 ? 55.560 21.745 8.328 1.00 49.70 137 LYS C N 1
ATOM 5947 C CA . LYS C 1 137 ? 56.934 21.703 8.828 1.00 49.81 137 LYS C CA 1
ATOM 5948 C C . LYS C 1 137 ? 57.919 22.109 7.740 1.00 49.15 137 LYS C C 1
ATOM 5949 O O . LYS C 1 137 ? 59.058 22.480 8.028 1.00 48.94 137 LYS C O 1
ATOM 5955 N N . GLY C 1 138 ? 57.481 22.011 6.489 1.00 49.41 138 GLY C N 1
ATOM 5956 C CA . GLY C 1 138 ? 58.340 22.356 5.371 1.00 49.81 138 GLY C CA 1
ATOM 5957 C C . GLY C 1 138 ? 59.466 21.354 5.159 1.00 50.35 138 GLY C C 1
ATOM 5958 O O . GLY C 1 138 ? 60.439 21.654 4.470 1.00 51.33 138 GLY C O 1
ATOM 5959 N N . TYR C 1 139 ? 59.340 20.163 5.737 1.00 50.77 139 TYR C N 1
ATOM 5960 C CA . TYR C 1 139 ? 60.370 19.137 5.590 1.00 51.22 139 TYR C CA 1
ATOM 5961 C C . TYR C 1 139 ? 60.698 18.851 4.129 1.00 51.84 139 TYR C C 1
ATOM 5962 O O . TYR C 1 139 ? 61.862 18.826 3.740 1.00 52.32 139 TYR C O 1
ATOM 5971 N N . GLY C 1 140 ? 59.662 18.641 3.327 1.00 52.18 140 GLY C N 1
ATOM 5972 C CA . GLY C 1 140 ? 59.859 18.328 1.926 1.00 52.42 140 GLY C CA 1
ATOM 5973 C C . GLY C 1 140 ? 59.940 16.819 1.826 1.00 52.59 140 GLY C C 1
ATOM 5974 O O . GLY C 1 140 ? 58.960 16.118 2.065 1.00 52.82 140 GLY C O 1
ATOM 5975 N N . GLU C 1 141 ? 61.080 16.323 1.412 1.00 15.00 141 GLU C N 1
ATOM 5976 C CA . GLU C 1 141 ? 61.331 14.887 1.395 1.00 15.00 141 GLU C CA 1
ATOM 5977 C C . GLU C 1 141 ? 62.266 14.482 2.530 1.00 15.00 141 GLU C C 1
ATOM 5978 O O . GLU C 1 141 ? 62.420 13.359 2.899 1.00 48.12 141 GLU C O 1
ATOM 5984 N N . ARG C 1 142 ? 62.857 15.580 3.054 1.00 48.80 142 ARG C N 1
ATOM 5985 C CA . ARG C 1 142 ? 63.780 15.447 4.162 1.00 47.19 142 ARG C CA 1
ATOM 5986 C C . ARG C 1 142 ? 63.039 15.187 5.461 1.00 43.16 142 ARG C C 1
ATOM 5987 O O . ARG C 1 142 ? 63.272 15.851 6.474 1.00 42.51 142 ARG C O 1
ATOM 5995 N N . VAL C 1 143 ? 62.144 14.211 5.424 1.00 39.28 143 VAL C N 1
ATOM 5996 C CA . VAL C 1 143 ? 61.373 13.857 6.604 1.00 34.96 143 VAL C CA 1
ATOM 5997 C C . VAL C 1 143 ? 62.120 12.829 7.431 1.00 31.49 143 VAL C C 1
ATOM 5998 O O . VAL C 1 143 ? 62.504 11.782 6.925 1.00 30.60 143 VAL C O 1
ATOM 6002 N N . PRO C 1 144 ? 62.348 13.140 8.713 1.00 30.77 144 PRO C N 1
ATOM 6003 C CA . PRO C 1 144 ? 63.053 12.228 9.623 1.00 29.97 144 PRO C CA 1
ATOM 6004 C C . PRO C 1 144 ? 62.218 10.937 9.744 1.00 30.40 144 PRO C C 1
ATOM 6005 O O . PRO C 1 144 ? 60.998 10.993 9.962 1.00 28.10 144 PRO C O 1
ATOM 6009 N N . ALA C 1 145 ? 62.875 9.788 9.568 1.00 28.34 145 ALA C N 1
ATOM 6010 C CA . ALA C 1 145 ? 62.209 8.483 9.627 1.00 28.46 145 ALA C CA 1
ATOM 6011 C C . ALA C 1 145 ? 61.251 8.327 10.796 1.00 27.70 145 ALA C C 1
ATOM 6012 O O . ALA C 1 145 ? 60.105 7.916 10.622 1.00 28.22 145 ALA C O 1
ATOM 6014 N N . GLY C 1 146 ? 61.728 8.652 11.990 1.00 26.66 146 GLY C N 1
ATOM 6015 C CA . GLY C 1 146 ? 60.905 8.514 13.174 1.00 24.62 146 GLY C CA 1
ATOM 6016 C C . GLY C 1 146 ? 59.594 9.258 13.095 1.00 24.60 146 GLY C C 1
ATOM 6017 O O . GLY C 1 146 ? 58.568 8.765 13.561 1.00 23.07 146 GLY C O 1
ATOM 6018 N N . PHE C 1 147 ? 59.609 10.440 12.489 1.00 24.83 147 PHE C N 1
ATOM 6019 C CA . PHE C 1 147 ? 58.384 11.227 12.393 1.00 26.24 147 PHE C CA 1
ATOM 6020 C C . PHE C 1 147 ? 57.425 10.621 11.381 1.00 24.91 147 PHE C C 1
ATOM 6021 O O . PHE C 1 147 ? 56.223 10.593 11.599 1.00 23.43 147 PHE C O 1
ATOM 6029 N N . PHE C 1 148 ? 57.976 10.131 10.276 1.00 26.10 148 PHE C N 1
ATOM 6030 C CA . PHE C 1 148 ? 57.178 9.526 9.224 1.00 26.12 148 PHE C CA 1
ATOM 6031 C C . PHE C 1 148 ? 56.395 8.328 9.765 1.00 25.53 148 PHE C C 1
ATOM 6032 O O . PHE C 1 148 ? 55.252 8.114 9.393 1.00 26.62 148 PHE C O 1
ATOM 6040 N N . VAL C 1 149 ? 57.009 7.562 10.659 1.00 24.77 149 VAL C N 1
ATOM 6041 C CA . VAL C 1 149 ? 56.345 6.393 11.229 1.00 27.00 149 VAL C CA 1
ATOM 6042 C C . VAL C 1 149 ? 5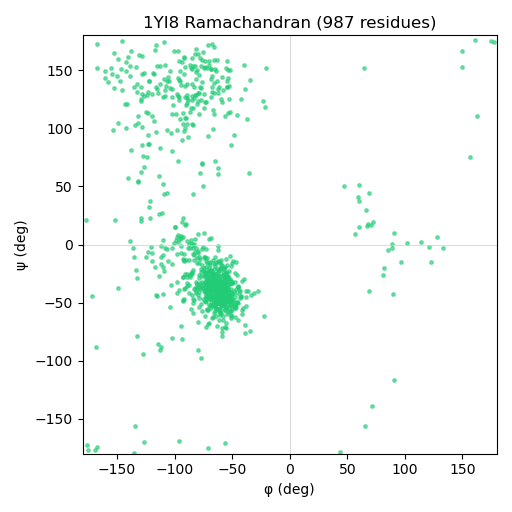5.738 6.605 12.625 1.00 26.84 149 VAL C C 1
ATOM 6043 O O . VAL C 1 149 ? 55.385 5.641 13.282 1.00 26.26 149 VAL C O 1
ATOM 6047 N N . TYR C 1 150 ? 55.572 7.844 13.071 1.00 26.92 150 TYR C N 1
ATOM 6048 C CA . TYR C 1 150 ? 55.057 8.012 14.420 1.00 26.28 150 TYR C CA 1
ATOM 6049 C C . TYR C 1 150 ? 53.640 7.511 14.642 1.00 26.31 150 TYR C C 1
ATOM 6050 O O . TYR C 1 150 ? 53.294 7.111 15.752 1.00 26.80 150 TYR C O 1
ATOM 6059 N N . PRO C 1 151 ? 52.783 7.521 13.612 1.00 27.08 151 PRO C N 1
ATOM 6060 C CA . PRO C 1 151 ? 51.438 7.016 13.859 1.00 27.88 151 PRO C CA 1
ATOM 6061 C C . PRO C 1 151 ? 51.485 5.565 14.381 1.00 27.47 151 PRO C C 1
ATOM 6062 O O . PRO C 1 151 ? 50.621 5.147 15.157 1.00 27.59 151 PRO C O 1
ATOM 6066 N N . VAL C 1 152 ? 52.497 4.799 13.977 1.00 28.34 152 VAL C N 1
ATOM 6067 C CA . VAL C 1 152 ? 52.569 3.418 14.449 1.00 28.66 152 VAL C CA 1
ATOM 6068 C C . VAL C 1 152 ? 53.005 3.351 15.906 1.00 28.02 152 VAL C C 1
ATOM 6069 O O . VAL C 1 152 ? 52.475 2.546 16.652 1.00 25.32 152 VAL C O 1
ATOM 6073 N N . SER C 1 153 ? 53.955 4.191 16.313 1.00 28.16 153 SER C N 1
ATOM 6074 C CA . SER C 1 153 ? 54.392 4.171 17.709 1.00 29.07 153 SER C CA 1
ATOM 6075 C C . SER C 1 153 ? 53.197 4.521 18.586 1.00 26.77 153 SER C C 1
ATOM 6076 O O . SER C 1 153 ? 53.083 4.041 19.718 1.00 26.26 153 SER C O 1
ATOM 6079 N N . GLN C 1 154 ? 52.311 5.373 18.079 1.00 26.35 154 GLN C N 1
ATOM 6080 C CA . GLN C 1 154 ? 51.120 5.709 18.853 1.00 25.44 154 GLN C CA 1
ATOM 6081 C C . GLN C 1 154 ? 50.209 4.476 18.900 1.00 22.23 154 GLN C C 1
ATOM 6082 O O . GLN C 1 154 ? 49.574 4.220 19.914 1.00 20.12 154 GLN C O 1
ATOM 6088 N N . ALA C 1 155 ? 50.123 3.747 17.788 1.00 21.14 155 ALA C N 1
ATOM 6089 C CA . ALA C 1 155 ? 49.313 2.521 17.742 1.00 21.97 155 ALA C CA 1
ATOM 6090 C C . ALA C 1 155 ? 49.865 1.604 18.819 1.00 21.06 155 ALA C C 1
ATOM 6091 O O . ALA C 1 155 ? 49.116 0.938 19.515 1.00 21.74 155 ALA C O 1
ATOM 6093 N N . ALA C 1 156 ? 51.194 1.579 18.923 1.00 20.03 156 ALA C N 1
ATOM 6094 C CA . ALA C 1 156 ? 51.882 0.751 19.901 1.00 22.47 156 ALA C CA 1
ATOM 6095 C C . ALA C 1 156 ? 51.451 1.199 21.301 1.00 24.11 156 ALA C C 1
ATOM 6096 O O . ALA C 1 156 ? 51.178 0.362 22.172 1.00 22.14 156 ALA C O 1
ATOM 6098 N N . ASP C 1 157 ? 51.391 2.514 21.515 1.00 24.68 157 ASP C N 1
ATOM 6099 C CA . ASP C 1 157 ? 50.962 3.059 22.800 1.00 26.25 157 ASP C CA 1
ATOM 6100 C C . ASP C 1 157 ? 49.574 2.553 23.192 1.00 25.66 157 ASP C C 1
ATOM 6101 O O . ASP C 1 157 ? 49.358 2.039 24.299 1.00 25.05 157 ASP C O 1
ATOM 6106 N N . ILE C 1 158 ? 48.623 2.737 22.284 1.00 24.30 158 ILE C N 1
ATOM 6107 C CA . ILE C 1 158 ? 47.235 2.330 22.519 1.00 24.06 158 ILE C CA 1
ATOM 6108 C C . ILE C 1 158 ? 47.120 0.835 22.867 1.00 24.14 158 ILE C C 1
ATOM 6109 O O . ILE C 1 158 ? 46.573 0.479 23.910 1.00 23.96 158 ILE C O 1
ATOM 6114 N N . ALA C 1 159 ? 47.622 -0.032 21.990 1.00 21.15 159 ALA C N 1
ATOM 6115 C CA . ALA C 1 159 ? 47.521 -1.479 22.206 1.00 22.24 159 ALA C CA 1
ATOM 6116 C C . ALA C 1 159 ? 48.207 -1.984 23.479 1.00 22.26 159 ALA C C 1
ATOM 6117 O O . ALA C 1 159 ? 47.659 -2.839 24.171 1.00 23.88 159 ALA C O 1
ATOM 6119 N N . ALA C 1 160 ? 49.406 -1.460 23.764 1.00 21.64 160 ALA C N 1
ATOM 6120 C CA . ALA C 1 160 ? 50.202 -1.881 24.909 1.00 23.28 160 ALA C CA 1
ATOM 6121 C C . ALA C 1 160 ? 49.517 -1.611 26.238 1.00 23.66 160 ALA C C 1
ATOM 6122 O O . ALA C 1 160 ? 49.528 -2.448 27.117 1.00 25.01 160 ALA C O 1
ATOM 6124 N N . PHE C 1 161 ? 48.929 -0.437 26.393 1.00 24.52 161 PHE C N 1
ATOM 6125 C CA . PHE C 1 161 ? 48.238 -0.133 27.629 1.00 25.19 161 PHE C CA 1
ATOM 6126 C C . PHE C 1 161 ? 46.871 -0.796 27.625 1.00 25.83 161 PHE C C 1
ATOM 6127 O O . PHE C 1 161 ? 46.199 -0.863 28.633 1.00 28.86 161 PHE C O 1
ATOM 6135 N N . GLY C 1 162 ? 46.474 -1.308 26.472 1.00 26.06 162 GLY C N 1
ATOM 6136 C CA . GLY C 1 162 ? 45.205 -1.991 26.386 1.00 27.41 162 GLY C CA 1
ATOM 6137 C C . GLY C 1 162 ? 44.027 -1.058 26.546 1.00 28.15 162 GLY C C 1
ATOM 6138 O O . GLY C 1 162 ? 43.059 -1.361 27.270 1.00 28.44 162 GLY C O 1
ATOM 6139 N N . ALA C 1 163 ? 44.106 0.083 25.879 1.00 25.45 163 ALA C N 1
ATOM 6140 C CA . ALA C 1 163 ? 43.026 1.042 25.928 1.00 25.56 163 ALA C CA 1
ATOM 6141 C C . ALA C 1 163 ? 41.951 0.609 24.935 1.00 24.99 163 ALA C C 1
ATOM 6142 O O . ALA C 1 163 ? 42.268 0.103 23.862 1.00 22.73 163 ALA C O 1
ATOM 6144 N N . THR C 1 164 ? 40.687 0.797 25.304 1.00 26.49 164 THR C N 1
ATOM 6145 C CA . THR C 1 164 ? 39.582 0.474 24.419 1.00 26.46 164 THR C CA 1
ATOM 6146 C C . THR C 1 164 ? 38.887 1.778 23.989 1.00 26.85 164 THR C C 1
ATOM 6147 O O . THR C 1 164 ? 38.066 1.780 23.076 1.00 25.71 164 THR C O 1
ATOM 6151 N N . LEU C 1 165 ? 39.236 2.888 24.632 1.00 26.71 165 LEU C N 1
ATOM 6152 C CA . LEU C 1 165 ? 38.652 4.180 24.292 1.00 27.12 165 LEU C CA 1
ATOM 6153 C C . LEU C 1 165 ? 39.755 5.234 24.162 1.00 27.16 165 LEU C C 1
ATOM 6154 O O . LEU C 1 165 ? 40.617 5.376 25.054 1.00 26.11 165 LEU C O 1
ATOM 6159 N N . VAL C 1 166 ? 39.719 5.982 23.063 1.00 24.42 166 VAL C N 1
ATOM 6160 C CA . VAL C 1 166 ? 40.709 7.021 22.820 1.00 25.91 166 VAL C CA 1
ATOM 6161 C C . VAL C 1 166 ? 40.067 8.342 22.393 1.00 26.80 166 VAL C C 1
ATOM 6162 O O . VAL C 1 166 ? 39.504 8.444 21.299 1.00 25.36 166 VAL C O 1
ATOM 6166 N N . PRO C 1 167 ? 40.114 9.373 23.259 1.00 26.72 167 PRO C N 1
ATOM 6167 C CA . PRO C 1 167 ? 39.523 10.661 22.902 1.00 28.25 167 PRO C CA 1
ATOM 6168 C C . PRO C 1 167 ? 40.170 11.170 21.614 1.00 28.79 167 PRO C C 1
ATOM 6169 O O . PRO C 1 167 ? 41.399 11.174 21.486 1.00 30.97 167 PRO C O 1
ATOM 6173 N N . VAL C 1 168 ? 39.366 11.621 20.667 1.00 28.59 168 VAL C N 1
ATOM 6174 C CA . VAL C 1 168 ? 39.958 12.062 19.420 1.00 31.03 168 VAL C CA 1
ATOM 6175 C C . VAL C 1 168 ? 39.227 13.199 18.721 1.00 32.74 168 VAL C C 1
ATOM 6176 O O . VAL C 1 168 ? 37.988 13.262 18.702 1.00 31.20 168 VAL C O 1
ATOM 6180 N N . GLY C 1 169 ? 40.017 14.109 18.162 1.00 34.52 169 GLY C N 1
ATOM 6181 C CA . GLY C 1 169 ? 39.464 15.197 17.386 1.00 37.58 169 GLY C CA 1
ATOM 6182 C C . GLY C 1 169 ? 39.492 14.586 15.996 1.00 39.82 169 GLY C C 1
ATOM 6183 O O . GLY C 1 169 ? 40.226 13.618 15.780 1.00 39.04 169 GLY C O 1
ATOM 6184 N N . ASP C 1 170 ? 38.720 15.104 15.048 1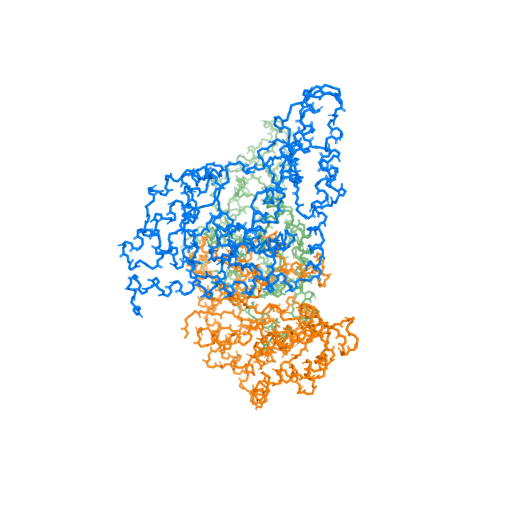.00 42.25 170 ASP C N 1
ATOM 6185 C CA . ASP C 1 170 ? 38.730 14.493 13.730 1.00 46.21 170 ASP C CA 1
ATOM 6186 C C . ASP C 1 170 ? 40.109 14.515 13.065 1.00 47.11 170 ASP C C 1
ATOM 6187 O O . ASP C 1 170 ? 40.343 13.774 12.099 1.00 46.49 170 ASP C O 1
ATOM 6192 N N . ASP C 1 171 ? 41.020 15.331 13.603 1.00 48.33 171 ASP C N 1
ATOM 6193 C CA . ASP C 1 171 ? 42.392 15.438 13.091 1.00 49.68 171 ASP C CA 1
ATOM 6194 C C . ASP C 1 171 ? 43.269 14.257 13.499 1.00 49.12 171 ASP C C 1
ATOM 6195 O O . ASP C 1 171 ? 44.332 14.041 12.919 1.00 49.25 171 ASP C O 1
ATOM 6200 N N . GLN C 1 172 ? 42.831 13.517 14.511 1.00 48.07 172 GLN C N 1
ATOM 6201 C CA . GLN C 1 172 ? 43.585 12.371 14.986 1.00 48.41 172 GLN C CA 1
ATOM 6202 C C . GLN C 1 172 ? 42.943 11.043 14.589 1.00 47.09 172 GLN C C 1
ATOM 6203 O O . GLN C 1 172 ? 43.500 9.972 14.859 1.00 46.61 172 GLN C O 1
ATOM 6209 N N . LEU C 1 173 ? 41.775 11.110 13.956 1.00 45.01 173 LEU C N 1
ATOM 6210 C CA . LEU C 1 173 ? 41.069 9.912 13.523 1.00 42.47 173 LEU C CA 1
ATOM 6211 C C . LEU C 1 173 ? 41.918 9.030 12.620 1.00 42.41 173 LEU C C 1
ATOM 6212 O O . LEU C 1 173 ? 41.853 7.803 12.709 1.00 41.18 173 LEU C O 1
ATOM 6217 N N . PRO C 1 174 ? 42.693 9.642 11.705 1.00 42.05 174 PRO C N 1
ATOM 6218 C CA . PRO C 1 174 ? 43.483 8.727 10.872 1.00 41.43 174 PRO C CA 1
ATOM 6219 C C . PRO C 1 174 ? 44.550 8.053 11.733 1.00 40.47 174 PRO C C 1
ATOM 6220 O O . PRO C 1 174 ? 45.027 6.968 11.407 1.00 39.43 174 PRO C O 1
ATOM 6224 N N . MET C 1 175 ? 44.909 8.672 12.851 1.00 39.95 175 MET C N 1
ATOM 6225 C CA . MET C 1 175 ? 45.890 8.036 13.717 1.00 39.29 175 MET C CA 1
ATOM 6226 C C . MET C 1 175 ? 45.174 6.834 14.335 1.00 37.93 175 MET C C 1
ATOM 6227 O O . MET C 1 175 ? 45.686 5.729 14.367 1.00 36.67 175 MET C O 1
ATOM 6232 N N . LEU C 1 176 ? 43.972 7.082 14.821 1.00 35.74 176 LEU C N 1
ATOM 6233 C CA . LEU C 1 176 ? 43.153 6.060 15.454 1.00 35.32 176 LEU C CA 1
ATOM 6234 C C . LEU C 1 176 ? 42.769 4.919 14.503 1.00 35.05 176 LEU C C 1
ATOM 6235 O O . LEU C 1 176 ? 42.932 3.745 14.838 1.00 32.81 176 LEU C O 1
ATOM 6240 N N . GLU C 1 177 ? 42.279 5.259 13.318 1.00 35.34 177 GLU C N 1
ATOM 6241 C CA . GLU C 1 177 ? 41.885 4.243 12.356 1.00 36.99 177 GLU C CA 1
ATOM 6242 C C . GLU C 1 177 ? 43.063 3.357 11.989 1.00 35.43 177 GLU C C 1
ATOM 6243 O O . GLU C 1 177 ? 42.935 2.143 11.880 1.00 35.71 177 GLU C O 1
ATOM 6249 N N . GLN C 1 178 ? 44.233 3.943 11.804 1.00 35.36 178 GLN C N 1
ATOM 6250 C CA . GLN C 1 178 ? 45.367 3.095 11.483 1.00 34.22 178 GLN C CA 1
ATOM 6251 C C . GLN C 1 178 ? 45.623 2.114 12.623 1.00 32.66 178 GLN C C 1
ATOM 6252 O O . GLN C 1 178 ? 45.914 0.941 12.378 1.00 31.75 178 GLN C O 1
ATOM 6258 N N . THR C 1 179 ? 45.506 2.594 13.862 1.00 29.41 179 THR C N 1
ATOM 6259 C CA . THR C 1 179 ? 45.698 1.753 15.034 1.00 27.64 179 THR C CA 1
ATOM 6260 C C . THR C 1 179 ? 44.780 0.550 14.894 1.00 28.66 179 THR C C 1
ATOM 6261 O O . THR C 1 179 ? 45.200 -0.599 15.094 1.00 29.16 179 THR C O 1
ATOM 6265 N N . ARG C 1 180 ? 43.521 0.834 14.566 1.00 29.70 180 ARG C N 1
ATOM 6266 C CA . ARG C 1 180 ? 42.486 -0.191 14.377 1.00 32.76 180 ARG C CA 1
ATOM 6267 C C . ARG C 1 180 ? 42.909 -1.206 13.324 1.00 32.53 180 ARG C C 1
ATOM 6268 O O . ARG C 1 180 ? 42.745 -2.400 13.520 1.00 32.99 180 ARG C O 1
ATOM 6276 N N . GLU C 1 181 ? 43.432 -0.726 12.200 1.00 32.65 181 GLU C N 1
ATOM 6277 C CA . GLU C 1 181 ? 43.862 -1.625 11.141 1.00 34.08 181 GLU C CA 1
ATOM 6278 C C . GLU C 1 181 ? 45.026 -2.489 11.608 1.00 31.13 181 GLU C C 1
ATOM 6279 O O . GLU C 1 181 ? 45.103 -3.673 11.277 1.00 30.94 181 GLU C O 1
ATOM 6285 N N . ILE C 1 182 ? 45.936 -1.893 12.373 1.00 29.13 182 ILE C N 1
ATOM 6286 C CA . ILE C 1 182 ? 47.100 -2.633 12.862 1.00 28.17 182 ILE C CA 1
ATOM 6287 C C . ILE C 1 182 ? 46.709 -3.749 13.851 1.00 28.42 182 ILE C C 1
ATOM 6288 O O . ILE C 1 182 ? 47.132 -4.892 13.695 1.00 26.55 182 ILE C O 1
ATOM 6293 N N . VAL C 1 183 ? 45.904 -3.419 14.861 1.00 28.03 183 VAL C N 1
ATOM 6294 C CA . VAL C 1 183 ? 45.466 -4.416 15.859 1.00 29.45 183 VAL C CA 1
ATOM 6295 C C . VAL C 1 183 ? 44.754 -5.555 15.166 1.00 30.51 183 VAL C C 1
ATOM 6296 O O . VAL C 1 183 ? 44.967 -6.723 15.465 1.00 30.57 183 VAL C O 1
ATOM 6300 N N . ARG C 1 184 ? 43.910 -5.182 14.214 1.00 33.56 184 ARG C N 1
ATOM 6301 C CA . ARG C 1 184 ? 43.134 -6.117 13.409 1.00 35.83 184 ARG C CA 1
ATOM 6302 C C . ARG C 1 184 ? 44.089 -7.016 12.619 1.00 35.31 184 ARG C C 1
ATOM 6303 O O . ARG C 1 184 ? 43.863 -8.223 12.488 1.00 35.41 184 ARG C O 1
ATOM 6311 N N . ARG C 1 185 ? 45.152 -6.417 12.089 1.00 34.34 185 ARG C N 1
ATOM 6312 C CA . ARG C 1 185 ? 46.137 -7.158 11.310 1.00 34.42 185 ARG C CA 1
ATOM 6313 C C . ARG C 1 185 ? 46.931 -8.083 12.227 1.00 31.76 185 ARG C C 1
ATOM 6314 O O . ARG C 1 185 ? 47.244 -9.217 11.862 1.00 29.83 185 ARG C O 1
ATOM 6322 N N . PHE C 1 186 ? 47.235 -7.602 13.431 1.00 29.16 186 PHE C N 1
ATOM 6323 C CA . PHE C 1 186 ? 48.009 -8.387 14.388 1.00 26.26 186 PHE C CA 1
ATOM 6324 C C . PHE C 1 186 ? 47.217 -9.595 14.890 1.00 26.90 186 PHE C C 1
ATOM 6325 O O . PHE C 1 186 ? 47.746 -10.702 14.937 1.00 24.18 186 PHE C O 1
ATOM 6333 N N . ASN C 1 187 ? 45.961 -9.383 15.258 1.00 25.58 187 ASN C N 1
ATOM 6334 C CA . ASN C 1 187 ? 45.161 -10.481 15.761 1.00 27.42 187 ASN C CA 1
ATOM 6335 C C . ASN C 1 187 ? 44.949 -11.581 14.727 1.00 28.13 187 ASN C C 1
ATOM 6336 O O . ASN C 1 187 ? 45.084 -12.760 15.033 1.00 29.37 187 ASN C O 1
ATOM 6341 N N . ALA C 1 188 ? 44.635 -11.194 13.495 1.00 30.48 188 ALA C N 1
ATOM 6342 C CA . ALA C 1 188 ? 44.405 -12.164 12.427 1.00 30.92 188 ALA C CA 1
ATOM 6343 C C . ALA C 1 188 ? 45.685 -12.908 12.070 1.00 32.37 188 ALA C C 1
ATOM 6344 O O . ALA C 1 188 ? 45.665 -14.081 11.719 1.00 33.02 188 ALA C O 1
ATOM 6346 N N . LEU C 1 189 ? 46.811 -12.218 12.177 1.00 34.33 189 LEU C N 1
ATOM 6347 C CA . LEU C 1 189 ? 48.103 -12.794 11.808 1.00 34.33 189 LEU C CA 1
ATOM 6348 C C . LEU C 1 189 ? 48.740 -13.708 12.838 1.00 34.50 189 LEU C C 1
ATOM 6349 O O . LEU C 1 189 ? 49.388 -14.703 12.493 1.00 34.09 189 LEU C O 1
ATOM 6354 N N . TYR C 1 190 ? 48.571 -13.349 14.098 1.00 32.22 190 TYR C N 1
ATOM 6355 C CA . TYR C 1 190 ? 49.141 -14.119 15.175 1.00 33.34 190 TYR C CA 1
ATOM 6356 C C . TYR C 1 190 ? 47.967 -14.724 15.939 1.00 33.50 190 TYR C C 1
ATOM 6357 O O . TYR C 1 190 ? 47.487 -15.806 15.598 1.00 33.22 190 TYR C O 1
ATOM 6366 N N . ALA C 1 191 ? 47.482 -14.010 16.945 1.00 32.86 191 ALA C N 1
ATOM 6367 C CA . ALA C 1 191 ? 46.338 -14.463 17.728 1.00 32.53 191 ALA C CA 1
ATOM 6368 C C . ALA C 1 191 ? 45.625 -13.208 18.211 1.00 32.10 191 ALA C C 1
ATOM 6369 O O . ALA C 1 191 ? 46.269 -12.217 18.513 1.00 31.53 191 ALA C O 1
ATOM 6371 N N . PRO C 1 192 ? 44.282 -13.234 18.306 1.00 33.45 192 PRO C N 1
ATOM 6372 C CA . PRO C 1 192 ? 43.429 -12.127 18.731 1.00 33.28 192 PRO C CA 1
ATOM 6373 C C . PRO C 1 192 ? 43.659 -11.745 20.179 1.00 34.17 192 PRO C C 1
ATOM 6374 O O . PRO C 1 192 ? 42.817 -11.982 21.039 1.00 36.21 192 PRO C O 1
ATOM 6378 N N . VAL C 1 193 ? 44.804 -11.127 20.436 1.00 32.45 193 VAL C N 1
ATOM 6379 C CA . VAL C 1 193 ? 45.197 -10.768 21.789 1.00 32.78 193 VAL C CA 1
ATOM 6380 C C . VAL C 1 193 ? 45.185 -9.266 22.119 1.00 30.76 193 VAL C C 1
ATOM 6381 O O . VAL C 1 193 ? 45.313 -8.875 23.268 1.00 29.27 193 VAL C O 1
ATOM 6385 N N . LEU C 1 194 ? 45.006 -8.431 21.107 1.00 29.68 194 LEU C N 1
ATOM 6386 C CA . LEU C 1 194 ? 44.968 -6.983 21.311 1.00 28.25 194 LEU C CA 1
ATOM 6387 C C . LEU C 1 194 ? 43.541 -6.469 21.207 1.00 28.78 194 LEU C C 1
ATOM 6388 O O . LEU C 1 194 ? 42.765 -6.929 20.374 1.00 29.16 194 LEU C O 1
ATOM 6393 N N . ALA C 1 195 ? 43.191 -5.515 22.059 1.00 30.65 195 ALA C N 1
ATOM 6394 C CA . ALA C 1 195 ? 41.848 -4.941 22.027 1.00 32.47 195 ALA C CA 1
ATOM 6395 C C . ALA C 1 195 ? 41.771 -3.928 20.889 1.00 33.34 195 ALA C C 1
ATOM 6396 O O . ALA C 1 195 ? 42.759 -3.256 20.578 1.00 33.55 195 ALA C O 1
ATOM 6398 N N . GLU C 1 196 ? 40.615 -3.829 20.249 1.00 34.53 196 GLU C N 1
ATOM 6399 C CA . GLU C 1 196 ? 40.455 -2.866 19.172 1.00 34.96 196 GLU C CA 1
ATOM 6400 C C . GLU C 1 196 ? 39.981 -1.592 19.832 1.00 34.25 196 GLU C C 1
ATOM 6401 O O . GLU C 1 196 ? 38.941 -1.578 20.497 1.00 33.66 196 GLU C O 1
ATOM 6407 N N . PRO C 1 197 ? 40.734 -0.497 19.670 1.00 33.44 197 PRO C N 1
ATOM 6408 C CA . PRO C 1 197 ? 40.263 0.725 20.314 1.00 32.38 197 PRO C CA 1
ATOM 6409 C C . PRO C 1 197 ? 39.119 1.410 19.573 1.00 32.89 197 PRO C C 1
ATOM 6410 O O . PRO C 1 197 ? 38.977 1.243 18.358 1.00 32.21 197 PRO C O 1
ATOM 6414 N N . GLN C 1 198 ? 38.305 2.152 20.321 1.00 31.09 198 GLN C N 1
ATOM 6415 C CA . GLN C 1 198 ? 37.178 2.887 19.763 1.00 32.45 198 GLN C CA 1
ATOM 6416 C C . GLN C 1 198 ? 37.414 4.363 20.042 1.00 32.19 198 GLN C C 1
ATOM 6417 O O . GLN C 1 198 ? 37.996 4.742 21.059 1.00 28.76 198 GLN C O 1
ATOM 6423 N N . ALA C 1 199 ? 36.948 5.200 19.136 1.00 32.03 199 ALA C N 1
ATOM 6424 C CA . ALA C 1 199 ? 37.105 6.628 19.296 1.00 32.63 199 ALA C CA 1
ATOM 6425 C C . ALA C 1 199 ? 36.022 7.220 20.166 1.00 33.63 199 ALA C C 1
ATOM 6426 O O . ALA C 1 199 ? 34.920 6.677 20.283 1.00 34.12 199 ALA C O 1
ATOM 6428 N N . GLN C 1 200 ? 36.359 8.329 20.802 1.00 34.41 200 GLN C N 1
ATOM 6429 C CA . GLN C 1 200 ? 35.409 9.065 21.612 1.00 35.60 200 GLN C CA 1
ATOM 6430 C C . GLN C 1 200 ? 35.551 10.394 20.866 1.00 36.42 200 GLN C C 1
ATOM 6431 O O . GLN C 1 200 ? 36.366 11.243 21.185 1.00 35.47 200 GLN C O 1
ATOM 6437 N N . LEU C 1 201 ? 34.756 10.512 19.812 1.00 38.19 201 LEU C N 1
ATOM 6438 C CA . LEU C 1 201 ? 34.782 11.638 18.907 1.00 39.59 201 LEU C CA 1
ATOM 6439 C C . LEU C 1 201 ? 34.637 13.059 19.441 1.00 40.68 201 LEU C C 1
ATOM 6440 O O . LEU C 1 201 ? 33.801 13.366 20.298 1.00 39.20 201 LEU C O 1
ATOM 6445 N N . SER C 1 202 ? 35.506 13.894 18.883 1.00 42.46 202 SER C N 1
ATOM 6446 C CA . SER C 1 202 ? 35.625 15.334 19.084 1.00 45.90 202 SER C CA 1
ATOM 6447 C C . SER C 1 202 ? 35.546 16.027 20.431 1.00 47.67 202 SER C C 1
ATOM 6448 O O . SER C 1 202 ? 35.412 15.409 21.483 1.00 49.39 202 SER C O 1
ATOM 6451 N N . ARG C 1 203 ? 35.649 17.349 20.338 1.00 50.44 203 ARG C N 1
ATOM 6452 C CA . ARG C 1 203 ? 35.605 18.277 21.458 1.00 52.32 203 ARG C CA 1
ATOM 6453 C C . ARG C 1 203 ? 35.058 19.593 20.901 1.00 53.39 203 ARG C C 1
ATOM 6454 O O . ARG C 1 203 ? 35.250 20.663 21.490 1.00 53.50 203 ARG C O 1
ATOM 6456 N N . VAL C 1 204 ? 34.368 19.504 19.768 1.00 53.20 204 VAL C N 1
ATOM 6457 C CA . VAL C 1 204 ? 33.826 20.693 19.120 1.00 53.94 204 VAL C CA 1
ATOM 6458 C C . VAL C 1 204 ? 35.089 21.488 18.734 1.00 52.88 204 VAL C C 1
ATOM 6459 O O . VAL C 1 204 ? 36.124 21.376 19.388 1.00 51.19 204 VAL C O 1
ATOM 6463 N N . PRO C 1 205 ? 35.021 22.289 17.667 1.00 51.87 205 PRO C N 1
ATOM 6464 C CA . PRO C 1 205 ? 36.125 23.116 17.171 1.00 49.69 205 PRO C CA 1
ATOM 6465 C C . PRO C 1 205 ? 37.277 23.486 18.094 1.00 46.56 205 PRO C C 1
ATOM 6466 O O . PRO C 1 205 ? 37.132 23.582 19.311 1.00 46.17 205 PRO C O 1
ATOM 6470 N N . ARG C 1 206 ? 38.426 23.703 17.482 1.00 43.24 206 ARG C N 1
ATOM 6471 C CA . ARG C 1 206 ? 39.620 24.070 18.209 1.00 41.39 206 ARG C CA 1
ATOM 6472 C C . ARG C 1 206 ? 39.708 25.570 18.516 1.00 37.73 206 ARG C C 1
ATOM 6473 O O . ARG C 1 206 ? 39.448 26.415 17.663 1.00 37.17 206 ARG C O 1
ATOM 6481 N N . LEU C 1 207 ? 40.086 25.877 19.747 1.00 33.45 207 LEU C N 1
ATOM 6482 C CA . LEU C 1 207 ? 40.221 27.241 20.199 1.00 31.60 207 LEU C CA 1
ATOM 6483 C C . LEU C 1 207 ? 41.244 28.003 19.349 1.00 30.62 207 LEU C C 1
ATOM 6484 O O . LEU C 1 207 ? 42.397 27.588 19.232 1.00 30.08 207 LEU C O 1
ATOM 6489 N N . PRO C 1 208 ? 40.818 29.112 18.745 1.00 29.29 208 PRO C N 1
ATOM 6490 C CA . PRO C 1 208 ? 41.683 29.965 17.900 1.00 29.34 208 PRO C CA 1
ATOM 6491 C C . PRO C 1 208 ? 42.597 30.775 18.803 1.00 29.63 208 PRO C C 1
ATOM 6492 O O . PRO C 1 208 ? 42.367 30.859 20.006 1.00 30.44 208 PRO C O 1
ATOM 6496 N N . GLY C 1 209 ? 43.632 31.376 18.219 1.00 30.19 209 GLY C N 1
ATOM 6497 C CA . GLY C 1 209 ? 44.555 32.177 18.992 1.00 30.10 209 GLY C CA 1
ATOM 6498 C C . GLY C 1 209 ? 44.116 33.605 19.291 1.00 30.19 209 GLY C C 1
ATOM 6499 O O . GLY C 1 209 ? 43.153 34.107 18.718 1.00 30.00 209 GLY C O 1
ATOM 6500 N N . LEU C 1 210 ? 44.845 34.254 20.192 1.00 30.01 210 LEU C N 1
ATOM 6501 C CA . LEU C 1 210 ? 44.552 35.635 20.589 1.00 32.00 210 LEU C CA 1
ATOM 6502 C C . LEU C 1 210 ? 44.400 36.629 19.424 1.00 33.07 210 LEU C C 1
ATOM 6503 O O . LEU C 1 210 ? 43.544 37.513 19.506 1.00 33.22 210 LEU C O 1
ATOM 6508 N N . ASP C 1 211 ? 45.203 36.516 18.356 1.00 33.61 211 ASP C N 1
ATOM 6509 C CA . ASP C 1 211 ? 45.041 37.449 17.223 1.00 35.53 211 ASP C CA 1
ATOM 6510 C C . ASP C 1 211 ? 44.116 36.886 16.142 1.00 34.49 211 ASP C C 1
ATOM 6511 O O . ASP C 1 211 ? 44.145 37.317 15.001 1.00 32.12 211 ASP C O 1
ATOM 6516 N N . GLY C 1 212 ? 43.309 35.903 16.491 1.00 34.00 212 GLY C N 1
ATOM 6517 C CA . GLY C 1 212 ? 42.381 35.380 15.508 1.00 34.94 212 GLY C CA 1
ATOM 6518 C C . GLY C 1 212 ? 42.801 34.247 14.601 1.00 35.08 212 GLY C C 1
ATOM 6519 O O . GLY C 1 212 ? 41.988 33.774 13.808 1.00 35.16 212 GLY C O 1
ATOM 6520 N N . GLN C 1 213 ? 44.051 33.811 14.695 1.00 36.47 213 GLN C N 1
ATOM 6521 C CA . GLN C 1 213 ? 44.518 32.708 13.862 1.00 39.08 213 GLN C CA 1
ATOM 6522 C C . GLN C 1 213 ? 43.880 31.386 14.237 1.00 39.75 213 GLN C C 1
ATOM 6523 O O . GLN C 1 213 ? 43.541 31.153 15.407 1.00 39.78 213 GLN C O 1
ATOM 6529 N N . ALA C 1 214 ? 43.755 30.513 13.237 1.00 39.30 214 ALA C N 1
ATOM 6530 C CA . ALA C 1 214 ? 43.171 29.185 13.419 1.00 39.00 214 ALA C CA 1
ATOM 6531 C C . ALA C 1 214 ? 43.743 28.460 14.641 1.00 37.77 214 ALA C C 1
ATOM 6532 O O . ALA C 1 214 ? 43.005 27.880 15.441 1.00 38.13 214 ALA C O 1
ATOM 6534 N N . LYS C 1 215 ? 45.062 28.508 14.786 1.00 37.40 215 LYS C N 1
ATOM 6535 C CA . LYS C 1 215 ? 45.731 27.793 15.866 1.00 38.08 215 LYS C CA 1
ATOM 6536 C C . LYS C 1 215 ? 46.294 28.649 17.004 1.00 36.71 215 LYS C C 1
ATOM 6537 O O . LYS C 1 215 ? 46.899 29.701 16.775 1.00 35.14 215 LYS C O 1
ATOM 6543 N N . MET C 1 216 ? 46.072 28.192 18.235 1.00 35.90 216 MET C N 1
ATOM 6544 C CA . MET C 1 216 ? 46.593 28.876 19.411 1.00 34.61 216 MET C CA 1
ATOM 6545 C C . MET C 1 216 ? 47.876 28.146 19.746 1.00 34.67 216 MET C C 1
ATOM 6546 O O . MET C 1 216 ? 47.869 26.931 19.931 1.00 34.45 216 MET C O 1
ATOM 6551 N N . SER C 1 217 ? 48.969 28.891 19.865 1.00 35.04 217 SER C N 1
ATOM 6552 C CA . SER C 1 217 ? 50.253 28.279 20.151 1.00 35.84 217 SER C CA 1
ATOM 6553 C C . SER C 1 217 ? 51.315 29.230 20.707 1.00 35.98 217 SER C C 1
ATOM 6554 O O . SER C 1 217 ? 51.401 30.409 20.321 1.00 35.39 217 SER C O 1
ATOM 6557 N N . LYS C 1 218 ? 52.117 28.698 21.621 1.00 35.54 218 LYS C N 1
ATOM 6558 C CA . LYS C 1 218 ? 53.215 29.429 22.237 1.00 37.45 218 LYS C CA 1
ATOM 6559 C C . LYS C 1 218 ? 54.050 29.941 21.059 1.00 39.95 218 LYS C C 1
ATOM 6560 O O . LYS C 1 218 ? 54.325 31.135 20.904 1.00 39.78 218 LYS C O 1
ATOM 6566 N N . SER C 1 219 ? 54.424 28.994 20.210 1.00 40.13 219 SER C N 1
ATOM 6567 C CA . SER C 1 219 ? 55.206 29.247 19.013 1.00 40.80 219 SER C CA 1
ATOM 6568 C C . SER C 1 219 ? 54.709 30.443 18.214 1.00 40.33 219 SER C C 1
ATOM 6569 O O . SER C 1 219 ? 55.489 31.316 17.837 1.00 41.13 219 SER C O 1
ATOM 6572 N N . LEU C 1 220 ? 53.407 30.476 17.947 1.00 40.32 220 LEU C N 1
ATOM 6573 C CA . LEU C 1 220 ? 52.822 31.565 17.193 1.00 38.52 220 LEU C CA 1
ATOM 6574 C C . LEU C 1 220 ? 52.739 32.833 18.048 1.00 38.12 220 LEU C C 1
ATOM 6575 O O . LEU C 1 220 ? 52.471 33.915 17.534 1.00 38.19 220 LEU C O 1
ATOM 6580 N N . GLY C 1 221 ? 52.972 32.686 19.351 1.00 37.81 221 GLY C N 1
ATOM 6581 C CA . GLY C 1 221 ? 52.944 33.820 20.272 1.00 34.43 221 GLY C CA 1
ATOM 6582 C C . GLY C 1 221 ? 51.593 34.421 20.611 1.00 32.96 221 GLY C C 1
ATOM 6583 O O . GLY C 1 221 ? 51.521 35.550 21.106 1.00 32.16 221 GLY C O 1
ATOM 6584 N N . ASN C 1 222 ? 50.525 33.663 20.386 1.00 29.59 222 ASN C N 1
ATOM 6585 C CA . ASN C 1 222 ? 49.174 34.150 20.625 1.00 28.83 222 ASN C CA 1
ATOM 6586 C C . ASN C 1 222 ? 48.416 33.287 21.638 1.00 27.70 222 ASN C C 1
ATOM 6587 O O . ASN C 1 222 ? 47.213 33.074 21.489 1.00 25.82 222 ASN C O 1
ATOM 6592 N N . ALA C 1 223 ? 49.095 32.806 22.664 1.00 29.61 223 ALA C N 1
ATOM 6593 C CA . ALA C 1 223 ? 48.434 31.942 23.648 1.00 29.49 223 ALA C CA 1
ATOM 6594 C C . ALA C 1 223 ? 48.371 32.512 25.067 1.00 30.56 223 ALA C C 1
ATOM 6595 O O . ALA C 1 223 ? 49.042 33.496 25.404 1.00 30.90 223 ALA C O 1
ATOM 6597 N N . ILE C 1 224 ? 47.545 31.863 25.883 1.00 28.45 224 ILE C N 1
ATOM 6598 C CA . ILE C 1 224 ? 47.385 32.187 27.283 1.00 28.42 224 ILE C CA 1
ATOM 6599 C C . ILE C 1 224 ? 47.710 30.867 27.965 1.00 28.65 224 ILE C C 1
ATOM 6600 O O . ILE C 1 224 ? 46.999 29.881 27.782 1.00 28.24 224 ILE C O 1
ATOM 6605 N N . ALA C 1 225 ? 48.820 30.844 28.695 1.00 28.00 225 ALA C N 1
ATOM 6606 C CA . ALA C 1 225 ? 49.257 29.641 29.386 1.00 28.01 225 ALA C CA 1
ATOM 6607 C C . ALA C 1 225 ? 48.375 29.412 30.609 1.00 28.40 225 ALA C C 1
ATOM 6608 O O . ALA C 1 225 ? 47.813 30.364 31.191 1.00 26.85 225 ALA C O 1
ATOM 6610 N N . LEU C 1 226 ? 48.237 28.147 30.986 1.00 26.77 226 LEU C N 1
ATOM 6611 C CA . LEU C 1 226 ? 47.434 27.795 32.139 1.00 27.62 226 LEU C CA 1
ATOM 6612 C C . LEU C 1 226 ? 48.094 28.462 33.331 1.00 27.93 226 LEU C C 1
ATOM 6613 O O . LEU C 1 226 ? 47.429 28.862 34.286 1.00 26.76 226 LEU C O 1
ATOM 6618 N N . GLY C 1 227 ? 49.414 28.600 33.238 1.00 28.67 227 GLY C N 1
ATOM 6619 C CA . GLY C 1 227 ? 50.172 29.206 34.305 1.00 30.07 227 GLY C CA 1
ATOM 6620 C C . GLY C 1 227 ? 50.250 30.725 34.242 1.00 31.94 227 GLY C C 1
ATOM 6621 O O . GLY C 1 227 ? 50.901 31.312 35.093 1.00 33.67 227 GLY C O 1
ATOM 6622 N N . ASP C 1 228 ? 49.619 31.364 33.258 1.00 31.90 228 ASP C N 1
ATOM 6623 C CA . ASP C 1 228 ? 49.687 32.824 33.177 1.00 31.25 228 ASP C CA 1
ATOM 6624 C C . ASP C 1 228 ? 48.970 33.451 34.378 1.00 29.90 228 ASP C C 1
ATOM 6625 O O . ASP C 1 228 ? 47.905 33.001 34.807 1.00 30.53 228 ASP C O 1
ATOM 6630 N N . SER C 1 229 ? 49.562 34.501 34.922 1.00 29.46 229 SER C N 1
ATOM 6631 C CA . SER C 1 229 ? 48.988 35.169 36.084 1.00 28.22 229 SER C CA 1
ATOM 6632 C C . SER C 1 229 ? 47.665 35.813 35.713 1.00 26.73 229 SER C C 1
ATOM 6633 O O . SER C 1 229 ? 47.394 36.076 34.541 1.00 24.09 229 SER C O 1
ATOM 6636 N N . ALA C 1 230 ? 46.831 36.063 36.714 1.00 24.58 230 ALA C N 1
ATOM 6637 C CA . ALA C 1 230 ? 45.544 36.691 36.451 1.00 25.11 230 ALA C CA 1
ATOM 6638 C C . ALA C 1 230 ? 45.730 38.044 35.743 1.00 24.64 230 ALA C C 1
ATOM 6639 O O . ALA C 1 230 ? 44.887 38.420 34.922 1.00 19.82 230 ALA C O 1
ATOM 6641 N N . ASP C 1 231 ? 46.825 38.748 36.060 1.00 27.72 231 ASP C N 1
ATOM 6642 C CA . ASP C 1 231 ? 47.153 40.040 35.437 1.00 31.08 231 ASP C CA 1
ATOM 6643 C C . ASP C 1 231 ? 47.422 39.794 33.966 1.00 30.26 231 ASP C C 1
ATOM 6644 O O . ASP C 1 231 ? 46.777 40.394 33.099 1.00 30.43 231 ASP C O 1
ATOM 6649 N N . GLU C 1 232 ? 48.381 38.911 33.694 1.00 29.74 232 GLU C N 1
ATOM 6650 C CA . GLU C 1 232 ? 48.730 38.574 32.327 1.00 31.48 232 GLU C CA 1
ATOM 6651 C C . GLU C 1 232 ? 47.492 38.204 31.542 1.00 29.76 232 GLU C C 1
ATOM 6652 O O . GLU C 1 232 ? 47.263 38.732 30.461 1.00 29.16 232 GLU C O 1
ATOM 6658 N N . VAL C 1 233 ? 46.703 37.284 32.079 1.00 29.03 233 VAL C N 1
ATOM 6659 C CA . VAL C 1 233 ? 45.500 36.886 31.384 1.00 27.79 233 VAL C CA 1
ATOM 6660 C C . VAL C 1 233 ? 44.717 38.137 31.027 1.00 27.91 233 VAL C C 1
ATOM 6661 O O . VAL C 1 233 ? 44.252 38.276 29.894 1.00 28.05 233 VAL C O 1
ATOM 6665 N N . ALA C 1 234 ? 44.577 39.059 31.975 1.00 27.04 234 ALA C N 1
ATOM 6666 C CA . ALA C 1 234 ? 43.849 40.292 31.682 1.00 26.54 234 ALA C CA 1
ATOM 6667 C C . ALA C 1 234 ? 44.519 41.011 30.495 1.00 26.96 234 ALA C C 1
ATOM 6668 O O . ALA C 1 234 ? 43.851 41.330 29.529 1.00 26.54 234 ALA C O 1
ATOM 6670 N N . ARG C 1 235 ? 45.831 41.244 30.545 1.00 26.79 235 ARG C N 1
ATOM 6671 C CA . ARG C 1 235 ? 46.512 41.939 29.449 1.00 28.51 235 ARG C CA 1
ATOM 6672 C C . ARG C 1 235 ? 46.333 41.258 28.093 1.00 29.23 235 ARG C C 1
ATOM 6673 O O . ARG C 1 235 ? 46.036 41.916 27.083 1.00 29.01 235 ARG C O 1
ATOM 6681 N N . LYS C 1 236 ? 46.558 39.945 28.057 1.00 27.91 236 LYS C N 1
ATOM 6682 C CA . LYS C 1 236 ? 46.450 39.205 26.808 1.00 27.05 236 LYS C CA 1
ATOM 6683 C C . LYS C 1 236 ? 45.063 39.371 26.185 1.00 28.72 236 LYS C C 1
ATOM 6684 O O . LYS C 1 236 ? 44.943 39.596 24.965 1.00 27.64 236 LYS C O 1
ATOM 6690 N N . VAL C 1 237 ? 44.023 39.280 27.016 1.00 27.31 237 VAL C N 1
ATOM 6691 C CA . VAL C 1 237 ? 42.653 39.429 26.529 1.00 27.98 237 VAL C CA 1
ATOM 6692 C C . VAL C 1 237 ? 42.407 40.840 25.955 1.00 29.67 237 VAL C C 1
ATOM 6693 O O . VAL C 1 237 ? 41.654 41.014 24.990 1.00 28.15 237 VAL C O 1
ATOM 6697 N N . MET C 1 238 ? 43.061 41.839 26.538 1.00 30.79 238 MET C N 1
ATOM 6698 C CA . MET C 1 238 ? 42.879 43.215 26.100 1.00 33.17 238 MET C CA 1
ATOM 6699 C C . MET C 1 238 ? 43.373 43.470 24.692 1.00 32.71 238 MET C C 1
ATOM 6700 O O . MET C 1 238 ? 42.739 44.201 23.936 1.00 33.86 238 MET C O 1
ATOM 6705 N N . GLY C 1 239 ? 44.500 42.852 24.344 1.00 31.88 239 GLY C N 1
ATOM 6706 C CA . GLY C 1 239 ? 45.076 43.034 23.024 1.00 32.28 239 GLY C CA 1
ATOM 6707 C C . GLY C 1 239 ? 44.622 42.036 21.981 1.00 31.40 239 GLY C C 1
ATOM 6708 O O . GLY C 1 239 ? 45.249 41.911 20.926 1.00 31.45 239 GLY C O 1
ATOM 6709 N N . MET C 1 240 ? 43.526 41.343 22.269 1.00 30.88 240 MET C N 1
ATOM 6710 C CA . MET C 1 240 ? 42.983 40.348 21.356 1.00 31.84 240 MET C CA 1
ATOM 6711 C C . MET C 1 240 ? 42.432 40.944 20.067 1.00 33.02 240 MET C C 1
ATOM 6712 O O . MET C 1 240 ? 41.866 42.044 20.076 1.00 31.36 240 MET C O 1
ATOM 6717 N N . TYR C 1 241 ? 42.603 40.207 18.968 1.00 34.86 241 TYR C N 1
ATOM 6718 C CA . TYR C 1 241 ? 42.082 40.602 17.666 1.00 37.61 241 TYR C CA 1
ATOM 6719 C C . TYR C 1 241 ? 40.566 40.594 17.865 1.00 38.39 241 TYR C C 1
ATOM 6720 O O . TYR C 1 241 ? 40.054 39.817 18.674 1.00 38.90 241 TYR C O 1
ATOM 6729 N N . THR C 1 242 ? 39.840 41.449 17.154 1.00 38.37 242 THR C N 1
ATOM 6730 C CA . THR C 1 242 ? 38.391 41.479 17.314 1.00 40.37 242 THR C CA 1
ATOM 6731 C C . THR C 1 242 ? 37.612 41.479 16.000 1.00 42.57 242 THR C C 1
ATOM 6732 O O . THR C 1 242 ? 37.069 40.461 15.568 1.00 41.81 242 THR C O 1
ATOM 6736 N N . ASP C 1 243 ? 37.538 42.647 15.377 1.00 45.31 243 ASP C N 1
ATOM 6737 C CA . ASP C 1 243 ? 36.827 42.790 14.114 1.00 47.99 243 ASP C CA 1
ATOM 6738 C C . ASP C 1 243 ? 37.410 43.953 13.338 1.00 49.51 243 ASP C C 1
ATOM 6739 O O . ASP C 1 243 ? 37.054 45.110 13.578 1.00 49.06 243 ASP C O 1
ATOM 6744 N N . PRO C 1 244 ? 38.299 43.662 12.387 1.00 50.79 244 PRO C N 1
ATOM 6745 C CA . PRO C 1 244 ? 38.938 44.697 11.570 1.00 51.34 244 PRO C CA 1
ATOM 6746 C C . PRO C 1 244 ? 38.049 45.891 11.207 1.00 51.43 244 PRO C C 1
ATOM 6747 O O . PRO C 1 244 ? 38.501 47.027 11.249 1.00 51.70 244 PRO C O 1
ATOM 6751 N N . GLY C 1 245 ? 36.786 45.631 10.881 1.00 51.96 245 GLY C N 1
ATOM 6752 C CA . GLY C 1 245 ? 35.862 46.698 10.505 1.00 51.67 245 GLY C CA 1
ATOM 6753 C C . GLY C 1 245 ? 35.194 47.434 11.648 1.00 52.09 245 GLY C C 1
ATOM 6754 O O . GLY C 1 245 ? 34.500 48.432 11.445 1.00 52.11 245 GLY C O 1
ATOM 6755 N N . HIS C 1 246 ? 35.370 46.925 12.860 1.00 52.22 246 HIS C N 1
ATOM 6756 C CA . HIS C 1 246 ? 34.806 47.568 14.039 1.00 51.79 246 HIS C CA 1
ATOM 6757 C C . HIS C 1 246 ? 35.942 48.507 14.441 1.00 52.56 246 HIS C C 1
ATOM 6758 O O . HIS C 1 246 ? 37.053 48.053 14.691 1.00 53.49 246 HIS C O 1
ATOM 6765 N N . LEU C 1 247 ? 35.679 49.809 14.468 1.00 52.83 247 LEU C N 1
ATOM 6766 C CA . LEU C 1 247 ? 36.717 50.791 14.789 1.00 53.09 247 LEU C CA 1
ATOM 6767 C C . LEU C 1 247 ? 36.507 51.555 16.104 1.00 52.93 247 LEU C C 1
ATOM 6768 O O . LEU C 1 247 ? 37.470 52.019 16.719 1.00 53.29 247 LEU C O 1
ATOM 6773 N N . ARG C 1 248 ? 35.249 51.686 16.508 1.00 52.82 248 ARG C N 1
ATOM 6774 C CA . ARG C 1 248 ? 34.849 52.363 17.741 1.00 53.30 248 ARG C CA 1
ATOM 6775 C C . ARG C 1 248 ? 33.573 51.690 18.251 1.00 53.74 248 ARG C C 1
ATOM 6776 O O . ARG C 1 248 ? 32.855 51.045 17.486 1.00 53.33 248 ARG C O 1
ATOM 6784 N N . ALA C 1 249 ? 33.281 51.865 19.536 1.00 54.37 249 ALA C N 1
ATOM 6785 C CA . ALA C 1 249 ? 32.102 51.262 20.166 1.00 55.66 249 ALA C CA 1
ATOM 6786 C C . ALA C 1 249 ? 30.764 51.480 19.460 1.00 56.12 249 ALA C C 1
ATOM 6787 O O . ALA C 1 249 ? 30.010 50.523 19.257 1.00 55.89 249 ALA C O 1
ATOM 6789 N N . SER C 1 250 ? 30.462 52.723 19.097 1.00 56.42 250 SER C N 1
ATOM 6790 C CA . SER C 1 250 ? 29.195 53.033 18.433 1.00 57.67 250 SER C CA 1
ATOM 6791 C C . SER C 1 250 ? 28.956 52.115 17.239 1.00 58.14 250 SER C C 1
ATOM 6792 O O . SER C 1 250 ? 27.836 51.649 17.007 1.00 57.88 250 SER C O 1
ATOM 6795 N N . ASP C 1 251 ? 30.023 51.862 16.491 1.00 58.58 251 ASP C N 1
ATOM 6796 C CA . ASP C 1 251 ? 29.987 51.000 15.312 1.00 59.48 251 ASP C CA 1
ATOM 6797 C C . ASP C 1 251 ? 29.449 49.600 15.572 1.00 59.68 251 ASP C C 1
ATOM 6798 O O . ASP C 1 251 ? 29.540 49.077 16.680 1.00 59.13 251 ASP C O 1
ATOM 6803 N N . PRO C 1 252 ? 28.855 48.977 14.545 1.00 59.57 252 PRO C N 1
ATOM 6804 C CA . PRO C 1 252 ? 28.356 47.625 14.751 1.00 59.61 252 PRO C CA 1
ATOM 6805 C C . PRO C 1 252 ? 29.583 46.751 14.477 1.00 59.42 252 PRO C C 1
ATOM 6806 O O . PRO C 1 252 ? 30.472 47.156 13.723 1.00 59.66 252 PRO C O 1
ATOM 6810 N N . GLY C 1 253 ? 29.659 45.580 15.092 1.00 58.41 253 GLY C N 1
ATOM 6811 C CA . GLY C 1 253 ? 30.809 44.727 14.859 1.00 57.22 253 GLY C CA 1
ATOM 6812 C C . GLY C 1 253 ? 30.394 43.315 14.534 1.00 56.67 253 GLY C C 1
ATOM 6813 O O . GLY C 1 253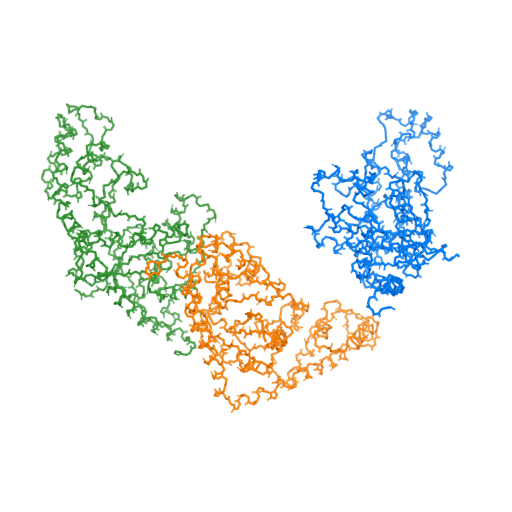 ? 29.262 42.925 14.793 1.00 56.81 253 GLY C O 1
ATOM 6814 N N . ARG C 1 254 ? 31.308 42.538 13.963 1.00 55.58 254 ARG C N 1
ATOM 6815 C CA . ARG C 1 254 ? 30.991 41.159 13.630 1.00 55.39 254 ARG C CA 1
ATOM 6816 C C . ARG C 1 254 ? 31.442 40.176 14.696 1.00 54.24 254 ARG C C 1
ATOM 6817 O O . ARG C 1 254 ? 32.512 40.317 15.288 1.00 53.44 254 ARG C O 1
ATOM 6825 N N . VAL C 1 255 ? 30.608 39.166 14.910 1.00 52.86 255 VAL C N 1
ATOM 6826 C CA . VAL C 1 255 ? 30.865 38.120 15.887 1.00 51.73 255 VAL C CA 1
ATOM 6827 C C . VAL C 1 255 ? 31.720 37.024 15.243 1.00 51.42 255 VAL C C 1
ATOM 6828 O O . VAL C 1 255 ? 32.792 36.680 15.743 1.00 51.05 255 VAL C O 1
ATOM 6832 N N . GLU C 1 256 ? 31.246 36.485 14.124 1.00 50.78 256 GLU C N 1
ATOM 6833 C CA . GLU C 1 256 ? 31.962 35.434 13.420 1.00 50.49 256 GLU C CA 1
ATOM 6834 C C . GLU C 1 256 ? 33.408 35.856 13.151 1.00 49.16 256 GLU C C 1
ATOM 6835 O O . GLU C 1 256 ? 33.671 37.003 12.768 1.00 49.85 256 GLU C O 1
ATOM 6841 N N . GLY C 1 257 ? 34.348 34.939 13.368 1.00 46.00 25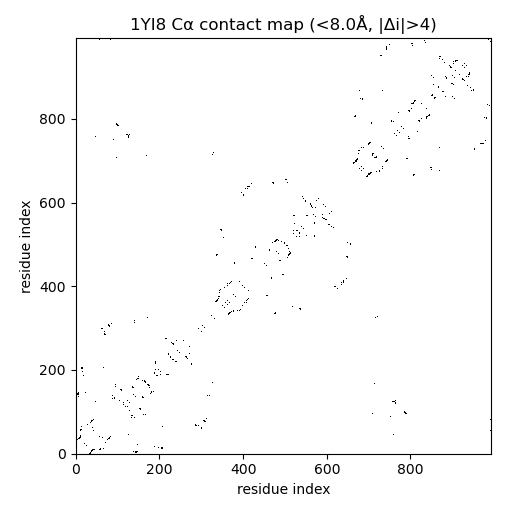7 GLY C N 1
ATOM 6842 C CA . GLY C 1 257 ? 35.752 35.254 13.142 1.00 42.65 257 GLY C CA 1
ATOM 6843 C C . GLY C 1 257 ? 36.415 35.994 14.295 1.00 39.90 257 GLY C C 1
ATOM 6844 O O . GLY C 1 257 ? 37.644 35.998 14.426 1.00 40.22 257 GLY C O 1
ATOM 6845 N N . ASN C 1 258 ? 35.590 36.615 15.138 1.00 36.56 258 ASN C N 1
ATOM 6846 C CA . ASN C 1 258 ? 36.050 37.368 16.307 1.00 33.22 258 ASN C CA 1
ATOM 6847 C C . ASN C 1 258 ? 36.277 36.413 17.493 1.00 32.21 258 ASN C C 1
ATOM 6848 O O . ASN C 1 258 ? 35.333 35.990 18.155 1.00 30.78 258 ASN C O 1
ATOM 6853 N N . PRO C 1 259 ? 37.549 36.079 17.784 1.00 30.87 259 PRO C N 1
ATOM 6854 C CA . PRO C 1 259 ? 37.930 35.169 18.868 1.00 30.70 259 PRO C CA 1
ATOM 6855 C C . PRO C 1 259 ? 37.356 35.490 20.250 1.00 31.40 259 PRO C C 1
ATOM 6856 O O . PRO C 1 259 ? 37.070 34.581 21.021 1.00 32.88 259 PRO C O 1
ATOM 6860 N N . VAL C 1 260 ? 37.188 36.774 20.557 1.00 31.75 260 VAL C N 1
ATOM 6861 C CA . VAL C 1 260 ? 36.639 37.167 21.839 1.00 30.38 260 VAL C CA 1
ATOM 6862 C C . VAL C 1 260 ? 35.306 36.441 22.046 1.00 32.39 260 VAL C C 1
ATOM 6863 O O . VAL C 1 260 ? 34.977 36.037 23.161 1.00 32.98 260 VAL C O 1
ATOM 6867 N N . PHE C 1 261 ? 34.529 36.273 20.973 1.00 32.69 261 PHE C N 1
ATOM 6868 C CA . PHE C 1 261 ? 33.255 35.575 21.095 1.00 32.94 261 PHE C CA 1
ATOM 6869 C C . PHE C 1 261 ? 33.416 34.068 20.999 1.00 32.59 261 PHE C C 1
ATOM 6870 O O . PHE C 1 261 ? 32.587 33.323 21.514 1.00 33.27 261 PHE C O 1
ATOM 6878 N N . THR C 1 262 ? 34.486 33.616 20.359 1.00 32.93 262 THR C N 1
ATOM 6879 C CA . THR C 1 262 ? 34.740 32.186 20.257 1.00 33.65 262 THR C CA 1
ATOM 6880 C C . THR C 1 262 ? 35.229 31.727 21.632 1.00 33.28 262 THR C C 1
ATOM 6881 O O . THR C 1 262 ? 34.948 30.607 22.059 1.00 33.51 262 THR C O 1
ATOM 6885 N N . PHE C 1 263 ? 35.961 32.599 22.324 1.00 29.81 263 PHE C N 1
ATOM 6886 C CA . PHE C 1 263 ? 36.443 32.249 23.651 1.00 29.36 263 PHE C CA 1
ATOM 6887 C C . PHE C 1 263 ? 35.261 32.174 24.611 1.00 29.56 263 PHE C C 1
ATOM 6888 O O . PHE C 1 263 ? 35.227 31.343 25.517 1.00 26.75 263 PHE C O 1
ATOM 6896 N N . LEU C 1 264 ? 34.290 33.057 24.416 1.00 30.02 264 LEU C N 1
ATOM 6897 C CA . LEU C 1 264 ? 33.122 33.072 25.282 1.00 31.33 264 LEU C CA 1
ATOM 6898 C C . LEU C 1 264 ? 32.247 31.816 25.151 1.00 32.14 264 LEU C C 1
ATOM 6899 O O . LEU C 1 264 ? 31.705 31.343 26.143 1.00 32.97 264 LEU C O 1
ATOM 6904 N N . ASP C 1 265 ? 32.104 31.273 23.948 1.00 32.96 265 ASP C N 1
ATOM 6905 C CA . ASP C 1 265 ? 31.298 30.059 23.784 1.00 35.82 265 ASP C CA 1
ATOM 6906 C C . ASP C 1 265 ? 31.959 28.823 24.409 1.00 35.62 265 ASP C C 1
ATOM 6907 O O . ASP C 1 265 ? 31.279 27.869 24.769 1.00 37.04 265 ASP C O 1
ATOM 6912 N N . ALA C 1 266 ? 33.280 28.851 24.558 1.00 35.66 266 ALA C N 1
ATOM 6913 C CA . ALA C 1 266 ? 33.990 27.720 25.130 1.00 36.15 266 ALA C CA 1
ATOM 6914 C C . ALA C 1 266 ? 34.191 27.780 26.640 1.00 35.92 266 ALA C C 1
ATOM 6915 O O . ALA C 1 266 ? 34.514 26.766 27.254 1.00 37.84 266 ALA C O 1
ATOM 6917 N N . PHE C 1 267 ? 33.986 28.943 27.254 1.00 35.62 267 PHE C N 1
ATOM 6918 C CA . PHE C 1 267 ? 34.198 29.033 28.697 1.00 35.50 267 PHE C CA 1
ATOM 6919 C C . PHE C 1 267 ? 33.116 29.734 29.484 1.00 36.54 267 PHE C C 1
ATOM 6920 O O . PHE C 1 267 ? 32.999 29.522 30.683 1.00 36.74 267 PHE C O 1
ATOM 6928 N N . ASP C 1 268 ? 32.325 30.569 28.827 1.00 38.69 268 ASP C N 1
ATOM 6929 C CA . ASP C 1 268 ? 31.274 31.276 29.540 1.00 41.72 268 ASP C CA 1
ATOM 6930 C C . ASP C 1 268 ? 30.213 30.319 30.037 1.00 44.22 268 ASP C C 1
ATOM 6931 O O . ASP C 1 268 ? 29.533 29.670 29.248 1.00 44.15 268 ASP C O 1
ATOM 6936 N N . PRO C 1 269 ? 30.077 30.216 31.365 1.00 46.33 269 PRO C N 1
ATOM 6937 C CA . PRO C 1 269 ? 29.101 29.340 32.020 1.00 49.11 269 PRO C CA 1
ATOM 6938 C C . PRO C 1 269 ? 27.657 29.618 31.606 1.00 51.99 269 PRO C C 1
ATOM 6939 O O . PRO C 1 269 ? 26.860 28.690 31.489 1.00 51.62 269 PRO C O 1
ATOM 6943 N N . ASP C 1 270 ? 27.315 30.883 31.375 1.00 54.87 270 ASP C N 1
ATOM 6944 C CA . ASP C 1 270 ? 25.946 31.209 30.992 1.00 57.54 270 ASP C CA 1
ATOM 6945 C C . ASP C 1 270 ? 25.773 31.848 29.614 1.00 59.18 270 ASP C C 1
ATOM 6946 O O . ASP C 1 270 ? 26.066 33.028 29.405 1.00 59.19 270 ASP C O 1
ATOM 6951 N N . PRO C 1 271 ? 25.264 31.064 28.661 1.00 60.75 271 PRO C N 1
ATOM 6952 C CA . PRO C 1 271 ? 24.993 31.428 27.269 1.00 62.38 271 PRO C CA 1
ATOM 6953 C C . PRO C 1 271 ? 24.007 32.585 27.149 1.00 63.60 271 PRO C C 1
ATOM 6954 O O . PRO C 1 271 ? 23.906 33.221 26.095 1.00 64.08 271 PRO C O 1
ATOM 6958 N N . ALA C 1 272 ? 23.275 32.851 28.231 1.00 64.24 272 ALA C N 1
ATOM 6959 C CA . ALA C 1 272 ? 22.307 33.945 28.234 1.00 64.36 272 ALA C CA 1
ATOM 6960 C C . ALA C 1 272 ? 23.086 35.249 28.126 1.00 63.93 272 ALA C C 1
ATOM 6961 O O . ALA C 1 272 ? 22.731 36.137 27.361 1.00 64.86 272 ALA C O 1
ATOM 6963 N N . ARG C 1 273 ? 24.154 35.359 28.902 1.00 62.77 273 ARG C N 1
ATOM 6964 C CA . ARG C 1 273 ? 24.973 36.553 28.864 1.00 61.83 273 ARG C CA 1
ATOM 6965 C C . ARG C 1 273 ? 25.583 36.575 27.461 1.00 60.79 273 ARG C C 1
ATOM 6966 O O . ARG C 1 273 ? 25.461 37.549 26.722 1.00 60.14 273 ARG C O 1
ATOM 6974 N N . VAL C 1 274 ? 26.208 35.463 27.096 1.00 59.67 274 VAL C N 1
ATOM 6975 C CA . VAL C 1 274 ? 26.869 35.317 25.806 1.00 58.40 274 VAL C CA 1
ATOM 6976 C C . VAL C 1 274 ? 26.017 35.773 24.631 1.00 58.07 274 VAL C C 1
ATOM 6977 O O . VAL C 1 274 ? 26.445 36.607 23.838 1.00 57.11 274 VAL C O 1
ATOM 6981 N N . GLN C 1 275 ? 24.818 35.217 24.518 1.00 58.25 275 GLN C N 1
ATOM 6982 C CA . GLN C 1 275 ? 23.910 35.579 23.433 1.00 58.44 275 GLN C CA 1
ATOM 6983 C C . GLN C 1 275 ? 23.484 37.042 23.532 1.00 57.59 275 GLN C C 1
ATOM 6984 O O . GLN C 1 275 ? 23.266 37.705 22.520 1.00 56.65 275 GLN C O 1
ATOM 6990 N N . ALA C 1 276 ? 23.357 37.530 24.761 1.00 57.56 276 ALA C N 1
ATOM 6991 C CA . ALA C 1 276 ? 22.973 38.916 24.998 1.00 56.87 276 ALA C CA 1
ATOM 6992 C C . ALA C 1 276 ? 24.096 39.822 24.489 1.00 56.81 276 ALA C C 1
ATOM 6993 O O . ALA C 1 276 ? 23.840 40.793 23.770 1.00 56.41 276 ALA C O 1
ATOM 6995 N N . LEU C 1 277 ? 25.336 39.504 24.863 1.00 56.40 277 LEU C N 1
ATOM 6996 C CA . LEU C 1 277 ? 26.493 40.294 24.435 1.00 55.70 277 LEU C CA 1
ATOM 6997 C C . LEU C 1 277 ? 26.567 40.323 22.911 1.00 54.75 277 LEU C C 1
ATOM 6998 O O . LEU C 1 277 ? 26.791 41.369 22.302 1.00 54.20 277 LEU C O 1
ATOM 7003 N N . LYS C 1 278 ? 26.377 39.159 22.306 1.00 53.59 278 LYS C N 1
ATOM 7004 C CA . LYS C 1 278 ? 26.418 39.022 20.857 1.00 52.97 278 LYS C CA 1
ATOM 7005 C C . LYS C 1 278 ? 25.408 39.959 20.219 1.00 54.58 278 LYS C C 1
ATOM 7006 O O . LYS C 1 278 ? 25.693 40.614 19.213 1.00 54.75 278 LYS C O 1
ATOM 7012 N N . ASP C 1 279 ? 24.221 40.004 20.808 1.00 54.85 279 ASP C N 1
ATOM 7013 C CA . ASP C 1 279 ? 23.159 40.870 20.322 1.00 55.27 279 ASP C CA 1
ATOM 7014 C C . ASP C 1 279 ? 23.679 42.304 20.267 1.00 54.72 279 ASP C C 1
ATOM 7015 O O . ASP C 1 279 ? 23.932 42.853 19.194 1.00 55.14 279 ASP C O 1
ATOM 7020 N N . GLN C 1 280 ? 23.846 42.899 21.445 1.00 54.28 280 GLN C N 1
ATOM 7021 C CA . GLN C 1 280 ? 24.307 44.273 21.567 1.00 53.68 280 GLN C CA 1
ATOM 7022 C C . GLN C 1 280 ? 25.577 44.615 20.792 1.00 53.09 280 GLN C C 1
ATOM 7023 O O . GLN C 1 280 ? 25.862 45.791 20.560 1.00 53.54 280 GLN C O 1
ATOM 7029 N N . TYR C 1 281 ? 26.357 43.607 20.401 1.00 51.08 281 TYR C N 1
ATOM 7030 C CA . TYR C 1 281 ? 27.589 43.887 19.666 1.00 49.46 281 TYR C CA 1
ATOM 7031 C C . TYR C 1 281 ? 27.293 44.115 18.187 1.00 50.47 281 TYR C C 1
ATOM 7032 O O . TYR C 1 281 ? 27.869 44.997 17.561 1.00 48.90 281 TYR C O 1
ATOM 7041 N N . ARG C 1 282 ? 26.404 43.307 17.618 1.00 51.23 282 ARG C N 1
ATOM 7042 C CA . ARG C 1 282 ? 26.055 43.494 16.221 1.00 53.10 282 ARG C CA 1
ATOM 7043 C C . ARG C 1 282 ? 25.240 44.790 16.139 1.00 53.80 282 ARG C C 1
ATOM 7044 O O . ARG C 1 282 ? 25.285 45.499 15.135 1.00 53.78 282 ARG C O 1
ATOM 7052 N N . ALA C 1 283 ? 24.508 45.098 17.208 1.00 54.45 283 ALA C N 1
ATOM 7053 C CA . ALA C 1 283 ? 23.716 46.321 17.258 1.00 54.95 283 ALA C CA 1
ATOM 7054 C C . ALA C 1 283 ? 24.658 47.507 17.071 1.00 55.43 283 ALA C C 1
ATOM 7055 O O . ALA C 1 283 ? 24.759 48.069 15.980 1.00 55.36 283 ALA C O 1
ATOM 7057 N N . GLY C 1 284 ? 25.351 47.868 18.146 1.00 55.56 284 GLY C N 1
ATOM 7058 C CA . GLY C 1 284 ? 26.285 48.978 18.112 1.00 55.48 284 GLY C CA 1
ATOM 7059 C C . GLY C 1 284 ? 26.356 49.628 19.475 1.00 55.39 284 GLY C C 1
ATOM 7060 O O . GLY C 1 284 ? 25.403 49.557 20.239 1.00 56.34 284 GLY C O 1
ATOM 7061 N N . GLY C 1 285 ? 27.484 50.251 19.792 1.00 55.73 285 GLY C N 1
ATOM 7062 C CA . GLY C 1 285 ? 27.623 50.908 21.083 1.00 56.37 285 GLY C CA 1
ATOM 7063 C C . GLY C 1 285 ? 28.326 50.050 22.121 1.00 56.36 285 GLY C C 1
ATOM 7064 O O . GLY C 1 285 ? 28.743 50.552 23.165 1.00 57.34 285 GLY C O 1
ATOM 7065 N N . LEU C 1 286 ? 28.447 48.748 21.846 1.00 56.19 286 LEU C N 1
ATOM 7066 C CA . LEU C 1 286 ? 29.117 47.833 22.761 1.00 54.34 286 LEU C CA 1
ATOM 7067 C C . LEU C 1 286 ? 30.541 47.664 22.249 1.00 52.94 286 LEU C C 1
ATOM 7068 O O . LEU C 1 286 ? 30.788 46.872 21.339 1.00 53.52 286 LEU C O 1
ATOM 7073 N N . GLY C 1 287 ? 31.473 48.403 22.836 1.00 51.19 287 GLY C N 1
ATOM 7074 C CA . GLY C 1 287 ? 32.852 48.317 22.395 1.00 49.51 287 GLY C CA 1
ATOM 7075 C C . GLY C 1 287 ? 33.509 47.009 22.768 1.00 48.20 287 GLY C C 1
ATOM 7076 O O . GLY C 1 287 ? 32.937 46.193 23.508 1.00 47.99 287 GLY C O 1
ATOM 7077 N N . ASP C 1 288 ? 34.713 46.801 22.247 1.00 46.28 288 ASP C N 1
ATOM 7078 C CA . ASP C 1 288 ? 35.442 45.590 22.541 1.00 44.94 288 ASP C CA 1
ATOM 7079 C C . ASP C 1 288 ? 35.801 45.623 24.022 1.00 44.35 288 ASP C C 1
ATOM 7080 O O . ASP C 1 288 ? 35.906 44.578 24.666 1.00 43.17 288 ASP C O 1
ATOM 7085 N N . VAL C 1 289 ? 35.954 46.828 24.569 1.00 42.84 289 VAL C N 1
ATOM 7086 C CA . VAL C 1 289 ? 36.309 46.970 25.976 1.00 42.32 289 VAL C CA 1
ATOM 7087 C C . VAL C 1 289 ? 35.318 46.307 26.940 1.00 41.42 289 VAL C C 1
ATOM 7088 O O . VAL C 1 289 ? 35.723 45.542 27.823 1.00 40.41 289 VAL C O 1
ATOM 7092 N N . LYS C 1 290 ? 34.028 46.585 26.781 1.00 40.05 290 LYS C N 1
ATOM 7093 C CA . LYS C 1 290 ? 33.035 45.989 27.675 1.00 38.33 290 LYS C CA 1
ATOM 7094 C C . LYS C 1 290 ? 32.902 44.476 27.473 1.00 36.31 290 LYS C C 1
ATOM 7095 O O . LYS C 1 290 ? 32.639 43.740 28.425 1.00 33.45 290 LYS C O 1
ATOM 7101 N N . VAL C 1 291 ? 33.088 44.015 26.244 1.00 34.47 291 VAL C N 1
ATOM 7102 C CA . VAL C 1 291 ? 32.996 42.586 25.954 1.00 34.10 291 VAL C CA 1
ATOM 7103 C C . VAL C 1 291 ? 34.225 41.877 26.525 1.00 32.86 291 VAL C C 1
ATOM 7104 O O . VAL C 1 291 ? 34.134 40.867 27.229 1.00 32.00 291 VAL C O 1
ATOM 7108 N N . LYS C 1 292 ? 35.383 42.431 26.219 1.00 31.18 292 LYS C N 1
ATOM 7109 C CA . LYS C 1 292 ? 36.630 41.882 26.697 1.00 30.59 292 LYS C CA 1
ATOM 7110 C C . LYS C 1 292 ? 36.692 41.883 28.219 1.00 31.90 292 LYS C C 1
ATOM 7111 O O . LYS C 1 292 ? 37.171 40.926 28.831 1.00 31.08 292 LYS C O 1
ATOM 7117 N N . LYS C 1 293 ? 36.195 42.942 28.846 1.00 32.67 293 LYS C N 1
ATOM 7118 C CA . LYS C 1 293 ? 36.241 42.982 30.293 1.00 34.13 293 LYS C CA 1
ATOM 7119 C C . LYS C 1 293 ? 35.420 41.790 30.805 1.00 33.54 293 LYS C C 1
ATOM 7120 O O . LYS C 1 293 ? 35.803 41.128 31.769 1.00 31.95 293 LYS C O 1
ATOM 7126 N N . HIS C 1 294 ? 34.316 41.484 30.129 1.00 31.37 294 HIS C N 1
ATOM 7127 C CA . HIS C 1 294 ? 33.481 40.369 30.551 1.00 30.80 294 HIS C CA 1
ATOM 7128 C C . HIS C 1 294 ? 34.136 39.011 30.253 1.00 31.03 294 HIS C C 1
ATOM 7129 O O . HIS C 1 294 ? 33.830 38.010 30.886 1.00 30.46 294 HIS C O 1
ATOM 7136 N N . LEU C 1 295 ? 35.011 38.975 29.260 1.00 30.10 295 LEU C N 1
ATOM 7137 C CA . LEU C 1 295 ? 35.706 37.748 28.924 1.00 29.36 295 LEU C CA 1
ATOM 7138 C C . LEU C 1 295 ? 36.656 37.498 30.081 1.00 28.86 295 LEU C C 1
ATOM 7139 O O . LEU C 1 295 ? 36.785 36.367 30.568 1.00 27.77 295 LEU C O 1
ATOM 7144 N N . ILE C 1 296 ? 37.327 38.571 30.490 1.00 27.57 296 ILE C N 1
ATOM 7145 C CA . ILE C 1 296 ? 38.288 38.538 31.578 1.00 28.26 296 ILE C CA 1
ATOM 7146 C C . ILE C 1 296 ? 37.664 37.956 32.836 1.00 31.55 296 ILE C C 1
ATOM 7147 O O . ILE C 1 296 ? 38.301 37.171 33.550 1.00 29.09 296 ILE C O 1
ATOM 7152 N N . ASP C 1 297 ? 36.413 38.333 33.097 1.00 32.90 297 ASP C N 1
ATOM 7153 C CA . ASP C 1 297 ? 35.721 37.821 34.268 1.00 35.22 297 ASP C CA 1
ATOM 7154 C C . ASP C 1 297 ? 35.417 36.327 34.124 1.00 34.42 297 ASP C C 1
ATOM 7155 O O . ASP C 1 297 ? 35.588 35.564 35.082 1.00 33.92 297 ASP C O 1
ATOM 7160 N N . VAL C 1 298 ? 34.989 35.895 32.934 1.00 33.29 298 VAL C N 1
ATOM 7161 C CA . VAL C 1 298 ? 34.701 34.474 32.751 1.00 33.26 298 VAL C CA 1
ATOM 7162 C C . VAL C 1 298 ? 35.986 33.634 32.779 1.00 32.87 298 VAL C C 1
ATOM 7163 O O . VAL C 1 298 ? 36.010 32.570 33.387 1.00 31.57 298 VAL C O 1
ATOM 7167 N N . LEU C 1 299 ? 37.054 34.116 32.153 1.00 32.57 299 LEU C N 1
ATOM 7168 C CA . LEU C 1 299 ? 38.303 33.364 32.154 1.00 33.19 299 LEU C CA 1
ATOM 7169 C C . LEU C 1 299 ? 38.907 33.290 33.548 1.00 34.15 299 LEU C C 1
ATOM 7170 O O . LEU C 1 299 ? 39.445 32.267 33.936 1.00 33.03 299 LEU C O 1
ATOM 7175 N N . ASN C 1 300 ? 38.831 34.372 34.311 1.00 35.52 300 ASN C N 1
ATOM 7176 C CA . ASN C 1 300 ? 39.387 34.342 35.653 1.00 37.37 300 ASN C CA 1
ATOM 7177 C C . ASN C 1 300 ? 38.608 33.360 36.550 1.00 37.64 300 ASN C C 1
ATOM 7178 O O . ASN C 1 300 ? 39.127 32.867 37.548 1.00 37.45 300 ASN C O 1
ATOM 7183 N N . GLY C 1 301 ? 37.375 33.052 36.169 1.00 35.69 301 GLY C N 1
ATOM 7184 C CA . GLY C 1 301 ? 36.580 32.115 36.938 1.00 36.11 301 GLY C CA 1
ATOM 7185 C C . GLY C 1 301 ? 36.960 30.677 36.595 1.00 35.56 301 GLY C C 1
ATOM 7186 O O . GLY C 1 301 ? 36.926 29.794 37.456 1.00 34.37 301 GLY C O 1
ATOM 7187 N N . VAL C 1 302 ? 37.321 30.436 35.341 1.00 34.21 302 VAL C N 1
ATOM 7188 C CA . VAL C 1 302 ? 37.702 29.098 34.922 1.00 33.43 302 VAL C CA 1
ATOM 7189 C C . VAL C 1 302 ? 39.140 28.841 35.382 1.00 31.61 302 VAL C C 1
ATOM 7190 O O . VAL C 1 302 ? 39.466 27.771 35.874 1.00 32.56 302 VAL C O 1
ATOM 7194 N N . LEU C 1 303 ? 39.985 29.854 35.242 1.00 29.98 303 LEU C N 1
ATOM 7195 C CA . LEU C 1 303 ? 41.408 29.760 35.564 1.00 29.72 303 LEU C CA 1
ATOM 7196 C C . LEU C 1 303 ? 41.858 29.890 37.024 1.00 27.92 303 LEU C C 1
ATOM 7197 O O . LEU C 1 303 ? 42.820 29.242 37.428 1.00 27.30 303 LEU C O 1
ATOM 7202 N N . ALA C 1 304 ? 41.181 30.715 37.821 1.00 27.80 304 ALA C N 1
ATOM 7203 C CA . ALA C 1 304 ? 41.591 30.915 39.214 1.00 27.23 304 ALA C CA 1
ATOM 7204 C C . ALA C 1 304 ? 41.871 29.615 39.978 1.00 26.64 304 ALA C C 1
ATOM 7205 O O . ALA C 1 304 ? 42.941 29.461 40.577 1.00 26.94 304 ALA C O 1
ATOM 7207 N N . PRO C 1 305 ? 40.916 28.667 39.964 1.00 26.97 305 PRO C N 1
ATOM 7208 C CA . PRO C 1 305 ? 41.176 27.416 40.689 1.00 26.30 305 PRO C CA 1
ATOM 7209 C C . PRO C 1 305 ? 42.378 26.680 40.091 1.00 26.91 305 PRO C C 1
ATOM 7210 O O . PRO C 1 305 ? 43.118 26.014 40.822 1.00 26.43 305 PRO C O 1
ATOM 7214 N N . ILE C 1 306 ? 42.588 26.813 38.776 1.00 26.25 306 ILE C N 1
ATOM 7215 C CA . ILE C 1 306 ? 43.722 26.160 38.129 1.00 25.81 306 ILE C CA 1
ATOM 7216 C C . ILE C 1 306 ? 45.043 26.827 38.551 1.00 26.61 306 ILE C C 1
ATOM 7217 O O . ILE C 1 306 ? 46.088 26.157 38.671 1.00 24.90 306 ILE C O 1
ATOM 7222 N N . ARG C 1 307 ? 44.999 28.139 38.798 1.00 28.07 307 ARG C N 1
ATOM 7223 C CA . ARG C 1 307 ? 46.197 28.878 39.244 1.00 27.87 307 ARG C CA 1
ATOM 7224 C C . ARG C 1 307 ? 46.571 28.506 40.679 1.00 26.73 307 ARG C C 1
ATOM 7225 O O . ARG C 1 307 ? 47.742 28.319 40.992 1.00 28.03 307 ARG C O 1
ATOM 7233 N N . THR C 1 308 ? 45.574 28.411 41.552 1.00 26.66 308 THR C N 1
ATOM 7234 C CA . THR C 1 308 ? 45.821 28.058 42.959 1.00 26.62 308 THR C CA 1
ATOM 7235 C C . THR C 1 308 ? 46.458 26.672 43.058 1.00 24.36 308 THR C C 1
ATOM 7236 O O . THR C 1 308 ? 47.517 26.491 43.640 1.00 23.61 308 THR C O 1
ATOM 7240 N N . ARG C 1 309 ? 45.817 25.680 42.466 1.00 23.32 309 ARG C N 1
ATOM 7241 C CA . ARG C 1 309 ? 46.390 24.327 42.494 1.00 24.37 309 ARG C CA 1
ATOM 7242 C C . ARG C 1 309 ? 47.824 24.322 41.932 1.00 23.81 309 ARG C C 1
ATOM 7243 O O . ARG C 1 309 ? 48.739 23.774 42.543 1.00 23.59 309 ARG C O 1
ATOM 7251 N N . ARG C 1 310 ? 48.026 24.959 40.782 1.00 24.66 310 ARG C N 1
ATOM 7252 C CA . ARG C 1 310 ? 49.357 25.021 40.205 1.00 25.62 310 ARG C CA 1
ATOM 7253 C C . ARG C 1 310 ? 50.377 25.601 41.180 1.00 25.39 310 ARG C C 1
ATOM 7254 O O . ARG C 1 310 ? 51.466 25.062 41.326 1.00 26.49 310 ARG C O 1
ATOM 7262 N N . ALA C 1 311 ? 50.038 26.704 41.840 1.00 25.84 311 ALA C N 1
ATOM 7263 C CA . ALA C 1 311 ? 50.972 27.346 42.784 1.00 25.63 311 ALA C CA 1
ATOM 7264 C C . ALA C 1 311 ? 51.259 26.414 43.959 1.00 25.54 311 ALA C C 1
ATOM 7265 O O . ALA C 1 311 ? 52.406 26.308 44.423 1.00 24.44 311 ALA C O 1
ATOM 7267 N N . GLU C 1 312 ? 50.200 25.753 44.427 1.00 26.24 312 GLU C N 1
ATOM 7268 C CA . GLU C 1 312 ? 50.257 24.787 45.533 1.00 28.93 312 GLU C CA 1
ATOM 7269 C C . GLU C 1 312 ? 51.249 23.670 45.211 1.00 27.85 312 GLU C C 1
ATOM 7270 O O . GLU C 1 312 ? 52.121 23.329 46.004 1.00 26.65 312 GLU C O 1
ATOM 7276 N N . TYR C 1 313 ? 51.072 23.086 44.030 1.00 26.71 313 TYR C N 1
ATOM 7277 C CA . TYR C 1 313 ? 51.918 21.986 43.590 1.00 26.98 313 TYR C CA 1
ATOM 7278 C C . TYR C 1 313 ? 53.355 22.444 43.410 1.00 28.34 313 TYR C C 1
ATOM 7279 O O . TYR C 1 313 ? 54.297 21.678 43.535 1.00 25.57 313 TYR C O 1
ATOM 7288 N N . GLU C 1 314 ? 53.533 23.727 43.149 1.00 32.58 314 GLU C N 1
ATOM 7289 C CA . GLU C 1 314 ? 54.875 24.272 43.008 1.00 35.79 314 GLU C CA 1
ATOM 7290 C C . GLU C 1 314 ? 55.633 24.161 44.325 1.00 36.39 314 GLU C C 1
ATOM 7291 O O . GLU C 1 314 ? 56.845 23.939 44.332 1.00 36.21 314 GLU C O 1
ATOM 7297 N N . ARG C 1 315 ? 54.911 24.313 45.432 1.00 37.78 315 ARG C N 1
ATOM 7298 C CA . ARG C 1 315 ? 55.500 24.214 46.769 1.00 39.32 315 ARG C CA 1
ATOM 7299 C C . ARG C 1 315 ? 55.818 22.779 47.086 1.00 38.30 315 ARG C C 1
ATOM 7300 O O . ARG C 1 315 ? 56.670 22.493 47.933 1.00 39.66 315 ARG C O 1
ATOM 7308 N N . ASP C 1 316 ? 55.098 21.881 46.416 1.00 36.35 316 ASP C N 1
ATOM 7309 C CA . ASP C 1 316 ? 55.206 20.453 46.659 1.00 33.98 316 ASP C CA 1
ATOM 7310 C C . ASP C 1 316 ? 55.785 19.698 45.461 1.00 33.30 316 ASP C C 1
ATOM 7311 O O . ASP C 1 316 ? 55.158 18.803 44.918 1.00 32.55 316 ASP C O 1
ATOM 7316 N N . PRO C 1 317 ? 57.002 20.052 45.051 1.00 32.17 317 PRO C N 1
ATOM 7317 C CA . PRO C 1 317 ? 57.619 19.381 43.900 1.00 32.38 317 PRO C CA 1
ATOM 7318 C C . PRO C 1 317 ? 57.615 17.861 44.034 1.00 32.00 317 PRO C C 1
ATOM 7319 O O . PRO C 1 317 ? 57.507 17.136 43.032 1.00 28.95 317 PRO C O 1
ATOM 7323 N N . ASP C 1 318 ? 57.720 17.372 45.267 1.00 31.37 318 ASP C N 1
ATOM 7324 C CA . ASP C 1 318 ? 57.734 15.933 45.486 1.00 30.69 318 ASP C CA 1
ATOM 7325 C C . ASP C 1 318 ? 56.382 15.329 45.092 1.00 29.18 318 ASP C C 1
ATOM 7326 O O . ASP C 1 318 ? 56.325 14.217 44.557 1.00 24.47 318 ASP C O 1
ATOM 7331 N N . ALA C 1 319 ? 55.304 16.078 45.315 1.00 26.97 319 ALA C N 1
ATOM 7332 C CA . ALA C 1 319 ? 53.978 15.582 44.977 1.00 26.24 319 ALA C CA 1
ATOM 7333 C C . ALA C 1 319 ? 53.800 15.393 43.467 1.00 25.79 319 ALA C C 1
ATOM 7334 O O . ALA C 1 319 ? 53.120 14.458 43.028 1.00 26.50 319 ALA C O 1
ATOM 7336 N N . VAL C 1 320 ? 54.406 16.265 42.669 1.00 25.44 320 VAL C N 1
ATOM 7337 C CA . VAL C 1 320 ? 54.293 16.146 41.208 1.00 24.74 320 VAL C CA 1
ATOM 7338 C C . VAL C 1 320 ? 55.066 14.920 40.702 1.00 24.20 320 VAL C C 1
ATOM 7339 O O . VAL C 1 320 ? 54.581 14.174 39.838 1.00 21.29 320 VAL C O 1
ATOM 7343 N N . LEU C 1 321 ? 56.265 14.737 41.253 1.00 23.40 321 LEU C N 1
ATOM 7344 C CA . LEU C 1 321 ? 57.141 13.627 40.909 1.00 25.10 321 LEU C CA 1
ATOM 7345 C C . LEU C 1 321 ? 56.445 12.307 41.275 1.00 24.63 321 LEU C C 1
ATOM 7346 O O . LEU C 1 321 ? 56.536 11.320 40.535 1.00 24.28 321 LEU C O 1
ATOM 7351 N N . ARG C 1 322 ? 55.777 12.290 42.425 1.00 23.40 322 ARG C N 1
ATOM 7352 C CA . ARG C 1 322 ? 55.081 11.087 42.855 1.00 25.94 322 ARG C CA 1
ATOM 7353 C C . ARG C 1 322 ? 54.002 10.761 41.822 1.00 25.15 322 ARG C C 1
ATOM 7354 O O . ARG C 1 322 ? 53.769 9.604 41.472 1.00 26.26 322 ARG C O 1
ATOM 7362 N N . PHE C 1 323 ? 53.334 11.802 41.352 1.00 23.38 323 PHE C N 1
ATOM 7363 C CA . PHE C 1 323 ? 52.283 11.668 40.353 1.00 24.72 323 PHE C CA 1
ATOM 7364 C C . PHE C 1 323 ? 52.763 10.869 39.128 1.00 24.81 323 PHE C C 1
ATOM 7365 O O . PHE C 1 323 ? 52.069 9.954 38.674 1.00 25.58 323 PHE C O 1
ATOM 7373 N N . VAL C 1 324 ? 53.929 11.225 38.592 1.00 24.45 324 VAL C N 1
ATOM 7374 C CA . VAL C 1 324 ? 54.459 10.547 37.411 1.00 27.34 324 VAL C CA 1
ATOM 7375 C C . VAL C 1 324 ? 55.214 9.236 37.650 1.00 27.85 324 VAL C C 1
ATOM 7376 O O . VAL C 1 324 ? 55.104 8.298 36.850 1.00 24.93 324 VAL C O 1
ATOM 7380 N N . THR C 1 325 ? 55.992 9.163 38.724 1.00 28.42 325 THR C N 1
ATOM 7381 C CA . THR C 1 325 ? 56.756 7.938 38.962 1.00 30.64 325 THR C CA 1
ATOM 7382 C C . THR C 1 325 ? 55.800 6.814 39.331 1.00 32.09 325 THR C C 1
ATOM 7383 O O . THR C 1 325 ? 56.104 5.632 39.157 1.00 33.22 325 THR C O 1
ATOM 7387 N N . GLU C 1 326 ? 54.628 7.171 39.827 1.00 32.26 326 GLU C N 1
ATOM 7388 C CA . GLU C 1 326 ? 53.722 6.122 40.184 1.00 32.90 326 GLU C CA 1
ATOM 7389 C C . GLU C 1 326 ? 52.818 5.690 39.056 1.00 31.34 326 GLU C C 1
ATOM 7390 O O . GLU C 1 326 ? 52.474 4.516 38.950 1.00 28.25 326 GLU C O 1
ATOM 7396 N N . GLY C 1 327 ? 52.399 6.646 38.230 1.00 30.30 327 GLY C N 1
ATOM 7397 C CA . GLY C 1 327 ? 51.579 6.294 37.092 1.00 27.87 327 GLY C CA 1
ATOM 7398 C C . GLY C 1 327 ? 52.489 5.425 36.246 1.00 27.46 327 GLY C C 1
ATOM 7399 O O . GLY C 1 327 ? 52.101 4.345 35.782 1.00 26.02 327 GLY C O 1
ATOM 7400 N N . THR C 1 328 ? 53.726 5.880 36.095 1.00 26.14 328 THR C N 1
ATOM 7401 C CA . THR C 1 328 ? 54.699 5.150 35.292 1.00 27.47 328 THR C CA 1
ATOM 7402 C C . THR C 1 328 ? 54.834 3.683 35.724 1.00 27.20 328 THR C C 1
ATOM 7403 O O . THR C 1 328 ? 54.774 2.789 34.882 1.00 25.24 328 THR C O 1
ATOM 7407 N N . ALA C 1 329 ? 54.979 3.442 37.024 1.00 26.47 329 ALA C N 1
ATOM 7408 C CA . ALA C 1 329 ? 55.121 2.072 37.551 1.00 26.81 329 ALA C CA 1
ATOM 7409 C C . ALA C 1 329 ? 53.950 1.204 37.092 1.00 26.09 329 ALA C C 1
ATOM 7410 O O . ALA C 1 329 ? 54.133 0.099 36.623 1.00 27.11 329 ALA C O 1
ATOM 7412 N N . ARG C 1 330 ? 52.750 1.748 37.213 1.00 27.30 330 ARG C N 1
ATOM 7413 C CA . ARG C 1 330 ? 51.514 1.100 36.800 1.00 25.67 330 ARG C CA 1
ATOM 7414 C C . ARG C 1 330 ? 51.534 0.835 35.298 1.00 26.07 330 ARG C C 1
ATOM 7415 O O . ARG C 1 330 ? 51.255 -0.289 34.837 1.00 24.62 330 ARG C O 1
ATOM 7423 N N . GLY C 1 331 ? 51.849 1.888 34.548 1.00 24.54 331 GLY C N 1
ATOM 7424 C CA . GLY C 1 331 ? 51.903 1.803 33.101 1.00 25.23 331 GLY C CA 1
ATOM 7425 C C . GLY C 1 331 ? 52.933 0.780 32.654 1.00 26.74 331 GLY C C 1
ATOM 7426 O O . GLY C 1 331 ? 52.713 0.019 31.721 1.00 24.93 331 GLY C O 1
ATOM 7427 N N . ARG C 1 332 ? 54.063 0.749 33.339 1.00 27.41 332 ARG C N 1
ATOM 7428 C CA . ARG C 1 332 ? 55.097 -0.206 33.001 1.00 30.01 332 ARG C CA 1
ATOM 7429 C C . ARG C 1 332 ? 54.528 -1.622 33.166 1.00 28.88 332 ARG C C 1
ATOM 7430 O O . ARG C 1 332 ? 54.622 -2.456 32.251 1.00 30.48 332 ARG C O 1
ATOM 7438 N N . GLU C 1 333 ? 53.909 -1.881 34.315 1.00 27.55 333 GLU C N 1
ATOM 7439 C CA . GLU C 1 333 ? 53.352 -3.200 34.576 1.00 28.24 333 GLU C CA 1
ATOM 7440 C C . GLU C 1 333 ? 52.298 -3.622 33.551 1.00 26.86 333 GLU C C 1
ATOM 7441 O O . GLU C 1 333 ? 52.277 -4.780 33.133 1.00 26.08 333 GLU C O 1
ATOM 7447 N N . VAL C 1 334 ? 51.432 -2.693 33.154 1.00 24.38 334 VAL C N 1
ATOM 7448 C CA . VAL C 1 334 ? 50.397 -3.001 32.174 1.00 22.97 334 VAL C CA 1
ATOM 7449 C C . VAL C 1 334 ? 51.013 -3.352 30.810 1.00 23.38 334 VAL C C 1
ATOM 7450 O O . VAL C 1 334 ? 50.706 -4.383 30.225 1.00 22.30 334 VAL C O 1
ATOM 7454 N N . ALA C 1 335 ? 51.882 -2.486 30.318 1.00 22.81 335 ALA C N 1
ATOM 7455 C CA . ALA C 1 335 ? 52.539 -2.691 29.042 1.00 22.96 335 ALA C CA 1
ATOM 7456 C C . ALA C 1 335 ? 53.320 -4.006 29.099 1.00 23.89 335 ALA C C 1
ATOM 7457 O O . ALA C 1 335 ? 53.333 -4.766 28.140 1.00 24.62 335 ALA C O 1
ATOM 7459 N N . ALA C 1 336 ? 53.964 -4.270 30.228 1.00 25.99 336 ALA C N 1
ATOM 7460 C CA . ALA C 1 336 ? 54.727 -5.501 30.396 1.00 28.28 336 ALA C CA 1
ATOM 7461 C C . ALA C 1 336 ? 53.834 -6.739 30.176 1.00 29.82 336 ALA C C 1
ATOM 7462 O O . ALA C 1 336 ? 54.249 -7.693 29.507 1.00 29.07 336 ALA C O 1
ATOM 7464 N N . GLN C 1 337 ? 52.625 -6.733 30.735 1.00 31.28 337 GLN C N 1
ATOM 7465 C CA . GLN C 1 337 ? 51.683 -7.854 30.550 1.00 32.15 337 GLN C CA 1
ATOM 7466 C C . GLN C 1 337 ? 51.328 -8.082 29.083 1.00 29.95 337 GLN C C 1
ATOM 7467 O O . GLN C 1 337 ? 51.387 -9.193 28.565 1.00 30.17 337 GLN C O 1
ATOM 7473 N N . THR C 1 338 ? 50.905 -7.005 28.441 1.00 26.64 338 THR C N 1
ATOM 7474 C CA . THR C 1 338 ? 50.511 -7.050 27.043 1.00 25.80 338 THR C CA 1
ATOM 7475 C C . THR C 1 338 ? 51.631 -7.627 26.175 1.00 25.67 338 THR C C 1
ATOM 7476 O O . THR C 1 338 ? 51.397 -8.522 25.354 1.00 25.84 338 THR C O 1
ATOM 7480 N N . LEU C 1 339 ? 52.851 -7.129 26.367 1.00 26.09 339 LEU C N 1
ATOM 7481 C CA . LEU C 1 339 ? 53.979 -7.632 25.589 1.00 26.15 339 LEU C CA 1
ATOM 7482 C C . LEU C 1 339 ? 54.099 -9.135 25.840 1.00 27.23 339 LEU C C 1
ATOM 7483 O O . LEU C 1 339 ? 54.466 -9.889 24.928 1.00 27.31 339 LEU C O 1
ATOM 7488 N N . GLY C 1 340 ? 53.802 -9.566 27.069 1.00 26.79 340 GLY C N 1
ATOM 7489 C CA . GLY C 1 340 ? 53.865 -10.987 27.368 1.00 28.15 340 GLY C CA 1
ATOM 7490 C C . GLY C 1 340 ? 52.954 -11.774 26.425 1.00 29.57 340 GLY C C 1
ATOM 7491 O O . GLY C 1 340 ? 53.379 -12.778 25.836 1.00 28.96 340 GLY C O 1
ATOM 7492 N N . GLN C 1 341 ? 51.703 -11.338 26.272 1.00 28.34 341 GLN C N 1
ATOM 7493 C CA . GLN C 1 341 ? 50.796 -12.040 25.377 1.00 28.76 341 GLN C CA 1
ATOM 7494 C C . GLN C 1 341 ? 51.217 -11.806 23.917 1.00 27.04 341 GLN C C 1
ATOM 7495 O O . GLN C 1 341 ? 51.088 -12.705 23.096 1.00 27.34 341 GLN C O 1
ATOM 7501 N N . VAL C 1 342 ? 51.744 -10.623 23.600 1.00 25.23 342 VAL C N 1
ATOM 7502 C CA . VAL C 1 342 ? 52.181 -10.345 22.237 1.00 24.55 342 VAL C CA 1
ATOM 7503 C C . VAL C 1 342 ? 53.299 -11.309 21.855 1.00 26.04 342 VAL C C 1
ATOM 7504 O O . VAL C 1 342 ? 53.234 -11.937 20.786 1.00 26.39 342 VAL C O 1
ATOM 7508 N N . ARG C 1 343 ? 54.318 -11.413 22.712 1.00 25.86 343 ARG C N 1
ATOM 7509 C CA . ARG C 1 343 ? 55.450 -12.293 22.460 1.00 28.20 343 ARG C CA 1
ATOM 7510 C C . ARG C 1 343 ? 55.000 -13.732 22.231 1.00 29.52 343 ARG C C 1
ATOM 7511 O O . ARG C 1 343 ? 55.419 -14.386 21.273 1.00 29.83 343 ARG C O 1
ATOM 7519 N N . ARG C 1 344 ? 54.146 -14.230 23.113 1.00 30.44 344 ARG C N 1
ATOM 7520 C CA . ARG C 1 344 ? 53.658 -15.592 22.990 1.00 32.59 344 ARG C CA 1
ATOM 7521 C C . ARG C 1 344 ? 52.876 -15.738 21.685 1.00 32.12 344 ARG C C 1
ATOM 7522 O O . ARG C 1 344 ? 53.088 -16.675 20.941 1.00 32.07 344 ARG C O 1
ATOM 7530 N N . ALA C 1 345 ? 51.974 -14.798 21.414 1.00 31.36 345 ALA C N 1
ATOM 7531 C CA . ALA C 1 345 ? 51.171 -14.866 20.199 1.00 29.68 345 ALA C CA 1
ATOM 7532 C C . ALA C 1 345 ? 51.994 -14.825 18.922 1.00 30.82 345 ALA C C 1
ATOM 7533 O O . ALA C 1 345 ? 51.610 -15.432 17.912 1.00 30.52 345 ALA C O 1
ATOM 7535 N N . MET C 1 346 ? 53.122 -14.110 18.951 1.00 30.26 346 MET C N 1
ATOM 7536 C CA . MET C 1 346 ? 53.986 -14.016 17.770 1.00 30.98 346 MET C CA 1
ATOM 7537 C C . MET C 1 346 ? 54.874 -15.256 17.603 1.00 32.80 346 MET C C 1
ATOM 7538 O O . MET C 1 346 ? 55.579 -15.379 16.609 1.00 31.87 346 MET C O 1
ATOM 7543 N N . ARG C 1 347 ? 54.834 -16.160 18.580 1.00 33.23 347 ARG C N 1
ATOM 7544 C CA . ARG C 1 347 ? 55.650 -17.382 18.548 1.00 35.63 347 ARG C CA 1
ATOM 7545 C C . ARG C 1 347 ? 57.137 -17.066 18.653 1.00 35.34 347 ARG C C 1
ATOM 7546 O O . ARG C 1 347 ? 57.979 -17.817 18.128 1.00 34.50 347 ARG C O 1
ATOM 7554 N N . LEU C 1 348 ? 57.464 -15.972 19.330 1.00 34.04 348 LEU C N 1
ATOM 7555 C CA . LEU C 1 348 ? 58.857 -15.580 19.481 1.00 34.78 348 LEU C CA 1
ATOM 7556 C C . LEU C 1 348 ? 59.635 -16.644 20.253 1.00 36.16 348 LEU C C 1
ATOM 7557 O O . LEU C 1 348 ? 59.171 -17.148 21.287 1.00 37.18 348 LEU C O 1
ATOM 7562 N N . PHE C 1 349 ? 60.812 -16.995 19.738 1.00 37.06 349 PHE C N 1
ATOM 7563 C CA . PHE C 1 349 ? 61.656 -18.000 20.378 1.00 37.29 349 PHE C CA 1
ATOM 7564 C C . PHE C 1 349 ? 61.669 -17.803 21.897 1.00 38.32 349 PHE C C 1
ATOM 7565 O O . PHE C 1 349 ? 61.944 -16.708 22.386 1.00 38.63 349 PHE C O 1
ATOM 7573 N N . GLY C 1 350 ? 61.332 -18.859 22.631 1.00 39.03 350 GLY C N 1
ATOM 7574 C CA . GLY C 1 350 ? 61.320 -18.789 24.082 1.00 38.59 350 GLY C CA 1
ATOM 7575 C C . GLY C 1 350 ? 60.018 -18.373 24.725 1.00 38.71 350 GLY C C 1
ATOM 7576 O O . GLY C 1 350 ? 59.973 -18.110 25.922 1.00 39.89 350 GLY C O 1
ATOM 7577 N N . HIS C 1 351 ? 58.942 -18.310 23.943 1.00 38.74 351 HIS C N 1
ATOM 7578 C CA . HIS C 1 351 ? 57.645 -17.916 24.481 1.00 38.88 351 HIS C CA 1
ATOM 7579 C C . HIS C 1 351 ? 56.581 -18.880 23.959 1.00 39.32 351 HIS C C 1
ATOM 7580 O O . HIS C 1 351 ? 56.977 -19.808 23.220 1.00 38.84 351 HIS C O 1
#

Foldseek 3Di:
DPFEEEEEDAQQDFAFPLCLLVPLVVCLVCLVVYQAEYEHPLVLNCLPVVVPNVSSVVRLLRHLLLSQLSRHDLVRYQYAYVVLQCLLVVQLVVLVVVDDLVLLVPLVLLVVVCVVVVCVVVRRPSSSSVLSSVLSVCFLLLGQEYEDAPSCVSSLVVSQVSLVVLCVVFNNLTHRHDYDYHDLHRQAFLALHSHHDVVVVRGGGLQDDLVVLLVSLVSRDAAPVCDDQQDAAADVSGSLLSLCVSQPPDVVVSVVVRVCNRHGRQGSVNSSVVSSVSVCVSRVSSNVSSVVCVVVVVVSVVSHVVSNVVSSVSSVVSSVVSCVSRVPPPD/DEAEEEAEDALQAEDFPLCVLFPLVVCLVVQVVYQAEYENPLPLNCLPVVVPPVNSVVSLLRHLLNNLLQHRDLVRYQYAYVVLFCLLVVQLVVLVVLDDLVLLCPQPQLVVVCVVVPCPVVRRPSSSSSLSSVLSLCFLLLHAEYEDEPSCCSSLVVSLSSLVSLVVVWPNLTHRHYYDYDDPRLAAWQENPSHADPPPLRTGGLQDDLVCQLVSLVPGDADPPADDQFAAGALPSGSLLSLCCSQADDCCVSVVVRVSNRHGRCDPCNSSNVSSVSVCVSSVRSNVSSVVVVVVVVVSVCSHVVSNVVSSVRSVVSSVVSCVGVPPVPD/DPFEEEEEDAQQDFAFPLCLLWPLVVQLVCLVVHQYEYENEPVLNCQPCVVPNVRRVVRSLRRLLLSVLSPRDLVRYQYEYPVLACLLVVQLVVLVVLDDLVLLCPLVLLVVVCVVVVCPVVRRPCSSSVLSSVLSVCFLLQGQEYEDEVSCVSSLVVSQSSLVSLCVVFNNQTHRHDYPYGSPATQAFQALHSDHDVVVVGTGGLQHDLVVLLVSLVSGHAAPPADDQQDAGDDPSGNLLVLCVSFPPDCVVSVVLNVSRNRGNGDSVNSSVVSSVRVCVSRVSSNVSSVVVVVVVVVSVCSHVVSHVVSNVSSVVSVVVSCVRVVPPPD

Sequence (993 aa):
ARPRVLTGDRPTGALHLGHLAGSLQNRVRLQDEAELFVLLADVQALTDHFDRPEQVRENVLAVALDYLAAGLDPQKTTCVVQSAVPELAELTVYFLNLVTVSHLRQNPTVKAEIAQKGYGERVPAGFFVYPVSQAADIAAFGATLVPVGDDQLPMLEQTREIVRRFNALYAPVLAEPQAQLSRVPRLPGLDGQAKMSKSLGNAIALGDSADEVARKVMGMYTDPGHLRASDPGRVEGNPVFTFLDAFDPDPARVQALKDQYRAGGLGDVKVKKHLIDVLNGVLAPIRTRRAEYERDPDAVLRFVTEGTARGREVAAQTLGQVRRAMRLFGHARPRVLTGDRPTGALHLGHLAGSLQNRVRLQDEAELFVLLADVQALTDHFDRPEQVRENVLAVALDYLAAGLDPQKTTCVVQSAVPELAELTVYFLNLVTVSHLRQNPTVKAEIAQKGYGERVPAGFFVYPVSQAADIAAFGATLVPVGDDQLPMLEQTREIVRRFNALYAPVLAEPQAQLSRVPRLPGLDGQAKMSKSLGNAIALGDSADEVARKVMGMYTDPGHLRASDPGRVEGNPVFTFLDAFDPDPARVQALKDQYRAGGLGDVKVKKHLIDVLNGVLAPIRTRRAEYERDPDAVLRFVTEGTARGREVAAQTLGQVRRAMRLFGHARPRVLTGDRPTGALHLGHLAGSLQNRVRLQDEAELFVLLADVQALTDHFDRPEQVRENVLAVALDYLAAGLDPQKTTCVVQSAVPELAELTVYFLNLVTVSHLRQNPTVKAEIAQKGYGERVPAGFFVYPVSQAADIAAFGATLVPVGDDQLPMLEQTREIVRRFNALYAPVLAEPQAQLSRVPRLPGLDGQAKMSKSLGNAIALGDSADEVARKVMGMYTDPGHLRASDPGRVEGNPVFTFLDAFDPDPARVQALKDQYRAGGLGDVKVKKHLIDVLNGVLAPIRTRRAEYERDPDAVLRFVTEGTARGREVAAQTLGQVRRAMRLFGH

Nearest PDB structures (foldseek):
  2a4m-assembly2_B  TM=1.003E+00  e=1.203E-53  Deinococcus radiodurans
  6ncr-assembly3_A  TM=9.318E-01  e=4.022E-27  Chlamydia trachomatis D/UW-3/CX
  6ncr-assembly3_B  TM=9.248E-01  e=4.020E-25  Chlamydia trachomatis D/UW-3/CX
  5tew-assembly1_A  TM=8.821E-01  e=9.743E-24  Neisseria gonorrhoeae FA 1090
  3tzl-assembly1_A  TM=8.738E-01  e=9.738E-22  Campylobacter jejuni subsp. jejuni NCTC 11168 = ATCC 700819

Solvent-accessible surface area: 44236 Å² total

Organism: Deinococcus radiodurans (strain ATCC 13939 / DSM 20539 / JCM 16871 / CCUG 27074 / LMG 4051 / NBRC 15346 / NCIMB 9279 / VKM B-1422 / R1) (NCBI:txid243230)

B-factor: mean 52.76, std 20.27, range [14.68, 114.11]

Radius of gyration: 39.43 Å; Cα contacts (8 Å, |Δi|>4): 1702; chains: 3; bounding box: 105×91×104 Å

CATH classification: 3.40.50.620 (+1 more: 1.10.240.10)